Protein AF-A0A2T0BC37-F1 (afdb_monomer)

Sequence (1134 aa):
MKFNWKWFNEKYNKHKKRNTIIFVFCFLILLQIVIGIPKVFAVVDGEPEIAVTLNTATPNPAKASDEITVNYKITPTKEFTRDTKTDNTDDKEVVFLLDKSRSMTQSDKIKNGLVNEMVNALIKDNNISKVNFTTISYNENVKVNEVDPNAKDNNGAAINYKEAVGNSVKNILGEANSTKDTRNLGDAINEAVKFFNKNDEKDSIKNIIIISEGEPSDQIPIIDTNQYNVITLALNKTSSYVNDYSKLKEWHKALGGSEENYFVSSAAESHNDINSNTSTSGSDNGEICKKIATRLDDINYKSYSLKGVKLNFDLGGNFEPANGLTYSTDNKDICAIDLPSIRYMPTSSTGGKSKYEYEGEDFEVSFKIKPKQGKAGELKFATNGDSLKNYISYYINLDNPVLNNPIETPTINVLKPNINILEIEPANSFKITNNVVNANTKITTGIESTVELSNAKVTIEHITMAEFIGKTDKLNGKYDVIVIGRFVDNTSLNDGNYNFNDYNKKDNDITDRKAIEIEDFIKSGQVVYTDSGIINCNVDTKLYKHYNATNGTSNQNTSNLINENPVTALSVDNIVTAYMNREDKYKGLTINSINPEGDTPYTEQNQNDVGSREKRKMIFEVSSPDALNEEVTVNLYLDINGDGLFKEEEIVKAVENINLDNGSISLKYDMYGEYPLFLGYLDWKLEVVRDNNIRSYTNGSVIFRKLLDENPIPINVLQIDTSNTTALSSNGKNAYLDLKNNTKFQNLVTDTNKKGYKMTITRKSITEINAITANSPDNGPSILNGQYTMIIIGFKDSFPAENFTENSLKEIEKFGKTGQGIMFTHDTIWYTGGIINTSTSSKYSIIRMFQDYIGQSRYNNAQNKNKDLQENVITHDNDKPTITDKYKEGATTWSIGNVNTSESKIVYNTNKALITNYPYDLGDTIEVRRTHGQYLQLNLEDENVVPWFNLTNNNGSTNTSSNINQYDVRNNYYTYSRGNITFSGTGENSRDASEYPDSEMKLFMNTIIKAERGANHAPTIITPDLDKNYGSTTKVPITQDFNFDTIVKDIDGDNVKITNITVNGVNLLGYVPDNIYHNSGFLTNITIKKDTLTEDTDMIIRIQAQDRKGAVSTKLYTIKPDKAAIPLILPDLF

Foldseek 3Di:
DDDDPPPPPDDDDDDDPDPVVVVVVVVVVVVCVPDVDPPPPPPPAFFKDKDKAWDDWPPFQDAQFDWIKTKIWIDIDFKGKFFQPPKDPAAAEEEEEAEQFPPPPCLVQLLQLCLVFALCLLQPDLPLPGYFYWYWYWFPDIDIDGQDCQDADPVRHGDHSSVSRSVNSNVVSPDHGDPHRAGQVQVNVVVLVVVCVVVVVGLYAAEYEYEEQAEHPDDHDDDDLQRYEYAYEHEADAPVGGYDCPRVVVSCVVSPYDPLRYHYFDRHPSSQCSGADPPDDDPNHVVRSNSNSVVSNQSHIVKDKWPFKKWKFQQQLFKDFDFQWAQDPVDNRIIIHTDDIFIWTFDDDDDSMTMIGGPDDIDMDMGIIHTDFLAAAWGWTDDCDVHAHTFIWTASDPVDDIDTHHDDTDTGHHDAEEAEEEEEEQDQADFQAPDVPCPPDGHGAAWDDWDDDRRHTYIYGYAYLLLLLQEQDQPFQRHQEYEYAHDDPCPVVVPPPAPLVSSVDLLSAHFLQVLVSVLLLLQLQGAYEYAQCLCVPPDDGPSNQQDHCPHHPNPPPRPRYHHDHGCSPHYPVNVSSVSSNDDPSSGHFDKDKDWQDFDDFDDPVCLQDAFDQVSLFGKIKIATPDQDPAWKKKWKFKPLLFLQHGDPVRGPDMDTRDGRNPHIDIDTDRCCVQQVQDFFKMKMKIWIAGPSRRIHIDIDMHGGFHHPPDAFAEAEEEEEEAPDPPQADLWFLQGQHDLQRNPLLVVVQVSVVSRRHHYDYHYDYLVRLCVVQVPPDLPDAQPCPPRHQEYEYALAQADPQVSHDLSSLSSVLSQVLLQGFYEYEARLAADDWPLVPDDDPNLDRPNQACCCQFQLAQDDDPSHQCAYSPRHGFDHDPCQDPDDGLRNRQFAPCLVPPQVLFKAQKKAFSHDILLCPPPHNLPGMHGWDIFTKGTGWGRSNGSLKRATIFGDQHHPDDPRRPNGDNSNSGTGGAWIGRSSYIYGHHNNSPPTSHTTDSSVSSSVVSNSVSSNSRGWDAKDKDWPQQVVQAPHAAEAALPFKAKTKIWIATNSFFFKWWQFKDKQNHGQPPDDGDPDTHTGGDMDMDIRGSVNADAQDWIKIKIKMAGPSGHMDIGIGIYHHYNPDDHDDDPPDD

Nearest PDB structures (foldseek):
  5irb-assembly2_B  TM=2.248E-01  e=1.668E-03  Marinomonas primoryensis
  7q62-assembly1_B  TM=2.200E-01  e=5.600E-03  Homo sapiens
  7q62-assembly1_A  TM=2.144E-01  e=1.210E-02  Homo sapiens
  5g50-assembly1_B  TM=3.933E-01  e=2.119E-01  Vibrio cholerae MJ-1236
  7q5z-assembly1_A  TM=1.618E-01  e=2.196E-03  Homo sapiens

Secondary structure (DSSP, 8-state):
----TTSSSSS--S--TTHHHHHHHHHHHHHHHHS---------TT---EEEEEEEEESSSB-TTPPEEEEEEEEE-SEEEEETTS-----EEEEEEEE-STT---HHHHHHHIIIIIIHHH--SS-TTSEEEEEEEESSS-EEEEPPTT-B-TTSPBPPHHHHHHHHHHHHHHSPPPSS----HHHHHHHHHHHHHTTTTS--EEEEEEEESS---SPPP---GGGEEEEEEEPP-BTTBPPP-HHHHHHHHHTT--GGGEEE----TT-TTT---TT---TTTTHHHHHHHHHHHIIIII-EEEEEEEEEE--TTTEEE-TT-EE-SS-TT-EEEE-PPEEEEEEEEETTEEEEEE-SPPEEEEEEEEEPTT--EEEEPPP-SSS--SEEEEESSTTS-EEEEE----EEEEPPPEEEEEEEESSS---TT--GGGTT----SEEEEEEE-SS-EEEEEEEEHHHHTT--S-SBBTBSEEEE-----GGG-TTS----HHHHSGGGSPPHHHHHHHHHHHHTT-EEEEEHHHHS-SS--HHHHHH-TTT-SS-S--TTEEEETTGGG--HHHHHHHHHTS-GGGSPPP-EEEPP--PPPP-TTTTTPPP-TGGGEEEEEEE-SS--SS-EEEEEEEESS-SS---GGGEEEEEEEE--TT--EEEEEEHHHH-TT--EEEEEEEEEEETT--EEEEEEEEEEPPPTTPPPEEEEEEEEE-S-GGGEESS-TTSEE-TTT-HHHHHHHHHHHHTTEEEEEEEEEHHHHHHHHTT--TTSPPSSTTT-SEEEE--SS---GGGS-HHHHHHHHHHHHTT-EEEE-TTSS---TTTTSS-SS-TT-HHHHHHHHHT--SS--TTS--B-TTSPBPP--S----SSSGGGGTB-HHHHS-GGG--EEEEEE---SHHHHSSS---SEEEEEEE---SB---TTSTTEEEEEEE-S--SS-TT-TT--TT-TTTSEEEEEETTEEEE-----SS--SPPPHHHHHHHHHHHHHHHHHS--PPEEE-HHHHTTTTSEEEEESSS-EEEEEEEE-SS---EEEEEEEETTEEPTT----SSPBPTTEEEEEEE-GGG--TT--EEEEEEEEETT--EEEEEEEEEEETTPPPPPPP---

Radius of gyration: 47.68 Å; Cα contacts (8 Å, |Δi|>4): 2468; chains: 1; bounding box: 108×100×140 Å

InterPro domains:
  IPR002035 von Willebrand factor, type A [PF00092] (94-274)
  IPR002035 von Willebrand factor, type A [PS50234] (93-278)
  IPR036465 von Willebrand factor A-like domain superfamily [G3DSA:3.40.50.410] (92-278)
  IPR036465 von Willebrand factor A-like domain superfamily [SSF53300] (91-254)

pLDDT: mean 80.4, std 15.52, range [26.53, 98.06]

Organism: NCBI:txid52704

Solvent-accessible surface area (backbone atoms only — not comparable to full-atom values): 61990 Å² total; per-residue (Å²): 137,92,82,79,94,78,79,82,85,84,81,89,89,84,90,76,96,64,71,60,58,55,55,50,48,53,51,50,52,52,48,56,73,74,45,84,72,73,81,79,68,80,79,63,89,45,63,81,52,72,48,67,44,76,71,50,57,43,60,63,68,25,53,58,80,41,70,27,39,39,32,34,39,42,39,66,46,56,65,37,44,44,71,66,87,75,65,54,82,59,38,32,34,41,35,39,39,37,56,32,16,47,69,48,79,55,42,80,45,36,47,39,8,47,40,68,27,34,47,39,41,72,50,80,63,94,70,77,86,42,68,49,54,36,41,31,38,20,14,88,62,67,44,81,45,78,55,58,72,77,38,52,46,98,86,70,48,76,44,57,49,66,57,41,49,39,45,53,58,50,49,62,52,67,47,83,56,38,94,47,75,38,25,32,48,29,63,41,49,52,53,48,50,53,57,52,62,76,49,60,93,48,88,48,52,36,35,42,37,39,41,32,55,59,51,64,68,62,61,83,72,93,70,78,31,88,65,45,45,39,36,38,41,39,45,40,75,24,74,90,43,76,70,71,46,71,64,44,53,50,48,42,44,71,46,47,21,53,79,91,36,57,43,70,53,59,35,48,82,80,39,40,30,38,23,37,61,95,87,60,96,55,94,49,51,11,44,55,27,44,53,49,14,51,53,47,31,44,61,71,46,54,37,49,69,42,38,78,28,30,46,34,36,24,41,55,85,38,42,42,73,36,65,72,41,42,68,33,95,90,40,83,70,31,32,36,35,84,49,80,64,49,59,30,42,64,76,50,74,62,96,67,31,33,33,32,35,47,81,72,78,71,48,74,49,67,31,26,34,28,49,30,88,58,48,30,18,85,40,50,49,41,73,69,67,97,57,90,39,30,26,39,35,31,36,85,50,98,86,69,62,72,49,73,46,80,49,79,74,71,74,42,39,24,56,51,52,79,44,33,35,37,41,35,17,61,35,79,27,67,61,60,81,62,59,82,89,52,89,82,68,84,51,54,66,44,74,49,80,69,47,79,52,75,45,34,35,35,37,39,38,34,38,25,38,31,34,53,50,45,51,72,76,62,60,62,23,66,43,50,35,38,37,41,52,78,49,65,75,66,85,82,56,87,71,89,72,83,72,51,63,61,74,79,43,83,82,42,55,64,34,70,57,58,50,51,51,52,48,51,33,38,72,30,48,24,42,33,40,34,25,32,67,56,50,70,46,100,55,98,42,60,64,23,48,48,58,15,80,88,76,21,87,50,67,77,81,55,98,20,65,43,71,36,84,58,44,89,73,50,44,60,67,57,55,51,52,55,60,43,63,47,64,71,86,44,51,66,60,62,71,50,72,50,78,46,60,47,45,80,81,86,43,93,91,51,49,81,66,63,29,57,76,71,45,31,52,30,46,37,38,42,33,38,87,57,79,45,98,53,52,28,31,41,38,36,29,48,33,71,43,38,70,54,58,83,54,80,90,32,52,79,45,76,48,70,79,40,61,42,62,84,46,70,50,76,52,76,45,55,42,50,71,58,31,65,64,56,65,43,78,37,45,34,39,45,35,40,35,38,88,61,65,44,26,24,53,50,76,51,72,37,36,39,40,42,44,85,91,53,78,54,50,77,38,28,34,36,39,37,36,64,78,66,70,85,51,51,27,44,80,43,32,71,31,29,70,34,67,76,62,13,64,72,49,45,51,51,50,56,54,45,35,57,65,34,34,43,78,45,69,45,76,43,32,42,64,56,47,37,63,73,24,67,81,60,59,91,89,52,81,38,86,58,45,85,66,38,36,28,41,36,44,47,32,30,52,65,42,70,49,88,66,60,42,65,51,35,52,52,43,53,50,46,28,42,51,41,33,26,12,36,35,39,23,18,44,46,64,70,81,58,105,60,72,93,76,58,81,88,86,59,75,68,33,54,46,57,68,36,31,56,49,56,31,47,35,22,34,82,53,94,88,38,69,72,30,42,70,86,67,46,74,62,56,46,50,82,87,60,56,89,59,96,56,62,63,45,68,19,38,9,75,35,52,75,62,59,34,86,45,42,40,19,30,33,30,34,51,69,50,81,35,42,46,42,49,31,93,51,72,51,72,63,56,40,50,40,59,43,27,49,42,41,45,46,14,46,20,53,47,27,82,55,40,37,46,33,27,10,33,25,47,52,54,94,83,63,99,61,22,89,70,48,50,45,49,32,43,45,45,25,44,34,29,34,30,24,66,38,28,35,42,33,43,50,25,40,41,90,78,36,77,52,60,78,35,71,56,41,49,46,43,52,51,5,45,53,51,29,19,48,47,38,19,63,49,47,30,47,81,42,34,76,77,62,56,78,40,62,97,44,76,38,69,34,35,43,90,41,68,46,69,50,56,37,33,43,31,23,55,75,34,45,37,30,30,49,63,44,49,24,50,72,84,40,70,42,84,91,68,73,60,54,92,58,73,38,62,31,57,46,77,46,79,46,73,46,54,30,91,76,57,50,77,81,39,83,39,42,40,38,43,29,30,30,33,79,75,66,33,57,28,76,50,78,47,42,35,27,23,30,89,88,35,65,73,83,75,80,71,90,78,130

Structure (mmCIF, N/CA/C/O backbone):
data_AF-A0A2T0BC37-F1
#
_entry.id   AF-A0A2T0BC37-F1
#
loop_
_atom_site.group_PDB
_atom_site.id
_atom_site.type_symbol
_atom_site.label_atom_id
_atom_site.label_alt_id
_atom_site.label_comp_id
_atom_site.label_asym_id
_atom_site.label_entity_id
_atom_site.label_seq_id
_atom_site.pdbx_PDB_ins_code
_atom_site.Cartn_x
_atom_site.Cartn_y
_atom_site.Cartn_z
_atom_site.occupancy
_atom_site.B_iso_or_equiv
_atom_site.auth_seq_id
_atom_site.auth_comp_id
_atom_site.auth_asym_id
_atom_site.auth_atom_id
_atom_site.pdbx_PDB_model_num
ATOM 1 N N . MET A 1 1 ? -1.506 20.340 61.675 1.00 33.72 1 MET A N 1
ATOM 2 C CA . MET A 1 1 ? -1.359 21.812 61.777 1.00 33.72 1 MET A CA 1
ATOM 3 C C . MET A 1 1 ? -2.693 22.385 62.257 1.00 33.72 1 MET A C 1
ATOM 5 O O . MET A 1 1 ? -3.679 22.205 61.561 1.00 33.72 1 MET A O 1
ATOM 9 N N . LYS A 1 2 ? -2.775 22.967 63.464 1.00 33.91 2 LYS A N 1
ATOM 10 C CA . LYS A 1 2 ? -4.020 23.565 63.992 1.00 33.91 2 LYS A CA 1
ATOM 11 C C . LYS A 1 2 ? -4.142 25.007 63.489 1.00 33.91 2 LYS A C 1
ATOM 13 O O . LYS A 1 2 ? -3.277 25.813 63.815 1.00 33.91 2 LYS A O 1
ATOM 18 N N . PHE A 1 3 ? -5.201 25.335 62.747 1.00 27.09 3 PHE A N 1
ATOM 19 C CA . PHE A 1 3 ? -5.525 26.716 62.371 1.00 27.09 3 PHE A CA 1
ATOM 20 C C . PHE A 1 3 ? -6.794 27.181 63.096 1.00 27.09 3 PHE A C 1
ATOM 22 O O . PHE A 1 3 ? -7.807 26.489 63.113 1.00 27.09 3 PHE A O 1
ATOM 29 N N . ASN A 1 4 ? -6.688 28.332 63.764 1.00 28.27 4 ASN A N 1
ATOM 30 C CA . ASN A 1 4 ? -7.638 28.845 64.749 1.00 28.27 4 ASN A CA 1
ATOM 31 C C . ASN A 1 4 ? -8.585 29.877 64.104 1.00 28.27 4 ASN A C 1
ATOM 33 O O . ASN A 1 4 ? -8.147 30.905 63.589 1.00 28.27 4 ASN A O 1
ATOM 37 N N . TRP A 1 5 ? -9.888 29.599 64.147 1.00 29.16 5 TRP A N 1
ATOM 38 C CA . TRP A 1 5 ? -10.970 30.257 63.398 1.00 29.16 5 TRP A CA 1
ATOM 39 C C . TRP A 1 5 ? -11.510 31.529 64.083 1.00 29.16 5 TRP A C 1
ATOM 41 O O . TRP A 1 5 ? -12.715 31.757 64.143 1.00 29.16 5 TRP A O 1
ATOM 51 N N . LYS A 1 6 ? -10.627 32.349 64.672 1.00 30.77 6 LYS A N 1
ATOM 52 C CA . LYS A 1 6 ? -11.034 33.501 65.507 1.00 30.77 6 LYS A CA 1
ATOM 53 C C . LYS A 1 6 ? -10.549 34.872 65.031 1.00 30.77 6 LYS A C 1
ATOM 55 O O . LYS A 1 6 ? -10.875 35.869 65.660 1.00 30.77 6 LYS A O 1
ATOM 60 N N . TRP A 1 7 ? -9.823 34.946 63.914 1.00 32.81 7 TRP A N 1
ATOM 61 C CA . TRP A 1 7 ? -9.291 36.215 63.394 1.00 32.81 7 TRP A CA 1
ATOM 62 C C . TRP A 1 7 ? -10.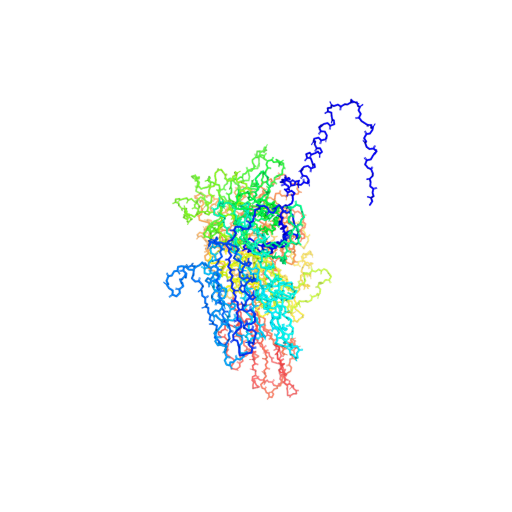089 36.804 62.216 1.00 32.81 7 TRP A C 1
ATOM 64 O O . TRP A 1 7 ? -9.893 37.959 61.857 1.00 32.81 7 TRP A O 1
ATOM 74 N N . PHE A 1 8 ? -11.021 36.049 61.622 1.00 29.14 8 PHE A N 1
ATOM 75 C CA . PHE A 1 8 ? -11.671 36.467 60.371 1.00 29.14 8 PHE A CA 1
ATOM 76 C C . PHE A 1 8 ? -12.970 37.277 60.548 1.00 29.14 8 PHE A C 1
ATOM 78 O O . PHE A 1 8 ? -13.484 37.813 59.572 1.00 29.14 8 PHE A O 1
ATOM 85 N N . ASN A 1 9 ? -13.507 37.410 61.769 1.00 29.69 9 ASN A N 1
ATOM 86 C CA . ASN A 1 9 ? -14.886 37.887 61.951 1.00 29.69 9 ASN A CA 1
ATOM 87 C C . ASN A 1 9 ? -15.060 39.355 62.392 1.00 29.69 9 ASN A C 1
ATOM 89 O O . ASN A 1 9 ? -16.187 39.762 62.649 1.00 29.69 9 ASN A O 1
ATOM 93 N N . GLU A 1 10 ? -14.003 40.175 62.474 1.00 32.59 10 GLU A N 1
ATOM 94 C CA . GLU A 1 10 ? -14.126 41.525 63.074 1.00 32.59 10 GLU A CA 1
ATOM 95 C C . GLU A 1 10 ? -13.879 42.735 62.164 1.00 32.59 10 GLU A C 1
ATOM 97 O O . GLU A 1 10 ? -13.980 43.872 62.622 1.00 32.59 10 GLU A O 1
ATOM 102 N N . LYS A 1 11 ? -13.654 42.572 60.857 1.00 36.28 11 LYS A N 1
ATOM 103 C CA . LYS A 1 11 ? -13.527 43.744 59.969 1.00 36.28 11 LYS A CA 1
ATOM 104 C C . LYS A 1 11 ? -14.034 43.493 58.554 1.00 36.28 11 LYS A C 1
ATOM 106 O O . LYS A 1 11 ? -13.235 43.394 57.636 1.00 36.28 11 LYS A O 1
ATOM 111 N N . TYR A 1 12 ? -15.351 43.490 58.341 1.00 30.69 12 TYR A N 1
ATOM 112 C CA . TYR A 1 12 ? -15.892 43.903 57.037 1.00 30.69 12 TYR A CA 1
ATOM 113 C C . TYR A 1 12 ? -17.362 44.334 57.119 1.00 30.69 12 TYR A C 1
ATOM 115 O O . TYR A 1 12 ? -18.282 43.566 56.861 1.00 30.69 12 TYR A O 1
ATOM 123 N N . ASN A 1 13 ? -17.594 45.599 57.473 1.00 36.72 13 ASN A N 1
ATOM 124 C CA . ASN A 1 13 ? -18.916 46.214 57.380 1.00 36.72 13 ASN A CA 1
ATOM 125 C C . ASN A 1 13 ? -18.789 47.681 56.937 1.00 36.72 13 ASN A C 1
ATOM 127 O O . ASN A 1 13 ? -18.652 48.561 57.781 1.00 36.72 13 ASN A O 1
ATOM 131 N N . LYS A 1 14 ? -18.781 47.928 55.614 1.00 36.66 14 LYS A N 1
ATOM 132 C CA . LYS A 1 14 ? -19.486 49.025 54.900 1.00 36.66 14 LYS A CA 1
ATOM 133 C C . LYS A 1 14 ? -18.930 49.276 53.484 1.00 36.66 14 LYS A C 1
ATOM 135 O O . LYS A 1 14 ? -17.764 49.586 53.304 1.00 36.66 14 LYS A O 1
ATOM 140 N N . HIS A 1 15 ? -19.855 49.265 52.517 1.00 36.84 15 HIS A N 1
ATOM 141 C CA . HIS A 1 15 ? -19.828 49.946 51.209 1.00 36.84 15 HIS A CA 1
ATOM 142 C C . HIS A 1 15 ? -18.860 49.485 50.094 1.00 36.84 15 HIS A C 1
ATOM 144 O O . HIS A 1 15 ? -17.868 50.146 49.817 1.00 36.84 15 HIS A O 1
ATOM 150 N N . LYS A 1 16 ? -19.283 48.478 49.305 1.00 33.31 16 LYS A N 1
ATOM 151 C CA . LYS A 1 16 ? -19.404 48.553 47.820 1.00 33.31 16 LYS A CA 1
ATOM 152 C C . LYS A 1 16 ? -20.054 47.273 47.250 1.00 33.31 16 LYS A C 1
ATOM 154 O O . LYS A 1 16 ? -19.394 46.360 46.769 1.00 33.31 16 LYS A O 1
ATOM 159 N N . LYS A 1 17 ? -21.389 47.202 47.297 1.00 41.75 17 LYS A N 1
ATOM 160 C CA . LYS A 1 17 ? -22.193 46.155 46.637 1.00 41.75 17 LYS A CA 1
ATOM 161 C C . LYS A 1 17 ? -22.390 46.512 45.156 1.00 41.75 17 LYS A C 1
ATOM 163 O O . LYS A 1 17 ? -23.319 47.253 44.859 1.00 41.75 17 LYS A O 1
ATOM 168 N N . ARG A 1 18 ? -21.530 46.024 44.249 1.00 37.44 18 ARG A N 1
ATOM 169 C CA . ARG A 1 18 ? -21.927 45.668 42.861 1.00 37.44 18 ARG A CA 1
ATOM 170 C C . ARG A 1 18 ? -20.830 44.989 42.028 1.00 37.44 18 ARG A C 1
ATOM 172 O O . ARG A 1 18 ? -21.160 44.064 41.304 1.00 37.44 18 ARG A O 1
ATOM 179 N N . ASN A 1 19 ? -19.547 45.325 42.201 1.00 36.25 19 ASN A N 1
ATOM 180 C CA . ASN A 1 19 ? -18.479 44.735 41.363 1.00 36.25 19 ASN A CA 1
ATOM 181 C C . ASN A 1 19 ? -17.814 43.479 41.956 1.00 36.25 19 ASN A C 1
ATOM 183 O O . ASN A 1 19 ? -17.269 42.672 41.213 1.00 36.25 19 ASN A O 1
ATOM 187 N N . THR A 1 20 ? -17.928 43.243 43.264 1.00 38.44 20 THR A N 1
ATOM 188 C CA . THR A 1 20 ? -17.463 41.992 43.895 1.00 38.44 20 THR A CA 1
ATOM 189 C C . THR A 1 20 ? -18.440 40.835 43.668 1.00 38.44 20 THR A C 1
ATOM 191 O O . THR A 1 20 ? -18.027 39.687 43.668 1.00 38.44 20 THR A O 1
ATOM 194 N N . ILE A 1 21 ? -19.723 41.120 43.405 1.00 38.75 21 ILE A N 1
ATOM 195 C CA . ILE A 1 21 ? -20.739 40.080 43.181 1.00 38.75 21 ILE A CA 1
ATOM 196 C C . ILE A 1 21 ? -20.500 39.367 41.849 1.00 38.75 21 ILE A C 1
ATOM 198 O O . ILE A 1 21 ? -20.619 38.157 41.826 1.00 38.75 21 ILE A O 1
ATOM 202 N N . ILE A 1 22 ? -20.077 40.067 40.789 1.00 39.91 22 ILE A N 1
ATOM 203 C CA . ILE A 1 22 ? -19.799 39.454 39.476 1.00 39.91 22 ILE A CA 1
ATOM 204 C C . ILE A 1 22 ? -18.483 38.665 39.495 1.00 39.91 22 ILE A C 1
ATOM 206 O O . ILE A 1 22 ? -18.425 37.575 38.945 1.00 39.91 22 ILE A O 1
ATOM 210 N N . PHE A 1 23 ? -17.447 39.152 40.186 1.00 35.66 23 PHE A N 1
ATOM 211 C CA . PHE A 1 23 ? -16.175 38.424 40.289 1.00 35.66 23 PHE A CA 1
ATOM 212 C C . PHE A 1 23 ? -16.286 37.184 41.189 1.00 35.66 23 PHE A C 1
ATOM 214 O O . PHE A 1 23 ? -15.709 36.151 40.878 1.00 35.66 23 PHE A O 1
ATOM 221 N N . VAL A 1 24 ? -17.085 37.252 42.261 1.00 42.53 24 VAL A N 1
ATOM 222 C CA . VAL A 1 24 ? -17.396 36.096 43.117 1.00 42.53 24 VAL A CA 1
ATOM 223 C C . VAL A 1 24 ? -18.366 35.135 42.421 1.00 42.53 24 VAL A C 1
ATOM 225 O O . VAL A 1 24 ? -18.195 33.934 42.576 1.00 42.53 24 VAL A O 1
ATOM 228 N N . PHE A 1 25 ? -19.302 35.612 41.586 1.00 39.00 25 PHE A N 1
ATOM 229 C CA . PHE A 1 25 ? -20.132 34.741 40.738 1.00 39.00 25 PHE A CA 1
ATOM 230 C C . PHE A 1 25 ? -19.302 34.027 39.668 1.00 39.00 25 PHE A C 1
ATOM 232 O O . PHE A 1 25 ? -19.437 32.823 39.520 1.00 39.00 25 PHE A O 1
ATOM 239 N N . CYS A 1 26 ? -18.401 34.722 38.965 1.00 39.16 26 CYS A N 1
ATOM 240 C CA . CYS A 1 26 ? -17.530 34.093 37.971 1.00 39.16 26 CYS A CA 1
ATOM 241 C C . CYS A 1 26 ? -16.519 33.138 38.616 1.00 39.16 26 CYS A C 1
ATOM 243 O O . CYS A 1 26 ? -16.256 32.088 38.048 1.00 39.16 26 CYS A O 1
ATOM 245 N N . PHE A 1 27 ? -15.998 33.447 39.811 1.00 37.75 27 PHE A N 1
ATOM 246 C CA . PHE A 1 27 ? -15.100 32.548 40.544 1.00 37.75 27 PHE A CA 1
ATOM 247 C C . PHE A 1 27 ? -15.841 31.341 41.146 1.00 37.75 27 PHE A C 1
ATOM 249 O O . PHE A 1 27 ? -15.278 30.257 41.166 1.00 37.75 27 PHE A O 1
ATOM 256 N N . LEU A 1 28 ? -17.108 31.482 41.567 1.00 36.00 28 LEU A N 1
ATOM 257 C CA . LEU A 1 28 ? -17.966 30.362 41.994 1.00 36.00 28 LEU A CA 1
ATOM 258 C C . LEU A 1 28 ? -18.436 29.499 40.817 1.00 36.00 28 LEU A C 1
ATOM 260 O O . LEU A 1 28 ? -18.507 28.286 40.970 1.00 36.00 28 LEU A O 1
ATOM 264 N N . ILE A 1 29 ? -18.685 30.091 39.645 1.00 41.62 29 ILE A N 1
ATOM 265 C CA . ILE A 1 29 ? -18.994 29.358 38.408 1.00 41.62 29 ILE A CA 1
ATOM 266 C C . ILE A 1 29 ? -17.742 28.625 37.896 1.00 41.62 29 ILE A C 1
ATOM 268 O O . ILE A 1 29 ? -17.834 27.467 37.507 1.00 41.62 29 ILE A O 1
ATOM 272 N N . LEU A 1 30 ? -16.551 29.233 37.982 1.00 34.78 30 LEU A N 1
ATOM 273 C CA . LEU A 1 30 ? -15.282 28.552 37.687 1.00 34.78 30 LEU A CA 1
ATOM 274 C C . LEU A 1 30 ? -14.935 27.466 38.722 1.00 34.78 30 LEU A C 1
ATOM 276 O O . LEU A 1 30 ? -14.389 26.438 38.336 1.00 34.78 30 LEU A O 1
ATOM 280 N N . LEU A 1 31 ? -15.297 27.624 40.003 1.00 31.05 31 LEU A N 1
ATOM 281 C CA . LEU A 1 31 ? -15.147 26.556 41.004 1.00 31.05 31 LEU A CA 1
ATOM 282 C C . LEU A 1 31 ? -16.163 25.415 40.806 1.00 31.05 31 LEU A C 1
ATOM 284 O O . LEU A 1 31 ? -15.829 24.264 41.067 1.00 31.05 31 LEU A O 1
ATOM 288 N N . GLN A 1 32 ? -17.372 25.716 40.314 1.00 35.16 32 GLN A N 1
ATOM 289 C CA . GLN A 1 32 ? -18.403 24.722 39.975 1.00 35.16 32 GLN A CA 1
ATOM 290 C C . GLN A 1 32 ? -18.075 23.905 38.717 1.00 35.16 32 GLN A C 1
ATOM 292 O O . GLN A 1 32 ? -18.567 22.790 38.586 1.00 35.16 32 GLN A O 1
ATOM 297 N N . ILE A 1 33 ? -17.250 24.433 37.806 1.00 36.25 33 ILE A N 1
ATOM 298 C CA . ILE A 1 33 ? -16.833 23.728 36.580 1.00 36.25 33 ILE A CA 1
ATOM 299 C C . ILE A 1 33 ? -15.581 22.857 36.815 1.00 36.25 33 ILE A C 1
ATOM 301 O O . ILE A 1 33 ? -15.372 21.887 36.094 1.00 36.25 33 ILE A O 1
ATOM 305 N N . VAL A 1 34 ? -14.761 23.155 37.833 1.00 31.09 34 VAL A N 1
ATOM 306 C CA . VAL A 1 34 ? -13.481 22.453 38.086 1.00 31.09 34 VAL A CA 1
ATOM 307 C C . VAL A 1 34 ? -13.583 21.364 39.160 1.00 31.09 34 VAL A C 1
ATOM 309 O O . VAL A 1 34 ? -12.754 20.460 39.202 1.00 31.09 34 VAL A O 1
ATOM 312 N N . ILE A 1 35 ? -14.604 21.401 40.014 1.00 30.30 35 ILE A N 1
ATOM 313 C CA . ILE A 1 35 ? -14.817 20.391 41.050 1.00 30.30 35 ILE A CA 1
ATOM 314 C C . ILE A 1 35 ? -16.272 19.965 40.929 1.00 30.30 35 ILE A C 1
ATOM 316 O O . ILE A 1 35 ? -17.166 20.709 41.327 1.00 30.30 35 ILE A O 1
ATOM 320 N N . GLY A 1 36 ? -16.520 18.797 40.334 1.00 26.53 36 GLY A N 1
ATOM 321 C CA . GLY A 1 36 ? -17.841 18.179 40.337 1.00 26.53 36 GLY A CA 1
ATOM 322 C C . GLY A 1 36 ? -18.270 17.950 41.782 1.00 26.53 36 GLY A C 1
ATOM 323 O O . GLY A 1 36 ? -17.872 16.970 42.402 1.00 26.53 36 GLY A O 1
ATOM 324 N N . ILE A 1 37 ? -19.022 18.892 42.351 1.00 26.69 37 ILE A N 1
ATOM 325 C CA . ILE A 1 37 ? -19.594 18.724 43.682 1.00 26.69 37 ILE A CA 1
ATOM 326 C C . ILE A 1 37 ? -20.687 17.661 43.529 1.00 26.69 37 ILE A C 1
ATOM 328 O O . ILE A 1 37 ? -21.609 17.875 42.734 1.00 26.69 37 ILE A O 1
ATOM 332 N N . PRO A 1 38 ? -20.629 16.531 44.256 1.00 29.05 38 PRO A N 1
ATOM 333 C CA . PRO A 1 38 ? -21.747 15.606 44.280 1.00 29.05 38 PRO A CA 1
ATOM 334 C C . PRO A 1 38 ? -22.966 16.373 44.793 1.00 29.05 38 PRO A C 1
ATOM 336 O O . PRO A 1 38 ? -22.884 17.069 45.809 1.00 29.05 38 PRO A O 1
ATOM 339 N N . LYS A 1 39 ? -24.109 16.270 44.098 1.00 29.36 39 LYS A N 1
ATOM 340 C CA . LYS A 1 39 ? -25.394 16.593 44.726 1.00 29.36 39 LYS A CA 1
ATOM 341 C C . LYS A 1 39 ? -25.405 15.823 46.041 1.00 29.36 39 LYS A C 1
ATOM 343 O O . LYS A 1 39 ? -25.362 14.596 46.029 1.00 29.36 39 LYS A O 1
ATOM 348 N N . VAL A 1 40 ? -25.376 16.555 47.152 1.00 27.66 40 VAL A N 1
ATOM 349 C CA . VAL A 1 40 ? -25.504 15.988 48.489 1.00 27.66 40 VAL A CA 1
ATOM 350 C C . VAL A 1 40 ? -26.916 15.423 48.551 1.00 27.66 40 VAL A C 1
ATOM 352 O O . VAL A 1 40 ? -27.873 16.136 48.849 1.00 27.66 40 VAL A O 1
ATOM 355 N N . PHE A 1 41 ? -27.056 14.153 48.178 1.00 33.34 41 PHE A N 1
ATOM 356 C CA . PHE A 1 41 ? -28.157 13.345 48.657 1.00 33.34 41 PHE A CA 1
ATOM 357 C C . PHE A 1 41 ? -28.049 13.375 50.176 1.00 33.34 41 PHE A C 1
ATOM 359 O O . PHE A 1 41 ? -26.952 13.267 50.726 1.00 33.34 41 PHE A O 1
ATOM 366 N N . ALA A 1 42 ? -29.162 13.672 50.840 1.00 29.53 42 ALA A N 1
ATOM 367 C CA . ALA A 1 42 ? -29.204 13.743 52.286 1.00 29.53 42 ALA A CA 1
ATOM 368 C C . ALA A 1 42 ? -28.705 12.404 52.840 1.00 29.53 42 ALA A C 1
ATOM 370 O O . ALA A 1 42 ? -29.407 11.402 52.736 1.00 29.53 42 ALA A O 1
ATOM 371 N N . VAL A 1 43 ? -27.488 12.392 53.388 1.00 37.28 43 VAL A N 1
ATOM 372 C CA . VAL A 1 43 ? -27.014 11.291 54.222 1.00 37.28 43 VAL A CA 1
ATOM 373 C C . VAL A 1 43 ? -27.988 11.239 55.389 1.00 37.28 43 VAL A C 1
ATOM 375 O O . VAL A 1 43 ? -28.087 12.186 56.175 1.00 37.28 43 VAL A O 1
ATOM 378 N N . VAL A 1 44 ? -28.798 10.188 55.433 1.00 47.66 44 VAL A N 1
ATOM 379 C CA . VAL A 1 44 ? -29.669 9.929 56.573 1.00 47.66 44 VAL A CA 1
ATOM 380 C C . VAL A 1 44 ? -28.753 9.377 57.658 1.00 47.66 44 VAL A C 1
ATOM 382 O O . VAL A 1 44 ? -28.323 8.230 57.577 1.00 47.66 44 VAL A O 1
ATOM 385 N N . ASP A 1 45 ? -28.389 10.221 58.626 1.00 51.22 45 ASP A N 1
ATOM 386 C CA . ASP A 1 45 ? -27.540 9.849 59.764 1.00 51.22 45 ASP A CA 1
ATOM 387 C C . ASP A 1 45 ? -28.030 8.528 60.391 1.00 51.22 45 ASP A C 1
ATOM 389 O O . ASP A 1 45 ? -29.110 8.478 60.987 1.00 51.22 45 ASP A O 1
ATOM 393 N N . GLY A 1 46 ? -27.220 7.469 60.275 1.00 63.81 46 GLY A N 1
ATOM 394 C CA . GLY A 1 46 ? -27.445 6.181 60.937 1.00 63.81 46 GLY A CA 1
ATOM 395 C C . GLY A 1 46 ? -27.841 4.991 60.054 1.00 63.81 46 GLY A C 1
ATOM 396 O O . GLY A 1 46 ? -27.993 3.915 60.614 1.00 63.81 46 GLY A O 1
ATOM 397 N N . GLU A 1 47 ? -27.974 5.117 58.731 1.00 71.56 47 GLU A N 1
ATOM 398 C CA . GLU A 1 47 ? -28.280 3.979 57.832 1.00 71.56 47 GLU A CA 1
ATOM 399 C C . GLU A 1 47 ? -27.008 3.400 57.157 1.00 71.56 47 GLU A C 1
ATOM 401 O O . GLU A 1 47 ? -25.999 4.102 57.055 1.00 71.56 47 GLU A O 1
ATOM 406 N N . PRO A 1 48 ? -27.000 2.122 56.723 1.00 76.94 48 PRO A N 1
ATOM 407 C CA . PRO A 1 48 ? -25.827 1.509 56.100 1.00 76.94 48 PRO A CA 1
ATOM 408 C C . PRO A 1 48 ? -25.626 1.977 54.656 1.00 76.94 48 PRO A C 1
ATOM 410 O O . PRO A 1 48 ? -26.569 1.990 53.866 1.00 76.94 48 PRO A O 1
ATOM 413 N N . GLU A 1 49 ? -24.378 2.287 54.297 1.00 81.44 49 GLU A N 1
ATOM 414 C CA . GLU A 1 49 ? -23.972 2.628 52.930 1.00 81.44 49 GLU A CA 1
ATOM 415 C C . GLU A 1 49 ? -23.173 1.495 52.268 1.00 81.44 49 GLU A C 1
ATOM 417 O O . GLU A 1 49 ? -22.584 0.642 52.937 1.00 81.44 49 GLU A O 1
ATOM 422 N N . ILE A 1 50 ? -23.104 1.505 50.938 1.00 87.19 50 ILE A N 1
ATOM 423 C CA . ILE A 1 50 ? -22.251 0.603 50.161 1.00 87.19 50 ILE A CA 1
ATOM 424 C C . ILE A 1 50 ? -21.291 1.463 49.344 1.00 87.19 50 ILE A C 1
ATOM 426 O O . ILE A 1 50 ? -21.725 2.228 48.480 1.00 87.19 50 ILE A O 1
ATOM 430 N N . ALA A 1 51 ? -19.993 1.336 49.614 1.00 88.19 51 ALA A N 1
ATOM 431 C CA . ALA A 1 51 ? -18.961 1.951 48.798 1.00 88.19 51 ALA A CA 1
ATOM 432 C C . ALA A 1 51 ? -18.669 1.060 47.585 1.00 88.19 51 ALA A C 1
ATOM 434 O O . ALA A 1 51 ? -18.464 -0.147 47.709 1.00 88.19 51 ALA A O 1
ATOM 435 N N . VAL A 1 52 ? -18.644 1.673 46.403 1.00 92.62 52 VAL A N 1
ATOM 436 C CA . VAL A 1 52 ? -18.372 1.003 45.129 1.00 92.62 52 VAL A CA 1
ATOM 437 C C . VAL A 1 52 ? -17.150 1.660 44.516 1.00 92.62 52 VAL A C 1
ATOM 439 O O . VAL A 1 52 ? -17.178 2.848 44.202 1.00 92.62 52 VAL A O 1
ATOM 442 N N . THR A 1 53 ? -16.070 0.898 44.369 1.00 93.25 53 THR A N 1
ATOM 443 C CA . THR A 1 53 ? -14.805 1.395 43.817 1.00 93.25 53 THR A CA 1
ATOM 444 C C . THR A 1 53 ? -14.520 0.699 42.497 1.00 93.25 53 THR A C 1
ATOM 446 O O . THR A 1 53 ? -14.532 -0.528 42.428 1.00 93.25 53 THR A O 1
ATOM 449 N N . LEU A 1 54 ? -14.272 1.471 41.440 1.00 93.88 54 LEU A N 1
ATOM 450 C CA . LEU A 1 54 ? -13.812 0.928 40.164 1.00 93.88 54 LEU A CA 1
ATOM 451 C C . LEU A 1 54 ? -12.383 0.394 40.337 1.00 93.88 54 LEU A C 1
ATOM 453 O O . LEU A 1 54 ? -11.479 1.162 40.660 1.00 93.88 54 LEU A O 1
ATOM 457 N N . ASN A 1 55 ? -12.179 -0.900 40.100 1.00 92.19 55 ASN A N 1
ATOM 458 C CA . ASN A 1 55 ? -10.857 -1.518 40.163 1.00 92.19 55 ASN A CA 1
ATOM 459 C C . ASN A 1 55 ? -10.129 -1.373 38.825 1.00 92.19 55 ASN A C 1
ATOM 461 O O . ASN A 1 55 ? -9.068 -0.756 38.743 1.00 92.19 55 ASN A O 1
ATOM 465 N N . THR A 1 56 ? -10.692 -1.961 37.767 1.00 93.69 56 THR A N 1
ATOM 466 C CA . THR A 1 56 ? -10.069 -2.019 36.440 1.00 93.69 56 THR A CA 1
ATOM 467 C C . THR A 1 56 ? -11.113 -2.015 35.327 1.00 93.69 56 THR A C 1
ATOM 469 O O . THR A 1 56 ? -12.267 -2.400 35.514 1.00 93.69 56 THR A O 1
ATOM 472 N N . ALA A 1 57 ? -10.685 -1.582 34.143 1.00 95.31 57 ALA A N 1
ATOM 473 C CA . ALA A 1 57 ? -11.385 -1.817 32.891 1.00 95.31 57 ALA A CA 1
ATOM 474 C C . ALA A 1 57 ? -10.346 -2.240 31.850 1.00 95.31 57 ALA A C 1
ATOM 476 O O . ALA A 1 57 ? -9.475 -1.438 31.503 1.00 95.31 57 ALA A O 1
ATOM 477 N N . THR A 1 58 ? -10.377 -3.501 31.420 1.00 92.81 58 THR A N 1
ATOM 478 C CA . THR A 1 58 ? -9.335 -4.084 30.564 1.00 92.81 58 THR A CA 1
ATOM 479 C C . THR A 1 58 ? -9.925 -4.850 29.373 1.00 92.81 58 THR A C 1
ATOM 481 O O . THR A 1 58 ? -10.888 -5.597 29.555 1.00 92.81 58 THR A O 1
ATOM 484 N N . PRO A 1 59 ? -9.354 -4.702 28.160 1.00 91.31 59 PRO A N 1
ATOM 485 C CA . PRO A 1 59 ? -8.213 -3.841 27.814 1.00 91.31 59 PRO A CA 1
ATOM 486 C C . PRO A 1 59 ? -8.569 -2.337 27.801 1.00 91.31 59 PRO A C 1
ATOM 488 O O . PRO A 1 59 ? -9.708 -1.958 27.553 1.00 91.31 59 PRO A O 1
ATOM 491 N N . ASN A 1 60 ? -7.596 -1.473 28.113 1.00 91.19 60 ASN A N 1
ATOM 492 C CA . ASN A 1 60 ? -7.693 -0.012 27.977 1.00 91.19 60 ASN A CA 1
ATOM 493 C C . ASN A 1 60 ? -6.268 0.562 27.773 1.00 91.19 60 ASN A C 1
ATOM 495 O O . ASN A 1 60 ? -5.496 0.588 28.735 1.00 91.19 60 ASN A O 1
ATOM 499 N N . PRO A 1 61 ? -5.874 0.975 26.551 1.00 90.50 61 PRO A N 1
ATOM 500 C CA . PRO A 1 61 ? -6.734 1.184 25.388 1.00 90.50 61 PRO A CA 1
ATOM 501 C C . PRO A 1 61 ? -7.304 -0.117 24.802 1.00 90.50 61 PRO A C 1
ATOM 503 O O . PRO A 1 61 ? -6.671 -1.166 24.885 1.00 90.50 61 PRO A O 1
ATOM 506 N N . ALA A 1 62 ? -8.506 -0.027 24.233 1.00 87.69 62 ALA A N 1
ATOM 507 C CA . ALA A 1 62 ? -9.245 -1.131 23.619 1.00 87.69 62 ALA A CA 1
ATOM 508 C C . ALA A 1 62 ? -9.334 -0.962 22.095 1.00 87.69 62 ALA A C 1
ATOM 510 O O . ALA A 1 62 ? -9.327 0.160 21.582 1.00 87.69 62 ALA A O 1
ATOM 511 N N . LYS A 1 63 ? -9.469 -2.064 21.361 1.00 82.38 63 LYS A N 1
ATOM 512 C CA . LYS A 1 63 ? -9.888 -2.065 19.952 1.00 82.38 63 LYS A CA 1
ATOM 513 C C . LYS A 1 63 ? -11.413 -1.956 19.861 1.00 82.38 63 LYS A C 1
ATOM 515 O O . LYS A 1 63 ? -12.124 -2.254 20.818 1.00 82.38 63 LYS A O 1
ATOM 520 N N . ALA A 1 64 ? -11.934 -1.557 18.701 1.00 77.56 64 ALA A N 1
ATOM 521 C CA . ALA A 1 64 ? -13.381 -1.418 18.493 1.00 77.56 64 ALA A CA 1
ATOM 522 C C . ALA A 1 64 ? -14.152 -2.743 18.679 1.00 77.56 64 ALA A C 1
ATOM 524 O O . ALA A 1 64 ? -15.310 -2.738 19.090 1.00 77.56 64 ALA A O 1
ATOM 525 N N . SER A 1 65 ? -13.504 -3.875 18.406 1.00 75.25 65 SER A N 1
ATOM 526 C CA . SER A 1 65 ? -14.065 -5.221 18.535 1.00 75.25 65 SER A CA 1
ATOM 527 C C . SER A 1 65 ? -13.951 -5.828 19.935 1.00 75.25 65 SER A C 1
ATOM 529 O O . SER A 1 65 ? -14.584 -6.855 20.181 1.00 75.25 65 SER A O 1
ATOM 531 N N . ASP A 1 66 ? -13.153 -5.241 20.831 1.00 83.75 66 ASP A N 1
ATOM 532 C CA . ASP A 1 66 ? -12.822 -5.858 22.116 1.00 83.75 66 ASP A CA 1
ATOM 533 C C . ASP A 1 66 ? -14.029 -5.884 23.061 1.00 83.75 66 ASP A C 1
ATOM 535 O O . ASP A 1 66 ? -14.731 -4.887 23.248 1.00 83.75 66 ASP A O 1
ATOM 539 N N . GLU A 1 67 ? -14.218 -7.017 23.736 1.00 92.44 67 GLU A N 1
ATOM 540 C CA . GLU A 1 67 ? -15.013 -7.055 24.959 1.00 92.44 67 GLU A CA 1
ATOM 541 C C . GLU A 1 67 ? -14.157 -6.568 26.134 1.00 92.44 67 GLU A C 1
ATOM 543 O O . GLU A 1 67 ? -13.172 -7.202 26.517 1.00 92.44 67 GLU A O 1
ATOM 548 N N . ILE A 1 68 ? -14.553 -5.453 26.737 1.00 95.06 68 ILE A N 1
ATOM 549 C CA . ILE A 1 68 ? -13.863 -4.844 27.872 1.00 95.06 68 ILE A CA 1
ATOM 550 C C . ILE A 1 68 ? -14.481 -5.377 29.156 1.00 95.06 68 ILE A C 1
ATOM 552 O O . ILE A 1 68 ? -15.677 -5.210 29.395 1.00 95.06 68 ILE A O 1
ATOM 556 N N . THR A 1 69 ? -13.659 -5.988 30.002 1.00 96.69 69 THR A N 1
ATOM 557 C CA . THR A 1 69 ? -14.069 -6.432 31.335 1.00 96.69 69 THR A CA 1
ATOM 558 C C . THR A 1 69 ? -13.936 -5.271 32.309 1.00 96.69 69 THR A C 1
ATOM 560 O O . THR A 1 69 ? -12.841 -4.744 32.495 1.00 96.69 69 THR A O 1
ATOM 563 N N . VAL A 1 70 ? -15.046 -4.874 32.926 1.00 96.12 70 VAL A N 1
ATOM 564 C CA . VAL A 1 70 ? -15.107 -3.846 33.967 1.00 96.12 70 VAL A CA 1
ATOM 565 C C . VAL A 1 70 ? -15.276 -4.541 35.312 1.00 96.12 70 VAL A C 1
ATOM 567 O O . VAL A 1 70 ? -16.224 -5.303 35.494 1.00 96.12 70 VAL A O 1
ATOM 570 N N . ASN A 1 71 ? -14.362 -4.276 36.244 1.00 95.44 71 ASN A N 1
ATOM 571 C CA . ASN A 1 71 ? -14.363 -4.852 37.586 1.00 95.44 71 ASN A CA 1
ATOM 572 C C . ASN A 1 71 ? -14.571 -3.752 38.636 1.00 95.44 71 ASN A C 1
ATOM 574 O O . ASN A 1 71 ? -13.899 -2.715 38.618 1.00 95.44 71 ASN A O 1
ATOM 578 N N . TYR A 1 72 ? -15.490 -4.007 39.561 1.00 95.25 72 TYR A N 1
ATOM 579 C CA . TYR A 1 72 ? -15.769 -3.172 40.720 1.00 95.25 72 TYR A CA 1
ATOM 580 C C . TYR A 1 72 ? -15.539 -3.945 42.013 1.00 95.25 72 TYR A C 1
ATOM 582 O O . TYR A 1 72 ? -15.951 -5.097 42.143 1.00 95.25 72 TYR A O 1
ATOM 590 N N . LYS A 1 73 ? -14.982 -3.256 43.006 1.00 94.06 73 LYS A N 1
ATOM 591 C CA . LYS A 1 73 ? -14.947 -3.696 44.395 1.00 94.06 73 LYS A CA 1
ATOM 592 C C . LYS A 1 73 ? -16.136 -3.124 45.162 1.00 94.06 73 LYS A C 1
ATOM 594 O O . LYS A 1 73 ? -16.372 -1.912 45.133 1.00 94.06 73 LYS A O 1
ATOM 599 N N . ILE A 1 74 ? -16.851 -3.994 45.868 1.00 92.06 74 ILE A N 1
ATOM 600 C CA . ILE A 1 74 ? -17.994 -3.661 46.715 1.00 92.06 74 ILE A CA 1
ATOM 601 C C . ILE A 1 74 ? -17.557 -3.749 48.178 1.00 92.06 74 ILE A C 1
ATOM 603 O O . ILE A 1 74 ? -17.151 -4.807 48.657 1.00 92.06 74 ILE A O 1
ATOM 607 N N . THR A 1 75 ? -17.643 -2.621 48.881 1.00 90.44 75 THR A N 1
ATOM 608 C CA . THR A 1 75 ? -17.270 -2.488 50.294 1.00 90.44 75 THR A CA 1
ATOM 609 C C . THR A 1 75 ? -18.485 -1.997 51.077 1.00 90.44 75 THR A C 1
ATOM 611 O O . THR A 1 75 ? -18.767 -0.793 51.098 1.00 90.44 75 THR A O 1
ATOM 614 N N . PRO A 1 76 ? -19.239 -2.902 51.717 1.00 88.06 76 PRO A N 1
ATOM 615 C CA . PRO A 1 76 ? -20.306 -2.506 52.624 1.00 88.06 76 PRO A CA 1
ATOM 616 C C . PRO A 1 76 ? -19.767 -1.695 53.807 1.00 88.06 76 PRO A C 1
ATOM 618 O O . PRO A 1 76 ? -18.636 -1.891 54.259 1.00 88.06 76 PRO A O 1
ATOM 621 N N . THR A 1 77 ? -20.576 -0.781 54.341 1.00 85.94 77 THR A N 1
ATOM 622 C CA . THR A 1 77 ? -20.211 -0.040 55.557 1.00 85.94 77 THR A CA 1
ATOM 623 C C . THR A 1 77 ? -19.981 -1.025 56.690 1.00 85.94 77 THR A C 1
ATOM 625 O O . THR A 1 77 ? -20.821 -1.892 56.910 1.00 85.94 77 THR A O 1
ATOM 628 N N . LYS A 1 78 ? -18.872 -0.884 57.423 1.00 83.00 78 LYS A N 1
ATOM 629 C CA . LYS A 1 78 ? -18.527 -1.820 58.501 1.00 83.00 78 LYS A CA 1
ATOM 630 C C . LYS A 1 78 ? -19.537 -1.809 59.639 1.00 83.00 78 LYS A C 1
ATOM 632 O O . LYS A 1 78 ? -19.907 -2.869 60.114 1.00 83.00 78 LYS A O 1
ATOM 637 N N . GLU A 1 79 ? -20.000 -0.635 60.057 1.00 82.81 79 GLU A N 1
ATOM 638 C CA . GLU A 1 79 ? -20.938 -0.505 61.172 1.00 82.81 79 GLU A CA 1
ATOM 639 C C . GLU A 1 79 ? -21.937 0.640 60.977 1.00 82.81 79 GLU A C 1
ATOM 641 O O . GLU A 1 79 ? -21.594 1.684 60.426 1.00 82.81 79 GLU A O 1
ATOM 646 N N . PHE A 1 80 ? -23.165 0.462 61.468 1.00 79.06 80 PHE A N 1
ATOM 647 C CA . PHE A 1 80 ? -24.190 1.513 61.513 1.00 79.06 80 PHE A CA 1
ATOM 648 C C . PHE A 1 80 ? -25.103 1.351 62.744 1.00 79.06 80 PHE A C 1
ATOM 650 O O . PHE A 1 80 ? -24.930 0.427 63.541 1.00 79.06 80 PHE A O 1
ATOM 657 N N . THR A 1 81 ? -26.037 2.281 62.983 1.00 76.56 81 THR A N 1
ATOM 658 C CA . THR A 1 81 ? -26.897 2.274 64.187 1.00 76.56 81 THR A CA 1
ATOM 659 C C . THR A 1 81 ? -28.344 2.634 63.859 1.00 76.56 81 THR A C 1
ATOM 661 O O . THR A 1 81 ? -28.601 3.733 63.380 1.00 76.56 81 THR A O 1
ATOM 664 N N . ARG A 1 82 ? -29.302 1.771 64.226 1.00 70.69 82 ARG A N 1
ATOM 665 C CA . ARG A 1 82 ? -30.725 1.906 63.855 1.00 70.69 82 ARG A CA 1
ATOM 666 C C . ARG A 1 82 ? -31.685 1.681 65.030 1.00 70.69 82 ARG A C 1
ATOM 668 O O . ARG A 1 82 ? -31.345 0.977 65.979 1.00 70.69 82 ARG A O 1
ATOM 675 N N . ASP A 1 83 ? -32.879 2.281 64.983 1.00 64.19 83 ASP A N 1
ATOM 676 C CA . ASP A 1 83 ? -33.938 2.094 65.994 1.00 64.19 83 ASP A CA 1
ATOM 677 C C . ASP A 1 83 ? -34.522 0.668 65.959 1.00 64.19 83 ASP A C 1
ATOM 679 O O . ASP A 1 83 ? -34.824 0.125 64.900 1.00 64.19 83 ASP A O 1
ATOM 683 N N . THR A 1 84 ? -34.734 0.066 67.133 1.00 58.06 84 THR A N 1
ATOM 684 C CA . THR A 1 84 ? -35.060 -1.366 67.295 1.00 58.06 84 THR A CA 1
ATOM 685 C C . THR A 1 84 ? -36.524 -1.750 67.047 1.00 58.06 84 THR A C 1
ATOM 687 O O . THR A 1 84 ? -36.913 -2.874 67.338 1.00 58.06 84 THR A O 1
ATOM 690 N N . LYS A 1 85 ? -37.377 -0.831 66.575 1.00 53.28 85 LYS A N 1
ATOM 691 C CA . LYS A 1 85 ? -38.850 -0.988 66.604 1.00 53.28 85 LYS A CA 1
ATOM 692 C C . LYS A 1 85 ? -39.506 -1.542 65.336 1.00 53.28 85 LYS A C 1
ATOM 694 O O . LYS A 1 85 ? -40.732 -1.592 65.272 1.00 53.28 85 LYS A O 1
ATOM 699 N N . THR A 1 86 ? -38.733 -1.998 64.362 1.00 50.69 86 THR A N 1
ATOM 700 C CA . THR A 1 86 ? -39.248 -2.722 63.190 1.00 50.69 86 THR A CA 1
ATOM 701 C C . THR A 1 86 ? -38.554 -4.074 63.117 1.00 50.69 86 THR A C 1
ATOM 703 O O . THR A 1 86 ? -37.592 -4.246 62.374 1.00 50.69 86 THR A O 1
ATOM 706 N N . ASP A 1 87 ? -39.000 -4.992 63.977 1.00 50.69 87 ASP A N 1
ATOM 707 C CA . ASP A 1 87 ? -38.483 -6.356 64.071 1.00 50.69 87 ASP A CA 1
ATOM 708 C C . ASP A 1 87 ? -38.652 -7.109 62.744 1.00 50.69 87 ASP A C 1
ATOM 710 O O . ASP A 1 87 ? -39.667 -6.995 62.051 1.00 50.69 87 ASP A O 1
ATOM 714 N N . ASN A 1 88 ? -37.626 -7.893 62.428 1.00 55.28 88 ASN A N 1
ATOM 715 C CA . ASN A 1 88 ? -37.428 -8.650 61.205 1.00 55.28 88 ASN A CA 1
ATOM 716 C C . ASN A 1 88 ? -38.689 -9.426 60.750 1.00 55.28 88 ASN A C 1
ATOM 718 O O . ASN A 1 88 ? -39.178 -10.332 61.438 1.00 55.28 88 ASN A O 1
ATOM 722 N N . THR A 1 89 ? -39.222 -9.069 59.575 1.00 53.75 89 THR A N 1
ATOM 723 C CA . THR A 1 89 ? -40.389 -9.716 58.959 1.00 53.75 89 THR A CA 1
ATOM 724 C C . THR A 1 89 ? -40.038 -10.857 58.010 1.00 53.75 89 THR A C 1
ATOM 726 O O . THR A 1 89 ? -40.982 -11.434 57.463 1.00 53.75 89 THR A O 1
ATOM 729 N N . ASP A 1 90 ? -38.755 -11.166 57.818 1.00 62.28 90 ASP A N 1
ATOM 730 C CA . ASP A 1 90 ? -38.291 -12.141 56.834 1.00 62.28 90 ASP A CA 1
ATOM 731 C C . ASP A 1 90 ? -38.724 -13.567 57.196 1.00 62.28 90 ASP A C 1
ATOM 733 O O . ASP A 1 90 ? -38.814 -13.946 58.373 1.00 62.28 90 ASP A O 1
ATOM 737 N N . ASP A 1 91 ? -39.010 -14.356 56.161 1.00 73.19 91 ASP A N 1
ATOM 738 C CA . ASP A 1 91 ? -39.211 -15.794 56.297 1.00 73.19 91 ASP A CA 1
ATOM 739 C C . ASP A 1 91 ? -37.893 -16.431 56.769 1.00 73.19 91 ASP A C 1
ATOM 741 O O . ASP A 1 91 ? -36.805 -15.969 56.435 1.00 73.19 91 ASP A O 1
ATOM 745 N N . LYS A 1 92 ? -37.964 -17.479 57.585 1.00 79.44 92 LYS A N 1
ATOM 746 C CA . LYS A 1 92 ? -36.791 -18.186 58.111 1.00 79.44 92 LYS A CA 1
ATOM 747 C C . LYS A 1 92 ? -36.826 -19.619 57.652 1.00 79.44 92 LYS A C 1
ATOM 749 O O . LYS A 1 92 ? -37.867 -20.264 57.720 1.00 79.44 92 LYS A O 1
ATOM 754 N N . GLU A 1 93 ? -35.678 -20.134 57.269 1.00 86.69 93 GLU A N 1
ATOM 755 C CA . GLU A 1 93 ? -35.492 -21.532 56.941 1.00 86.69 93 GLU A CA 1
ATOM 756 C C . GLU A 1 93 ? -34.433 -22.107 57.866 1.00 86.69 93 GLU A C 1
ATOM 758 O O . GLU A 1 93 ? -33.358 -21.536 58.044 1.00 86.69 93 GLU A O 1
ATOM 763 N N . VAL A 1 94 ? -34.747 -23.222 58.513 1.00 89.88 94 VAL A N 1
ATOM 764 C CA . VAL A 1 94 ? -33.890 -23.790 59.548 1.00 89.88 94 VAL A CA 1
ATOM 765 C C . VAL A 1 94 ? -33.729 -25.278 59.321 1.00 89.88 94 VAL A C 1
ATOM 767 O O . VAL A 1 94 ? -34.711 -26.015 59.227 1.00 89.88 94 VAL A O 1
ATOM 770 N N . VAL A 1 95 ? -32.476 -25.721 59.291 1.00 93.31 95 VAL A N 1
ATOM 771 C CA . VAL A 1 95 ? -32.124 -27.129 59.166 1.00 93.31 95 VAL A CA 1
ATOM 772 C C . VAL A 1 95 ? -31.279 -27.561 60.358 1.00 93.31 95 VAL A C 1
ATOM 774 O O . VAL A 1 95 ? -30.205 -27.014 60.603 1.00 93.31 95 VAL A O 1
ATOM 777 N N . PHE A 1 96 ? -31.754 -28.565 61.097 1.00 95.44 96 PHE A N 1
ATOM 778 C CA . PHE A 1 96 ? -30.963 -29.241 62.131 1.00 95.44 96 PHE A CA 1
ATOM 779 C C . PHE A 1 96 ? -30.296 -30.476 61.533 1.00 95.44 96 PHE A C 1
ATOM 781 O O . PHE A 1 96 ? -30.990 -31.415 61.146 1.00 95.44 96 PHE A O 1
ATOM 788 N N . LEU A 1 97 ? -28.967 -30.497 61.506 1.00 97.00 97 LEU A N 1
ATOM 789 C CA . LEU A 1 97 ? -28.169 -31.667 61.159 1.00 97.00 97 LEU A CA 1
ATOM 790 C C . LEU A 1 97 ? -27.831 -32.417 62.450 1.00 97.00 97 LEU A C 1
ATOM 792 O O . LEU A 1 97 ? -27.120 -31.890 63.305 1.00 97.00 97 LEU A O 1
ATOM 796 N N . LEU A 1 98 ? -28.359 -33.631 62.604 1.00 95.56 98 LEU A N 1
ATOM 797 C CA . LEU A 1 98 ? -28.262 -34.419 63.834 1.00 95.56 98 LEU A CA 1
ATOM 798 C C . LEU A 1 98 ? -27.435 -35.694 63.616 1.00 95.56 98 LEU A C 1
ATOM 800 O O . LEU A 1 98 ? -27.828 -36.569 62.841 1.00 95.56 98 LEU A O 1
ATOM 804 N N . ASP A 1 99 ? -26.323 -35.819 64.341 1.00 94.44 99 ASP A N 1
ATOM 805 C CA . ASP A 1 99 ? -25.485 -37.022 64.356 1.00 94.44 99 ASP A CA 1
ATOM 806 C C . ASP A 1 99 ? -26.267 -38.239 64.889 1.00 94.44 99 ASP A C 1
ATOM 808 O O . ASP A 1 99 ? -26.839 -38.214 65.982 1.00 94.44 99 ASP A O 1
ATOM 812 N N . LYS A 1 100 ? -26.299 -39.322 64.103 1.00 94.38 100 LYS A N 1
ATOM 813 C CA . LYS A 1 100 ? -26.858 -40.635 64.483 1.00 94.38 100 LYS A CA 1
ATOM 814 C C . LYS A 1 100 ? -25.849 -41.767 64.292 1.00 94.38 100 LYS A C 1
ATOM 816 O O . LYS A 1 100 ? -26.237 -42.917 64.068 1.00 94.38 100 LYS A O 1
ATOM 821 N N . SER A 1 101 ? -24.560 -41.453 64.357 1.00 93.38 101 SER A N 1
ATOM 822 C CA . SER A 1 101 ? -23.464 -42.421 64.358 1.00 93.38 101 SER A CA 1
ATOM 823 C C . SER A 1 101 ? -23.483 -43.299 65.613 1.00 93.38 101 SER A C 1
ATOM 825 O O . SER A 1 101 ? -24.084 -42.960 66.637 1.00 93.38 101 SER A O 1
ATOM 827 N N . ARG A 1 102 ? -22.795 -44.444 65.558 1.00 91.44 102 ARG A N 1
ATOM 828 C CA . ARG A 1 102 ? -22.677 -45.384 66.683 1.00 91.44 102 ARG A CA 1
ATOM 829 C C . ARG A 1 102 ? -22.201 -44.706 67.960 1.00 91.44 102 ARG A C 1
ATOM 831 O O . ARG A 1 102 ? -22.644 -45.089 69.040 1.00 91.44 102 ARG A O 1
ATOM 838 N N . SER A 1 103 ? -21.275 -43.757 67.854 1.00 87.50 103 SER A N 1
ATOM 839 C CA . SER A 1 103 ? -20.690 -43.109 69.023 1.00 87.50 103 SER A CA 1
ATOM 840 C C . SER A 1 103 ? -21.357 -41.803 69.441 1.00 87.50 103 SER A C 1
ATOM 842 O O . SER A 1 103 ? -20.806 -41.147 70.314 1.00 87.50 103 SER A O 1
ATOM 844 N N . MET A 1 104 ? -22.538 -41.472 68.908 1.00 90.75 104 MET A N 1
ATOM 845 C CA . MET A 1 104 ? -23.415 -40.439 69.470 1.00 90.75 104 MET A CA 1
ATOM 846 C C . MET A 1 104 ? -24.049 -40.936 70.785 1.00 90.75 104 MET A C 1
ATOM 848 O O . MET A 1 104 ? -25.120 -41.539 70.795 1.00 90.75 104 MET A O 1
ATOM 852 N N . THR A 1 105 ? -23.389 -40.730 71.920 1.00 86.50 105 THR A N 1
ATOM 853 C CA . THR A 1 105 ? -23.841 -41.179 73.246 1.00 86.50 105 THR A CA 1
ATOM 854 C C . THR A 1 105 ? -24.666 -40.144 74.016 1.00 86.50 105 THR A C 1
ATOM 856 O O . THR A 1 105 ? -25.325 -40.503 74.992 1.00 86.50 105 THR A O 1
ATOM 859 N N . GLN A 1 106 ? -24.688 -38.879 73.586 1.00 88.00 106 GLN A N 1
ATOM 860 C CA . GLN A 1 106 ? -25.360 -37.788 74.303 1.00 88.00 106 GLN A CA 1
ATOM 861 C C . GLN A 1 106 ? -26.783 -37.469 73.806 1.00 88.00 106 GLN A C 1
ATOM 863 O O . GLN A 1 106 ? -27.391 -36.518 74.302 1.00 88.00 106 GLN A O 1
ATOM 868 N N . SER A 1 107 ? -27.355 -38.263 72.888 1.00 87.06 107 SER A N 1
ATOM 869 C CA . SER A 1 107 ? -28.695 -38.044 72.302 1.00 87.06 107 SER A CA 1
ATOM 870 C C . SER A 1 107 ? -29.793 -37.785 73.338 1.00 87.06 107 SER A C 1
ATOM 872 O O . SER A 1 107 ? -30.573 -36.846 73.186 1.00 87.06 107 SER A O 1
ATOM 874 N N . ASP A 1 108 ? -29.834 -38.567 74.421 1.00 84.88 108 ASP A N 1
ATOM 875 C CA . ASP A 1 108 ? -30.857 -38.419 75.464 1.00 84.88 108 ASP A CA 1
ATOM 876 C C . ASP A 1 108 ? -30.677 -37.146 76.301 1.00 84.88 108 ASP A C 1
ATOM 878 O O . ASP A 1 108 ? -31.660 -36.562 76.761 1.00 84.88 108 ASP A O 1
ATOM 882 N N . LYS A 1 109 ? -29.431 -36.691 76.482 1.00 86.75 109 LYS A N 1
ATOM 883 C CA . LYS A 1 109 ? -29.116 -35.515 77.301 1.00 86.75 109 LYS A CA 1
ATOM 884 C C . LYS A 1 109 ? -29.368 -34.217 76.541 1.00 86.75 109 LYS A C 1
ATOM 886 O O . LYS A 1 109 ? -30.007 -33.322 77.079 1.00 86.75 109 LYS A O 1
ATOM 891 N N . ILE A 1 110 ? -28.942 -34.131 75.279 1.00 88.94 110 ILE A N 1
ATOM 892 C CA . ILE A 1 110 ? -29.099 -32.925 74.447 1.00 88.94 110 ILE A CA 1
ATOM 893 C C . ILE A 1 110 ? -30.557 -32.692 74.012 1.00 88.94 110 ILE A C 1
ATOM 895 O O . ILE A 1 110 ? -30.960 -31.556 73.771 1.00 88.94 110 ILE A O 1
ATOM 899 N N . LYS A 1 111 ? -31.381 -33.750 73.962 1.00 88.81 111 LYS A N 1
ATOM 900 C CA . LYS A 1 111 ? -32.777 -33.724 73.488 1.00 88.81 111 LYS A CA 1
ATOM 901 C C . LYS A 1 111 ? -33.618 -32.602 74.095 1.00 88.81 111 LYS A C 1
ATOM 903 O O . LYS A 1 111 ? -34.302 -31.886 73.367 1.00 88.81 111 LYS A O 1
ATOM 908 N N . ASN A 1 112 ? -33.568 -32.437 75.416 1.00 86.19 112 ASN A N 1
ATOM 909 C CA . ASN A 1 112 ? -34.327 -31.382 76.086 1.00 86.19 112 ASN A CA 1
ATOM 910 C C . ASN A 1 112 ? -33.709 -29.998 75.861 1.00 86.19 112 ASN A C 1
ATOM 912 O O . ASN A 1 112 ? -34.455 -29.038 75.733 1.00 86.19 112 ASN A O 1
ATOM 916 N N . GLY A 1 113 ? -32.382 -29.887 75.748 1.00 86.25 113 GLY A N 1
ATOM 917 C CA . GLY A 1 113 ? -31.705 -28.633 75.403 1.00 86.25 113 GLY A CA 1
ATOM 918 C C . GLY A 1 113 ? -32.074 -28.123 74.007 1.00 86.25 113 GLY A C 1
ATOM 919 O O . GLY A 1 113 ? -32.429 -26.955 73.855 1.00 86.25 113 GLY A O 1
ATOM 920 N N . LEU A 1 114 ? -32.099 -29.003 72.997 1.00 89.81 114 LEU A N 1
ATOM 921 C CA . LEU A 1 114 ? -32.518 -28.623 71.641 1.00 89.81 114 LEU A CA 1
ATOM 922 C C . LEU A 1 114 ? -33.968 -28.143 71.610 1.00 89.81 114 LEU A C 1
ATOM 924 O O . LEU A 1 114 ? -34.273 -27.146 70.967 1.00 89.81 114 LEU A O 1
ATOM 928 N N . VAL A 1 115 ? -34.874 -28.845 72.293 1.00 87.88 115 VAL A N 1
ATOM 929 C CA . VAL A 1 115 ? -36.307 -28.527 72.228 1.00 87.88 115 VAL A CA 1
ATOM 930 C C . VAL A 1 115 ? -36.661 -27.338 73.120 1.00 87.88 115 VAL A C 1
ATOM 932 O O . VAL A 1 115 ? -37.310 -26.398 72.668 1.00 87.88 115 VAL A O 1
ATOM 935 N N . ASN A 1 116 ? -36.241 -27.360 74.385 1.00 86.62 116 ASN A N 1
ATOM 936 C CA . ASN A 1 116 ? -36.662 -26.370 75.375 1.00 86.62 116 ASN A CA 1
ATOM 937 C C . ASN A 1 116 ? -35.915 -25.039 75.243 1.00 86.62 116 ASN A C 1
ATOM 939 O O . ASN A 1 116 ? -36.448 -24.020 75.673 1.00 86.62 116 ASN A O 1
ATOM 943 N N . GLU A 1 117 ? -34.723 -25.025 74.643 1.00 89.19 117 GLU A N 1
ATOM 944 C CA . GLU A 1 117 ? -33.960 -23.789 74.438 1.00 89.19 117 GLU A CA 1
ATOM 945 C C . GLU A 1 117 ? -33.959 -23.393 72.958 1.00 89.19 117 GLU A C 1
ATOM 947 O O . GLU A 1 117 ? -34.515 -22.360 72.593 1.00 89.19 117 GLU A O 1
ATOM 952 N N . MET A 1 118 ? -33.392 -24.227 72.079 1.00 89.38 118 MET A N 1
ATOM 953 C CA . MET A 1 118 ? -33.104 -23.827 70.693 1.00 89.38 118 MET A CA 1
ATOM 954 C C . MET A 1 118 ? -34.366 -23.729 69.822 1.00 89.38 118 MET A C 1
ATOM 956 O O . MET A 1 118 ? -34.587 -22.701 69.188 1.00 89.38 118 MET A O 1
ATOM 960 N N . VAL A 1 119 ? -35.241 -24.741 69.825 1.00 87.12 119 VAL A N 1
ATOM 961 C CA . VAL A 1 119 ? -36.534 -24.692 69.109 1.00 87.12 119 VAL A CA 1
ATOM 962 C C . VAL A 1 119 ? -37.429 -23.587 69.678 1.00 87.12 119 VAL A C 1
ATOM 964 O O . VAL A 1 119 ? -38.111 -22.889 68.928 1.00 87.12 119 VAL A O 1
ATOM 967 N N . ASN A 1 120 ? -37.399 -23.377 70.997 1.00 82.25 120 ASN A N 1
ATOM 968 C CA . ASN A 1 120 ? -38.154 -22.306 71.642 1.00 82.25 120 ASN A CA 1
ATOM 969 C C . ASN A 1 120 ? -37.672 -20.906 71.243 1.00 82.25 120 ASN A C 1
ATOM 971 O O . ASN A 1 120 ? -38.510 -20.022 71.067 1.00 82.25 120 ASN A O 1
ATOM 975 N N . ALA A 1 121 ? -36.363 -20.709 71.081 1.00 80.75 121 ALA A N 1
ATOM 976 C CA . ALA A 1 121 ? -35.804 -19.456 70.582 1.00 80.75 121 ALA A CA 1
ATOM 977 C C . ALA A 1 121 ? -36.108 -19.234 69.098 1.00 80.75 121 ALA A C 1
ATOM 979 O O . ALA A 1 121 ? -36.395 -18.111 68.696 1.00 80.75 121 ALA A O 1
ATOM 980 N N . LEU A 1 122 ? -36.108 -20.303 68.299 1.00 81.50 122 LEU A N 1
ATOM 981 C CA . LEU A 1 122 ? -36.447 -20.251 66.879 1.00 81.50 122 LEU A CA 1
ATOM 982 C C . LEU A 1 122 ? -37.927 -19.947 66.631 1.00 81.50 122 LEU A C 1
ATOM 984 O O . LEU A 1 122 ? -38.242 -19.267 65.657 1.00 81.50 122 LEU A O 1
ATOM 988 N N . ILE A 1 123 ? -38.834 -20.413 67.497 1.00 80.69 123 ILE A N 1
ATOM 989 C CA . ILE A 1 123 ? -40.291 -20.296 67.325 1.00 80.69 123 ILE A CA 1
ATOM 990 C C . ILE A 1 123 ? -40.919 -19.710 68.604 1.00 80.69 123 ILE A C 1
ATOM 992 O O . ILE A 1 123 ? -41.240 -20.439 69.552 1.00 80.69 123 ILE A O 1
ATOM 996 N N . LYS A 1 124 ? -41.087 -18.379 68.646 1.00 69.81 124 LYS A N 1
ATOM 997 C CA . LYS A 1 124 ? -41.446 -17.627 69.867 1.00 69.81 124 LYS A CA 1
ATOM 998 C C . LYS A 1 124 ? -42.947 -17.528 70.198 1.00 69.81 124 LYS A C 1
ATOM 1000 O O . LYS A 1 124 ? -43.255 -17.469 71.378 1.00 69.81 124 LYS A O 1
ATOM 1005 N N . ASP A 1 125 ? -43.859 -17.603 69.222 1.00 59.22 125 ASP A N 1
ATOM 1006 C CA . ASP A 1 125 ? -45.326 -17.588 69.421 1.00 59.22 125 ASP A CA 1
ATOM 1007 C C . ASP A 1 125 ? -46.063 -18.334 68.287 1.00 59.22 125 ASP A C 1
ATOM 1009 O O . ASP A 1 125 ? -45.461 -18.628 67.256 1.00 59.22 125 ASP A O 1
ATOM 1013 N N . ASN A 1 126 ? -47.375 -18.593 68.440 1.00 53.09 126 ASN A N 1
ATOM 1014 C CA . ASN A 1 126 ? -48.290 -19.246 67.470 1.00 53.09 126 ASN A CA 1
ATOM 1015 C C . ASN A 1 126 ? -48.409 -18.555 66.077 1.00 53.09 126 ASN A C 1
ATOM 1017 O O . ASN A 1 126 ? -49.340 -18.840 65.324 1.00 53.09 126 ASN A O 1
ATOM 1021 N N . ASN A 1 127 ? -47.496 -17.650 65.709 1.00 51.88 127 ASN A N 1
ATOM 1022 C CA . ASN A 1 127 ? -47.378 -17.078 64.366 1.00 51.88 127 ASN A CA 1
ATOM 1023 C C . ASN A 1 127 ? -46.721 -18.096 63.422 1.00 51.88 127 ASN A C 1
ATOM 1025 O O . ASN A 1 127 ? -45.522 -18.080 63.160 1.00 51.88 127 ASN A O 1
ATOM 1029 N N . ILE A 1 128 ? -47.560 -18.999 62.923 1.00 52.75 128 ILE A N 1
ATOM 1030 C CA . ILE A 1 128 ? -47.231 -20.166 62.093 1.00 52.75 128 ILE A CA 1
ATOM 1031 C C . ILE A 1 128 ? -46.678 -19.790 60.695 1.00 52.75 128 ILE A C 1
ATOM 1033 O O . ILE A 1 128 ? -46.199 -20.656 59.975 1.00 52.75 128 ILE A O 1
ATOM 1037 N N . SER A 1 129 ? -46.694 -18.518 60.277 1.00 52.59 129 SER A N 1
ATOM 1038 C CA . SER A 1 129 ? -46.509 -18.147 58.863 1.00 52.59 129 SER A CA 1
ATOM 1039 C C . SER A 1 129 ? -45.077 -17.872 58.376 1.00 52.59 129 SER A C 1
ATOM 1041 O O . SER A 1 129 ? -44.937 -17.586 57.192 1.00 52.59 129 SER A O 1
ATOM 1043 N N . LYS A 1 130 ? -44.031 -17.935 59.223 1.00 65.06 130 LYS A N 1
ATOM 1044 C CA . LYS A 1 130 ? -42.695 -17.390 58.866 1.00 65.06 130 LYS A CA 1
ATOM 1045 C C . LYS A 1 130 ? -41.465 -18.262 59.150 1.00 65.06 130 LYS A C 1
ATOM 1047 O O . LYS A 1 130 ? -40.355 -17.780 58.964 1.00 65.06 130 LYS A O 1
ATOM 1052 N N . VAL A 1 131 ? -41.601 -19.504 59.624 1.00 79.00 131 VAL A N 1
ATOM 1053 C CA . VAL A 1 131 ? -40.446 -20.402 59.848 1.00 79.00 131 VAL A CA 1
ATOM 1054 C C . VAL A 1 131 ? -40.702 -21.732 59.151 1.00 79.00 131 VAL A C 1
ATOM 1056 O O . VAL A 1 131 ? -41.650 -22.422 59.506 1.00 79.00 131 VAL A O 1
ATOM 1059 N N . ASN A 1 132 ? -39.865 -22.093 58.184 1.00 85.25 132 ASN A N 1
ATOM 1060 C CA . ASN A 1 132 ? -39.828 -23.408 57.563 1.00 85.25 132 ASN A CA 1
ATOM 1061 C C . ASN A 1 132 ? -38.694 -24.222 58.195 1.00 85.25 132 ASN A C 1
ATOM 1063 O O . ASN A 1 132 ? -37.547 -23.776 58.233 1.00 85.25 132 ASN A O 1
ATOM 1067 N N . PHE A 1 133 ? -39.004 -25.398 58.728 1.00 88.50 133 PHE A N 1
ATOM 1068 C CA . PHE A 1 133 ? -38.067 -26.177 59.529 1.00 88.50 133 PHE A CA 1
ATOM 1069 C C . PHE A 1 133 ? -37.973 -27.620 59.038 1.00 88.50 133 PHE A C 1
ATOM 1071 O O . PHE A 1 133 ? -38.990 -28.288 58.843 1.00 88.50 133 PHE A O 1
ATOM 1078 N N . THR A 1 134 ? -36.746 -28.125 58.941 1.00 90.94 134 THR A N 1
ATOM 1079 C CA . THR A 1 134 ? -36.450 -29.525 58.628 1.00 90.94 134 THR A CA 1
ATOM 1080 C C . THR A 1 134 ? -35.357 -30.062 59.546 1.00 90.94 134 THR A C 1
ATOM 1082 O O . THR A 1 134 ? -34.447 -29.351 59.970 1.00 90.94 134 THR A O 1
ATOM 1085 N N . THR A 1 135 ? -35.421 -31.354 59.846 1.00 93.38 135 THR A N 1
ATOM 1086 C CA . THR A 1 135 ? -34.346 -32.085 60.521 1.00 93.38 135 THR A CA 1
ATOM 1087 C C . THR A 1 135 ? -33.754 -33.121 59.585 1.00 93.38 135 THR A C 1
ATOM 1089 O O . THR A 1 135 ? -34.461 -33.899 58.947 1.00 93.38 135 THR A O 1
ATOM 1092 N N . ILE A 1 136 ? -32.432 -33.170 59.524 1.00 95.88 136 ILE A N 1
ATOM 1093 C CA . ILE A 1 136 ? -31.687 -34.137 58.730 1.00 95.88 136 ILE A CA 1
ATOM 1094 C C . ILE A 1 136 ? -30.806 -34.920 59.689 1.00 95.88 136 ILE A C 1
ATOM 1096 O O . ILE A 1 136 ? -29.933 -34.363 60.349 1.00 95.88 136 ILE A O 1
ATOM 1100 N N . SER A 1 137 ? -31.040 -36.222 59.791 1.00 94.62 137 SER A N 1
ATOM 1101 C CA . SER A 1 137 ? -30.134 -37.099 60.526 1.00 94.62 137 SER A CA 1
ATOM 1102 C C . SER A 1 137 ? -29.055 -37.621 59.596 1.00 94.62 137 SER A C 1
ATOM 1104 O O . SER A 1 137 ? -29.372 -38.042 58.480 1.00 94.62 137 SER A O 1
ATOM 1106 N N . TYR A 1 138 ? -27.814 -37.658 60.072 1.00 96.06 138 TYR A N 1
ATOM 1107 C CA . TYR A 1 138 ? -26.690 -38.161 59.294 1.00 96.06 138 TYR A CA 1
ATOM 1108 C C . TYR A 1 138 ? -25.933 -39.274 60.026 1.00 96.06 138 TYR A C 1
ATOM 1110 O O . TYR A 1 138 ? -25.611 -39.189 61.212 1.00 96.06 138 TYR A O 1
ATOM 1118 N N . ASN A 1 139 ? -25.676 -40.347 59.283 1.00 93.62 139 ASN A N 1
ATOM 1119 C CA . ASN A 1 139 ? -24.743 -41.426 59.596 1.00 93.62 139 ASN A CA 1
ATOM 1120 C C . ASN A 1 139 ? -24.189 -41.962 58.258 1.00 93.62 139 ASN A C 1
ATOM 1122 O O . ASN A 1 139 ? -23.847 -41.149 57.405 1.00 93.62 139 ASN A O 1
ATOM 1126 N N . GLU A 1 140 ? -24.117 -43.274 58.019 1.00 92.19 140 GLU A N 1
ATOM 1127 C CA . GLU A 1 140 ? -23.875 -43.819 56.672 1.00 92.19 140 GLU A CA 1
ATOM 1128 C C . GLU A 1 140 ? -25.044 -43.615 55.684 1.00 92.19 140 GLU A C 1
ATOM 1130 O O . GLU A 1 140 ? -24.858 -43.795 54.485 1.00 92.19 140 GLU A O 1
ATOM 1135 N N . ASN A 1 141 ? -26.238 -43.270 56.177 1.00 90.06 141 ASN A N 1
ATOM 1136 C CA . ASN A 1 141 ? -27.432 -42.957 55.398 1.00 90.06 141 ASN A CA 1
ATOM 1137 C C . ASN A 1 141 ? -28.011 -41.616 55.872 1.00 90.06 141 ASN A C 1
ATOM 1139 O O . ASN A 1 141 ? -28.496 -41.497 56.999 1.00 90.06 141 ASN A O 1
ATOM 1143 N N . VAL A 1 142 ? -27.999 -40.605 55.005 1.00 94.12 142 VAL A N 1
ATOM 1144 C CA . VAL A 1 142 ? -28.645 -39.316 55.285 1.00 94.12 142 VAL A CA 1
ATOM 1145 C C . VAL A 1 142 ? -30.158 -39.460 55.132 1.00 94.12 142 VAL A C 1
ATOM 1147 O O . VAL A 1 142 ? -30.645 -39.959 54.118 1.00 94.12 142 VAL A O 1
ATOM 1150 N N . LYS A 1 143 ? -30.913 -39.020 56.143 1.00 94.38 143 LYS A N 1
ATOM 1151 C CA . LYS A 1 143 ? -32.382 -39.062 56.149 1.00 94.38 143 LYS A CA 1
ATOM 1152 C C . LYS A 1 143 ? -32.937 -37.676 56.453 1.00 94.38 143 LYS A C 1
ATOM 1154 O O . LYS A 1 143 ? -32.717 -37.138 57.538 1.00 94.38 143 LYS A O 1
ATOM 1159 N N . VAL A 1 144 ? -33.676 -37.132 55.490 1.00 93.06 144 VAL A N 1
ATOM 1160 C CA . VAL A 1 144 ? -34.406 -35.864 55.604 1.00 93.06 144 VAL A CA 1
ATOM 1161 C C . VAL A 1 144 ? -35.772 -36.129 56.230 1.00 93.06 144 VAL A C 1
ATOM 1163 O O . VAL A 1 144 ? -36.494 -37.027 55.800 1.00 93.06 144 VAL A O 1
ATOM 1166 N N . ASN A 1 145 ? -36.128 -35.349 57.245 1.00 89.56 145 ASN A N 1
ATOM 1167 C CA . ASN A 1 145 ? -37.418 -35.407 57.921 1.00 89.56 145 ASN A CA 1
ATOM 1168 C C . ASN A 1 145 ? -38.057 -34.014 57.851 1.00 89.56 145 ASN A C 1
ATOM 1170 O O . ASN A 1 145 ? -37.838 -33.163 58.718 1.00 89.56 145 ASN A O 1
ATOM 1174 N N . GLU A 1 146 ? -38.821 -33.777 56.784 1.00 84.88 146 GLU A N 1
ATOM 1175 C CA . GLU A 1 146 ? -39.620 -32.558 56.641 1.00 84.88 146 GLU A CA 1
ATOM 1176 C C . GLU A 1 146 ? -40.701 -32.524 57.738 1.00 84.88 146 GLU A C 1
ATOM 1178 O O . GLU A 1 146 ? -41.343 -33.538 58.033 1.00 84.88 146 GLU A O 1
ATOM 1183 N N . VAL A 1 147 ? -40.899 -31.365 58.371 1.00 84.31 147 VAL A N 1
ATOM 1184 C CA . VAL A 1 147 ? -41.916 -31.199 59.418 1.00 84.31 147 VAL A CA 1
ATOM 1185 C C . VAL A 1 147 ? -43.207 -30.678 58.802 1.00 84.31 147 VAL A C 1
ATOM 1187 O O . VAL A 1 147 ? -43.232 -29.565 58.286 1.00 84.31 147 VAL A O 1
ATOM 1190 N N . ASP A 1 148 ? -44.292 -31.451 58.904 1.00 79.12 148 ASP A N 1
ATOM 1191 C CA . ASP A 1 148 ? -45.620 -31.035 58.436 1.00 79.12 148 ASP A CA 1
ATOM 1192 C C . ASP A 1 148 ? -46.201 -29.920 59.335 1.00 79.12 148 ASP A C 1
ATOM 1194 O O . ASP A 1 148 ? -46.449 -30.161 60.525 1.00 79.12 148 ASP A O 1
ATOM 1198 N N . PRO A 1 149 ? -46.477 -28.716 58.792 1.00 72.44 149 PRO A N 1
ATOM 1199 C CA . PRO A 1 149 ? -47.124 -27.627 59.522 1.00 72.44 149 PRO A CA 1
ATOM 1200 C C . PRO A 1 149 ? -48.518 -27.951 60.066 1.00 72.44 149 PRO A C 1
ATOM 1202 O O . PRO A 1 149 ? -48.979 -27.286 60.992 1.00 72.44 149 PRO A O 1
ATOM 1205 N N . ASN A 1 150 ? -49.179 -28.972 59.513 1.00 74.62 150 ASN A N 1
ATOM 1206 C CA . ASN A 1 150 ? -50.528 -29.406 59.875 1.00 74.62 150 ASN A CA 1
ATOM 1207 C C . ASN A 1 150 ? -50.546 -30.754 60.611 1.00 74.62 150 ASN A C 1
ATOM 1209 O O . ASN A 1 150 ? -51.579 -31.436 60.623 1.00 74.62 150 ASN A O 1
ATOM 1213 N N . ALA A 1 151 ? -49.415 -31.150 61.206 1.00 75.19 151 ALA A N 1
ATOM 1214 C CA . ALA A 1 151 ? -49.292 -32.407 61.928 1.00 75.19 151 ALA A CA 1
ATOM 1215 C C . ALA A 1 151 ? -50.407 -32.581 62.979 1.00 75.19 151 ALA A C 1
ATOM 1217 O O . ALA A 1 151 ? -50.881 -31.629 63.609 1.00 75.19 151 ALA A O 1
ATOM 1218 N N . LYS A 1 152 ? -50.825 -33.832 63.178 1.00 77.12 152 LYS A N 1
ATOM 1219 C CA . LYS A 1 152 ? -51.840 -34.223 64.161 1.00 77.12 152 LYS A CA 1
ATOM 1220 C C . LYS A 1 152 ? -51.228 -35.139 65.213 1.00 77.12 152 LYS A C 1
ATOM 1222 O O . LYS A 1 152 ? -50.297 -35.884 64.914 1.00 77.12 152 LYS A O 1
ATOM 1227 N N . ASP A 1 153 ? -51.749 -35.088 66.432 1.00 75.94 153 ASP A N 1
ATOM 1228 C CA . ASP A 1 153 ? -51.404 -36.040 67.481 1.00 75.94 153 ASP A CA 1
ATOM 1229 C C . ASP A 1 153 ? -51.939 -37.448 67.161 1.00 75.94 153 ASP A C 1
ATOM 1231 O O . ASP A 1 153 ? -52.677 -37.675 66.196 1.00 75.94 153 ASP A O 1
ATOM 1235 N N . ASN A 1 154 ? -51.600 -38.412 68.019 1.00 72.69 154 ASN A N 1
ATOM 1236 C CA . ASN A 1 154 ? -52.024 -39.809 67.884 1.00 72.69 154 ASN A CA 1
ATOM 1237 C C . ASN A 1 154 ? -53.552 -40.014 67.995 1.00 72.69 154 ASN A C 1
ATOM 1239 O O . ASN A 1 154 ? -54.032 -41.117 67.739 1.00 72.69 154 ASN A O 1
ATOM 1243 N N . ASN A 1 155 ? -54.309 -38.972 68.357 1.00 74.88 155 ASN A N 1
ATOM 1244 C CA . ASN A 1 155 ? -55.769 -38.963 68.442 1.00 74.88 155 ASN A CA 1
ATOM 1245 C C . ASN A 1 155 ? -56.421 -38.191 67.275 1.00 74.88 155 ASN A C 1
ATOM 1247 O O . ASN A 1 155 ? -57.646 -38.070 67.224 1.00 74.88 155 ASN A O 1
ATOM 1251 N N . GLY A 1 156 ? -55.626 -37.677 66.329 1.00 73.06 156 GLY A N 1
ATOM 1252 C CA . GLY A 1 156 ? -56.090 -36.922 65.167 1.00 73.06 156 GLY A CA 1
ATOM 1253 C C . GLY A 1 156 ? -56.370 -35.435 65.424 1.00 73.06 156 GLY A C 1
ATOM 1254 O O . GLY A 1 156 ? -56.901 -34.770 64.529 1.00 73.06 156 GLY A O 1
ATOM 1255 N N . ALA A 1 157 ? -56.023 -34.899 66.598 1.00 77.00 157 ALA A N 1
ATOM 1256 C CA . ALA A 1 157 ? -56.125 -33.474 66.907 1.00 77.00 157 ALA A CA 1
ATOM 1257 C C . ALA A 1 157 ? -54.911 -32.714 66.354 1.00 77.00 157 ALA A C 1
ATOM 1259 O O . ALA A 1 157 ? -53.791 -33.206 66.420 1.00 77.00 157 ALA A O 1
ATOM 1260 N N . ALA A 1 158 ? -55.114 -31.520 65.792 1.00 75.69 158 ALA A N 1
ATOM 1261 C CA . ALA A 1 158 ? -54.012 -30.708 65.274 1.00 75.69 158 ALA A CA 1
ATOM 1262 C C . ALA A 1 158 ? -53.060 -30.304 66.412 1.00 75.69 158 ALA A C 1
ATOM 1264 O O . ALA A 1 158 ? -53.506 -29.729 67.406 1.00 75.69 158 ALA A O 1
ATOM 1265 N N . ILE A 1 159 ? -51.766 -30.590 66.255 1.00 77.50 159 ILE A N 1
ATOM 1266 C CA . ILE A 1 159 ? -50.725 -30.087 67.160 1.00 77.50 159 ILE A CA 1
ATOM 1267 C C . ILE A 1 159 ? -50.185 -28.765 66.624 1.00 77.50 159 ILE A C 1
ATOM 1269 O O . ILE A 1 159 ? -50.195 -28.520 65.418 1.00 77.50 159 ILE A O 1
ATOM 1273 N N . ASN A 1 160 ? -49.730 -27.881 67.514 1.00 80.75 160 ASN A N 1
ATOM 1274 C CA . ASN A 1 160 ? -49.132 -26.624 67.066 1.00 80.75 160 ASN A CA 1
ATOM 1275 C C . ASN A 1 160 ? -47.774 -26.894 66.382 1.00 80.75 160 ASN A C 1
ATOM 1277 O O . ASN A 1 160 ? -47.082 -27.861 66.701 1.00 80.75 160 ASN A O 1
ATOM 1281 N N . TYR A 1 161 ? -47.375 -26.037 65.437 1.00 81.88 161 TYR A N 1
ATOM 1282 C CA . TYR A 1 161 ? -46.174 -26.278 64.626 1.00 81.88 161 TYR A CA 1
ATOM 1283 C C . TYR A 1 161 ? -44.887 -26.376 65.456 1.00 81.88 161 TYR A C 1
ATOM 1285 O O . TYR A 1 161 ? -44.016 -27.194 65.177 1.00 81.88 161 TYR A O 1
ATOM 1293 N N . LYS A 1 162 ? -44.789 -25.594 66.533 1.00 84.19 162 LYS A N 1
ATOM 1294 C CA . LYS A 1 162 ? -43.666 -25.642 67.475 1.00 84.19 162 LYS A CA 1
ATOM 1295 C C . LYS A 1 162 ? -43.534 -27.013 68.140 1.00 84.19 162 LYS A C 1
ATOM 1297 O O . LYS A 1 162 ? -42.434 -27.541 68.284 1.00 84.19 162 LYS A O 1
ATOM 1302 N N . GLU A 1 163 ? -44.660 -27.603 68.516 1.00 83.44 163 GLU A N 1
ATOM 1303 C CA . GLU A 1 163 ? -44.747 -28.951 69.058 1.00 83.44 163 GLU A CA 1
ATOM 1304 C C . GLU A 1 163 ? -44.440 -30.002 67.987 1.00 83.44 163 GLU A C 1
ATOM 1306 O O . GLU A 1 163 ? -43.718 -30.949 68.280 1.00 83.44 163 GLU A O 1
ATOM 1311 N N . ALA A 1 164 ? -44.875 -29.810 66.737 1.00 84.44 164 ALA A N 1
ATOM 1312 C CA . ALA A 1 164 ? -44.510 -30.678 65.613 1.00 84.44 164 ALA A CA 1
ATOM 1313 C C . ALA A 1 164 ? -42.992 -30.679 65.342 1.00 84.44 164 ALA A C 1
ATOM 1315 O O . ALA A 1 164 ? -42.385 -31.744 65.216 1.00 84.44 164 ALA A O 1
ATOM 1316 N N . VAL A 1 165 ? -42.358 -29.502 65.348 1.00 86.88 165 VAL A N 1
ATOM 1317 C CA . VAL A 1 165 ? -40.899 -29.332 65.238 1.00 86.88 165 VAL A CA 1
ATOM 1318 C C . VAL A 1 165 ? -40.184 -29.995 66.416 1.00 86.88 165 VAL A C 1
ATOM 1320 O O . VAL A 1 165 ? -39.267 -30.797 66.225 1.00 86.88 165 VAL A O 1
ATOM 1323 N N . GLY A 1 166 ? -40.642 -29.726 67.642 1.00 87.31 166 GLY A N 1
ATOM 1324 C CA . GLY A 1 166 ? -40.109 -30.359 68.846 1.00 87.31 166 GLY A CA 1
ATOM 1325 C C . GLY A 1 166 ? -40.230 -31.885 68.804 1.00 87.31 166 GLY A C 1
ATOM 1326 O O . GLY A 1 166 ? -39.286 -32.586 69.163 1.00 87.31 166 GLY A O 1
ATOM 1327 N N . ASN A 1 167 ? -41.356 -32.413 68.321 1.00 86.75 167 ASN A N 1
ATOM 1328 C CA . ASN A 1 167 ? -41.578 -33.847 68.153 1.00 86.75 167 ASN A CA 1
ATOM 1329 C C . ASN A 1 167 ? -40.664 -34.438 67.077 1.00 86.75 167 ASN A C 1
ATOM 1331 O O . ASN A 1 167 ? -40.093 -35.498 67.312 1.00 86.75 167 ASN A O 1
ATOM 1335 N N . SER A 1 168 ? -40.441 -33.746 65.956 1.00 87.56 168 SER A N 1
ATOM 1336 C CA . SER A 1 168 ? -39.503 -34.186 64.915 1.00 87.56 168 SER A CA 1
ATOM 1337 C C . SER A 1 168 ? -38.081 -34.371 65.464 1.00 87.56 168 SER A C 1
ATOM 1339 O O . SER A 1 168 ? -37.488 -35.443 65.321 1.00 87.56 168 SER A O 1
ATOM 1341 N N . VAL A 1 169 ? -37.569 -33.383 66.209 1.00 90.06 169 VAL A N 1
ATOM 1342 C CA . VAL A 1 169 ? -36.257 -33.476 66.878 1.00 90.06 169 VAL A CA 1
ATOM 1343 C C . VAL A 1 169 ? -36.234 -34.625 67.896 1.00 90.06 169 VAL A C 1
ATOM 1345 O O . VAL A 1 169 ? -35.300 -35.430 67.917 1.00 90.06 169 VAL A O 1
ATOM 1348 N N . LYS A 1 170 ? -37.275 -34.744 68.734 1.00 88.88 170 LYS A N 1
ATOM 1349 C CA . LYS A 1 170 ? -37.377 -35.800 69.759 1.00 88.88 170 LYS A CA 1
ATOM 1350 C C . LYS A 1 170 ? -37.439 -37.205 69.169 1.00 88.88 170 LYS A C 1
ATOM 1352 O O . LYS A 1 170 ? -36.905 -38.120 69.802 1.00 88.88 170 LYS A O 1
ATOM 1357 N N . ASN A 1 171 ? -38.109 -37.363 68.030 1.00 88.19 171 ASN A N 1
ATOM 1358 C CA . ASN A 1 171 ? -38.278 -38.632 67.335 1.00 88.19 171 ASN A CA 1
ATOM 1359 C C . ASN A 1 171 ? -36.937 -39.099 66.780 1.00 88.19 171 ASN A C 1
ATOM 1361 O O . ASN A 1 171 ? -36.499 -40.186 67.134 1.00 88.19 171 ASN A O 1
ATOM 1365 N N . ILE A 1 172 ? -36.231 -38.245 66.033 1.00 89.56 172 ILE A N 1
ATOM 1366 C CA . ILE A 1 172 ? -34.916 -38.579 65.468 1.00 89.56 172 ILE A CA 1
ATOM 1367 C C . ILE A 1 172 ? -33.909 -38.915 66.566 1.00 89.56 172 ILE A C 1
ATOM 1369 O O . ILE A 1 172 ? -33.212 -39.925 66.488 1.00 89.56 172 ILE A O 1
ATOM 1373 N N . LEU A 1 173 ? -33.840 -38.111 67.631 1.00 88.25 173 LEU A N 1
ATOM 1374 C CA . LEU A 1 173 ? -32.928 -38.408 68.737 1.00 88.25 173 LEU A CA 1
ATOM 1375 C C . LEU A 1 173 ? -33.313 -39.687 69.496 1.00 88.25 173 LEU A C 1
ATOM 1377 O O . LEU A 1 173 ? -32.419 -40.348 70.013 1.00 88.25 173 LEU A O 1
ATOM 1381 N N . GLY A 1 174 ? -34.597 -40.060 69.509 1.00 84.12 174 GLY A N 1
ATOM 1382 C CA . GLY A 1 174 ? -35.098 -41.303 70.104 1.00 84.12 174 GLY A CA 1
ATOM 1383 C C . GLY A 1 174 ? -34.975 -42.553 69.221 1.00 84.12 174 GLY A C 1
ATOM 1384 O O . GLY A 1 174 ? -35.152 -43.657 69.731 1.00 84.12 174 GLY A O 1
ATOM 1385 N N . GLU A 1 175 ? -34.679 -42.414 67.923 1.00 87.94 175 GLU A N 1
ATOM 1386 C CA . GLU A 1 175 ? -34.371 -43.555 67.048 1.00 87.94 175 GLU A CA 1
ATOM 1387 C C . GLU A 1 175 ? -33.073 -44.248 67.504 1.00 87.94 175 GLU A C 1
ATOM 1389 O O . GLU A 1 175 ? -32.191 -43.624 68.098 1.00 87.94 175 GLU A O 1
ATOM 1394 N N . ALA A 1 176 ? -32.911 -45.540 67.213 1.00 87.06 176 ALA A N 1
ATOM 1395 C CA . ALA A 1 176 ? -31.646 -46.220 67.487 1.00 87.06 176 ALA A CA 1
ATOM 1396 C C . ALA A 1 176 ? -30.512 -45.596 66.652 1.00 87.06 176 ALA A C 1
ATOM 1398 O O . ALA A 1 176 ? -30.689 -45.310 65.467 1.00 87.06 176 ALA A O 1
ATOM 1399 N N . ASN A 1 177 ? -29.346 -45.383 67.263 1.00 89.69 177 ASN A N 1
ATOM 1400 C CA . ASN A 1 177 ? -28.158 -44.948 66.529 1.00 89.69 177 ASN A CA 1
ATOM 1401 C C . ASN A 1 177 ? -27.670 -46.043 65.568 1.00 89.69 177 ASN A C 1
ATOM 1403 O O . ASN A 1 177 ? -27.957 -47.229 65.751 1.00 89.69 177 ASN A O 1
ATOM 1407 N N . SER A 1 178 ? -26.881 -45.642 64.572 1.00 91.31 178 SER A N 1
ATOM 1408 C CA . SER A 1 178 ? -26.230 -46.565 63.647 1.00 91.31 178 SER A CA 1
ATOM 1409 C C . SER A 1 178 ? -25.307 -47.556 64.368 1.00 91.31 178 SER A C 1
ATOM 1411 O O . SER A 1 178 ? -24.767 -47.300 65.443 1.00 91.31 178 SER A O 1
ATOM 1413 N N . THR A 1 179 ? -25.072 -48.704 63.735 1.00 90.44 179 THR A N 1
ATOM 1414 C CA . THR A 1 179 ? -24.033 -49.656 64.157 1.00 90.44 179 THR A CA 1
ATOM 1415 C C . THR A 1 179 ? -22.629 -49.256 63.684 1.00 90.44 179 THR A C 1
ATOM 1417 O O . THR A 1 179 ? -21.646 -49.880 64.091 1.00 90.44 179 THR A O 1
ATOM 1420 N N . LYS A 1 180 ? -22.510 -48.214 62.851 1.00 92.31 180 LYS A N 1
ATOM 1421 C CA . LYS A 1 180 ? -21.257 -47.674 62.309 1.00 92.31 180 LYS A CA 1
ATOM 1422 C C . LYS A 1 180 ? -21.016 -46.253 62.801 1.00 92.31 180 LYS A C 1
ATOM 1424 O O . LYS A 1 180 ? -21.950 -45.522 63.105 1.00 92.31 180 LYS A O 1
ATOM 1429 N N . ASP A 1 181 ? -19.747 -45.858 62.862 1.00 90.25 181 ASP A N 1
ATOM 1430 C CA . ASP A 1 181 ? -19.357 -44.505 63.284 1.00 90.25 181 ASP A CA 1
ATOM 1431 C C . ASP A 1 181 ? -19.198 -43.512 62.122 1.00 90.25 181 ASP A C 1
ATOM 1433 O O . ASP A 1 181 ? -18.542 -42.484 62.252 1.00 90.25 181 ASP A O 1
ATOM 1437 N N . THR A 1 182 ? -19.774 -43.845 60.967 1.00 93.62 182 THR A N 1
ATOM 1438 C CA . THR A 1 182 ? -19.759 -43.006 59.770 1.00 93.62 182 THR A CA 1
ATOM 1439 C C . THR A 1 182 ? -20.633 -41.774 59.985 1.00 93.62 182 THR A C 1
ATOM 1441 O O . THR A 1 182 ? -21.760 -41.897 60.461 1.00 93.62 182 THR A O 1
ATOM 1444 N N . ARG A 1 183 ? -20.119 -40.598 59.616 1.00 94.69 183 ARG A N 1
ATOM 1445 C CA . ARG A 1 183 ? -20.804 -39.301 59.691 1.00 94.69 183 ARG A CA 1
ATOM 1446 C C . ARG A 1 183 ? -20.746 -38.604 58.331 1.00 94.69 183 ARG A C 1
ATOM 1448 O O . ARG A 1 183 ? -19.823 -37.825 58.102 1.00 94.69 183 ARG A O 1
ATOM 1455 N N . ASN A 1 184 ? -21.693 -38.895 57.438 1.00 96.44 184 ASN A N 1
ATOM 1456 C CA . ASN A 1 184 ? -21.781 -38.228 56.134 1.00 96.44 184 ASN A CA 1
ATOM 1457 C C . ASN A 1 184 ? -22.420 -36.837 56.280 1.00 96.44 184 ASN A C 1
ATOM 1459 O O . ASN A 1 184 ? -23.608 -36.643 56.013 1.00 96.44 184 ASN A O 1
ATOM 1463 N N . LEU A 1 185 ? -21.650 -35.885 56.804 1.00 96.44 185 LEU A N 1
ATOM 1464 C CA . LEU A 1 185 ? -22.117 -34.526 57.067 1.00 96.44 185 LEU A CA 1
ATOM 1465 C C . LEU A 1 185 ? -22.198 -33.705 55.774 1.00 96.44 185 LEU A C 1
ATOM 1467 O O . LEU A 1 185 ? -23.108 -32.893 55.633 1.00 96.44 185 LEU A O 1
ATOM 1471 N N . GLY A 1 186 ? -21.288 -33.923 54.825 1.00 95.50 186 GLY A N 1
ATOM 1472 C CA . GLY A 1 186 ? -21.289 -33.255 53.524 1.00 95.50 186 GLY A CA 1
ATOM 1473 C C . GLY A 1 186 ? -22.536 -33.585 52.706 1.00 95.50 186 GLY A C 1
ATOM 1474 O O . GLY A 1 186 ? -23.195 -32.683 52.187 1.00 95.50 186 GLY A O 1
ATOM 1475 N N . ASP A 1 187 ? -22.932 -34.859 52.680 1.00 95.94 187 ASP A N 1
ATOM 1476 C CA . ASP A 1 187 ? -24.202 -35.286 52.076 1.00 95.94 187 ASP A CA 1
ATOM 1477 C C . ASP A 1 187 ? -25.411 -34.621 52.764 1.00 95.94 187 ASP A C 1
ATOM 1479 O O . ASP A 1 187 ? -26.347 -34.172 52.101 1.00 95.94 187 ASP A O 1
ATOM 1483 N N . ALA A 1 188 ? -25.384 -34.499 54.096 1.00 96.50 188 ALA A N 1
ATOM 1484 C CA . ALA A 1 188 ? -26.449 -33.852 54.862 1.00 96.50 188 ALA A CA 1
ATOM 1485 C C . ALA A 1 188 ? -26.541 -32.340 54.597 1.00 96.50 188 ALA A C 1
ATOM 1487 O O . ALA A 1 188 ? -27.643 -31.794 54.531 1.00 96.50 188 ALA A O 1
ATOM 1488 N N . ILE A 1 189 ? -25.403 -31.673 54.388 1.00 95.94 189 ILE A N 1
ATOM 1489 C CA . ILE A 1 189 ? -25.344 -30.267 53.972 1.00 95.94 189 ILE A CA 1
ATOM 1490 C C . ILE A 1 189 ? -25.918 -30.101 52.558 1.00 95.94 189 ILE A C 1
ATOM 1492 O O . ILE A 1 189 ? -26.703 -29.184 52.336 1.00 95.94 189 ILE A O 1
ATOM 1496 N N . ASN A 1 190 ? -25.611 -30.998 51.615 1.00 94.56 190 ASN A N 1
ATOM 1497 C CA . ASN A 1 190 ? -26.206 -30.957 50.272 1.00 94.56 190 ASN A CA 1
ATOM 1498 C C . ASN A 1 190 ? -27.739 -31.078 50.310 1.00 94.56 190 ASN A C 1
ATOM 1500 O O . ASN A 1 190 ? -28.432 -30.364 49.585 1.00 94.56 190 ASN A O 1
ATOM 1504 N N . GLU A 1 191 ? -28.287 -31.945 51.164 1.00 95.38 191 GLU A N 1
ATOM 1505 C CA . GLU A 1 191 ? -29.739 -32.038 51.368 1.00 95.38 191 GLU A CA 1
ATOM 1506 C C . GLU A 1 191 ? -30.322 -30.779 52.034 1.00 95.38 191 GLU A C 1
ATOM 1508 O O . GLU A 1 191 ? -31.411 -30.337 51.663 1.00 95.38 191 GLU A O 1
ATOM 1513 N N . ALA A 1 192 ? -29.586 -30.140 52.951 1.00 93.75 192 ALA A N 1
ATOM 1514 C CA . ALA A 1 192 ? -29.977 -28.845 53.511 1.00 93.75 192 ALA A CA 1
ATOM 1515 C C . ALA A 1 192 ? -30.055 -27.758 52.423 1.00 93.75 192 ALA A C 1
ATOM 1517 O O . ALA A 1 192 ? -31.032 -27.017 52.355 1.00 93.75 192 ALA A O 1
ATOM 1518 N N . VAL A 1 193 ? -29.070 -27.705 51.520 1.00 90.94 193 VAL A N 1
ATOM 1519 C CA . VAL A 1 193 ? -29.057 -26.774 50.378 1.00 90.94 193 VAL A CA 1
ATOM 1520 C C . VAL A 1 193 ? -30.221 -27.038 49.424 1.00 90.94 193 VAL A C 1
ATOM 1522 O O . VAL A 1 193 ? -30.886 -26.097 48.999 1.00 90.94 193 VAL A O 1
ATOM 1525 N N . LYS A 1 194 ? -30.540 -28.306 49.129 1.00 91.38 194 LYS A N 1
ATOM 1526 C CA . LYS A 1 194 ? -31.728 -28.652 48.326 1.00 91.38 194 LYS A CA 1
ATOM 1527 C C . LYS A 1 194 ? -33.023 -28.158 48.969 1.00 91.38 194 LYS A C 1
ATOM 1529 O O . LYS A 1 194 ? -33.901 -27.680 48.254 1.00 91.38 194 LYS A O 1
ATOM 1534 N N . PHE A 1 195 ? -33.141 -28.267 50.293 1.00 89.88 195 PHE A N 1
ATOM 1535 C CA . PHE A 1 195 ? -34.288 -27.742 51.029 1.00 89.88 195 PHE A CA 1
ATOM 1536 C C . PHE A 1 195 ? -34.409 -26.220 50.871 1.00 89.88 195 PHE A C 1
ATOM 1538 O O . PHE A 1 195 ? -35.492 -25.750 50.531 1.00 89.88 195 PHE A O 1
ATOM 1545 N N . PHE A 1 196 ? -33.309 -25.476 51.017 1.00 87.44 196 PHE A N 1
ATOM 1546 C CA . PHE A 1 196 ? -33.312 -24.023 50.829 1.00 87.44 196 PHE A CA 1
ATOM 1547 C C . PHE A 1 196 ? -33.642 -23.614 49.384 1.00 87.44 196 PHE A C 1
ATOM 1549 O O . PHE A 1 196 ? -34.486 -22.753 49.159 1.00 87.44 196 PHE A O 1
ATOM 1556 N N . ASN A 1 197 ? -33.053 -24.278 48.385 1.00 83.81 197 ASN A N 1
ATOM 1557 C CA . ASN A 1 197 ? -33.277 -23.949 46.972 1.00 83.81 197 ASN A CA 1
ATOM 1558 C C . ASN A 1 197 ? -34.711 -24.252 46.499 1.00 83.81 197 ASN A C 1
ATOM 1560 O O . ASN A 1 197 ? -35.196 -23.650 45.546 1.00 83.81 197 ASN A O 1
ATOM 1564 N N . LYS A 1 198 ? -35.425 -25.176 47.155 1.00 81.94 198 LYS A N 1
ATOM 1565 C CA . LYS A 1 198 ? -36.850 -25.442 46.880 1.00 81.94 198 LYS A CA 1
ATOM 1566 C C . LYS A 1 198 ? -37.740 -24.239 47.227 1.00 81.94 198 LYS A C 1
ATOM 1568 O O . LYS A 1 198 ? -38.847 -24.146 46.704 1.00 81.94 198 LYS A O 1
ATOM 1573 N N . ASN A 1 199 ? -37.257 -23.335 48.081 1.00 66.88 199 ASN A N 1
ATOM 1574 C CA . ASN A 1 199 ? -37.986 -22.169 48.580 1.00 66.88 199 ASN A CA 1
ATOM 1575 C C . ASN A 1 199 ? -37.350 -20.827 48.154 1.00 66.88 199 ASN A C 1
ATOM 1577 O O . ASN A 1 199 ? -37.768 -19.784 48.650 1.00 66.88 199 ASN A O 1
ATOM 1581 N N . ASP A 1 200 ? -36.389 -20.844 47.222 1.00 63.72 200 ASP A N 1
ATOM 1582 C CA . ASP A 1 200 ? -35.495 -19.718 46.874 1.00 63.72 200 ASP A CA 1
ATOM 1583 C C . ASP A 1 200 ? -36.202 -18.475 46.294 1.00 63.72 200 ASP A C 1
ATOM 1585 O O . ASP A 1 200 ? -35.617 -17.400 46.211 1.00 63.72 200 ASP A O 1
ATOM 1589 N N . GLU A 1 201 ? -37.485 -18.582 45.926 1.00 53.56 201 GLU A N 1
ATOM 1590 C CA . GLU A 1 201 ? -38.317 -17.430 45.535 1.00 53.56 201 GLU A CA 1
ATOM 1591 C C . GLU A 1 201 ? -38.635 -16.487 46.717 1.00 53.56 201 GLU A C 1
ATOM 1593 O O . GLU A 1 201 ? -39.162 -15.390 46.521 1.00 53.56 201 GLU A O 1
ATOM 1598 N N . LYS A 1 202 ? -38.325 -16.902 47.953 1.00 54.97 202 LYS A N 1
ATOM 1599 C CA . LYS A 1 202 ? -38.503 -16.125 49.181 1.00 54.97 202 LYS A CA 1
ATOM 1600 C C . LYS A 1 202 ? -37.141 -15.747 49.753 1.00 54.97 202 LYS A C 1
ATOM 1602 O O . LYS A 1 202 ? -36.349 -16.610 50.106 1.00 54.97 202 LYS A O 1
ATOM 1607 N N . ASP A 1 203 ? -36.896 -14.449 49.903 1.00 60.84 203 ASP A N 1
ATOM 1608 C CA . ASP A 1 203 ? -35.671 -13.910 50.503 1.00 60.84 203 ASP A CA 1
ATOM 1609 C C . ASP A 1 203 ? -35.656 -14.170 52.027 1.00 60.84 203 ASP A C 1
ATOM 1611 O O . ASP A 1 203 ? -36.108 -13.332 52.823 1.00 60.84 203 ASP A O 1
ATOM 1615 N N . SER A 1 204 ? -35.233 -15.386 52.401 1.00 72.62 204 SER A N 1
ATOM 1616 C CA . SER A 1 204 ? -35.350 -15.987 53.733 1.00 72.62 204 SER A CA 1
ATOM 1617 C C . SER A 1 204 ? -34.011 -16.077 54.485 1.00 72.62 204 SER A C 1
ATOM 1619 O O . SER A 1 204 ? -32.928 -16.151 53.903 1.00 72.62 204 SER A O 1
ATOM 1621 N N . ILE A 1 205 ? -34.068 -16.103 55.818 1.00 75.56 205 ILE A N 1
ATOM 1622 C CA . ILE A 1 205 ? -32.897 -16.338 56.673 1.00 75.56 205 ILE A CA 1
ATOM 1623 C C . ILE A 1 205 ? -32.633 -17.842 56.743 1.00 75.56 205 ILE A C 1
ATOM 1625 O O . ILE A 1 205 ? -33.360 -18.564 57.427 1.00 75.56 205 ILE A O 1
ATOM 1629 N N . LYS A 1 206 ? -31.577 -18.310 56.074 1.00 85.06 206 LYS A N 1
ATOM 1630 C CA . LYS A 1 206 ? -31.209 -19.732 55.996 1.00 85.06 206 LYS A CA 1
ATOM 1631 C C . LYS A 1 206 ? -30.233 -20.107 57.116 1.00 85.06 206 LYS A C 1
ATOM 1633 O O . LYS A 1 206 ? -29.121 -19.587 57.182 1.00 85.06 206 LYS A O 1
ATOM 1638 N N . ASN A 1 207 ? -30.629 -21.018 58.002 1.00 87.88 207 ASN A N 1
ATOM 1639 C CA . ASN A 1 207 ? -29.847 -21.439 59.166 1.00 87.88 207 ASN A CA 1
ATOM 1640 C C . ASN A 1 207 ? -29.511 -22.930 59.098 1.00 87.88 207 ASN A C 1
ATOM 1642 O O . ASN A 1 207 ? -30.411 -23.769 59.031 1.00 87.88 207 ASN A O 1
ATOM 1646 N N . ILE A 1 208 ? -28.225 -23.259 59.195 1.00 93.31 208 ILE A N 1
ATOM 1647 C CA . ILE A 1 208 ? -27.713 -24.625 59.305 1.00 93.31 208 ILE A CA 1
ATOM 1648 C C . ILE A 1 208 ? -27.184 -24.814 60.724 1.00 93.31 208 ILE A C 1
ATOM 1650 O O . ILE A 1 208 ? -26.244 -24.142 61.147 1.00 93.31 208 ILE A O 1
ATOM 1654 N N . ILE A 1 209 ? -27.789 -25.736 61.467 1.00 95.31 209 ILE A N 1
ATOM 1655 C CA . ILE A 1 209 ? -27.429 -26.017 62.857 1.00 95.31 209 ILE A CA 1
ATOM 1656 C C . ILE A 1 209 ? -26.892 -27.438 62.936 1.00 95.31 209 ILE A C 1
ATOM 1658 O O . ILE A 1 209 ? -27.637 -28.400 62.767 1.00 95.31 209 ILE A O 1
ATOM 1662 N N . ILE A 1 210 ? -25.592 -27.564 63.177 1.00 97.25 210 ILE A N 1
ATOM 1663 C CA . ILE A 1 210 ? -24.858 -28.828 63.157 1.00 97.25 210 ILE A CA 1
ATOM 1664 C C . ILE A 1 210 ? -24.663 -29.320 64.587 1.00 97.25 210 ILE A C 1
ATOM 1666 O O . ILE A 1 210 ? -24.025 -28.640 65.386 1.00 97.25 210 ILE A O 1
ATOM 1670 N N . ILE A 1 211 ? -25.174 -30.507 64.910 1.00 95.62 211 ILE A N 1
ATOM 1671 C CA . ILE A 1 211 ? -25.005 -31.148 66.218 1.00 95.62 211 ILE A CA 1
ATOM 1672 C C . ILE A 1 211 ? -24.235 -32.457 66.029 1.00 95.62 211 ILE A C 1
ATOM 1674 O O . ILE A 1 211 ? -24.777 -33.404 65.458 1.00 95.62 211 ILE A O 1
ATOM 1678 N N . SER A 1 212 ? -22.993 -32.520 66.523 1.00 94.19 212 SER A N 1
ATOM 1679 C CA . SER A 1 212 ? -22.093 -33.660 66.284 1.00 94.19 212 SER A CA 1
ATOM 1680 C C . SER A 1 212 ? -21.318 -34.088 67.527 1.00 94.19 212 SER A C 1
ATOM 1682 O O . SER A 1 212 ? -20.796 -33.240 68.242 1.00 94.19 212 SER A O 1
ATOM 1684 N N . GLU A 1 213 ? -21.155 -35.397 67.750 1.00 91.88 213 GLU A N 1
ATOM 1685 C CA . GLU A 1 213 ? -20.293 -35.965 68.809 1.00 91.88 213 GLU A CA 1
ATOM 1686 C C . GLU A 1 213 ? -18.953 -36.487 68.242 1.00 91.88 213 GLU A C 1
ATOM 1688 O O . GLU A 1 213 ? -18.264 -37.303 68.858 1.00 91.88 213 GLU A O 1
ATOM 1693 N N . GLY A 1 214 ? -18.578 -36.046 67.033 1.00 90.06 214 GLY A N 1
ATOM 1694 C CA . GLY A 1 214 ? -17.314 -36.394 66.379 1.00 90.06 214 GLY A CA 1
ATOM 1695 C C . GLY A 1 214 ? -17.114 -35.753 65.001 1.00 90.06 214 GLY A C 1
ATOM 1696 O O . GLY A 1 214 ? -17.905 -34.912 64.568 1.00 90.06 214 GLY A O 1
ATOM 1697 N N . GLU A 1 215 ? -16.043 -36.165 64.321 1.00 93.88 215 GLU A N 1
ATOM 1698 C CA . GLU A 1 215 ? -15.586 -35.584 63.049 1.00 93.88 215 GLU A CA 1
ATOM 1699 C C . GLU A 1 215 ? -16.366 -36.085 61.823 1.00 93.88 215 GLU A C 1
ATOM 1701 O O . GLU A 1 215 ? -16.706 -37.275 61.759 1.00 93.88 215 GLU A O 1
ATOM 1706 N N . PRO A 1 216 ? -16.592 -35.230 60.806 1.00 94.50 216 PRO A N 1
ATOM 1707 C CA . PRO A 1 216 ? -17.181 -35.659 59.541 1.00 94.50 216 PRO A CA 1
ATOM 1708 C C . PRO A 1 216 ? -16.313 -36.721 58.847 1.00 94.50 216 PRO A C 1
ATOM 1710 O O . PRO A 1 216 ? -15.083 -36.723 58.947 1.00 94.50 216 PRO A O 1
ATOM 1713 N N . SER A 1 217 ? -16.969 -37.661 58.162 1.00 93.75 217 SER A N 1
ATOM 1714 C CA . SER A 1 217 ? -16.329 -38.809 57.496 1.00 93.75 217 SER A CA 1
ATOM 1715 C C . SER A 1 217 ? -16.190 -38.653 55.976 1.00 93.75 217 SER A C 1
ATOM 1717 O O . SER A 1 217 ? -15.496 -39.456 55.353 1.00 93.75 217 SER A O 1
ATOM 1719 N N . ASP A 1 218 ? -16.841 -37.653 55.384 1.00 94.50 218 ASP A N 1
ATOM 1720 C CA . ASP A 1 218 ? -16.922 -37.385 53.945 1.00 94.50 218 ASP A CA 1
ATOM 1721 C C . ASP A 1 218 ? -16.211 -36.072 53.551 1.00 94.50 218 ASP A C 1
ATOM 1723 O O . ASP A 1 218 ? -15.310 -35.624 54.259 1.00 94.50 218 ASP A O 1
ATOM 1727 N N . GLN A 1 219 ? -16.523 -35.505 52.379 1.00 92.88 219 GLN A N 1
ATOM 1728 C CA . GLN A 1 219 ? -15.929 -34.261 51.866 1.00 92.88 219 GLN A CA 1
ATOM 1729 C C . GLN A 1 219 ? -16.885 -33.078 52.043 1.00 92.88 219 GLN A C 1
ATOM 1731 O O . GLN A 1 219 ? -18.100 -33.240 51.944 1.00 92.88 219 GLN A O 1
ATOM 1736 N N . ILE A 1 220 ? -16.329 -31.884 52.262 1.00 91.06 220 ILE A N 1
ATOM 1737 C CA . ILE A 1 220 ? -17.117 -30.654 52.352 1.00 91.06 220 ILE A CA 1
ATOM 1738 C C . ILE A 1 220 ? -17.680 -30.295 50.964 1.00 91.06 220 ILE A C 1
ATOM 1740 O O . ILE A 1 220 ? -16.944 -30.370 49.975 1.00 91.06 220 ILE A O 1
ATOM 1744 N N . PRO A 1 221 ? -18.965 -29.926 50.844 1.00 87.00 221 PRO A N 1
ATOM 1745 C CA . PRO A 1 221 ? -19.540 -29.536 49.559 1.00 87.00 221 PRO A CA 1
ATOM 1746 C C . PRO A 1 221 ? -19.079 -28.135 49.115 1.00 87.00 221 PRO A C 1
ATOM 1748 O O . PRO A 1 221 ? -18.813 -27.267 49.944 1.00 87.00 221 PRO A O 1
ATOM 1751 N N . ILE A 1 222 ? -19.018 -27.903 47.796 1.00 82.38 222 ILE A N 1
ATOM 1752 C CA . ILE A 1 222 ? -18.734 -26.585 47.195 1.00 82.38 222 ILE A CA 1
ATOM 1753 C C . ILE A 1 222 ? -20.056 -25.817 47.078 1.00 82.38 222 ILE A C 1
ATOM 1755 O O . ILE A 1 222 ? -20.891 -26.167 46.244 1.00 82.38 222 ILE A O 1
ATOM 1759 N N . ILE A 1 223 ? -20.253 -24.796 47.915 1.00 79.44 223 ILE A N 1
ATOM 1760 C CA . ILE A 1 223 ? -21.495 -24.005 47.998 1.00 79.44 223 ILE A CA 1
ATOM 1761 C C . ILE A 1 223 ? -21.183 -22.512 48.194 1.00 79.44 223 ILE A C 1
ATOM 1763 O O . ILE A 1 223 ? -20.098 -22.172 48.659 1.00 79.44 223 ILE A O 1
ATOM 1767 N N . ASP A 1 224 ? -22.126 -21.620 47.863 1.00 71.00 224 ASP A N 1
ATOM 1768 C CA . ASP A 1 224 ? -22.011 -20.183 48.165 1.00 71.00 224 ASP A CA 1
ATOM 1769 C C . ASP A 1 224 ? -22.200 -19.936 49.669 1.00 71.00 224 ASP A C 1
ATOM 1771 O O . ASP A 1 224 ? -23.309 -19.996 50.202 1.00 71.00 224 ASP A O 1
ATOM 1775 N N . THR A 1 225 ? -21.097 -19.679 50.365 1.00 68.56 225 THR A N 1
ATOM 1776 C CA . THR A 1 225 ? -21.047 -19.577 51.827 1.00 68.56 225 THR A CA 1
ATOM 1777 C C . THR A 1 225 ? -21.715 -18.314 52.364 1.00 68.56 225 THR A C 1
ATOM 1779 O O . THR A 1 225 ? -22.124 -18.288 53.523 1.00 68.56 225 THR A O 1
ATOM 1782 N N . ASN A 1 226 ? -21.887 -17.277 51.536 1.00 64.75 226 ASN A N 1
ATOM 1783 C CA . ASN A 1 226 ? -22.407 -15.977 51.970 1.00 64.75 226 ASN A CA 1
ATOM 1784 C C . ASN A 1 226 ? -23.926 -15.969 52.174 1.00 64.75 226 ASN A C 1
ATOM 1786 O O . ASN A 1 226 ? -24.486 -14.935 52.547 1.00 64.75 226 ASN A O 1
ATOM 1790 N N . GLN A 1 227 ? -24.604 -17.103 51.974 1.00 71.75 227 GLN A N 1
ATOM 1791 C CA . GLN A 1 227 ? -26.064 -17.224 52.055 1.00 71.75 227 GLN A CA 1
ATOM 1792 C C . GLN A 1 227 ? -26.582 -17.925 53.319 1.00 71.75 227 GLN A C 1
ATOM 1794 O O . GLN A 1 227 ? -27.775 -17.844 53.607 1.00 71.75 227 GLN A O 1
ATOM 1799 N N . TYR A 1 228 ? -25.714 -18.569 54.107 1.00 82.06 228 TYR A N 1
ATOM 1800 C CA . TYR A 1 228 ? -26.130 -19.377 55.260 1.00 82.06 228 TYR A CA 1
ATOM 1801 C C . TYR A 1 228 ? -25.650 -18.785 56.587 1.00 82.06 228 TYR A C 1
ATOM 1803 O O . TYR A 1 228 ? -24.634 -18.100 56.640 1.00 82.06 228 TYR A O 1
ATOM 1811 N N . ASN A 1 229 ? -26.387 -19.047 57.666 1.00 82.38 229 ASN A N 1
ATOM 1812 C CA . ASN A 1 229 ? -25.912 -18.892 59.039 1.00 82.38 229 ASN A CA 1
ATOM 1813 C C . ASN A 1 229 ? -25.582 -20.277 59.583 1.00 82.38 229 ASN A C 1
ATOM 1815 O O . ASN A 1 229 ? -26.477 -21.118 59.695 1.00 82.38 229 ASN A O 1
ATOM 1819 N N . VAL A 1 230 ? -24.320 -20.520 59.925 1.00 90.31 230 VAL A N 1
ATOM 1820 C CA . VAL A 1 230 ? -23.874 -21.833 60.399 1.00 90.31 230 VAL A CA 1
ATOM 1821 C C . VAL A 1 230 ? -23.592 -21.765 61.889 1.00 90.31 230 VAL A C 1
ATOM 1823 O O . VAL A 1 230 ? -22.731 -21.005 62.321 1.00 90.31 230 VAL A O 1
ATOM 1826 N N . ILE A 1 231 ? -24.302 -22.576 62.672 1.00 93.56 231 ILE A N 1
ATOM 1827 C CA . ILE A 1 231 ? -24.034 -22.781 64.097 1.00 93.56 231 ILE A CA 1
ATOM 1828 C C . ILE A 1 231 ? -23.668 -24.238 64.311 1.00 93.56 231 ILE A C 1
ATOM 1830 O O . ILE A 1 231 ? -24.413 -25.129 63.911 1.00 93.56 231 ILE A O 1
ATOM 1834 N N . THR A 1 232 ? -22.553 -24.488 64.989 1.00 96.38 232 THR A N 1
ATOM 1835 C CA . THR A 1 232 ? -22.109 -25.850 65.289 1.00 96.38 232 THR A CA 1
ATOM 1836 C C . THR A 1 232 ? -22.041 -26.056 66.792 1.00 96.38 232 THR A C 1
ATOM 1838 O O . THR A 1 232 ? -21.417 -25.270 67.496 1.00 96.38 232 THR A O 1
ATOM 1841 N N . LEU A 1 233 ? -22.650 -27.134 67.283 1.00 95.62 233 LEU A N 1
ATOM 1842 C CA . LEU A 1 233 ? -22.471 -27.649 68.635 1.00 95.62 233 LEU A CA 1
ATOM 1843 C C . LEU A 1 233 ? -21.758 -29.002 68.573 1.00 95.62 233 LEU A C 1
ATOM 1845 O O . LEU A 1 233 ? -22.336 -30.018 68.179 1.00 95.62 233 LEU A O 1
ATOM 1849 N N . ALA A 1 234 ? -20.503 -29.001 69.004 1.00 94.19 234 ALA A N 1
ATOM 1850 C CA . ALA A 1 234 ? -19.696 -30.192 69.198 1.00 94.19 234 ALA A CA 1
ATOM 1851 C C . ALA A 1 234 ? -19.920 -30.760 70.614 1.00 94.19 234 ALA A C 1
ATOM 1853 O O . ALA A 1 234 ? -19.730 -30.061 71.612 1.00 94.19 234 ALA A O 1
ATOM 1854 N N . LEU A 1 235 ? -20.340 -32.019 70.713 1.00 92.25 235 LEU A N 1
ATOM 1855 C CA . LEU A 1 235 ? -20.728 -32.677 71.962 1.00 92.25 235 LEU A CA 1
ATOM 1856 C C . LEU A 1 235 ? -19.603 -33.567 72.490 1.00 92.25 235 LEU A C 1
ATOM 1858 O O . LEU A 1 235 ? -19.219 -34.538 71.846 1.00 92.25 235 LEU A O 1
ATOM 1862 N N . ASN A 1 236 ? -19.082 -33.273 73.678 1.00 89.12 236 ASN A N 1
ATOM 1863 C CA . ASN A 1 236 ? -18.076 -34.107 74.333 1.00 89.12 236 ASN A CA 1
ATOM 1864 C C . ASN A 1 236 ? -18.672 -35.398 74.915 1.00 89.12 236 ASN A C 1
ATOM 1866 O O . ASN A 1 236 ? -19.840 -35.452 75.289 1.00 89.12 236 ASN A O 1
ATOM 1870 N N . LYS A 1 237 ? -17.846 -36.446 75.037 1.00 81.69 237 LYS A N 1
ATOM 1871 C CA . LYS A 1 237 ? -18.262 -37.754 75.574 1.00 81.69 237 LYS A CA 1
ATOM 1872 C C . LYS A 1 237 ? -18.254 -37.796 77.097 1.00 81.69 237 LYS A C 1
ATOM 1874 O O . LYS A 1 237 ? -19.303 -37.971 77.713 1.00 81.69 237 LYS A O 1
ATOM 1879 N N . THR A 1 238 ? -17.089 -37.647 77.724 1.00 76.62 238 THR A N 1
ATOM 1880 C CA . THR A 1 238 ? -16.921 -37.681 79.190 1.00 76.62 238 THR A CA 1
ATOM 1881 C C . THR A 1 238 ? -15.652 -36.941 79.612 1.00 76.62 238 THR A C 1
ATOM 1883 O O . THR A 1 238 ? -14.833 -36.549 78.784 1.00 76.62 238 THR A O 1
ATOM 1886 N N . SER A 1 239 ? -15.439 -36.796 80.922 1.00 72.25 239 SER A N 1
ATOM 1887 C CA . SER A 1 239 ? -14.337 -35.997 81.486 1.00 72.25 239 SER A CA 1
ATOM 1888 C C . SER A 1 239 ? -12.977 -36.651 81.263 1.00 72.25 239 SER A C 1
ATOM 1890 O O . SER A 1 239 ? -11.941 -35.999 81.342 1.00 72.25 239 SER A O 1
ATOM 1892 N N . SER A 1 240 ? -12.998 -37.947 80.960 1.00 73.12 240 SER A N 1
ATOM 1893 C CA . SER A 1 240 ? -11.859 -38.805 80.651 1.00 73.12 240 SER A CA 1
ATOM 1894 C C . SER A 1 240 ? -11.620 -38.970 79.141 1.00 73.12 240 SER A C 1
ATOM 1896 O O . SER A 1 240 ? -10.615 -39.570 78.762 1.00 73.12 240 SER A O 1
ATOM 1898 N N . TYR A 1 241 ? -12.499 -38.436 78.280 1.00 68.94 241 TYR A N 1
ATOM 1899 C CA . TYR A 1 241 ? -12.376 -38.500 76.821 1.00 68.94 241 TYR A CA 1
ATOM 1900 C C . TYR A 1 241 ? -12.995 -37.259 76.148 1.00 68.94 241 TYR A C 1
ATOM 1902 O O . TYR A 1 241 ? -14.212 -37.172 75.957 1.00 68.94 241 TYR A O 1
ATOM 1910 N N . VAL A 1 242 ? -12.137 -36.303 75.779 1.00 71.81 242 VAL A N 1
ATOM 1911 C CA . VAL A 1 242 ? -12.490 -35.123 74.969 1.00 71.81 242 VAL A CA 1
ATOM 1912 C C . VAL A 1 242 ? -12.265 -35.476 73.501 1.00 71.81 242 VAL A C 1
ATOM 1914 O O . VAL A 1 242 ? -11.201 -35.993 73.157 1.00 71.81 242 VAL A O 1
ATOM 1917 N N . ASN A 1 243 ? -13.256 -35.234 72.646 1.00 78.94 243 ASN A N 1
ATOM 1918 C CA . ASN A 1 243 ? -13.126 -35.555 71.226 1.00 78.94 243 ASN A CA 1
ATOM 1919 C C . ASN A 1 243 ? -12.241 -34.513 70.511 1.00 78.94 243 ASN A C 1
ATOM 1921 O O . ASN A 1 243 ? -12.191 -33.349 70.912 1.00 78.94 243 ASN A O 1
ATOM 1925 N N . ASP A 1 244 ? -11.583 -34.928 69.428 1.00 82.62 244 ASP A N 1
ATOM 1926 C CA . ASP A 1 244 ? -10.992 -34.009 68.452 1.00 82.62 244 ASP A CA 1
ATOM 1927 C C . ASP A 1 244 ? -12.093 -33.510 67.504 1.00 82.62 244 ASP A C 1
ATOM 1929 O O . ASP A 1 244 ? -12.920 -34.304 67.050 1.00 82.62 244 ASP A O 1
ATOM 1933 N N . TYR A 1 245 ? -12.114 -32.204 67.246 1.00 91.62 245 TYR A N 1
ATOM 1934 C CA . TYR A 1 245 ? -13.056 -31.551 66.330 1.00 91.62 245 TYR A CA 1
ATOM 1935 C C . TYR A 1 245 ? -12.351 -30.628 65.333 1.00 91.62 245 TYR A C 1
ATOM 1937 O O . TYR A 1 245 ? -12.947 -29.670 64.836 1.00 91.62 245 TYR A O 1
ATOM 1945 N N . SER A 1 246 ? -11.058 -30.839 65.099 1.00 92.62 246 SER A N 1
ATOM 1946 C CA . SER A 1 246 ? -10.262 -30.030 64.181 1.00 92.62 246 SER A CA 1
ATOM 1947 C C . SER A 1 246 ? -10.901 -29.930 62.787 1.00 92.62 246 SER A C 1
ATOM 1949 O O . SER A 1 246 ? -11.003 -28.822 62.259 1.00 92.62 246 SER A O 1
ATOM 1951 N N . LYS A 1 247 ? -11.402 -31.038 62.216 1.00 93.69 247 LYS A N 1
ATOM 1952 C CA . LYS A 1 247 ? -12.050 -31.036 60.888 1.00 93.69 247 LYS A CA 1
ATOM 1953 C C . LYS A 1 247 ? -13.439 -30.407 60.923 1.00 93.69 247 LYS A C 1
ATOM 1955 O O . LYS A 1 247 ? -13.788 -29.646 60.030 1.00 93.69 247 LYS A O 1
ATOM 1960 N N . LEU A 1 248 ? -14.229 -30.677 61.955 1.00 94.38 248 LEU A N 1
ATOM 1961 C CA . LEU A 1 248 ? -15.554 -30.091 62.134 1.00 94.38 248 LEU A CA 1
ATOM 1962 C C . LEU A 1 248 ? -15.470 -28.567 62.308 1.00 94.38 248 LEU A C 1
ATOM 1964 O O . LEU A 1 248 ? -16.310 -27.840 61.776 1.00 94.38 248 LEU A O 1
ATOM 1968 N N . LYS A 1 249 ? -14.437 -28.070 63.001 1.00 94.25 249 LYS A N 1
ATOM 1969 C CA . LYS A 1 249 ? -14.155 -26.636 63.143 1.00 94.25 249 LYS A CA 1
ATOM 1970 C C . LYS A 1 249 ? -13.681 -26.006 61.831 1.00 94.25 249 LYS A C 1
ATOM 1972 O O . LYS A 1 249 ? -14.102 -24.897 61.508 1.00 94.25 249 LYS A O 1
ATOM 1977 N N . GLU A 1 250 ? -12.850 -26.708 61.059 1.00 93.50 250 GLU A N 1
ATOM 1978 C CA . GLU A 1 250 ? -12.468 -26.293 59.702 1.00 93.50 250 GLU A CA 1
ATOM 1979 C C . GLU A 1 250 ? -13.699 -26.174 58.794 1.00 93.50 250 GLU A C 1
ATOM 1981 O O . GLU A 1 250 ? -13.882 -25.153 58.133 1.00 93.50 250 GLU A O 1
ATOM 1986 N N . TRP A 1 251 ? -14.589 -27.168 58.825 1.00 94.31 251 TRP A N 1
ATOM 1987 C CA . TRP A 1 251 ? -15.809 -27.177 58.019 1.00 94.31 251 TRP A CA 1
ATOM 1988 C C . TRP A 1 251 ? -16.791 -26.094 58.437 1.00 94.31 251 TRP A C 1
ATOM 1990 O O . TRP A 1 251 ? -17.365 -25.438 57.578 1.00 94.31 251 TRP A O 1
ATOM 2000 N N . HIS A 1 252 ? -16.950 -25.849 59.738 1.00 93.12 252 HIS A N 1
ATOM 2001 C CA . HIS A 1 252 ? -17.754 -24.732 60.225 1.00 93.12 252 HIS A CA 1
ATOM 2002 C C . HIS A 1 252 ? -17.309 -23.403 59.599 1.00 93.12 252 HIS A C 1
ATOM 2004 O O . HIS A 1 252 ? -18.136 -22.675 59.054 1.00 93.12 252 HIS A O 1
ATOM 2010 N N . LYS A 1 253 ? -15.998 -23.125 59.609 1.00 88.12 253 LYS A N 1
ATOM 2011 C CA . LYS A 1 253 ? -15.437 -21.911 59.005 1.00 88.12 253 LYS A CA 1
ATOM 2012 C C . LYS A 1 253 ? -15.623 -21.889 57.486 1.00 88.12 253 LYS A C 1
ATOM 2014 O O . LYS A 1 253 ? -16.026 -20.873 56.932 1.00 88.12 253 LYS A O 1
ATOM 2019 N N . ALA A 1 254 ? -15.356 -23.009 56.819 1.00 85.00 254 ALA A N 1
ATOM 2020 C CA . ALA A 1 254 ? -15.473 -23.126 55.369 1.00 85.00 254 ALA A CA 1
ATOM 2021 C C . ALA A 1 254 ? -16.923 -23.046 54.857 1.00 85.00 254 ALA A C 1
ATOM 2023 O O . ALA A 1 254 ? -17.123 -22.740 53.691 1.00 85.00 254 ALA A O 1
ATOM 2024 N N . LEU A 1 255 ? -17.928 -23.272 55.709 1.00 84.81 255 LEU A N 1
ATOM 2025 C CA . LEU A 1 255 ? -19.346 -23.068 55.389 1.00 84.81 255 LEU A CA 1
ATOM 2026 C C . LEU A 1 255 ? -19.835 -21.635 55.689 1.00 84.81 255 LEU A C 1
ATOM 2028 O O . LEU A 1 255 ? -21.024 -21.365 55.545 1.00 84.81 255 LEU A O 1
ATOM 2032 N N . GLY A 1 256 ? -18.948 -20.725 56.113 1.00 77.94 256 GLY A N 1
ATOM 2033 C CA . GLY A 1 256 ? -19.288 -19.338 56.461 1.00 77.94 256 GLY A CA 1
ATOM 2034 C C . GLY A 1 256 ? -19.634 -19.105 57.939 1.00 77.94 256 GLY A C 1
ATOM 2035 O O . GLY A 1 256 ? -20.162 -18.053 58.285 1.00 77.94 256 GLY A O 1
ATOM 2036 N N . GLY A 1 257 ? -19.365 -20.065 58.830 1.00 83.62 257 GLY A N 1
ATOM 2037 C CA . GLY A 1 257 ? -19.574 -19.914 60.273 1.00 83.62 257 GLY A CA 1
ATOM 2038 C C . GLY A 1 257 ? -18.485 -19.078 60.960 1.00 83.62 257 GLY A C 1
ATOM 2039 O O . GLY A 1 257 ? -17.289 -19.295 60.746 1.00 83.62 257 GLY A O 1
ATOM 2040 N N . SER A 1 258 ? -18.894 -18.132 61.810 1.00 81.31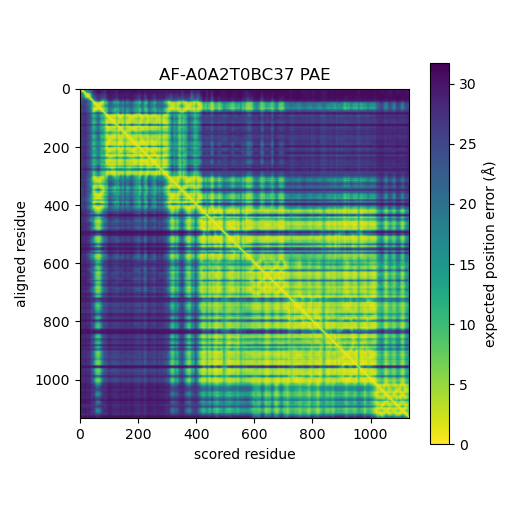 258 SER A N 1
ATOM 2041 C CA . SER A 1 258 ? -17.995 -17.312 62.633 1.00 81.31 258 SER A CA 1
ATOM 2042 C C . SER A 1 258 ? -17.553 -18.038 63.912 1.00 81.31 258 SER A C 1
ATOM 2044 O O . SER A 1 258 ? -18.258 -18.899 64.429 1.00 81.31 258 SER A O 1
ATOM 2046 N N . GLU A 1 259 ? -16.392 -17.688 64.481 1.00 82.56 259 GLU A N 1
ATOM 2047 C CA . GLU A 1 259 ? -15.841 -18.405 65.652 1.00 82.56 259 GLU A CA 1
ATOM 2048 C C . GLU A 1 259 ? -16.774 -18.419 66.876 1.00 82.56 259 GLU A C 1
ATOM 2050 O O . GLU A 1 259 ? -16.790 -19.379 67.643 1.00 82.56 259 GLU A O 1
ATOM 2055 N N . GLU A 1 260 ? -17.579 -17.376 67.039 1.00 82.12 260 GLU A N 1
ATOM 2056 C CA . GLU A 1 260 ? -18.602 -17.232 68.081 1.00 82.12 260 GLU A CA 1
ATOM 2057 C C . GLU A 1 260 ? -19.833 -18.135 67.887 1.00 82.12 260 GLU A C 1
ATOM 2059 O O . GLU A 1 260 ? -20.586 -18.351 68.836 1.00 82.12 260 GLU A O 1
ATOM 2064 N N . ASN A 1 261 ? -20.020 -18.692 66.685 1.00 89.19 261 ASN A N 1
ATOM 2065 C CA . ASN A 1 261 ? -21.069 -19.658 66.358 1.00 89.19 261 ASN A CA 1
ATOM 2066 C C . ASN A 1 261 ? -20.609 -21.118 66.510 1.00 89.19 261 ASN A C 1
ATOM 2068 O O . ASN A 1 261 ? -21.377 -22.045 66.225 1.00 89.19 261 ASN A O 1
ATOM 2072 N N . TYR A 1 262 ? -19.373 -21.336 66.969 1.00 93.81 262 TYR A N 1
ATOM 2073 C CA . TYR A 1 262 ? -18.825 -22.656 67.241 1.00 93.81 262 TYR A CA 1
ATOM 2074 C C . TYR A 1 262 ? -18.815 -22.949 68.745 1.00 93.81 262 TYR A C 1
ATOM 2076 O O . TYR A 1 262 ? -18.021 -22.406 69.514 1.00 93.81 262 TYR A O 1
ATOM 2084 N N . PHE A 1 263 ? -19.679 -23.864 69.169 1.00 94.12 263 PHE A N 1
ATOM 2085 C CA . PHE A 1 263 ? -19.884 -24.232 70.563 1.00 94.12 263 PHE A CA 1
ATOM 2086 C C . PHE A 1 263 ? -19.357 -25.639 70.836 1.00 94.12 263 PHE A C 1
ATOM 2088 O O . PHE A 1 263 ? -19.504 -26.546 70.018 1.00 94.12 263 PHE A O 1
ATOM 2095 N N . VAL A 1 264 ? -18.775 -25.841 72.018 1.00 91.88 264 VAL A N 1
ATOM 2096 C CA . VAL A 1 264 ? -18.299 -27.151 72.480 1.00 91.88 264 VAL A CA 1
ATOM 2097 C C . VAL A 1 264 ? -18.877 -27.419 73.863 1.00 91.88 264 VAL A C 1
ATOM 2099 O O . VAL A 1 264 ? -18.668 -26.612 74.769 1.00 91.88 264 VAL A O 1
ATOM 2102 N N . SER A 1 265 ? -19.600 -28.528 74.030 1.00 90.12 265 SER A N 1
ATOM 2103 C CA . SER A 1 265 ? -20.196 -28.886 75.321 1.00 90.12 265 SER A CA 1
ATOM 2104 C C . SER A 1 265 ? -19.137 -29.215 76.373 1.00 90.12 265 SER A C 1
ATOM 2106 O O . SER A 1 265 ? -17.991 -29.550 76.063 1.00 90.12 265 SER A O 1
ATOM 2108 N N . SER A 1 266 ? -19.516 -29.170 77.645 1.00 83.88 266 SER A N 1
ATOM 2109 C CA . SER A 1 266 ? -18.657 -29.581 78.745 1.00 83.88 266 SER A CA 1
ATOM 2110 C C . SER A 1 266 ? -18.287 -31.057 78.614 1.00 83.88 266 SER A C 1
ATOM 2112 O O . SER A 1 266 ? -19.048 -31.879 78.107 1.00 83.88 266 SER A O 1
ATOM 2114 N N . ALA A 1 267 ? -17.097 -31.413 79.091 1.00 80.38 267 ALA A N 1
ATOM 2115 C CA . ALA A 1 267 ? -16.705 -32.809 79.220 1.00 80.38 267 ALA A CA 1
ATOM 2116 C C . ALA A 1 267 ? -17.229 -33.432 80.531 1.00 80.38 267 ALA A C 1
ATOM 2118 O O . ALA A 1 267 ? -16.844 -34.537 80.867 1.00 80.38 267 ALA A O 1
ATOM 2119 N N . ALA A 1 268 ? -18.066 -32.767 81.333 1.00 78.25 268 ALA A N 1
ATOM 2120 C CA . ALA A 1 268 ? -18.496 -33.323 82.620 1.00 78.25 268 ALA A CA 1
ATOM 2121 C C . ALA A 1 268 ? -19.412 -34.547 82.430 1.00 78.25 268 ALA A C 1
ATOM 2123 O O . ALA A 1 268 ? -20.284 -34.534 81.573 1.00 78.25 268 ALA A O 1
ATOM 2124 N N . GLU A 1 269 ? -19.295 -35.590 83.263 1.00 71.06 269 GLU A N 1
ATOM 2125 C CA . GLU A 1 269 ? -20.147 -36.795 83.144 1.00 71.06 269 GLU A CA 1
ATOM 2126 C C . GLU A 1 269 ? -21.654 -36.483 83.241 1.00 71.06 269 GLU A C 1
ATOM 2128 O O . GLU A 1 269 ? -22.485 -37.140 82.598 1.00 71.06 269 GLU A O 1
ATOM 2133 N N . SER A 1 270 ? -22.002 -35.446 84.009 1.00 73.19 270 SER A N 1
ATOM 2134 C CA . SER A 1 270 ? -23.373 -34.967 84.170 1.00 73.19 270 SER A CA 1
ATOM 2135 C C . SER A 1 270 ? -23.927 -34.286 82.918 1.00 73.19 270 SER A C 1
ATOM 2137 O O . SER A 1 270 ? -25.136 -34.357 82.708 1.00 73.19 270 SER A O 1
ATOM 2139 N N . HIS A 1 271 ? -23.071 -33.685 82.072 1.00 78.88 271 HIS A N 1
ATOM 2140 C CA . HIS A 1 271 ? -23.469 -32.955 80.856 1.00 78.88 271 HIS A CA 1
ATOM 2141 C C . HIS A 1 271 ? -24.615 -31.962 81.105 1.00 78.88 271 HIS A C 1
ATOM 2143 O O . HIS A 1 271 ? -25.551 -31.819 80.314 1.00 78.88 271 HIS A O 1
ATOM 2149 N N . ASN A 1 272 ? -24.572 -31.307 82.268 1.00 81.25 272 ASN A N 1
ATOM 2150 C CA . ASN A 1 272 ? -25.633 -30.403 82.703 1.00 81.25 272 ASN A CA 1
ATOM 2151 C C . ASN A 1 272 ? -25.768 -29.194 81.773 1.00 81.25 272 ASN A C 1
ATOM 2153 O O . ASN A 1 272 ? -26.858 -28.660 81.666 1.00 81.25 272 ASN A O 1
ATOM 2157 N N . ASP A 1 273 ? -24.709 -28.795 81.071 1.00 83.56 273 ASP A N 1
ATOM 2158 C CA . ASP A 1 273 ? -24.695 -27.650 80.161 1.00 83.56 273 ASP A CA 1
ATOM 2159 C C . ASP A 1 273 ? -25.527 -27.862 78.887 1.00 83.56 273 ASP A C 1
ATOM 2161 O O . ASP A 1 273 ? -26.036 -26.885 78.339 1.00 83.56 273 ASP A O 1
ATOM 2165 N N . ILE A 1 274 ? -25.712 -29.112 78.443 1.00 87.44 274 ILE A N 1
ATOM 2166 C CA . ILE A 1 274 ? -26.530 -29.472 77.268 1.00 87.44 274 ILE A CA 1
ATOM 2167 C C . ILE A 1 274 ? -27.922 -30.005 77.618 1.00 87.44 274 ILE A C 1
ATOM 2169 O O . ILE A 1 274 ? -28.846 -29.947 76.806 1.00 87.44 274 ILE A O 1
ATOM 2173 N N . ASN A 1 275 ? -28.092 -30.546 78.820 1.00 83.81 275 ASN A N 1
ATOM 2174 C CA . ASN A 1 275 ? -29.375 -31.046 79.290 1.00 83.81 275 ASN A CA 1
ATOM 2175 C C . ASN A 1 275 ? -30.172 -29.887 79.882 1.00 83.81 275 ASN A C 1
ATOM 2177 O O . ASN A 1 275 ? -29.686 -29.284 80.820 1.00 83.81 275 ASN A O 1
ATOM 2181 N N . SER A 1 276 ? -31.365 -29.574 79.358 1.00 75.88 276 SER A N 1
ATOM 2182 C CA . SER A 1 276 ? -32.270 -28.551 79.921 1.00 75.88 276 SER A CA 1
ATOM 2183 C C . SER A 1 276 ? -33.554 -29.190 80.456 1.00 75.88 276 SER A C 1
ATOM 2185 O O . SER A 1 276 ? -34.628 -29.111 79.849 1.00 75.88 276 SER A O 1
ATOM 2187 N N . ASN A 1 277 ? -33.446 -29.896 81.585 1.00 71.06 277 ASN A N 1
ATOM 2188 C CA . ASN A 1 277 ? -34.612 -30.471 82.257 1.00 71.06 277 ASN A CA 1
ATOM 2189 C C . ASN A 1 277 ? -35.195 -29.474 83.273 1.00 71.06 277 ASN A C 1
ATOM 2191 O O . ASN A 1 277 ? -34.478 -28.951 84.128 1.00 71.06 277 ASN A O 1
ATOM 2195 N N . THR A 1 278 ? -36.506 -29.235 83.214 1.00 56.91 278 THR A N 1
ATOM 2196 C CA . THR A 1 278 ? -37.211 -28.221 84.017 1.00 56.91 278 THR A CA 1
ATOM 2197 C C . THR A 1 278 ? -37.309 -28.569 85.509 1.00 56.91 278 THR A C 1
ATOM 2199 O O . THR A 1 278 ? -37.767 -27.746 86.296 1.00 56.91 278 THR A O 1
ATOM 2202 N N . SER A 1 279 ? -36.898 -29.775 85.919 1.00 55.16 279 SER A N 1
ATOM 2203 C CA . SER A 1 279 ? -37.019 -30.285 87.293 1.00 55.16 279 SER A CA 1
ATOM 2204 C C . SER A 1 279 ? -35.752 -30.169 88.155 1.00 55.16 279 SER A C 1
ATOM 2206 O O . SER A 1 279 ? -35.786 -30.554 89.322 1.00 55.16 279 SER A O 1
ATOM 2208 N N . THR A 1 280 ? -34.635 -29.662 87.623 1.00 53.41 280 THR A N 1
ATOM 2209 C CA . THR A 1 280 ? -33.357 -29.536 88.353 1.00 53.41 280 THR A CA 1
ATOM 2210 C C . THR A 1 280 ? -32.879 -28.084 88.397 1.00 53.41 280 THR A C 1
ATOM 2212 O O . THR A 1 280 ? -32.469 -27.513 87.392 1.00 53.41 280 THR A O 1
ATOM 2215 N N . SER A 1 281 ? -32.918 -27.463 89.574 1.00 51.06 281 SER A N 1
ATOM 2216 C CA . SER A 1 281 ? -32.423 -26.102 89.806 1.00 51.06 281 SER A CA 1
ATOM 2217 C C . SER A 1 281 ? -30.914 -26.110 90.089 1.00 51.06 281 SER A C 1
ATOM 2219 O O . SER A 1 281 ? -30.499 -26.334 91.225 1.00 51.06 281 SER A O 1
ATOM 2221 N N . GLY A 1 282 ? -30.102 -25.874 89.056 1.00 59.72 282 GLY A N 1
ATOM 2222 C CA . GLY A 1 282 ? -28.655 -25.631 89.135 1.00 59.72 282 GLY A CA 1
ATOM 2223 C C . GLY A 1 282 ? -28.239 -24.579 88.100 1.00 59.72 282 GLY A C 1
ATOM 2224 O O . GLY A 1 282 ? -28.878 -24.491 87.051 1.00 59.72 282 GLY A O 1
ATOM 2225 N N . SER A 1 283 ? -27.216 -23.767 88.397 1.00 58.56 283 SER A N 1
ATOM 2226 C CA . SER A 1 283 ? -26.771 -22.635 87.557 1.00 58.56 283 SER A CA 1
ATOM 2227 C C . SER A 1 283 ? -26.360 -23.038 86.140 1.00 58.56 283 SER A C 1
ATOM 2229 O O . SER A 1 283 ? -26.552 -22.256 85.214 1.00 58.56 283 SER A O 1
ATOM 2231 N N . ASP A 1 284 ? -25.876 -24.270 85.978 1.00 64.06 284 ASP A N 1
ATOM 2232 C CA . ASP A 1 284 ? -25.240 -24.741 84.743 1.00 64.06 284 ASP A CA 1
ATOM 2233 C C . ASP A 1 284 ? -26.216 -25.546 83.854 1.00 64.06 284 ASP A C 1
ATOM 2235 O O . ASP A 1 284 ? -25.836 -26.025 82.792 1.00 64.06 284 ASP A O 1
ATOM 2239 N N . ASN A 1 285 ? -27.480 -25.723 84.274 1.00 78.81 285 ASN A N 1
ATOM 2240 C CA . ASN A 1 285 ? -28.495 -26.525 83.569 1.00 78.81 285 ASN A CA 1
ATOM 2241 C C . ASN A 1 285 ? -28.865 -25.883 82.212 1.00 78.81 285 ASN A C 1
ATOM 2243 O O . ASN A 1 285 ? -29.432 -24.783 82.176 1.00 78.81 285 ASN A O 1
ATOM 2247 N N . GLY A 1 286 ? -28.552 -26.559 81.108 1.00 80.12 286 GLY A N 1
ATOM 2248 C CA . GLY A 1 286 ? -28.787 -26.123 79.733 1.00 80.12 286 GLY A CA 1
ATOM 2249 C C . GLY A 1 286 ? -27.994 -24.883 79.308 1.00 80.12 286 GLY A C 1
ATOM 2250 O O . GLY A 1 286 ? -28.400 -24.219 78.357 1.00 80.12 286 GLY A O 1
ATOM 2251 N N . GLU A 1 287 ? -26.922 -24.509 80.017 1.00 85.81 287 GLU A N 1
ATOM 2252 C CA . GLU A 1 287 ? -26.214 -23.239 79.804 1.00 85.81 287 GLU A CA 1
ATOM 2253 C C . GLU A 1 287 ? -25.723 -23.038 78.357 1.00 85.81 287 GLU A C 1
ATOM 2255 O O . GLU A 1 287 ? -25.911 -21.956 77.793 1.00 85.81 287 GLU A O 1
ATOM 2260 N N . ILE A 1 288 ? -25.141 -24.063 77.719 1.00 88.75 288 ILE A N 1
ATOM 2261 C CA . ILE A 1 288 ? -24.640 -23.929 76.342 1.00 88.75 288 ILE A CA 1
ATOM 2262 C C . ILE A 1 288 ? -25.789 -23.863 75.336 1.00 88.75 288 ILE A C 1
ATOM 2264 O O . ILE A 1 288 ? -25.754 -23.056 74.410 1.00 88.75 288 ILE A O 1
ATOM 2268 N N . CYS A 1 289 ? -26.857 -24.632 75.564 1.00 88.62 289 CYS A N 1
ATOM 2269 C CA . CYS A 1 289 ? -28.064 -24.569 74.744 1.00 88.62 289 CYS A CA 1
ATOM 2270 C C . CYS A 1 289 ? -28.757 -23.206 74.864 1.00 88.62 289 CYS A C 1
ATOM 2272 O O . CYS A 1 289 ? -29.246 -22.704 73.859 1.00 88.62 289 CYS A O 1
ATOM 2274 N N . LYS A 1 290 ? -28.737 -22.566 76.041 1.00 87.00 290 LYS A N 1
ATOM 2275 C CA . LYS A 1 290 ? -29.232 -21.193 76.258 1.00 87.00 290 LYS A CA 1
ATOM 2276 C C . LYS A 1 290 ? -28.384 -20.144 75.542 1.00 87.00 290 LYS A C 1
ATOM 2278 O O . LYS A 1 290 ? -28.935 -19.203 74.971 1.00 87.00 290 LYS A O 1
ATOM 2283 N N . LYS A 1 291 ? -27.057 -20.307 75.533 1.00 87.25 291 LYS A N 1
ATOM 2284 C CA . LYS A 1 291 ? -26.140 -19.454 74.754 1.00 87.25 291 LYS A CA 1
ATOM 2285 C C . LYS A 1 291 ? -26.425 -19.567 73.257 1.00 87.25 291 LYS A C 1
ATOM 2287 O O . LYS A 1 291 ? -26.615 -18.549 72.599 1.00 87.25 291 LYS A O 1
ATOM 2292 N N . ILE A 1 292 ? -26.561 -20.792 72.748 1.00 89.88 292 ILE A N 1
ATOM 2293 C CA . ILE A 1 292 ? -26.922 -21.041 71.346 1.00 89.88 292 ILE A CA 1
ATOM 2294 C C . ILE A 1 292 ? -28.315 -20.492 71.031 1.00 89.88 292 ILE A C 1
ATOM 2296 O O . ILE A 1 292 ? -28.495 -19.840 70.012 1.00 89.88 292 ILE A O 1
ATOM 2300 N N . ALA A 1 293 ? -29.295 -20.706 71.907 1.00 85.62 293 ALA A N 1
ATOM 2301 C CA . ALA A 1 293 ? -30.645 -20.172 71.766 1.00 85.62 293 ALA A CA 1
ATOM 2302 C C . ALA A 1 293 ? -30.656 -18.636 71.706 1.00 85.62 293 ALA A C 1
ATOM 2304 O O . ALA A 1 293 ? -31.372 -18.061 70.895 1.00 85.62 293 ALA A O 1
ATOM 2305 N N . THR A 1 294 ? -29.815 -17.968 72.501 1.00 82.75 294 THR A N 1
ATOM 2306 C CA . THR A 1 294 ? -29.637 -16.508 72.442 1.00 82.75 294 THR A CA 1
ATOM 2307 C C . THR A 1 294 ? -29.042 -16.081 71.100 1.00 82.75 294 THR A C 1
ATOM 2309 O O . THR A 1 294 ? -29.561 -15.169 70.465 1.00 82.75 294 THR A O 1
ATOM 2312 N N . ARG A 1 295 ? -28.016 -16.791 70.613 1.00 83.25 295 ARG A N 1
ATOM 2313 C CA . ARG A 1 295 ? -27.408 -16.510 69.305 1.00 83.25 295 ARG A CA 1
ATOM 2314 C C . ARG A 1 295 ? -28.383 -16.749 68.149 1.00 83.25 295 ARG A C 1
ATOM 2316 O O . ARG A 1 295 ? -28.459 -15.937 67.236 1.00 83.25 295 ARG A O 1
ATOM 2323 N N . LEU A 1 296 ? -29.177 -17.818 68.215 1.00 80.69 296 LEU A N 1
ATOM 2324 C CA . LEU A 1 296 ? -30.254 -18.100 67.266 1.00 80.69 296 LEU A CA 1
ATOM 2325 C C . LEU A 1 296 ? -31.331 -17.018 67.291 1.00 80.69 296 LEU A C 1
ATOM 2327 O O . LEU A 1 296 ? -31.856 -16.673 66.236 1.00 80.69 296 LEU A O 1
ATOM 2331 N N . ASP A 1 297 ? -31.657 -16.479 68.462 1.00 76.38 297 ASP A N 1
ATOM 2332 C CA . ASP A 1 297 ? -32.581 -15.357 68.575 1.00 76.38 297 ASP A CA 1
ATOM 2333 C C . ASP A 1 297 ? -32.029 -14.093 67.899 1.00 76.38 297 ASP A C 1
ATOM 2335 O O . ASP A 1 297 ? -32.717 -13.451 67.105 1.00 76.38 297 ASP A O 1
ATOM 2339 N N . ASP A 1 298 ? -30.761 -13.771 68.155 1.00 72.56 298 ASP A N 1
ATOM 2340 C CA . ASP A 1 298 ? -30.090 -12.623 67.544 1.00 72.56 298 ASP A CA 1
ATOM 2341 C C . ASP A 1 298 ? -30.042 -12.745 66.012 1.00 72.56 298 ASP A C 1
ATOM 2343 O O . ASP A 1 298 ? -30.410 -11.810 65.301 1.00 72.56 298 ASP A O 1
ATOM 2347 N N . ILE A 1 299 ? -29.680 -13.923 65.501 1.00 72.00 299 ILE A N 1
ATOM 2348 C CA . ILE A 1 299 ? -29.585 -14.196 64.062 1.00 72.00 299 ILE A CA 1
ATOM 2349 C C . ILE A 1 299 ? -30.959 -14.183 63.379 1.00 72.00 299 ILE A C 1
ATOM 2351 O O . ILE A 1 299 ? -31.081 -13.685 62.267 1.00 72.00 299 ILE A O 1
ATOM 2355 N N . ASN A 1 300 ? -32.006 -14.723 64.009 1.00 69.94 300 ASN A N 1
ATOM 2356 C CA . ASN A 1 300 ? -33.308 -14.882 63.347 1.00 69.94 300 ASN A CA 1
ATOM 2357 C C . ASN A 1 300 ? -34.254 -13.698 63.524 1.00 69.94 300 ASN A C 1
ATOM 2359 O O . ASN A 1 300 ? -35.186 -13.539 62.736 1.00 69.94 300 ASN A O 1
ATOM 2363 N N . TYR A 1 301 ? -34.081 -12.905 64.577 1.00 65.06 301 TYR A N 1
ATOM 2364 C CA . TYR A 1 301 ? -35.023 -11.836 64.905 1.00 65.06 301 TYR A CA 1
ATOM 2365 C C . TYR A 1 301 ? -34.378 -10.458 64.931 1.00 65.06 301 TYR A C 1
ATOM 2367 O O . TYR A 1 301 ? -35.095 -9.472 64.773 1.00 65.06 301 TYR A O 1
ATOM 2375 N N . LYS A 1 302 ? -33.052 -10.373 65.082 1.00 65.56 302 LYS A N 1
ATOM 2376 C CA . LYS A 1 302 ? -32.358 -9.093 65.244 1.00 65.56 302 LYS A CA 1
ATOM 2377 C C . LYS A 1 302 ? -31.377 -8.762 64.123 1.00 65.56 302 LYS A C 1
ATOM 2379 O O . LYS A 1 302 ? -30.891 -7.639 64.145 1.00 65.56 302 LYS A O 1
ATOM 2384 N N . SER A 1 303 ? -31.107 -9.656 63.166 1.00 70.25 303 SER A N 1
ATOM 2385 C CA . SER A 1 303 ? -30.279 -9.376 61.980 1.00 70.25 303 SER A CA 1
ATOM 2386 C C . SER A 1 303 ? -30.958 -8.403 61.011 1.00 70.25 303 SER A C 1
ATOM 2388 O O . SER A 1 303 ? -32.187 -8.326 60.951 1.00 70.25 303 SER A O 1
ATOM 2390 N N . TYR A 1 304 ? -30.159 -7.706 60.205 1.00 72.88 304 TYR A N 1
ATOM 2391 C CA . TYR A 1 304 ? -30.638 -6.796 59.167 1.00 72.88 304 TYR A CA 1
ATOM 2392 C C . TYR A 1 304 ? -30.004 -7.126 57.811 1.00 72.88 304 TYR A C 1
ATOM 2394 O O . TYR A 1 304 ? -28.791 -7.302 57.728 1.00 72.88 304 TYR A O 1
ATOM 2402 N N . SER A 1 305 ? -30.811 -7.186 56.750 1.00 72.88 305 SER A N 1
ATOM 2403 C CA . SER A 1 305 ? -30.349 -7.485 55.390 1.00 72.88 305 SER A CA 1
ATOM 2404 C C . SER A 1 305 ? -30.659 -6.324 54.451 1.00 72.88 305 SER A C 1
ATOM 2406 O O . SER A 1 305 ? -31.814 -5.922 54.315 1.00 72.88 305 SER A O 1
ATOM 2408 N N . LEU A 1 306 ? -29.634 -5.822 53.764 1.00 76.81 306 LEU A N 1
ATOM 2409 C CA . LEU A 1 306 ? -29.783 -4.964 52.594 1.00 76.81 306 LEU A CA 1
ATOM 2410 C C . LEU A 1 306 ? -30.101 -5.840 51.385 1.00 76.81 306 LEU A C 1
ATOM 2412 O O . LEU A 1 306 ? -29.274 -6.646 50.954 1.00 76.81 306 LEU A O 1
ATOM 2416 N N . LYS A 1 307 ? -31.312 -5.673 50.858 1.00 75.50 307 LYS A N 1
ATOM 2417 C CA . LYS A 1 307 ? -31.876 -6.488 49.779 1.00 75.50 307 LYS A CA 1
ATOM 2418 C C . LYS A 1 307 ? -31.945 -5.698 48.476 1.00 75.50 307 LYS A C 1
ATOM 2420 O O . LYS A 1 307 ? -31.928 -4.463 48.483 1.00 75.50 307 LYS A O 1
ATOM 2425 N N . GLY A 1 308 ? -32.052 -6.421 47.360 1.00 77.31 308 GLY A N 1
ATOM 2426 C CA . GLY A 1 308 ? -32.200 -5.842 46.021 1.00 77.31 308 GLY A CA 1
ATOM 2427 C C . GLY A 1 308 ? -31.049 -4.913 45.640 1.00 77.31 308 GLY A C 1
ATOM 2428 O O . GLY A 1 308 ? -31.286 -3.854 45.061 1.00 77.31 308 GLY A O 1
ATOM 2429 N N . VAL A 1 309 ? -29.825 -5.281 46.024 1.00 86.19 309 VAL A N 1
ATOM 2430 C CA . VAL A 1 309 ? -28.628 -4.501 45.720 1.00 86.19 309 VAL A CA 1
ATOM 2431 C C . VAL A 1 309 ? -28.325 -4.645 44.230 1.00 86.19 309 VAL A C 1
ATOM 2433 O O . VAL A 1 309 ? -28.132 -5.755 43.746 1.00 86.19 309 VAL A O 1
ATOM 2436 N N . LYS A 1 310 ? -28.282 -3.534 43.493 1.00 89.12 310 LYS A N 1
ATOM 2437 C CA . LYS A 1 310 ? -27.977 -3.531 42.055 1.00 89.12 310 LYS A CA 1
ATOM 2438 C C . LYS A 1 310 ? -26.986 -2.440 41.708 1.00 89.12 310 LYS A C 1
ATOM 2440 O O . LYS A 1 310 ? -27.104 -1.328 42.224 1.00 89.12 310 LYS A O 1
ATOM 2445 N N . LEU A 1 311 ? -26.065 -2.716 40.789 1.00 91.56 311 LEU A N 1
ATOM 2446 C CA . LEU A 1 311 ? -25.354 -1.647 40.083 1.00 91.56 311 LEU A CA 1
ATOM 2447 C C . LEU A 1 311 ? -26.097 -1.335 38.792 1.00 91.56 311 LEU A C 1
ATOM 2449 O O . LEU A 1 311 ? -26.417 -2.240 38.026 1.00 91.56 311 LEU A O 1
ATOM 2453 N N . ASN A 1 312 ? -26.351 -0.054 38.563 1.00 91.56 312 ASN A N 1
ATOM 2454 C CA . ASN A 1 312 ? -27.084 0.464 37.421 1.00 91.56 312 ASN A CA 1
ATOM 2455 C C . ASN A 1 312 ? -26.155 1.351 36.596 1.00 91.56 312 ASN A C 1
ATOM 2457 O O . ASN A 1 312 ? -25.456 2.202 37.153 1.00 91.56 312 ASN A O 1
ATOM 2461 N N . PHE A 1 313 ? -26.176 1.171 35.279 1.00 92.75 313 PHE A N 1
ATOM 2462 C CA . PHE A 1 313 ? -25.304 1.865 34.340 1.00 92.75 313 PHE A CA 1
ATOM 2463 C C . PHE A 1 313 ? -26.080 2.356 33.118 1.00 92.75 313 PHE A C 1
ATOM 2465 O O . PHE A 1 313 ? -26.753 1.576 32.447 1.00 92.75 313 PHE A O 1
ATOM 2472 N N . ASP A 1 314 ? -25.908 3.627 32.768 1.00 93.00 314 ASP A N 1
ATOM 2473 C CA . ASP A 1 314 ? -26.248 4.165 31.452 1.00 93.00 314 ASP A CA 1
ATOM 2474 C C . ASP A 1 314 ? -24.954 4.237 30.631 1.00 93.00 314 ASP A C 1
ATOM 2476 O O . ASP A 1 314 ? -24.070 5.071 30.858 1.00 93.00 314 ASP A O 1
ATOM 2480 N N . LEU A 1 315 ? -24.847 3.351 29.642 1.00 92.44 315 LEU A N 1
ATOM 2481 C CA . LEU A 1 315 ? -23.670 3.213 28.782 1.00 92.44 315 LEU A CA 1
ATOM 2482 C C . LEU A 1 315 ? -23.464 4.406 27.819 1.00 92.44 315 LEU A C 1
ATOM 2484 O O . LEU A 1 315 ? -22.574 4.374 26.966 1.00 92.44 315 LEU A O 1
ATOM 2488 N N . GLY A 1 316 ? -24.295 5.453 27.904 1.00 87.75 316 GLY A N 1
ATOM 2489 C CA . GLY A 1 316 ? -24.135 6.720 27.186 1.00 87.75 316 GLY A CA 1
ATOM 2490 C C . GLY A 1 316 ? -24.294 6.623 25.674 1.00 87.75 316 GLY A C 1
ATOM 2491 O O . GLY A 1 316 ? -23.850 7.514 24.954 1.00 87.75 316 GLY A O 1
ATOM 2492 N N . GLY A 1 317 ? -24.869 5.525 25.172 1.00 87.75 317 GLY A N 1
ATOM 2493 C CA . GLY A 1 317 ? -24.920 5.228 23.740 1.00 87.75 317 GLY A CA 1
ATOM 2494 C C . GLY A 1 317 ? -23.544 4.985 23.104 1.00 87.75 317 GLY A C 1
ATOM 2495 O O . GLY A 1 317 ? -23.457 4.919 21.878 1.00 87.75 317 GLY A O 1
ATOM 2496 N N . ASN A 1 318 ? -22.487 4.852 23.912 1.00 91.62 318 ASN A N 1
ATOM 2497 C CA . ASN A 1 318 ? -21.122 4.587 23.458 1.00 91.62 318 ASN A CA 1
ATOM 2498 C C . ASN A 1 318 ? -20.767 3.100 23.524 1.00 91.62 318 ASN A C 1
ATOM 2500 O O . ASN A 1 318 ? -19.951 2.643 22.729 1.00 91.62 318 ASN A O 1
ATOM 2504 N N . PHE A 1 319 ? -21.405 2.354 24.430 1.00 93.12 319 PHE A N 1
ATOM 2505 C CA . PHE A 1 319 ? -21.190 0.920 24.609 1.00 93.12 319 PHE A CA 1
ATOM 2506 C C . PHE A 1 319 ? -22.503 0.139 24.551 1.00 93.12 319 PHE A C 1
ATOM 2508 O O . PHE A 1 319 ? -23.587 0.688 24.774 1.00 93.12 319 PHE A O 1
ATOM 2515 N N . GLU A 1 320 ? -22.391 -1.144 24.239 1.00 91.81 320 GLU A N 1
ATOM 2516 C CA . GLU A 1 320 ? -23.446 -2.146 24.351 1.00 91.81 320 GLU A CA 1
ATOM 2517 C C . GLU A 1 320 ? -23.094 -3.169 25.444 1.00 91.81 320 GLU A C 1
ATOM 2519 O O . GLU A 1 320 ? -21.906 -3.435 25.676 1.00 91.81 320 GLU A O 1
ATOM 2524 N N . PRO A 1 321 ? -24.097 -3.699 26.168 1.00 91.62 321 PRO A N 1
ATOM 2525 C CA . PRO A 1 321 ? -23.856 -4.712 27.183 1.00 91.62 321 PRO A CA 1
ATOM 2526 C C . PRO A 1 321 ? -23.404 -6.024 26.533 1.00 91.62 321 PRO A C 1
ATOM 2528 O O . PRO A 1 321 ? -23.945 -6.436 25.508 1.00 91.62 321 PRO A O 1
ATOM 2531 N N . ALA A 1 322 ? -22.427 -6.683 27.152 1.00 88.25 322 ALA A N 1
ATOM 2532 C CA . ALA A 1 322 ? -21.989 -8.027 26.794 1.00 88.25 322 ALA A CA 1
ATOM 2533 C C . ALA A 1 322 ? -22.223 -8.974 27.989 1.00 88.25 322 ALA A C 1
ATOM 2535 O O . ALA A 1 322 ? -23.168 -8.799 28.759 1.00 88.25 322 ALA A O 1
ATOM 2536 N N . ASN A 1 323 ? -21.399 -10.012 28.146 1.00 87.69 323 ASN A N 1
ATOM 2537 C CA . ASN A 1 323 ? -21.600 -11.020 29.189 1.00 87.69 323 ASN A CA 1
ATOM 2538 C C . ASN A 1 323 ? -21.634 -10.410 30.611 1.00 87.69 323 ASN A C 1
ATOM 2540 O O . ASN A 1 323 ? -20.776 -9.604 30.975 1.00 87.69 323 ASN A O 1
ATOM 2544 N N . GLY A 1 324 ? -22.607 -10.830 31.424 1.00 82.12 324 GLY A N 1
ATOM 2545 C CA . GLY A 1 324 ? -22.773 -10.388 32.813 1.00 82.12 324 GLY A CA 1
ATOM 2546 C C . GLY A 1 324 ? -23.489 -9.046 33.000 1.00 82.12 324 GLY A C 1
ATOM 2547 O O . GLY A 1 324 ? -23.593 -8.589 34.131 1.00 82.12 324 GLY A O 1
ATOM 2548 N N . LEU A 1 325 ? -23.991 -8.411 31.935 1.00 87.31 325 LEU A N 1
ATOM 2549 C CA . LEU A 1 325 ? -24.740 -7.157 32.025 1.00 87.31 325 LEU A CA 1
ATOM 2550 C C . LEU A 1 325 ? -26.015 -7.233 31.175 1.00 87.31 325 LEU A C 1
ATOM 2552 O O . LEU A 1 325 ? -25.964 -7.587 30.001 1.00 87.31 325 LEU A O 1
ATOM 2556 N N . THR A 1 326 ? -27.167 -6.884 31.747 1.00 83.62 326 THR A N 1
ATOM 2557 C CA . THR A 1 326 ? -28.460 -6.940 31.041 1.00 83.62 326 THR A CA 1
ATOM 2558 C C . THR A 1 326 ? -29.232 -5.639 31.180 1.00 83.62 326 THR A C 1
ATOM 2560 O O . THR A 1 326 ? -29.123 -4.956 32.196 1.00 83.62 326 THR A O 1
ATOM 2563 N N . TYR A 1 327 ? -30.043 -5.299 30.178 1.00 82.25 327 TYR A N 1
ATOM 2564 C CA . TYR A 1 327 ? -30.960 -4.164 30.273 1.00 82.25 327 TYR A CA 1
ATOM 2565 C C . TYR A 1 327 ? -31.966 -4.365 31.409 1.00 82.25 327 TYR A C 1
ATOM 2567 O O . TYR A 1 327 ? -32.539 -5.444 31.561 1.00 82.25 327 TYR A O 1
ATOM 2575 N N . SER A 1 328 ? -32.182 -3.310 32.189 1.00 74.75 328 SER A N 1
ATOM 2576 C CA . SER A 1 328 ? -33.173 -3.287 33.256 1.00 74.75 328 SER A CA 1
ATOM 2577 C C . SER A 1 328 ? -34.580 -3.437 32.677 1.00 74.75 328 SER A C 1
ATOM 2579 O O . SER A 1 328 ? -34.913 -2.868 31.633 1.00 74.75 328 SER A O 1
ATOM 2581 N N . THR A 1 329 ? -35.435 -4.179 33.380 1.00 66.81 329 THR A N 1
ATOM 2582 C CA . THR A 1 329 ? -36.859 -4.324 33.043 1.00 66.81 329 THR A CA 1
ATOM 2583 C C . THR A 1 329 ? -37.623 -3.008 33.157 1.00 66.81 329 THR A C 1
ATOM 2585 O O . THR A 1 329 ? -38.619 -2.812 32.461 1.00 66.81 329 THR A O 1
ATOM 2588 N N . ASP A 1 330 ? -37.133 -2.098 34.001 1.00 65.62 330 ASP A N 1
ATOM 2589 C CA . ASP A 1 330 ? -37.843 -0.884 34.405 1.00 65.62 330 ASP A CA 1
ATOM 2590 C C . ASP A 1 330 ? -37.433 0.332 33.563 1.00 65.62 330 ASP A C 1
ATOM 2592 O O . ASP A 1 330 ? -38.208 1.273 33.390 1.00 65.62 330 ASP A O 1
ATOM 2596 N N . ASN A 1 331 ? -36.219 0.307 33.002 1.00 72.56 331 ASN A N 1
ATOM 2597 C CA . ASN A 1 331 ? -35.715 1.333 32.098 1.00 72.56 331 ASN A CA 1
ATOM 2598 C C . ASN A 1 331 ? -34.803 0.713 31.032 1.00 72.56 331 ASN A C 1
ATOM 2600 O O . ASN A 1 331 ? -33.703 0.258 31.333 1.00 72.56 331 ASN A O 1
ATOM 2604 N N . LYS A 1 332 ? -35.240 0.772 29.770 1.00 72.19 332 LYS A N 1
ATOM 2605 C CA . LYS A 1 332 ? -34.518 0.196 28.626 1.00 72.19 332 LYS A CA 1
ATOM 2606 C C . LYS A 1 332 ? -33.177 0.870 28.328 1.00 72.19 332 LYS A C 1
ATOM 2608 O O . LYS A 1 332 ? -32.377 0.287 27.607 1.00 72.19 332 LYS A O 1
ATOM 2613 N N . ASP A 1 333 ? -32.926 2.058 28.873 1.00 79.19 333 ASP A N 1
ATOM 2614 C CA . ASP A 1 333 ? -31.666 2.784 28.685 1.00 79.19 333 ASP A CA 1
ATOM 2615 C C . ASP A 1 333 ? -30.633 2.482 29.786 1.00 79.19 333 ASP A C 1
ATOM 2617 O O . ASP A 1 333 ? -29.466 2.849 29.655 1.00 79.19 333 ASP A O 1
ATOM 2621 N N . ILE A 1 334 ? -31.041 1.796 30.861 1.00 87.06 334 ILE A N 1
ATOM 2622 C CA . ILE A 1 334 ? -30.174 1.429 31.984 1.00 87.06 334 ILE A CA 1
ATOM 2623 C C . ILE A 1 334 ? -29.917 -0.072 31.944 1.00 87.06 334 ILE A C 1
ATOM 2625 O O . ILE A 1 334 ? -30.840 -0.877 31.860 1.00 87.06 334 ILE A O 1
ATOM 2629 N N . CYS A 1 335 ? -28.653 -0.455 32.046 1.00 90.19 335 CYS A N 1
ATOM 2630 C CA . CYS A 1 335 ? -28.255 -1.828 32.305 1.00 90.19 335 CYS A CA 1
ATOM 2631 C C . CYS A 1 335 ? -28.064 -2.040 33.806 1.00 90.19 335 CYS A C 1
ATOM 2633 O O . CYS A 1 335 ? -27.582 -1.142 34.494 1.00 90.19 335 CYS A O 1
ATOM 2635 N N . ALA A 1 336 ? -28.415 -3.220 34.305 1.00 89.44 336 ALA A N 1
ATOM 2636 C CA . ALA A 1 336 ? -28.283 -3.563 35.710 1.00 89.44 336 ALA A CA 1
ATOM 2637 C C . ALA A 1 336 ? -27.579 -4.909 35.900 1.00 89.44 336 ALA A C 1
ATOM 2639 O O . ALA A 1 336 ? -27.686 -5.810 35.065 1.00 89.44 336 ALA A O 1
ATOM 2640 N N . ILE A 1 337 ? -26.880 -5.022 37.025 1.00 89.25 337 ILE A N 1
ATOM 2641 C CA . ILE A 1 337 ? -26.343 -6.271 37.561 1.00 89.25 337 ILE A CA 1
ATOM 2642 C C . ILE A 1 337 ? -26.836 -6.426 38.998 1.00 89.25 337 ILE A C 1
ATOM 2644 O O . ILE A 1 337 ? -26.665 -5.519 39.819 1.00 89.25 337 ILE A O 1
ATOM 2648 N N . ASP A 1 338 ? -27.481 -7.556 39.276 1.00 86.06 338 ASP A N 1
ATOM 2649 C CA . ASP A 1 338 ? -27.932 -7.914 40.618 1.00 86.06 338 ASP A CA 1
ATOM 2650 C C . ASP A 1 338 ? -26.732 -8.394 41.446 1.00 86.06 338 ASP A C 1
ATOM 2652 O O . ASP A 1 338 ? -25.939 -9.225 40.998 1.00 86.06 338 ASP A O 1
ATOM 2656 N N . LEU A 1 339 ? -26.587 -7.844 42.650 1.00 85.38 339 LEU A N 1
ATOM 2657 C CA . LEU A 1 339 ? -25.571 -8.232 43.622 1.00 85.38 339 LEU A CA 1
ATOM 2658 C C . LEU A 1 339 ? -26.200 -9.080 44.741 1.00 85.38 339 LEU A C 1
ATOM 2660 O O . LEU A 1 339 ? -27.397 -8.944 45.013 1.00 85.38 339 LEU A O 1
ATOM 2664 N N . PRO A 1 340 ? -25.407 -9.919 45.434 1.00 79.75 340 PRO A N 1
ATOM 2665 C CA . PRO A 1 340 ? -25.878 -10.632 46.617 1.00 79.75 340 PRO A CA 1
ATOM 2666 C C . PRO A 1 340 ? -26.397 -9.680 47.707 1.00 79.75 340 PRO A C 1
ATOM 2668 O O . PRO A 1 340 ? -25.882 -8.571 47.879 1.00 79.75 340 PRO A O 1
ATOM 2671 N N . SER A 1 341 ? -27.386 -10.131 48.484 1.00 76.69 341 SER A N 1
ATOM 2672 C CA . SER A 1 341 ? -27.868 -9.405 49.666 1.00 76.69 341 SER A CA 1
ATOM 2673 C C . SER A 1 341 ? -26.755 -9.252 50.713 1.00 76.69 341 SER A C 1
ATOM 2675 O O . SER A 1 341 ? -26.026 -10.202 51.003 1.00 76.69 341 SER A O 1
ATOM 2677 N N . ILE A 1 342 ? -26.645 -8.070 51.326 1.00 79.44 342 ILE A N 1
ATOM 2678 C CA . ILE A 1 342 ? -25.604 -7.754 52.320 1.00 79.44 342 ILE A CA 1
ATOM 2679 C C . ILE A 1 342 ? -26.202 -7.840 53.724 1.00 79.44 342 ILE A C 1
ATOM 2681 O O . ILE A 1 342 ? -27.189 -7.167 54.025 1.00 79.44 342 ILE A O 1
ATOM 2685 N N . ARG A 1 343 ? -25.600 -8.650 54.600 1.00 76.19 343 ARG A N 1
ATOM 2686 C CA . ARG A 1 343 ? -26.159 -8.983 55.919 1.00 76.19 343 ARG A CA 1
ATOM 2687 C C . ARG A 1 343 ? -25.365 -8.375 57.072 1.00 76.19 343 ARG A C 1
ATOM 2689 O O . ARG A 1 343 ? -24.142 -8.426 57.087 1.00 76.19 343 ARG A O 1
ATOM 2696 N N . TYR A 1 344 ? -26.086 -7.851 58.055 1.00 78.06 344 TYR A N 1
ATOM 2697 C CA . TYR A 1 344 ? -25.560 -7.166 59.229 1.00 78.06 344 TYR A CA 1
ATOM 2698 C C . TYR A 1 344 ? -26.066 -7.800 60.522 1.00 78.06 344 TYR A C 1
ATOM 2700 O O . TYR A 1 344 ? -27.267 -8.059 60.673 1.00 78.06 344 TYR A O 1
ATOM 2708 N N . MET A 1 345 ? -25.158 -7.976 61.480 1.00 73.44 345 MET A N 1
ATOM 2709 C CA . MET A 1 345 ? -25.445 -8.577 62.779 1.00 73.44 345 MET A CA 1
ATOM 2710 C C . MET A 1 345 ? -25.441 -7.528 63.894 1.00 73.44 345 MET A C 1
ATOM 2712 O O . MET A 1 345 ? -24.630 -6.601 63.876 1.00 73.44 345 MET A O 1
ATOM 2716 N N . PRO A 1 346 ? -26.352 -7.629 64.873 1.00 73.19 346 PRO A N 1
ATOM 2717 C CA . PRO A 1 346 ? -26.387 -6.707 65.998 1.00 73.19 346 PRO A CA 1
ATOM 2718 C C . PRO A 1 346 ? -25.231 -6.991 66.966 1.00 73.19 346 PRO A C 1
ATOM 2720 O O . PRO A 1 346 ? -25.039 -8.125 67.396 1.00 73.19 346 PRO A O 1
ATOM 2723 N N . THR A 1 347 ? -24.500 -5.953 67.373 1.00 72.25 347 THR A N 1
ATOM 2724 C CA . THR A 1 347 ? -23.343 -6.085 68.280 1.00 72.25 347 THR A CA 1
ATOM 2725 C C . THR A 1 347 ? -23.589 -5.501 69.668 1.00 72.25 347 THR A C 1
ATOM 2727 O O . THR A 1 347 ? -22.997 -5.942 70.650 1.00 72.25 347 THR A O 1
ATOM 2730 N N . SER A 1 348 ? -24.475 -4.508 69.796 1.00 70.81 348 SER A N 1
ATOM 2731 C CA . SER A 1 348 ? -24.885 -3.940 71.090 1.00 70.81 348 SER A CA 1
ATOM 2732 C C . SER A 1 348 ? -26.167 -3.107 70.965 1.00 70.81 348 SER A C 1
ATOM 2734 O O . SER A 1 348 ? -26.523 -2.667 69.876 1.00 70.81 348 SER A O 1
ATOM 2736 N N . SER A 1 349 ? -26.872 -2.867 72.076 1.00 63.50 349 SER A N 1
ATOM 2737 C CA . SER A 1 349 ? -28.078 -2.023 72.125 1.00 63.50 349 SER A CA 1
ATOM 2738 C C . SER A 1 349 ? -28.011 -1.064 73.311 1.00 63.50 349 SER A C 1
ATOM 2740 O O . SER A 1 349 ? -27.695 -1.475 74.427 1.00 63.50 349 SER A O 1
ATOM 2742 N N . THR A 1 350 ? -28.296 0.222 73.082 1.00 58.66 350 THR A N 1
ATOM 2743 C CA . THR A 1 350 ? -28.410 1.233 74.147 1.00 58.66 350 THR A CA 1
ATOM 2744 C C . THR A 1 350 ? -29.527 2.221 73.812 1.00 58.66 350 THR A C 1
ATOM 2746 O O . THR A 1 350 ? -29.517 2.854 72.761 1.00 58.66 350 THR A O 1
ATOM 2749 N N . GLY A 1 351 ? -30.499 2.385 74.716 1.00 60.03 351 GLY A N 1
ATOM 2750 C CA . GLY A 1 351 ? -31.515 3.442 74.607 1.00 60.03 351 GLY A CA 1
ATOM 2751 C C . GLY A 1 351 ? -32.519 3.297 73.454 1.00 60.03 351 GLY A C 1
ATOM 2752 O O . GLY A 1 351 ? -33.017 4.309 72.977 1.00 60.03 351 GLY A O 1
ATOM 2753 N N . GLY A 1 352 ? -32.825 2.071 73.008 1.00 62.16 352 GLY A N 1
ATOM 2754 C CA . GLY A 1 352 ? -33.781 1.820 71.914 1.00 62.16 352 GLY A CA 1
ATOM 2755 C C . GLY A 1 352 ? -33.171 1.823 70.506 1.00 62.16 352 GLY A C 1
ATOM 2756 O O . GLY A 1 352 ? -33.905 1.646 69.539 1.00 62.16 352 GLY A O 1
ATOM 2757 N N . LYS A 1 353 ? -31.842 1.970 70.402 1.00 67.06 353 LYS A N 1
ATOM 2758 C CA . LYS A 1 353 ? -31.056 1.819 69.171 1.00 67.06 353 LYS A CA 1
ATOM 2759 C C . LYS A 1 353 ? -30.109 0.624 69.271 1.00 67.06 353 LYS A C 1
ATOM 2761 O O . LYS A 1 353 ? -29.434 0.469 70.292 1.00 67.06 353 LYS A O 1
ATOM 2766 N N . SER A 1 354 ? -30.041 -0.174 68.209 1.00 72.06 354 SER A N 1
ATOM 2767 C CA . SER A 1 354 ? -29.078 -1.267 68.040 1.00 72.06 354 SER A CA 1
ATOM 2768 C C . SER A 1 354 ? -27.943 -0.838 67.114 1.00 72.06 354 SER A C 1
ATOM 2770 O O . SER A 1 354 ? -28.182 -0.241 66.062 1.00 72.06 354 SER A O 1
ATOM 2772 N N . LYS A 1 355 ? -26.707 -1.156 67.509 1.00 78.25 355 LYS A N 1
ATOM 2773 C CA . LYS A 1 355 ? -25.519 -1.086 66.657 1.00 78.25 355 LYS A CA 1
ATOM 2774 C C . LYS A 1 355 ? -25.407 -2.384 65.864 1.00 78.25 355 LYS A C 1
ATOM 2776 O O . LYS A 1 355 ? -25.540 -3.463 66.439 1.00 78.25 355 LYS A O 1
ATOM 2781 N N . TYR A 1 356 ? -25.147 -2.252 64.573 1.00 78.50 356 TYR A N 1
ATOM 2782 C CA . TYR A 1 356 ? -25.027 -3.339 63.611 1.00 78.50 356 TYR A CA 1
ATOM 2783 C C . TYR A 1 356 ? -23.635 -3.341 62.985 1.00 78.50 356 TYR A C 1
ATOM 2785 O O . TYR A 1 356 ? -23.106 -2.266 62.704 1.00 78.50 356 TYR A O 1
ATOM 2793 N N . GLU A 1 357 ? -23.064 -4.521 62.750 1.00 81.25 357 GLU A N 1
ATOM 2794 C CA . GLU A 1 357 ? -21.760 -4.717 62.107 1.00 81.25 357 GLU A CA 1
ATOM 2795 C C . GLU A 1 357 ? -21.876 -5.701 60.930 1.00 81.25 357 GLU A C 1
ATOM 2797 O O . GLU A 1 357 ? -22.630 -6.675 60.990 1.00 81.25 357 GLU A O 1
ATOM 2802 N N . TYR A 1 358 ? -21.186 -5.399 59.830 1.00 79.88 358 TYR A N 1
ATOM 2803 C CA . TYR A 1 358 ? -21.058 -6.281 58.671 1.00 79.88 358 TYR A CA 1
ATOM 2804 C C . TYR A 1 358 ? -19.971 -7.318 58.951 1.00 79.88 358 TYR A C 1
ATOM 2806 O O . TYR A 1 358 ? -18.826 -6.954 59.210 1.00 79.88 358 TYR A O 1
ATOM 2814 N N . GLU A 1 359 ? -20.323 -8.601 58.882 1.00 72.44 359 GLU A N 1
ATOM 2815 C CA . GLU A 1 359 ? -19.396 -9.710 59.163 1.00 72.44 359 GLU A CA 1
ATOM 2816 C C . GLU A 1 359 ? -18.767 -10.316 57.890 1.00 72.44 359 GLU A C 1
ATOM 2818 O O . GLU A 1 359 ? -17.890 -11.172 57.993 1.00 72.44 359 GLU A O 1
ATOM 2823 N N . GLY A 1 360 ? -19.196 -9.899 56.692 1.00 68.44 360 GLY A N 1
ATOM 2824 C CA . GLY A 1 360 ? -18.675 -10.431 55.429 1.00 68.44 360 GLY A CA 1
ATOM 2825 C C . GLY A 1 360 ? -17.376 -9.764 54.961 1.00 68.44 360 GLY A C 1
ATOM 2826 O O . GLY A 1 360 ? -16.978 -8.702 55.441 1.00 68.44 360 GLY A O 1
ATOM 2827 N N . GLU A 1 361 ? -16.710 -10.379 53.985 1.00 76.50 361 GLU A N 1
ATOM 2828 C CA . GLU A 1 361 ? -15.562 -9.765 53.310 1.00 76.50 361 GLU A CA 1
ATOM 2829 C C . GLU A 1 361 ? -16.021 -8.806 52.199 1.00 76.50 361 GLU A C 1
ATOM 2831 O O . GLU A 1 361 ? -17.159 -8.869 51.716 1.00 76.50 361 GLU A O 1
ATOM 2836 N N . ASP A 1 362 ? -15.129 -7.896 51.800 1.00 85.69 362 ASP A N 1
ATOM 2837 C CA . ASP A 1 362 ? -15.304 -7.146 50.558 1.00 85.69 362 ASP A CA 1
ATOM 2838 C C . ASP A 1 362 ? -15.321 -8.138 49.389 1.00 85.69 362 ASP A C 1
ATOM 2840 O O . ASP A 1 362 ? -14.532 -9.083 49.362 1.00 85.69 362 ASP A O 1
ATOM 2844 N N . PHE A 1 363 ? -16.165 -7.898 48.393 1.00 86.44 363 PHE A N 1
ATOM 2845 C CA . PHE A 1 363 ? -16.260 -8.774 47.227 1.00 86.44 363 PHE A CA 1
ATOM 2846 C C . PHE A 1 363 ? -16.158 -7.984 45.927 1.00 86.44 363 PHE A C 1
ATOM 2848 O O . PHE A 1 363 ? -16.361 -6.769 45.892 1.00 86.44 363 PHE A O 1
ATOM 2855 N N . GLU A 1 364 ? -15.814 -8.679 44.847 1.00 90.81 364 GLU A N 1
ATOM 2856 C CA . GLU A 1 364 ? -15.691 -8.090 43.518 1.00 90.81 364 GLU A CA 1
ATOM 2857 C C . GLU A 1 364 ? -16.823 -8.541 42.608 1.00 90.81 364 GLU A C 1
ATOM 2859 O O . GLU A 1 364 ? -17.319 -9.665 42.691 1.00 90.81 364 GLU A O 1
ATOM 2864 N N . VAL A 1 365 ? -17.198 -7.654 41.697 1.00 92.06 365 VAL A N 1
ATOM 2865 C CA . VAL A 1 365 ? -18.141 -7.938 40.626 1.00 92.06 365 VAL A CA 1
ATOM 2866 C C . VAL A 1 365 ? -17.524 -7.519 39.303 1.00 92.06 365 VAL A C 1
ATOM 2868 O O . VAL A 1 365 ? -16.893 -6.468 39.199 1.00 92.06 365 VAL A O 1
ATOM 2871 N N . SER A 1 366 ? -17.679 -8.359 38.283 1.00 93.62 366 SER A N 1
ATOM 2872 C CA . SER A 1 366 ? -17.175 -8.090 36.939 1.00 93.62 366 SER A CA 1
ATOM 2873 C C . SER A 1 366 ? -18.258 -8.319 35.900 1.00 93.62 366 SER A C 1
ATOM 2875 O O . SER A 1 366 ? -19.031 -9.269 35.994 1.00 93.62 366 SER A O 1
ATOM 2877 N N . PHE A 1 367 ? -18.273 -7.466 34.886 1.00 94.56 367 PHE A N 1
ATOM 2878 C CA . PHE A 1 367 ? -19.129 -7.603 33.714 1.00 94.56 367 PHE A CA 1
ATOM 2879 C C . PHE A 1 367 ? -18.383 -7.128 32.473 1.00 94.56 367 PHE A C 1
ATOM 2881 O O . PHE A 1 367 ? -17.331 -6.491 32.570 1.00 94.56 367 PHE A O 1
ATOM 2888 N N . LYS A 1 368 ? -18.921 -7.437 31.296 1.00 95.19 368 LYS 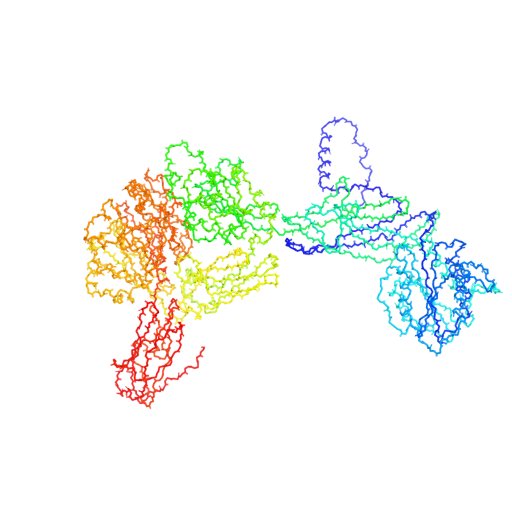A N 1
ATOM 2889 C CA . LYS A 1 368 ? -18.329 -7.036 30.025 1.00 95.19 368 LYS A CA 1
ATOM 2890 C C . LYS A 1 368 ? -19.191 -6.027 29.282 1.00 95.19 368 LYS A C 1
ATOM 2892 O O . LYS A 1 368 ? -20.420 -6.104 29.283 1.00 95.19 368 LYS A O 1
ATOM 2897 N N . ILE A 1 369 ? -18.519 -5.108 28.603 1.00 95.12 369 ILE A N 1
ATOM 2898 C CA . ILE A 1 369 ? -19.109 -4.152 27.664 1.00 95.12 369 ILE A CA 1
ATOM 2899 C C . ILE A 1 369 ? -18.349 -4.208 26.344 1.00 95.12 369 ILE A C 1
ATOM 2901 O O . ILE A 1 369 ? -17.181 -4.593 26.317 1.00 95.12 369 ILE A O 1
ATOM 2905 N N . LYS A 1 370 ? -18.983 -3.766 25.263 1.00 92.38 370 LYS A N 1
ATOM 2906 C CA . LYS A 1 370 ? -18.334 -3.621 23.958 1.00 92.38 370 LYS A CA 1
ATOM 2907 C C . LYS A 1 370 ? -18.565 -2.211 23.405 1.00 92.38 370 LYS A C 1
ATOM 2909 O O . LYS A 1 370 ? -19.668 -1.684 23.577 1.00 92.38 370 LYS A O 1
ATOM 2914 N N . PRO A 1 371 ? -17.568 -1.553 22.785 1.00 91.06 371 PRO A N 1
ATOM 2915 C CA . PRO A 1 371 ? -17.799 -0.299 22.075 1.00 91.06 371 PRO A CA 1
ATOM 2916 C C . PRO A 1 371 ? -18.864 -0.484 20.990 1.00 91.06 371 PRO A C 1
ATOM 2918 O O . PRO A 1 371 ? -18.845 -1.467 20.252 1.00 91.06 371 PRO A O 1
ATOM 2921 N N . LYS A 1 372 ? -19.802 0.459 20.875 1.00 88.38 372 LYS A N 1
ATOM 2922 C CA . LYS A 1 372 ? -20.784 0.427 19.786 1.00 88.38 372 LYS A CA 1
ATOM 2923 C C . LYS A 1 372 ? -20.119 0.725 18.448 1.00 88.38 372 LYS A C 1
ATOM 2925 O O . LYS A 1 372 ? -19.184 1.522 18.367 1.00 88.38 372 LYS A O 1
ATOM 2930 N N . GLN A 1 373 ? -20.675 0.146 17.387 1.00 83.00 373 GLN A N 1
ATOM 2931 C CA . GLN A 1 373 ? -20.244 0.405 16.016 1.00 83.00 373 GLN A CA 1
ATOM 2932 C C . GLN A 1 373 ? -20.152 1.916 15.732 1.00 83.00 373 GLN A C 1
ATOM 2934 O O . GLN A 1 373 ? -21.034 2.696 16.097 1.00 83.00 373 GLN A O 1
ATOM 2939 N N . GLY A 1 374 ? -19.046 2.328 15.110 1.00 79.94 374 GLY A N 1
ATOM 2940 C CA . GLY A 1 374 ? -18.764 3.721 14.758 1.00 79.94 374 GLY A CA 1
ATOM 2941 C C . GLY A 1 374 ? -18.235 4.607 15.898 1.00 79.94 374 GLY A C 1
ATOM 2942 O O . GLY A 1 374 ? -17.912 5.776 15.661 1.00 79.94 374 GLY A O 1
ATOM 2943 N N . LYS A 1 375 ? -18.117 4.083 17.127 1.00 86.62 375 LYS A N 1
ATOM 2944 C CA . LYS A 1 375 ? -17.571 4.804 18.287 1.00 86.62 375 LYS A CA 1
ATOM 2945 C C . LYS A 1 375 ? -16.103 4.447 18.512 1.00 86.62 375 LYS A C 1
ATOM 2947 O O . LYS A 1 375 ? -15.753 3.280 18.631 1.00 86.62 375 LYS A O 1
ATOM 2952 N N . ALA A 1 376 ? -15.259 5.467 18.622 1.00 89.31 376 ALA A N 1
ATOM 2953 C CA . ALA A 1 376 ? -13.849 5.335 18.971 1.00 89.31 376 ALA A CA 1
ATOM 2954 C C . ALA A 1 376 ? -13.347 6.611 19.671 1.00 89.31 376 ALA A C 1
ATOM 2956 O O . ALA A 1 376 ? -14.085 7.595 19.768 1.00 89.31 376 ALA A O 1
ATOM 2957 N N . GLY A 1 377 ? -12.102 6.601 20.149 1.00 89.62 377 GLY A N 1
ATOM 2958 C CA . GLY A 1 377 ? -11.524 7.681 20.946 1.00 89.62 377 GLY A CA 1
ATOM 2959 C C . GLY A 1 377 ? -11.841 7.542 22.436 1.00 89.62 377 GLY A C 1
ATOM 2960 O O . GLY A 1 377 ? -12.019 6.440 22.949 1.00 89.62 377 GLY A O 1
ATOM 2961 N N . GLU A 1 378 ? -11.883 8.667 23.147 1.00 93.25 378 GLU A N 1
ATOM 2962 C CA . GLU A 1 378 ? -12.195 8.696 24.579 1.00 93.25 378 GLU A CA 1
ATOM 2963 C C . GLU A 1 378 ? -13.708 8.516 24.792 1.00 93.25 378 GLU A C 1
ATOM 2965 O O . GLU A 1 378 ? -14.492 9.457 24.652 1.00 93.25 378 GLU A O 1
ATOM 2970 N N . LEU A 1 379 ? -14.127 7.293 25.116 1.00 93.81 379 LEU A N 1
ATOM 2971 C CA . LEU A 1 379 ? -15.524 6.936 25.340 1.00 93.81 379 LEU A CA 1
ATOM 2972 C C . LEU A 1 379 ? -15.842 6.884 26.836 1.00 93.81 379 LEU A C 1
ATOM 2974 O O . LEU A 1 379 ? -15.085 6.346 27.648 1.00 93.81 379 LEU A O 1
ATOM 2978 N N . LYS A 1 380 ? -17.004 7.429 27.200 1.00 93.69 380 LYS A N 1
ATOM 2979 C CA . LYS A 1 380 ? -17.490 7.502 28.583 1.00 93.69 380 LYS A CA 1
ATOM 2980 C C . LYS A 1 380 ? -18.909 6.973 28.687 1.00 93.69 380 LYS A C 1
ATOM 2982 O O . LYS A 1 380 ? -19.684 7.043 27.732 1.00 93.69 380 LYS A O 1
ATOM 2987 N N . PHE A 1 381 ? -19.243 6.486 29.872 1.00 93.62 381 PHE A N 1
ATOM 2988 C CA . PHE A 1 381 ? -20.623 6.246 30.272 1.00 93.62 381 PHE A CA 1
ATOM 2989 C C . PHE A 1 381 ? -21.339 7.600 30.382 1.00 93.62 381 PHE A C 1
ATOM 2991 O O . PHE A 1 381 ? -20.697 8.658 30.422 1.00 93.62 381 PHE A O 1
ATOM 2998 N N . ALA A 1 382 ? -22.670 7.602 30.412 1.00 90.62 382 ALA A N 1
ATOM 2999 C CA . ALA A 1 382 ? -23.405 8.851 30.549 1.00 90.62 382 ALA A CA 1
ATOM 3000 C C . ALA A 1 382 ? -23.090 9.519 31.895 1.00 90.62 382 ALA A C 1
ATOM 3002 O O . ALA A 1 382 ? -23.039 8.856 32.922 1.00 90.62 382 ALA A O 1
ATOM 3003 N N . THR A 1 383 ? -22.895 10.833 31.930 1.00 85.69 383 THR A N 1
ATOM 3004 C CA . THR A 1 383 ? -22.561 11.530 33.177 1.00 85.69 383 THR A CA 1
ATOM 3005 C C . THR A 1 383 ? -23.786 11.732 34.068 1.00 85.69 383 THR A C 1
ATOM 3007 O O . THR A 1 383 ? -24.878 12.061 33.599 1.00 85.69 383 THR A O 1
ATOM 3010 N N . ASN A 1 384 ? -23.598 11.576 35.381 1.00 80.62 384 ASN A N 1
ATOM 3011 C CA . ASN A 1 384 ? -24.613 11.916 36.377 1.00 80.62 384 ASN A CA 1
ATOM 3012 C C . ASN A 1 384 ? -24.809 13.444 36.398 1.00 80.62 384 ASN A C 1
ATOM 3014 O O . ASN A 1 384 ? -23.941 14.178 36.867 1.00 80.62 384 ASN A O 1
ATOM 3018 N N . GLY A 1 385 ? -25.932 13.913 35.845 1.00 74.69 385 GLY A N 1
ATOM 3019 C CA . GLY A 1 385 ? -26.322 15.324 35.783 1.00 74.69 385 GLY A CA 1
ATOM 3020 C C . GLY A 1 385 ? -27.503 15.619 36.708 1.00 74.69 385 GLY A C 1
ATOM 3021 O O . GLY A 1 385 ? -27.444 15.378 37.915 1.00 74.69 385 GLY A O 1
ATOM 3022 N N . ASP A 1 386 ? -28.606 16.130 36.149 1.00 65.12 386 ASP A N 1
ATOM 3023 C CA . ASP A 1 386 ? -29.828 16.347 36.931 1.00 65.12 386 ASP A CA 1
ATOM 3024 C C . ASP A 1 386 ? -30.582 15.061 37.281 1.00 65.12 386 ASP A C 1
ATOM 3026 O O . ASP A 1 386 ? -31.179 14.985 38.356 1.00 65.12 386 ASP A O 1
ATOM 3030 N N . SER A 1 387 ? -30.482 14.048 36.418 1.00 76.56 387 SER A N 1
ATOM 3031 C CA . SER A 1 387 ? -30.953 12.680 36.636 1.00 76.56 387 SER A CA 1
ATOM 3032 C C . SER A 1 387 ? -29.789 11.754 36.993 1.00 76.56 387 SER A C 1
ATOM 3034 O O . SER A 1 387 ? -28.713 11.855 36.395 1.00 76.56 387 SER A O 1
ATOM 3036 N N . LEU A 1 388 ? -30.020 10.819 37.914 1.00 81.62 388 LEU A N 1
ATOM 3037 C CA . LEU A 1 388 ? -29.055 9.780 38.267 1.00 81.62 388 LEU A CA 1
ATOM 3038 C C . LEU A 1 388 ? -29.031 8.700 37.174 1.00 81.62 388 LEU A C 1
ATOM 3040 O O . LEU A 1 388 ? -30.083 8.195 36.788 1.00 81.62 388 LEU A O 1
ATOM 3044 N N . LYS A 1 389 ? -27.844 8.392 36.653 1.00 86.81 389 LYS A N 1
ATOM 3045 C CA . LYS A 1 389 ? -27.630 7.531 35.481 1.00 86.81 389 LYS A CA 1
ATOM 3046 C C . LYS A 1 389 ? -26.774 6.305 35.785 1.00 86.81 389 LYS A C 1
ATOM 3048 O O . LYS A 1 389 ? -27.143 5.206 35.394 1.00 86.81 389 LYS A O 1
ATOM 3053 N N . ASN A 1 390 ? -25.679 6.492 36.524 1.00 91.69 390 ASN A N 1
ATOM 3054 C CA . ASN A 1 390 ? -24.855 5.398 37.039 1.00 91.69 390 ASN A CA 1
ATOM 3055 C C . ASN A 1 390 ? -24.868 5.429 38.559 1.00 91.69 390 ASN A C 1
ATOM 3057 O O . ASN A 1 390 ? -24.441 6.426 39.159 1.00 91.69 390 ASN A O 1
ATOM 3061 N N . TYR A 1 391 ? -25.375 4.369 39.176 1.00 90.94 391 TYR A N 1
ATOM 3062 C CA . TYR A 1 391 ? -25.596 4.335 40.614 1.00 90.94 391 TYR A CA 1
ATOM 3063 C C . TYR A 1 391 ? -25.756 2.921 41.154 1.00 90.94 391 TYR A C 1
ATOM 3065 O O . TYR A 1 391 ? -26.201 2.011 40.457 1.00 90.94 391 TYR A O 1
ATOM 3073 N N . ILE A 1 392 ? -25.456 2.762 42.436 1.00 90.50 392 ILE A N 1
ATOM 3074 C CA . ILE A 1 392 ? -25.879 1.596 43.204 1.00 90.50 392 ILE A CA 1
ATOM 3075 C C . ILE A 1 392 ? -27.258 1.863 43.807 1.00 90.50 392 ILE A C 1
ATOM 3077 O O . ILE A 1 392 ? -27.503 2.961 44.308 1.00 90.50 392 ILE A O 1
ATOM 3081 N N . SER A 1 393 ? -28.145 0.872 43.743 1.00 87.12 393 SER A N 1
ATOM 3082 C CA . SER A 1 393 ? -29.491 0.914 44.322 1.00 87.12 393 SER A CA 1
ATOM 3083 C C . SER A 1 393 ? -29.710 -0.231 45.299 1.00 87.12 393 SER A C 1
ATOM 3085 O O . SER A 1 393 ? -29.282 -1.344 45.008 1.00 87.12 393 SER A O 1
ATOM 3087 N N . TYR A 1 394 ? -30.391 0.015 46.417 1.00 85.31 394 TYR A N 1
ATOM 3088 C CA . TYR A 1 394 ? -30.774 -1.016 47.392 1.00 85.31 394 TYR A CA 1
ATOM 3089 C C . TYR A 1 394 ? -31.935 -0.557 48.277 1.00 85.31 394 TYR A C 1
ATOM 3091 O O . TYR A 1 394 ? -32.197 0.643 48.404 1.00 85.31 394 TYR A O 1
ATOM 3099 N N . TYR A 1 395 ? -32.621 -1.512 48.909 1.00 75.75 395 TYR A N 1
ATOM 3100 C CA . TYR A 1 395 ? -33.749 -1.249 49.804 1.00 75.75 395 TYR A CA 1
ATOM 3101 C C . TYR A 1 395 ? -33.306 -1.200 51.271 1.00 75.75 395 TYR A C 1
ATOM 3103 O O . TYR A 1 395 ? -32.665 -2.127 51.763 1.00 75.75 395 TYR A O 1
ATOM 3111 N N . ILE A 1 396 ? -33.700 -0.137 51.983 1.00 70.50 396 ILE A N 1
ATOM 3112 C CA . ILE A 1 396 ? -33.451 0.037 53.428 1.00 70.50 396 ILE A CA 1
ATOM 3113 C C . ILE A 1 396 ? -34.569 -0.619 54.287 1.00 70.50 396 ILE A C 1
ATOM 3115 O O . ILE A 1 396 ? -34.415 -0.900 55.482 1.00 70.50 396 ILE A O 1
ATOM 3119 N N . ASN A 1 397 ? -35.740 -0.862 53.691 1.00 63.53 397 ASN A N 1
ATOM 3120 C CA . ASN A 1 397 ? -36.913 -1.501 54.297 1.00 63.53 397 ASN A CA 1
ATOM 3121 C C . ASN A 1 397 ? -37.985 -1.816 53.231 1.00 63.53 397 ASN A C 1
ATOM 3123 O O . ASN A 1 397 ? -38.005 -1.215 52.157 1.00 63.53 397 ASN A O 1
ATOM 3127 N N . LEU A 1 398 ? -38.895 -2.748 53.553 1.00 53.66 398 LEU A N 1
ATOM 3128 C CA . LEU A 1 398 ? -39.992 -3.205 52.679 1.00 53.66 398 LEU A CA 1
ATOM 3129 C C . LEU A 1 398 ? -41.016 -2.100 52.333 1.00 53.66 398 LEU A C 1
ATOM 3131 O O . LEU A 1 398 ? -41.727 -2.227 51.340 1.00 53.66 398 LEU A O 1
ATOM 3135 N N . ASP A 1 399 ? -41.052 -1.005 53.104 1.00 52.12 399 ASP A N 1
ATOM 3136 C CA . ASP A 1 399 ? -42.045 0.075 52.993 1.00 52.12 399 ASP A CA 1
ATOM 3137 C C . ASP A 1 399 ? -41.543 1.353 52.247 1.00 52.12 399 ASP A C 1
ATOM 3139 O O . ASP A 1 399 ? -42.253 2.359 52.261 1.00 52.12 399 ASP A O 1
ATOM 3143 N N . ASN A 1 400 ? -40.387 1.300 51.539 1.00 56.16 400 ASN A N 1
ATOM 3144 C CA . ASN A 1 400 ? -39.666 2.360 50.754 1.00 56.16 400 ASN A CA 1
ATOM 3145 C C . ASN A 1 400 ? -38.829 3.410 51.551 1.00 56.16 400 ASN A C 1
ATOM 3147 O O . ASN A 1 400 ? -39.250 3.787 52.645 1.00 56.16 400 ASN A O 1
ATOM 3151 N N . PRO A 1 401 ? -37.709 3.984 51.006 1.00 52.97 401 PRO A N 1
ATOM 3152 C CA . PRO A 1 401 ? -37.293 4.063 49.594 1.00 52.97 401 PRO A CA 1
ATOM 3153 C C . PRO A 1 401 ? -35.950 3.389 49.235 1.00 52.97 401 PRO A C 1
ATOM 3155 O O . PRO A 1 401 ? -35.084 3.150 50.075 1.00 52.97 401 PRO A O 1
ATOM 3158 N N . VAL A 1 402 ? -35.778 3.156 47.931 1.00 67.44 402 VAL A N 1
ATOM 3159 C CA . VAL A 1 402 ? -34.508 2.810 47.278 1.00 67.44 402 VAL A CA 1
ATOM 3160 C C . VAL A 1 402 ? -33.496 3.939 47.489 1.00 67.44 402 VAL A C 1
ATOM 3162 O O . VAL A 1 402 ? -33.749 5.072 47.064 1.00 67.44 402 VAL A O 1
ATOM 3165 N N . LEU A 1 403 ? -32.348 3.647 48.105 1.00 71.56 403 LEU A N 1
ATOM 3166 C CA . LEU A 1 403 ? -31.237 4.597 48.122 1.00 71.56 403 LEU A CA 1
ATOM 3167 C C . LEU A 1 403 ? -30.447 4.450 46.830 1.00 71.56 403 LEU A C 1
ATOM 3169 O O . LEU A 1 403 ? -30.028 3.348 46.494 1.00 71.56 403 LEU A O 1
ATOM 3173 N N . ASN A 1 404 ? -30.242 5.560 46.126 1.00 80.75 404 ASN A N 1
ATOM 3174 C CA . ASN A 1 404 ? -29.470 5.578 44.896 1.00 80.75 404 ASN A CA 1
ATOM 3175 C C . ASN A 1 404 ? -28.221 6.437 45.084 1.00 80.75 404 ASN A C 1
ATOM 3177 O O . ASN A 1 404 ? -28.312 7.667 45.092 1.00 80.75 404 ASN A O 1
ATOM 3181 N N . ASN A 1 405 ? -27.064 5.791 45.211 1.00 84.62 405 ASN A N 1
ATOM 3182 C CA . ASN A 1 405 ? -25.792 6.489 45.373 1.00 84.62 405 ASN A CA 1
ATOM 3183 C C . ASN A 1 405 ? -25.026 6.496 44.046 1.00 84.62 405 ASN A C 1
ATOM 3185 O O . ASN A 1 405 ? -24.870 5.434 43.439 1.00 84.62 405 ASN A O 1
ATOM 3189 N N . PRO A 1 406 ? -24.549 7.662 43.571 1.00 88.69 406 PRO A N 1
ATOM 3190 C CA . PRO A 1 406 ? -23.785 7.734 42.334 1.00 88.69 406 PRO A CA 1
ATOM 3191 C C . PRO A 1 406 ? -22.487 6.933 42.451 1.00 88.69 406 PRO A C 1
ATOM 3193 O O . PRO A 1 406 ? -21.844 6.935 43.499 1.00 88.69 406 PRO A O 1
ATOM 3196 N N . ILE A 1 407 ? -22.089 6.294 41.354 1.00 90.69 407 ILE A N 1
ATOM 3197 C CA . ILE A 1 407 ? -20.831 5.542 41.262 1.00 90.69 407 ILE A CA 1
ATOM 3198 C C . ILE A 1 407 ? -19.951 6.097 40.145 1.00 90.69 407 ILE A C 1
ATOM 3200 O O . ILE A 1 407 ? -20.447 6.670 39.168 1.00 90.69 407 ILE A O 1
ATOM 3204 N N . GLU A 1 408 ? -18.640 5.927 40.294 1.00 90.19 408 GLU A N 1
ATOM 3205 C CA . GLU A 1 408 ? -17.675 6.266 39.251 1.00 90.19 408 GLU A CA 1
ATOM 3206 C C . GLU A 1 408 ? -17.700 5.230 38.123 1.00 90.19 408 GLU A C 1
ATOM 3208 O O . GLU A 1 408 ? -17.914 4.035 38.339 1.00 90.19 408 GLU A O 1
ATOM 3213 N N . THR A 1 409 ? -17.461 5.693 36.900 1.00 93.81 409 THR A N 1
ATOM 3214 C CA . THR A 1 409 ? -17.432 4.861 35.691 1.00 93.81 409 THR A CA 1
ATOM 3215 C C . THR A 1 409 ? -16.109 5.028 34.960 1.00 93.81 409 THR A C 1
ATOM 3217 O O . THR A 1 409 ? -15.569 6.140 34.944 1.00 93.81 409 THR A O 1
ATOM 3220 N N . PRO A 1 410 ? -15.596 3.975 34.303 1.00 94.06 410 PRO A N 1
ATOM 3221 C CA . PRO A 1 410 ? -14.348 4.072 33.568 1.00 94.06 410 PRO A CA 1
ATOM 3222 C C . PRO A 1 410 ? -14.472 5.024 32.371 1.00 94.06 410 PRO A C 1
ATOM 3224 O O . PRO A 1 410 ? -15.533 5.170 31.760 1.00 94.06 410 PRO A O 1
ATOM 3227 N N . THR A 1 411 ? -13.348 5.638 32.006 1.00 94.56 411 THR A N 1
ATOM 3228 C CA . THR A 1 411 ? -13.146 6.221 30.675 1.00 94.56 411 THR A CA 1
ATOM 3229 C C . THR A 1 411 ? -12.342 5.223 29.853 1.00 94.56 411 THR A C 1
ATOM 3231 O O . THR A 1 411 ? -11.249 4.828 30.265 1.00 94.56 411 THR A O 1
ATOM 3234 N N . ILE A 1 412 ? -12.885 4.793 28.718 1.00 95.12 412 ILE A N 1
ATOM 3235 C CA . ILE A 1 412 ? -12.242 3.811 27.845 1.00 95.12 412 ILE A CA 1
ATOM 3236 C C . ILE A 1 412 ? -11.671 4.530 26.635 1.00 95.12 412 ILE A C 1
ATOM 3238 O O . ILE A 1 412 ? -12.405 5.180 25.893 1.00 95.12 412 ILE A O 1
ATOM 3242 N N . ASN A 1 413 ? -10.370 4.374 26.412 1.00 93.25 413 ASN A N 1
ATOM 3243 C CA . ASN A 1 413 ? -9.730 4.851 25.198 1.00 93.25 413 ASN A CA 1
ATOM 3244 C C . ASN A 1 413 ? -9.825 3.764 24.131 1.00 93.25 413 ASN A C 1
ATOM 3246 O O . ASN A 1 413 ? -9.091 2.781 24.173 1.00 93.25 413 ASN A O 1
ATOM 3250 N N . VAL A 1 414 ? -10.727 3.935 23.175 1.00 89.62 414 VAL A N 1
ATOM 3251 C CA . VAL A 1 414 ? -10.820 3.057 22.010 1.00 89.62 414 VAL A CA 1
ATOM 3252 C C . VAL A 1 414 ? -9.902 3.594 20.919 1.00 89.62 414 VAL A C 1
ATOM 3254 O O . VAL A 1 414 ? -9.947 4.784 20.594 1.00 89.62 414 VAL A O 1
ATOM 3257 N N . LEU A 1 415 ? -9.050 2.734 20.363 1.00 86.50 415 LEU A N 1
ATOM 3258 C CA . LEU A 1 415 ? -8.123 3.112 19.300 1.00 86.50 415 LEU A CA 1
ATOM 3259 C C . LEU A 1 415 ? -8.891 3.713 18.117 1.00 86.50 415 LEU A C 1
ATOM 3261 O O . LEU A 1 415 ? -9.862 3.137 17.628 1.00 86.50 415 LEU A O 1
ATOM 3265 N N . LYS A 1 416 ? -8.460 4.898 17.677 1.00 86.19 416 LYS A N 1
ATOM 3266 C CA . LYS A 1 416 ? -9.026 5.555 16.499 1.00 86.19 416 LYS A CA 1
ATOM 3267 C C . LYS A 1 416 ? -8.507 4.854 15.238 1.00 86.19 416 LYS A C 1
ATOM 3269 O O . LYS A 1 416 ? -7.285 4.725 15.123 1.00 86.19 416 LYS A O 1
ATOM 3274 N N . PRO A 1 417 ? -9.375 4.459 14.296 1.00 84.25 417 PRO A N 1
ATOM 3275 C CA . PRO A 1 417 ? -8.924 3.967 13.004 1.00 84.25 417 PRO A CA 1
ATOM 3276 C C . PRO A 1 417 ? -8.293 5.097 12.185 1.00 84.25 417 PRO A C 1
ATOM 3278 O O . PRO A 1 417 ? -8.663 6.269 12.331 1.00 84.25 417 PRO A O 1
ATOM 3281 N N . ASN A 1 418 ? -7.355 4.723 11.317 1.00 87.12 418 ASN A N 1
ATOM 3282 C CA . ASN A 1 418 ? -6.867 5.586 10.249 1.00 87.12 418 ASN A CA 1
ATOM 3283 C C . ASN A 1 418 ? -7.782 5.402 9.034 1.00 87.12 418 ASN A C 1
ATOM 3285 O O . ASN A 1 418 ? -8.081 4.269 8.678 1.00 87.12 418 ASN A O 1
ATOM 3289 N N . ILE A 1 419 ? -8.226 6.498 8.427 1.00 90.88 419 ILE A N 1
ATOM 3290 C CA . ILE A 1 419 ? -9.084 6.501 7.241 1.00 90.88 419 ILE A CA 1
ATOM 3291 C C . ILE A 1 419 ? -8.368 7.289 6.150 1.00 90.88 419 ILE A C 1
ATOM 3293 O O . ILE A 1 419 ? -8.054 8.466 6.340 1.00 90.88 419 ILE A O 1
ATOM 3297 N N . ASN A 1 420 ? -8.138 6.653 5.007 1.00 93.75 420 ASN A N 1
ATOM 3298 C CA . ASN A 1 420 ? -7.507 7.272 3.848 1.00 93.75 420 ASN A CA 1
ATOM 3299 C C . ASN A 1 420 ? -8.571 7.673 2.820 1.00 93.75 420 ASN A C 1
ATOM 3301 O O . ASN A 1 420 ? -9.293 6.824 2.294 1.00 93.75 420 ASN A O 1
ATOM 3305 N N . ILE A 1 421 ? -8.661 8.963 2.508 1.00 94.56 421 ILE A N 1
ATOM 3306 C CA . ILE A 1 421 ? -9.610 9.508 1.531 1.00 94.56 421 ILE A CA 1
ATOM 3307 C C . ILE A 1 421 ? -8.843 9.994 0.302 1.00 94.56 421 ILE A C 1
ATOM 3309 O O . ILE A 1 421 ? -7.863 10.722 0.435 1.00 94.56 421 ILE A O 1
ATOM 3313 N N . LEU A 1 422 ? -9.318 9.631 -0.888 1.00 96.56 422 LEU A N 1
ATOM 3314 C CA . LEU A 1 422 ? -8.866 10.213 -2.151 1.00 96.56 422 LEU A CA 1
ATOM 3315 C C . LEU A 1 422 ? -9.878 11.257 -2.631 1.00 96.56 422 LEU A C 1
ATOM 3317 O O . LEU A 1 422 ? -11.016 10.895 -2.922 1.00 96.56 422 LEU A O 1
ATOM 3321 N N . GLU A 1 423 ? -9.478 12.523 -2.756 1.00 93.81 423 GLU A N 1
ATOM 3322 C CA . GLU A 1 423 ? -10.267 13.565 -3.428 1.00 93.81 423 GLU A CA 1
ATOM 3323 C C . GLU A 1 423 ? -9.733 13.782 -4.847 1.00 93.81 423 GLU A C 1
ATOM 3325 O O . GLU A 1 423 ? -8.580 14.173 -5.044 1.00 93.81 423 GLU A O 1
ATOM 3330 N N . ILE A 1 424 ? -10.586 13.535 -5.840 1.00 93.19 424 ILE A N 1
ATOM 3331 C CA . ILE A 1 424 ? -10.296 13.749 -7.255 1.00 93.19 424 ILE A CA 1
ATOM 3332 C C . ILE A 1 424 ? -11.116 14.934 -7.750 1.00 93.19 424 ILE A C 1
ATOM 3334 O O . ILE A 1 424 ? -12.348 14.877 -7.792 1.00 93.19 424 ILE A O 1
ATOM 3338 N N . GLU A 1 425 ? -10.423 15.982 -8.188 1.00 88.06 425 GLU A N 1
ATOM 3339 C CA . GLU A 1 425 ? -11.042 17.187 -8.741 1.00 88.06 425 GLU A CA 1
ATOM 3340 C C . GLU A 1 425 ? -10.512 17.498 -10.152 1.00 88.06 425 GLU A C 1
ATOM 3342 O O . GLU A 1 425 ? -9.404 17.091 -10.513 1.00 88.06 425 GLU A O 1
ATOM 3347 N N . PRO A 1 426 ? -11.266 18.223 -11.002 1.00 83.19 426 PRO A N 1
ATOM 3348 C CA . PRO A 1 426 ? -10.813 18.547 -12.353 1.00 83.19 426 PRO A CA 1
ATOM 3349 C C . PRO A 1 426 ? -9.542 19.398 -12.393 1.00 83.19 426 PRO A C 1
ATOM 3351 O O . PRO A 1 426 ? -8.769 19.271 -13.336 1.00 83.19 426 PRO A O 1
ATOM 3354 N N . ALA A 1 427 ? -9.325 20.265 -11.399 1.00 79.75 427 ALA A N 1
ATOM 3355 C CA . ALA A 1 427 ? -8.223 21.223 -11.360 1.00 79.75 427 ALA A CA 1
ATOM 3356 C C . ALA A 1 427 ? -7.453 21.151 -10.035 1.00 79.75 427 ALA A C 1
ATOM 3358 O O . ALA A 1 427 ? -7.919 20.567 -9.065 1.00 79.75 427 ALA A O 1
ATOM 3359 N N . ASN A 1 428 ? -6.276 21.789 -9.983 1.00 83.44 428 ASN A N 1
ATOM 3360 C CA . ASN A 1 428 ? -5.458 21.911 -8.769 1.00 83.44 428 ASN A CA 1
ATOM 3361 C C . ASN A 1 428 ? -6.095 22.886 -7.752 1.00 83.44 428 ASN A C 1
ATOM 3363 O O . ASN A 1 428 ? -5.584 23.989 -7.521 1.00 83.44 428 ASN A O 1
ATOM 3367 N N . SER A 1 429 ? -7.265 22.515 -7.238 1.00 80.38 429 SER A N 1
ATOM 3368 C CA . SER A 1 429 ? -8.081 23.217 -6.250 1.00 80.38 429 SER A CA 1
ATOM 3369 C C . SER A 1 429 ? -9.081 22.231 -5.647 1.00 80.38 429 SER A C 1
ATOM 3371 O O . SER A 1 429 ? -9.829 21.614 -6.397 1.00 80.38 429 SER A O 1
ATOM 3373 N N . PHE A 1 430 ?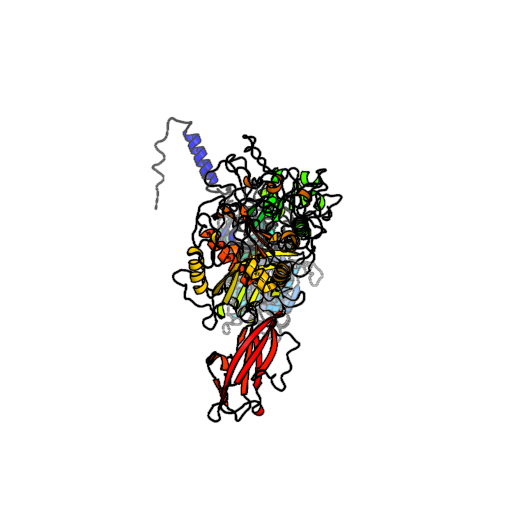 -9.128 22.146 -4.319 1.00 84.81 430 PHE A N 1
ATOM 3374 C CA . PHE A 1 430 ? -9.867 21.110 -3.584 1.00 84.81 430 PHE A CA 1
ATOM 3375 C C . PHE A 1 430 ? -10.801 21.725 -2.539 1.00 84.81 430 PHE A C 1
ATOM 3377 O O . PHE A 1 430 ? -10.609 22.887 -2.134 1.00 84.81 430 PHE A O 1
ATOM 3384 N N . LYS A 1 431 ? -11.849 20.990 -2.141 1.00 78.38 431 LYS A N 1
ATOM 3385 C CA . LYS A 1 431 ? -12.961 21.571 -1.377 1.00 78.38 431 LYS A CA 1
ATOM 3386 C C . LYS A 1 431 ? -13.295 20.868 -0.069 1.00 78.38 431 LYS A C 1
ATOM 3388 O O . LYS A 1 431 ? -13.731 21.589 0.831 1.00 78.38 431 LYS A O 1
ATOM 3393 N N . ILE A 1 432 ? -13.095 19.556 0.087 1.00 82.38 432 ILE A N 1
ATOM 3394 C CA . ILE A 1 432 ? -13.677 18.832 1.241 1.00 82.38 432 ILE A CA 1
ATOM 3395 C C . ILE A 1 432 ? -13.144 19.303 2.606 1.00 82.38 432 ILE A C 1
ATOM 3397 O O . ILE A 1 432 ? -13.858 19.229 3.606 1.00 82.38 432 ILE A O 1
ATOM 3401 N N . THR A 1 433 ? -11.921 19.841 2.652 1.00 78.88 433 THR A N 1
ATOM 3402 C CA . THR A 1 433 ? -11.287 20.440 3.845 1.00 78.88 433 THR A CA 1
ATOM 3403 C C . THR A 1 433 ? -11.255 21.966 3.831 1.00 78.88 433 THR A C 1
ATOM 3405 O O . THR A 1 433 ? -10.831 22.594 4.805 1.00 78.88 433 THR A O 1
ATOM 3408 N N . ASN A 1 434 ? -11.736 22.601 2.757 1.00 70.25 434 ASN A N 1
ATOM 3409 C CA . ASN A 1 434 ? -11.695 24.048 2.574 1.00 70.25 434 ASN A CA 1
ATOM 3410 C C . ASN A 1 434 ? -12.781 24.746 3.414 1.00 70.25 434 ASN A C 1
ATOM 3412 O O . ASN A 1 434 ? -13.798 25.236 2.909 1.00 70.25 434 ASN A O 1
ATOM 3416 N N . ASN A 1 435 ? -12.558 24.775 4.727 1.00 55.81 435 ASN A N 1
ATOM 3417 C CA . ASN A 1 435 ? -13.340 25.547 5.674 1.00 55.81 435 ASN A CA 1
ATOM 3418 C C . ASN A 1 435 ? -13.078 27.037 5.428 1.00 55.81 435 ASN A C 1
ATOM 3420 O O . ASN A 1 435 ? -11.940 27.499 5.463 1.00 55.81 435 ASN A O 1
ATOM 3424 N N . VAL A 1 436 ? -14.152 27.808 5.259 1.00 46.44 436 VAL A N 1
ATOM 3425 C CA . VAL A 1 436 ? -14.206 29.260 4.970 1.00 46.44 436 VAL A CA 1
ATOM 3426 C C . VAL A 1 436 ? -13.370 30.146 5.932 1.00 46.44 436 VAL A C 1
ATOM 3428 O O . VAL A 1 436 ? -13.242 31.350 5.725 1.00 46.44 436 VAL A O 1
ATOM 3431 N N . VAL A 1 437 ? -12.759 29.574 6.973 1.00 42.78 437 VAL A N 1
ATOM 3432 C CA . VAL A 1 437 ? -11.987 30.256 8.022 1.00 42.78 437 VAL A CA 1
ATOM 3433 C C . VAL A 1 437 ? -10.652 30.828 7.513 1.00 42.78 437 VAL A C 1
ATOM 3435 O O . VAL A 1 437 ? -10.216 31.849 8.034 1.00 42.78 437 VAL A O 1
ATOM 3438 N N . ASN A 1 438 ? -10.049 30.263 6.458 1.00 44.88 438 ASN A N 1
ATOM 3439 C CA . ASN A 1 438 ? -8.833 30.800 5.828 1.00 44.88 438 ASN A CA 1
ATOM 3440 C C . ASN A 1 438 ? -9.011 30.933 4.308 1.00 44.88 438 ASN A C 1
ATOM 3442 O O . ASN A 1 438 ? -8.395 30.207 3.533 1.00 44.88 438 ASN A O 1
ATOM 3446 N N . ALA A 1 439 ? -9.810 31.906 3.865 1.00 49.19 439 ALA A N 1
ATOM 3447 C CA . ALA A 1 439 ? -10.058 32.206 2.446 1.00 49.19 439 ALA A CA 1
ATOM 3448 C C . ALA A 1 439 ? -8.800 32.539 1.594 1.00 49.19 439 ALA A C 1
ATOM 3450 O O . ALA A 1 439 ? -8.933 32.851 0.416 1.00 49.19 439 ALA A O 1
ATOM 3451 N N . ASN A 1 440 ? -7.592 32.470 2.170 1.00 50.81 440 ASN A N 1
ATOM 3452 C CA . ASN A 1 440 ? -6.320 32.820 1.534 1.00 50.81 440 ASN A CA 1
ATOM 3453 C C . ASN A 1 440 ? -5.351 31.631 1.345 1.00 50.81 440 ASN A C 1
ATOM 3455 O O . ASN A 1 440 ? -4.297 31.824 0.741 1.00 50.81 440 ASN A O 1
ATOM 3459 N N . THR A 1 441 ? -5.647 30.426 1.851 1.00 58.38 441 THR A N 1
ATOM 3460 C CA . THR A 1 441 ? -4.790 29.235 1.662 1.00 58.38 441 THR A CA 1
ATOM 3461 C C . THR A 1 441 ? -5.424 28.271 0.669 1.00 58.38 441 THR A C 1
ATOM 3463 O O . THR A 1 441 ? -6.391 27.585 0.987 1.00 58.38 441 THR A O 1
ATOM 3466 N N . LYS A 1 442 ? -4.873 28.233 -0.547 1.00 69.75 442 LYS A N 1
ATOM 3467 C CA . LYS A 1 442 ? -5.278 27.311 -1.609 1.00 69.75 442 LYS A CA 1
ATOM 3468 C C . LYS A 1 442 ? -4.757 25.904 -1.304 1.00 69.75 442 LYS A C 1
ATOM 3470 O O . LYS A 1 442 ? -3.549 25.726 -1.180 1.00 69.75 442 LYS A O 1
ATOM 3475 N N . ILE A 1 443 ? -5.656 24.927 -1.215 1.00 78.69 443 ILE A N 1
ATOM 3476 C CA . ILE A 1 443 ? -5.295 23.505 -1.154 1.00 78.69 443 ILE A CA 1
ATOM 3477 C C . ILE A 1 443 ? -4.918 23.055 -2.568 1.00 78.69 443 ILE A C 1
ATOM 3479 O O . ILE A 1 443 ? -5.602 23.403 -3.537 1.00 78.69 443 ILE A O 1
ATOM 3483 N N . THR A 1 444 ? -3.815 22.323 -2.683 1.00 83.44 444 THR A N 1
ATOM 3484 C CA . THR A 1 444 ? -3.262 21.828 -3.948 1.00 83.44 444 THR A CA 1
ATOM 3485 C C . THR A 1 444 ? -3.061 20.320 -3.895 1.00 83.44 444 THR A C 1
ATOM 3487 O O . THR A 1 444 ? -3.129 19.740 -2.816 1.00 83.44 444 THR A O 1
ATOM 3490 N N . THR A 1 445 ? -2.766 19.706 -5.043 1.00 87.88 445 THR A N 1
ATOM 3491 C CA . THR A 1 445 ? -2.420 18.290 -5.158 1.00 87.88 445 THR A CA 1
ATOM 3492 C C . THR A 1 445 ? -1.368 17.911 -4.121 1.00 87.88 445 THR A C 1
ATOM 3494 O O . THR A 1 445 ? -0.382 18.633 -3.936 1.00 87.88 445 THR A O 1
ATOM 3497 N N . GLY A 1 446 ? -1.570 16.768 -3.476 1.00 90.00 446 GLY A N 1
ATOM 3498 C CA . GLY A 1 446 ? -0.675 16.202 -2.483 1.00 90.00 446 GLY A CA 1
ATOM 3499 C C . GLY A 1 446 ? -1.441 15.635 -1.297 1.00 90.00 446 GLY A C 1
ATOM 3500 O O . GLY A 1 446 ? -2.668 15.681 -1.234 1.00 90.00 446 GLY A O 1
ATOM 3501 N N . ILE A 1 447 ? -0.694 15.100 -0.338 1.00 89.12 447 ILE A N 1
ATOM 3502 C CA . ILE A 1 447 ? -1.256 14.587 0.909 1.00 89.12 447 ILE A CA 1
ATOM 3503 C C . ILE A 1 447 ? -1.429 15.759 1.881 1.00 89.12 447 ILE A C 1
ATOM 3505 O O . ILE A 1 447 ? -0.458 16.432 2.235 1.00 89.12 447 ILE A O 1
ATOM 3509 N N . GLU A 1 448 ? -2.664 16.006 2.311 1.00 85.50 448 GLU A N 1
ATOM 3510 C CA . GLU A 1 448 ? -2.967 16.959 3.375 1.00 85.50 448 GLU A CA 1
ATOM 3511 C C . GLU A 1 448 ? -2.575 16.379 4.744 1.00 85.50 448 GLU A C 1
ATOM 3513 O O . GLU A 1 448 ? -2.643 15.171 4.980 1.00 85.50 448 GLU A O 1
ATOM 3518 N N . SER A 1 449 ? -2.155 17.249 5.668 1.00 74.06 449 SER A N 1
ATOM 3519 C CA . SER A 1 449 ? -1.847 16.858 7.047 1.00 74.06 449 SER A CA 1
ATOM 3520 C C . SER A 1 449 ? -3.022 16.127 7.699 1.00 74.06 449 SER A C 1
ATOM 3522 O O . SER A 1 449 ? -4.161 16.571 7.571 1.00 74.06 449 SER A O 1
ATOM 3524 N N . THR A 1 450 ? -2.730 15.057 8.445 1.00 78.75 450 THR A N 1
ATOM 3525 C CA . THR A 1 450 ? -3.746 14.221 9.093 1.00 78.75 450 THR A CA 1
ATOM 3526 C C . THR A 1 450 ? -4.724 15.054 9.927 1.00 78.75 450 THR A C 1
ATOM 3528 O O . THR A 1 450 ? -4.327 15.743 10.870 1.00 78.75 450 THR A O 1
ATOM 3531 N N . VAL A 1 451 ? -6.013 14.959 9.596 1.00 80.81 451 VAL A N 1
ATOM 3532 C CA . VAL A 1 451 ? -7.106 15.579 10.346 1.00 80.81 451 VAL A CA 1
ATOM 3533 C C . VAL A 1 451 ? -7.475 14.652 11.503 1.00 80.81 451 VAL A C 1
ATOM 3535 O O . VAL A 1 451 ? -7.970 13.541 11.311 1.00 80.81 451 VAL A O 1
ATOM 3538 N N . GLU A 1 452 ? -7.214 15.101 12.727 1.00 83.00 452 GLU A N 1
ATOM 3539 C CA . GLU A 1 452 ? -7.587 14.382 13.947 1.00 83.00 452 GLU A CA 1
ATOM 3540 C C . GLU A 1 452 ? -9.039 14.699 14.316 1.00 83.00 452 GLU A C 1
ATOM 3542 O O . GLU A 1 452 ? -9.343 15.772 14.842 1.00 83.00 452 GLU A O 1
ATOM 3547 N N . LEU A 1 453 ? -9.937 13.744 14.074 1.00 84.44 453 LEU A N 1
ATOM 3548 C CA . LEU A 1 453 ? -11.324 13.806 14.528 1.00 84.44 453 LEU A CA 1
ATOM 3549 C C . LEU A 1 453 ? -11.472 13.140 15.899 1.00 84.44 453 LEU A C 1
ATOM 3551 O O . LEU A 1 453 ? -10.569 12.460 16.398 1.00 84.44 453 LEU A O 1
ATOM 3555 N N . SER A 1 454 ? -12.624 13.324 16.545 1.00 82.00 454 SER A N 1
ATOM 3556 C CA . SER A 1 454 ? -12.891 12.718 17.858 1.00 82.00 454 SER A CA 1
ATOM 3557 C C . SER A 1 454 ? -12.854 11.185 17.814 1.00 82.00 454 SER A C 1
ATOM 3559 O O . SER A 1 454 ? -12.370 10.566 18.761 1.00 82.00 454 SER A O 1
ATOM 3561 N N . ASN A 1 455 ? -13.283 10.587 16.699 1.00 82.88 455 ASN A N 1
ATOM 3562 C CA . ASN A 1 455 ? -13.452 9.145 16.509 1.00 82.88 455 ASN A CA 1
ATOM 3563 C C . ASN A 1 455 ? -12.576 8.526 15.402 1.00 82.88 455 ASN A C 1
ATOM 3565 O O . ASN A 1 455 ? -12.663 7.322 15.198 1.00 82.88 455 ASN A O 1
ATOM 3569 N N . ALA A 1 456 ? -11.749 9.294 14.689 1.00 88.88 456 ALA A N 1
ATOM 3570 C CA . ALA A 1 456 ? -10.889 8.774 13.620 1.00 88.88 456 ALA A CA 1
ATOM 3571 C C . ALA A 1 456 ? -9.677 9.681 13.367 1.00 88.88 456 ALA A C 1
ATOM 3573 O O . ALA A 1 456 ? -9.670 10.850 13.759 1.00 88.88 456 ALA A O 1
ATOM 3574 N N . LYS A 1 457 ? -8.671 9.141 12.680 1.00 90.00 457 LYS A N 1
ATOM 3575 C CA . LYS A 1 457 ? -7.572 9.901 12.079 1.00 90.00 457 LYS A CA 1
ATOM 3576 C C . LYS A 1 457 ? -7.724 9.846 10.570 1.00 90.00 457 LYS A C 1
ATOM 3578 O O . LYS A 1 457 ? -7.844 8.756 10.027 1.00 90.00 457 LYS A O 1
ATOM 3583 N N . VAL A 1 458 ? -7.735 10.990 9.899 1.00 91.69 458 VAL A N 1
ATOM 3584 C CA . VAL A 1 458 ? -8.041 11.043 8.466 1.00 91.69 458 VAL A CA 1
ATOM 3585 C C . VAL A 1 458 ? -6.851 11.578 7.696 1.00 91.69 458 VAL A C 1
ATOM 3587 O O . VAL A 1 458 ? -6.388 12.682 7.974 1.00 91.69 458 VAL A O 1
ATOM 3590 N N . THR A 1 459 ? -6.383 10.822 6.712 1.00 93.81 459 THR A N 1
ATOM 3591 C CA . THR A 1 459 ? -5.402 11.284 5.727 1.00 93.81 459 THR A CA 1
ATOM 3592 C C . THR A 1 459 ? -6.125 11.503 4.408 1.00 93.81 459 THR A C 1
ATOM 3594 O O . THR A 1 459 ? -6.898 10.648 3.981 1.00 93.81 459 THR A O 1
ATOM 3597 N N . ILE A 1 460 ? -5.898 12.651 3.773 1.00 92.81 460 ILE A N 1
ATOM 3598 C CA . ILE A 1 460 ? -6.578 13.022 2.530 1.00 92.81 460 ILE A CA 1
ATOM 3599 C C . ILE A 1 460 ? -5.519 13.243 1.459 1.00 92.81 460 ILE A C 1
ATOM 3601 O O . ILE A 1 460 ? -4.635 14.082 1.625 1.00 92.81 460 ILE A O 1
ATOM 3605 N N . GLU A 1 461 ? -5.598 12.477 0.376 1.00 95.62 461 GLU A N 1
ATOM 3606 C CA . GLU A 1 461 ? -4.795 12.691 -0.823 1.00 95.62 461 GLU A CA 1
ATOM 3607 C C . GLU A 1 461 ? -5.635 13.444 -1.852 1.00 95.62 461 GLU A C 1
ATOM 3609 O O . GLU A 1 461 ? -6.681 12.971 -2.296 1.00 95.62 461 GLU A O 1
ATOM 3614 N N . HIS A 1 462 ? -5.164 14.632 -2.211 1.00 93.38 462 HIS A N 1
ATOM 3615 C CA . HIS A 1 462 ? -5.755 15.491 -3.225 1.00 93.38 462 HIS A CA 1
ATOM 3616 C C . HIS A 1 462 ? -5.062 15.243 -4.553 1.00 93.38 462 HIS A C 1
ATOM 3618 O O . HIS A 1 462 ? -3.841 15.399 -4.648 1.00 93.38 462 HIS A O 1
ATOM 3624 N N . ILE A 1 463 ? -5.817 14.897 -5.592 1.00 94.50 463 ILE A N 1
ATOM 3625 C CA . ILE A 1 463 ? -5.264 14.682 -6.927 1.00 94.50 463 ILE A CA 1
ATOM 3626 C C . ILE A 1 463 ? -6.132 15.309 -8.014 1.00 94.50 463 ILE A C 1
ATOM 3628 O O . ILE A 1 463 ? -7.360 15.244 -7.988 1.00 94.50 463 ILE A O 1
ATOM 3632 N N . THR A 1 464 ? -5.496 15.921 -9.012 1.00 92.12 464 THR A N 1
ATOM 3633 C CA . THR A 1 464 ? -6.244 16.361 -10.197 1.00 92.12 464 THR A CA 1
ATOM 3634 C C . THR A 1 464 ? -6.571 15.167 -11.088 1.00 92.12 464 THR A C 1
ATOM 3636 O O . THR A 1 464 ? -5.759 14.249 -11.209 1.00 92.12 464 THR A O 1
ATOM 3639 N N . MET A 1 465 ? -7.705 15.196 -11.791 1.00 91.38 465 MET A N 1
ATOM 3640 C CA . MET A 1 465 ? -8.055 14.147 -12.760 1.00 91.38 465 MET A CA 1
ATOM 3641 C C . MET A 1 465 ? -6.933 13.908 -13.789 1.00 91.38 465 MET A C 1
ATOM 3643 O O . MET A 1 465 ? -6.618 12.765 -14.113 1.00 91.38 465 MET A O 1
ATOM 3647 N N . ALA A 1 466 ? -6.285 14.983 -14.250 1.00 90.69 466 ALA A N 1
ATOM 3648 C CA . ALA A 1 466 ? -5.210 14.917 -15.237 1.00 90.69 466 ALA A CA 1
ATOM 3649 C C . ALA A 1 466 ? -3.968 14.158 -14.734 1.00 90.69 466 ALA A C 1
ATOM 3651 O O . ALA A 1 466 ? -3.300 13.495 -15.523 1.00 90.69 466 ALA A O 1
ATOM 3652 N N . GLU A 1 467 ? -3.682 14.208 -13.433 1.00 94.56 467 GLU A N 1
ATOM 3653 C CA . GLU A 1 467 ? -2.580 13.448 -12.837 1.00 94.56 467 GLU A CA 1
ATOM 3654 C C . GLU A 1 467 ? -3.007 12.022 -12.493 1.00 94.56 467 GLU A C 1
ATOM 3656 O O . GLU A 1 467 ? -2.264 11.069 -12.722 1.00 94.56 467 GLU A O 1
ATOM 3661 N N . PHE A 1 468 ? -4.232 11.871 -11.984 1.00 96.38 468 PHE A N 1
ATOM 3662 C CA . PHE A 1 468 ? -4.806 10.599 -11.558 1.00 96.38 468 PHE A CA 1
ATOM 3663 C C . PHE A 1 468 ? -4.773 9.532 -12.659 1.00 96.38 468 PHE A C 1
ATOM 3665 O O . PHE A 1 468 ? -4.399 8.385 -12.398 1.00 96.38 468 PHE A O 1
ATOM 3672 N N . ILE A 1 469 ? -5.071 9.908 -13.906 1.00 94.94 469 ILE A N 1
ATOM 3673 C CA . ILE A 1 469 ? -5.033 8.987 -15.055 1.00 94.94 469 ILE A CA 1
ATOM 3674 C C . ILE A 1 469 ? -3.637 8.406 -15.346 1.00 94.94 469 ILE A C 1
ATOM 3676 O O . ILE A 1 469 ? -3.539 7.357 -15.986 1.00 94.94 469 ILE A O 1
ATOM 3680 N N . GLY A 1 470 ? -2.572 9.052 -14.858 1.00 95.56 470 GLY A N 1
ATOM 3681 C CA . GLY A 1 470 ? -1.185 8.597 -14.978 1.00 95.56 470 GLY A CA 1
ATOM 3682 C C . GLY A 1 470 ? -0.607 7.938 -13.724 1.00 95.56 470 GLY A C 1
ATOM 3683 O O . GLY A 1 470 ? 0.552 7.531 -13.766 1.00 95.56 470 GLY A O 1
ATOM 3684 N N . LYS A 1 471 ? -1.359 7.826 -12.620 1.00 96.31 471 LYS A N 1
ATOM 3685 C CA . LYS A 1 471 ? -0.874 7.170 -11.393 1.00 96.31 471 LYS A CA 1
ATOM 3686 C C . LYS A 1 471 ? -0.833 5.648 -11.533 1.00 96.31 471 LYS A C 1
ATOM 3688 O O . LYS A 1 471 ? -1.774 5.034 -12.057 1.00 96.31 471 LYS A O 1
ATOM 3693 N N . THR A 1 472 ? 0.233 5.046 -11.010 1.00 94.38 472 THR A N 1
ATOM 3694 C CA . THR A 1 472 ? 0.437 3.587 -10.989 1.00 94.38 472 THR A CA 1
ATOM 3695 C C . THR A 1 472 ? -0.242 2.896 -9.810 1.00 94.38 472 THR A C 1
ATOM 3697 O O . THR A 1 472 ? -0.664 1.749 -9.951 1.00 94.38 472 THR A O 1
ATOM 3700 N N . ASP A 1 473 ? -0.408 3.600 -8.686 1.00 92.19 473 ASP A N 1
ATOM 3701 C CA . ASP A 1 473 ? -1.048 3.071 -7.478 1.00 92.19 473 ASP A CA 1
ATOM 3702 C C . ASP A 1 473 ? -2.439 2.490 -7.757 1.00 92.19 473 ASP A C 1
ATOM 3704 O O . ASP A 1 473 ? -3.230 3.068 -8.520 1.00 92.19 473 ASP A O 1
ATOM 3708 N N . LYS A 1 474 ? -2.733 1.370 -7.081 1.00 93.31 474 LYS A N 1
ATOM 3709 C CA . LYS A 1 474 ? -4.062 0.766 -7.070 1.00 93.31 474 LYS A CA 1
ATOM 3710 C C . LYS A 1 474 ? -4.939 1.435 -6.003 1.00 93.31 474 LYS A C 1
ATOM 3712 O O . LYS A 1 474 ? -4.493 1.703 -4.894 1.00 93.31 474 LYS A O 1
ATOM 3717 N N . LEU A 1 475 ? -6.197 1.707 -6.325 1.00 95.50 475 LEU A N 1
ATOM 3718 C CA . LEU A 1 475 ? -7.149 2.393 -5.453 1.00 95.50 475 LEU A CA 1
ATOM 3719 C C . LEU A 1 475 ? -7.570 1.514 -4.275 1.00 95.50 475 LEU A C 1
ATOM 3721 O O . LEU A 1 475 ? -7.505 1.929 -3.116 1.00 95.50 475 LEU A O 1
ATOM 3725 N N . ASN A 1 476 ? -8.000 0.291 -4.590 1.00 93.00 476 ASN A N 1
ATOM 3726 C CA . ASN A 1 476 ? -8.405 -0.700 -3.605 1.00 93.00 476 ASN A CA 1
ATOM 3727 C C . ASN A 1 476 ? -7.171 -1.147 -2.807 1.00 93.00 476 ASN A C 1
ATOM 3729 O O . ASN A 1 476 ? -6.179 -1.606 -3.371 1.00 93.00 476 ASN A O 1
ATOM 3733 N N . GLY A 1 477 ? -7.235 -0.961 -1.492 1.00 91.50 477 GLY A N 1
ATOM 3734 C CA . GLY A 1 477 ? -6.150 -1.215 -0.553 1.00 91.50 477 GLY A CA 1
ATOM 3735 C C . GLY A 1 477 ? -5.239 -0.041 -0.224 1.00 91.50 477 GLY A C 1
ATOM 3736 O O . GLY A 1 477 ? -4.525 -0.144 0.772 1.00 91.50 477 GLY A O 1
ATOM 3737 N N . LYS A 1 478 ? -5.319 1.076 -0.962 1.00 93.38 478 LYS A N 1
ATOM 3738 C CA . LYS A 1 478 ? -4.699 2.354 -0.567 1.00 93.38 478 LYS A CA 1
ATOM 3739 C C . LYS A 1 478 ? -5.693 3.283 0.128 1.00 93.38 478 LYS A C 1
ATOM 3741 O O . LYS A 1 478 ? -5.347 3.915 1.127 1.00 93.38 478 LYS A O 1
ATOM 3746 N N . TYR A 1 479 ? -6.918 3.354 -0.395 1.00 95.19 479 TYR A N 1
ATOM 3747 C CA . TYR A 1 479 ? -7.959 4.260 0.091 1.00 95.19 479 TYR A CA 1
ATOM 3748 C C . TYR A 1 479 ? -9.169 3.511 0.649 1.00 95.19 479 TYR A C 1
ATOM 3750 O O . TYR A 1 479 ? -9.524 2.421 0.200 1.00 95.19 479 TYR A O 1
ATOM 3758 N N . ASP A 1 480 ? -9.833 4.151 1.603 1.00 93.31 480 ASP A N 1
ATOM 3759 C CA . ASP A 1 480 ? -11.075 3.707 2.230 1.00 93.31 480 ASP A CA 1
ATOM 3760 C C . ASP A 1 480 ? -12.305 4.324 1.564 1.00 93.31 480 ASP A C 1
ATOM 3762 O O . ASP A 1 480 ? -13.350 3.680 1.439 1.00 93.31 480 ASP A O 1
ATOM 3766 N N . VAL A 1 481 ? -12.167 5.580 1.129 1.00 93.94 481 VAL A N 1
ATOM 3767 C CA . VAL A 1 481 ? -13.223 6.368 0.493 1.00 93.94 481 VAL A CA 1
ATOM 3768 C C . VAL A 1 481 ? -12.647 7.156 -0.677 1.00 93.94 481 VAL A C 1
ATOM 3770 O O . VAL A 1 481 ? -11.568 7.739 -0.574 1.00 93.94 481 VAL A O 1
ATOM 3773 N N . ILE A 1 482 ? -13.399 7.221 -1.773 1.00 94.62 482 ILE A N 1
ATOM 3774 C CA . ILE A 1 482 ? -13.083 8.076 -2.922 1.00 94.62 482 ILE A CA 1
ATOM 3775 C C . ILE A 1 482 ? -14.141 9.172 -3.027 1.00 94.62 482 ILE A C 1
ATOM 3777 O O . ILE A 1 482 ? -15.333 8.909 -2.883 1.00 94.62 482 ILE A O 1
ATOM 3781 N N . VAL A 1 483 ? -13.712 10.398 -3.299 1.00 92.38 483 VAL A N 1
ATOM 3782 C CA . VAL A 1 483 ? -14.568 11.551 -3.576 1.00 92.38 483 VAL A CA 1
ATOM 3783 C C . VAL A 1 483 ? -14.218 12.076 -4.961 1.00 92.38 483 VAL A C 1
ATOM 3785 O O . VAL A 1 483 ? -13.072 12.421 -5.221 1.00 92.38 483 VAL A O 1
ATOM 3788 N N . ILE A 1 484 ? -15.202 12.140 -5.856 1.00 90.38 484 ILE A N 1
ATOM 3789 C CA . ILE A 1 484 ? -15.044 12.654 -7.220 1.00 90.38 484 ILE A CA 1
ATOM 3790 C C . ILE A 1 484 ? -15.918 13.892 -7.373 1.00 90.38 484 ILE A C 1
ATOM 3792 O O . ILE A 1 484 ? -17.152 13.805 -7.422 1.00 90.38 484 ILE A O 1
ATOM 3796 N N . GLY A 1 485 ? -15.274 15.050 -7.444 1.00 85.88 485 GLY A N 1
ATOM 3797 C CA . GLY A 1 485 ? -15.948 16.334 -7.516 1.00 85.88 485 GLY A CA 1
ATOM 3798 C C . GLY A 1 485 ? -15.914 16.985 -8.896 1.00 85.88 485 GLY A C 1
ATOM 3799 O O . GLY A 1 485 ? -15.553 16.393 -9.916 1.00 85.88 485 GLY A O 1
ATOM 3800 N N . ARG A 1 486 ? -16.363 18.242 -8.919 1.00 80.81 486 ARG A N 1
ATOM 3801 C CA . ARG A 1 486 ? -16.277 19.149 -10.075 1.00 80.81 486 ARG A CA 1
ATOM 3802 C C . ARG A 1 486 ? -15.780 20.543 -9.690 1.00 80.81 486 ARG A C 1
ATOM 3804 O O . ARG A 1 486 ? -16.059 21.519 -10.392 1.00 80.81 486 ARG A O 1
ATOM 3811 N N . PHE A 1 487 ? -15.174 20.667 -8.517 1.00 80.00 487 PHE A N 1
ATOM 3812 C CA . PHE A 1 487 ? -14.774 21.938 -7.958 1.00 80.00 487 PHE A CA 1
ATOM 3813 C C . PHE A 1 487 ? -13.591 22.522 -8.732 1.00 80.00 487 PHE A C 1
ATOM 3815 O O . PHE A 1 487 ? -12.577 21.876 -8.984 1.00 80.00 487 PHE A O 1
ATOM 3822 N N . VAL A 1 488 ? -13.736 23.793 -9.095 1.00 76.75 488 VAL A N 1
ATOM 3823 C CA . VAL A 1 488 ? -12.676 24.612 -9.674 1.00 76.75 488 VAL A CA 1
ATOM 3824 C C . VAL A 1 488 ? -12.741 25.966 -8.980 1.00 76.75 488 VAL A C 1
ATOM 3826 O O . VAL A 1 488 ? -13.774 26.642 -9.015 1.00 76.75 488 VAL A O 1
ATOM 3829 N N . ASP A 1 489 ? -11.660 26.357 -8.304 1.00 72.25 489 ASP A N 1
ATOM 3830 C CA . ASP A 1 489 ? -11.602 27.669 -7.659 1.00 72.25 489 ASP A CA 1
ATOM 3831 C C . ASP A 1 489 ? -11.427 28.785 -8.696 1.00 72.25 489 ASP A C 1
ATOM 3833 O O . ASP A 1 489 ? -10.340 29.043 -9.222 1.00 72.25 489 ASP A O 1
ATOM 3837 N N . ASN A 1 490 ? -12.534 29.485 -8.934 1.00 63.28 490 ASN A N 1
ATOM 3838 C CA . ASN A 1 490 ? -12.640 30.559 -9.902 1.00 63.28 490 ASN A CA 1
ATOM 3839 C C . ASN A 1 490 ? -12.170 31.934 -9.371 1.00 63.28 490 ASN A C 1
ATOM 3841 O O . ASN A 1 490 ? -12.130 32.906 -10.122 1.00 63.28 490 ASN A O 1
ATOM 3845 N N . THR A 1 491 ? -11.814 32.070 -8.090 1.00 56.84 491 THR A N 1
ATOM 3846 C CA . THR A 1 491 ? -11.428 33.371 -7.495 1.00 56.84 491 THR A CA 1
ATOM 3847 C C . THR A 1 491 ? -10.034 33.845 -7.915 1.00 56.84 491 THR A C 1
ATOM 3849 O O . THR A 1 491 ? -9.737 35.039 -7.887 1.00 56.84 491 THR A O 1
ATOM 3852 N N . SER A 1 492 ? -9.210 32.921 -8.409 1.00 46.84 492 SER A N 1
ATOM 3853 C CA . SER A 1 492 ? -7.923 33.202 -9.054 1.00 46.84 492 SER A CA 1
ATOM 3854 C C . SER A 1 492 ? -8.067 33.648 -10.524 1.00 46.84 492 SER A C 1
ATOM 3856 O O . SER A 1 492 ? -7.063 33.893 -11.186 1.00 46.84 492 SER A O 1
ATOM 3858 N N . LEU A 1 493 ? -9.294 33.746 -11.062 1.00 51.09 493 LEU A N 1
ATOM 3859 C CA . LEU A 1 493 ? -9.567 33.988 -12.491 1.00 51.09 493 LEU A CA 1
ATOM 3860 C C . LEU A 1 493 ? -9.640 35.467 -12.904 1.00 51.09 493 LEU A C 1
ATOM 3862 O O . LEU A 1 493 ? -10.027 35.771 -14.033 1.00 51.09 493 LEU A O 1
ATOM 3866 N N . ASN A 1 494 ? -9.261 36.401 -12.029 1.00 38.06 494 ASN A N 1
ATOM 3867 C CA . ASN A 1 494 ? -9.396 37.845 -12.273 1.00 38.06 494 ASN A CA 1
ATOM 3868 C C . ASN A 1 494 ? -8.410 38.445 -13.296 1.00 38.06 494 ASN A C 1
ATOM 3870 O O . ASN A 1 494 ? -8.332 39.666 -13.389 1.00 38.06 494 ASN A O 1
ATOM 3874 N N . ASP A 1 495 ? -7.698 37.638 -14.088 1.00 36.34 495 ASP A N 1
ATOM 3875 C CA . ASP A 1 495 ? -6.752 38.159 -15.088 1.00 36.34 495 ASP A CA 1
ATOM 3876 C C . ASP A 1 495 ? -6.852 37.494 -16.471 1.00 36.34 495 ASP A C 1
ATOM 3878 O O . ASP A 1 495 ? -5.880 37.436 -17.217 1.00 36.34 495 ASP A O 1
ATOM 3882 N N . GLY A 1 496 ? -8.029 36.961 -16.832 1.00 39.94 496 GLY A N 1
ATOM 3883 C CA . GLY A 1 496 ? -8.427 36.694 -18.226 1.00 39.94 496 GLY A CA 1
ATOM 3884 C C . GLY A 1 496 ? -7.549 35.763 -19.085 1.00 39.94 496 GLY A C 1
ATOM 3885 O O . GLY A 1 496 ? -7.850 35.617 -20.266 1.00 39.94 496 GLY A O 1
ATOM 3886 N N . ASN A 1 497 ? -6.494 35.137 -18.547 1.00 40.56 497 ASN A N 1
ATOM 3887 C CA . ASN A 1 497 ? -5.457 34.486 -19.362 1.00 40.56 497 ASN A CA 1
ATOM 3888 C C . ASN A 1 497 ? -4.952 33.118 -18.878 1.00 40.56 497 ASN A C 1
ATOM 3890 O O . ASN A 1 497 ? -4.022 32.590 -19.480 1.00 40.56 497 ASN A O 1
ATOM 3894 N N . TYR A 1 498 ? -5.582 32.481 -17.888 1.00 45.09 498 TYR A N 1
ATOM 3895 C CA . TYR A 1 498 ? -5.327 31.061 -17.604 1.00 45.09 498 TYR A CA 1
ATOM 3896 C C . TYR A 1 498 ? -6.490 30.188 -18.075 1.00 45.09 498 TYR A C 1
ATOM 3898 O O . TYR A 1 498 ? -7.250 29.620 -17.298 1.00 45.09 498 TYR A O 1
ATOM 3906 N N . ASN A 1 499 ? -6.593 30.075 -19.400 1.00 45.47 499 ASN A N 1
ATOM 3907 C CA . ASN A 1 499 ? -7.222 28.939 -20.060 1.00 45.47 499 ASN A CA 1
ATOM 3908 C C . ASN A 1 499 ? -6.210 27.786 -20.040 1.00 45.47 499 ASN A C 1
ATOM 3910 O O . ASN A 1 499 ? -5.490 27.597 -21.022 1.00 45.47 499 ASN A O 1
ATOM 3914 N N . PHE A 1 500 ? -6.122 27.003 -18.960 1.00 51.53 500 PHE A N 1
ATOM 3915 C CA . PHE A 1 500 ? -5.592 25.649 -19.139 1.00 51.53 500 PHE A CA 1
ATOM 3916 C C . PHE A 1 500 ? -6.587 24.950 -20.069 1.00 51.53 500 PHE A C 1
ATOM 3918 O O . PHE A 1 500 ? -7.671 24.545 -19.650 1.00 51.53 500 PHE A O 1
ATOM 3925 N N . ASN A 1 501 ? -6.263 24.911 -21.365 1.00 46.44 501 ASN A N 1
ATOM 3926 C CA . ASN A 1 501 ? -7.092 24.285 -22.401 1.00 46.44 501 ASN A CA 1
ATOM 3927 C C . ASN A 1 501 ? -7.487 22.850 -22.005 1.00 46.44 501 ASN A C 1
ATOM 3929 O O . ASN A 1 501 ? -8.565 22.382 -22.365 1.00 46.44 501 ASN A O 1
ATOM 3933 N N . ASP A 1 502 ? -6.616 22.232 -21.216 1.00 52.19 502 ASP A N 1
ATOM 3934 C CA . ASP A 1 502 ? -6.643 20.908 -20.612 1.00 52.19 502 ASP A CA 1
ATOM 3935 C C . ASP A 1 502 ? -7.823 20.676 -19.645 1.00 52.19 502 ASP A C 1
ATOM 3937 O O . ASP A 1 502 ? -8.280 19.543 -19.528 1.00 52.19 502 ASP A O 1
ATOM 3941 N N . TYR A 1 503 ? -8.350 21.724 -18.990 1.00 57.75 503 TYR A N 1
ATOM 3942 C CA . TYR A 1 503 ? -9.492 21.627 -18.057 1.00 57.75 503 TYR A CA 1
ATOM 3943 C C . TYR A 1 503 ? -10.854 21.909 -18.713 1.00 57.75 503 TYR A C 1
ATOM 3945 O O . TYR A 1 503 ? -11.894 21.654 -18.113 1.00 57.75 503 TYR A O 1
ATOM 3953 N N . ASN A 1 504 ? -10.864 22.426 -19.948 1.00 46.81 504 ASN A N 1
ATOM 3954 C CA . ASN A 1 504 ? -12.084 22.776 -20.692 1.00 46.81 504 ASN A CA 1
ATOM 3955 C C . ASN A 1 504 ? -12.380 21.822 -21.870 1.00 46.81 504 ASN A C 1
ATOM 3957 O O . ASN A 1 504 ? -13.408 21.969 -22.535 1.00 46.81 504 ASN A O 1
ATOM 3961 N N . LYS A 1 505 ? -11.497 20.859 -22.163 1.00 58.00 505 LYS A N 1
ATOM 3962 C CA . LYS A 1 505 ? -11.631 19.884 -23.263 1.00 58.00 505 LYS A CA 1
ATOM 3963 C C . LYS A 1 505 ? -11.585 18.454 -22.719 1.00 58.00 505 LYS A C 1
ATOM 3965 O O . LYS A 1 505 ? -10.964 18.209 -21.695 1.00 58.00 505 LYS A O 1
ATOM 3970 N N . LYS A 1 506 ? -12.180 17.489 -23.437 1.00 61.28 506 LYS A N 1
ATOM 3971 C CA . LYS A 1 506 ? -12.194 16.046 -23.086 1.00 61.28 506 LYS A CA 1
ATOM 3972 C C . LYS A 1 506 ? -10.807 15.361 -23.128 1.00 61.28 506 LYS A C 1
ATOM 3974 O O . LYS A 1 506 ? -10.715 14.138 -23.172 1.00 61.28 506 LYS A O 1
ATOM 3979 N N . ASP A 1 507 ? -9.719 16.126 -23.191 1.00 69.62 507 ASP A N 1
ATOM 3980 C CA . ASP A 1 507 ? -8.373 15.584 -23.383 1.00 69.62 507 ASP A CA 1
ATOM 3981 C C . ASP A 1 507 ? -7.839 14.900 -22.114 1.00 69.62 507 ASP A C 1
ATOM 3983 O O . ASP A 1 507 ? -7.167 13.877 -22.227 1.00 69.62 507 ASP A O 1
ATOM 3987 N N . ASN A 1 508 ? -8.225 15.398 -20.934 1.00 76.88 508 ASN A N 1
ATOM 3988 C CA . ASN A 1 508 ? -7.882 14.839 -19.620 1.00 76.88 508 ASN A CA 1
ATOM 3989 C C . ASN A 1 508 ? -9.112 14.340 -18.851 1.00 76.88 508 ASN A C 1
ATOM 3991 O O . ASN A 1 508 ? -9.177 14.451 -17.628 1.00 76.88 508 ASN A O 1
ATOM 3995 N N . ASP A 1 509 ? -10.103 13.816 -19.577 1.00 81.88 509 ASP A N 1
ATOM 3996 C CA . ASP A 1 509 ? -11.139 12.991 -18.953 1.00 81.88 509 ASP A CA 1
ATOM 3997 C C . ASP A 1 509 ? -10.507 11.698 -18.399 1.00 81.88 509 ASP A C 1
ATOM 3999 O O . ASP A 1 509 ? -9.391 11.317 -18.784 1.00 81.88 509 ASP A O 1
ATOM 4003 N N . ILE A 1 510 ? -11.224 11.029 -17.497 1.00 90.00 510 ILE A N 1
ATOM 4004 C CA . ILE A 1 510 ? -10.806 9.744 -16.930 1.00 90.00 510 ILE A CA 1
ATOM 4005 C C . ILE A 1 510 ? -10.527 8.725 -18.049 1.00 90.00 510 ILE A C 1
ATOM 4007 O O . ILE A 1 510 ? -11.185 8.742 -19.088 1.00 90.00 510 ILE A O 1
ATOM 4011 N N . THR A 1 511 ? -9.566 7.824 -17.852 1.00 92.56 511 THR A N 1
ATOM 4012 C CA . THR A 1 511 ? -9.379 6.665 -18.741 1.00 92.56 511 THR A CA 1
ATOM 4013 C C . THR A 1 511 ? -10.391 5.569 -18.419 1.00 92.56 511 THR A C 1
ATOM 4015 O O . THR A 1 511 ? -10.836 5.461 -17.274 1.00 92.56 511 THR A O 1
ATOM 4018 N N . ASP A 1 512 ? -10.721 4.716 -19.390 1.00 92.81 512 ASP A N 1
ATOM 4019 C CA . ASP A 1 512 ? -11.595 3.559 -19.138 1.00 92.81 512 ASP A CA 1
ATOM 4020 C C . ASP A 1 512 ? -10.936 2.638 -18.097 1.00 92.81 512 ASP A C 1
ATOM 4022 O O . ASP A 1 512 ? -11.585 2.172 -17.161 1.00 92.81 512 ASP A O 1
ATOM 4026 N N . ARG A 1 513 ? -9.605 2.486 -18.175 1.00 93.94 513 ARG A N 1
ATOM 4027 C CA . ARG A 1 513 ? -8.790 1.775 -17.176 1.00 93.94 513 ARG A CA 1
ATOM 4028 C C . ARG A 1 513 ? -9.015 2.275 -15.742 1.00 93.94 513 ARG A C 1
ATOM 4030 O O . ARG A 1 513 ? -9.272 1.471 -14.849 1.00 93.94 513 ARG A O 1
ATOM 4037 N N . LYS A 1 514 ? -8.906 3.588 -15.500 1.00 95.06 514 LYS A N 1
ATOM 4038 C CA . LYS A 1 514 ? -9.083 4.160 -14.152 1.00 95.06 514 LYS A CA 1
ATOM 4039 C C . LYS A 1 514 ? -10.547 4.197 -13.715 1.00 95.06 514 LYS A C 1
ATOM 4041 O O . LYS A 1 514 ? -10.816 4.107 -12.521 1.00 95.06 514 LYS A O 1
ATOM 4046 N N . ALA A 1 515 ? -11.490 4.297 -14.651 1.00 92.50 515 ALA A N 1
ATOM 4047 C CA . ALA A 1 515 ? -12.908 4.187 -14.334 1.00 92.50 515 ALA A CA 1
ATOM 4048 C C . ALA A 1 515 ? -13.275 2.769 -13.862 1.00 92.50 515 ALA A C 1
ATOM 4050 O O . ALA A 1 515 ? -13.918 2.622 -12.827 1.00 92.50 515 ALA A O 1
ATOM 4051 N N . ILE A 1 516 ? -12.790 1.727 -14.546 1.00 91.69 516 ILE A N 1
ATOM 4052 C CA . ILE A 1 516 ? -12.974 0.324 -14.133 1.00 91.69 516 ILE A CA 1
ATOM 4053 C C . ILE A 1 516 ? -12.395 0.081 -12.735 1.00 91.69 516 ILE A C 1
ATOM 4055 O O . ILE A 1 516 ? -13.015 -0.588 -11.917 1.00 91.69 516 ILE A O 1
ATOM 4059 N N . GLU A 1 517 ? -11.251 0.682 -12.417 1.00 94.31 517 GLU A N 1
ATOM 4060 C CA . GLU A 1 517 ? -10.634 0.555 -11.095 1.00 94.31 517 GLU A CA 1
ATOM 4061 C C . GLU A 1 517 ? -11.521 1.103 -9.958 1.00 94.31 517 GLU A C 1
ATOM 4063 O O . GLU A 1 517 ? -11.628 0.502 -8.888 1.00 94.31 517 GLU A O 1
ATOM 4068 N N . ILE A 1 518 ? -12.204 2.224 -10.200 1.00 93.38 518 ILE A N 1
ATOM 4069 C CA . ILE A 1 518 ? -13.196 2.786 -9.273 1.00 93.38 518 ILE A CA 1
ATOM 4070 C C . ILE A 1 518 ? -14.465 1.918 -9.254 1.00 93.38 518 ILE A C 1
ATOM 4072 O O . ILE A 1 518 ? -15.063 1.732 -8.196 1.00 93.38 518 ILE A O 1
ATOM 4076 N N . GLU A 1 519 ? -14.893 1.349 -10.385 1.00 89.75 519 GLU A N 1
ATOM 4077 C CA . GLU A 1 519 ? -16.007 0.393 -10.389 1.00 89.75 519 GLU A CA 1
ATOM 4078 C C . GLU A 1 519 ? -15.710 -0.837 -9.530 1.00 89.75 519 GLU A C 1
ATOM 4080 O O . GLU A 1 519 ? -16.590 -1.299 -8.805 1.00 89.75 519 GLU A O 1
ATOM 4085 N N . ASP A 1 520 ? -14.491 -1.365 -9.589 1.00 90.06 520 ASP A N 1
ATOM 4086 C CA . ASP A 1 520 ? -14.078 -2.517 -8.791 1.00 90.06 520 ASP A CA 1
ATOM 4087 C C . ASP A 1 520 ? -14.028 -2.171 -7.296 1.00 90.06 520 ASP A C 1
ATOM 4089 O O . ASP A 1 520 ? -14.445 -2.977 -6.464 1.00 90.06 520 ASP A O 1
ATOM 4093 N N . PHE A 1 521 ? -13.648 -0.934 -6.960 1.00 91.94 521 PHE A N 1
ATOM 4094 C CA . PHE A 1 521 ? -13.768 -0.371 -5.611 1.00 91.94 521 PHE A CA 1
ATOM 4095 C C . PHE A 1 521 ? -15.232 -0.301 -5.131 1.00 91.94 521 PHE A C 1
ATOM 4097 O O . PHE A 1 521 ? -15.549 -0.646 -3.996 1.00 91.94 521 PHE A O 1
ATOM 4104 N N . ILE A 1 522 ? -16.170 0.087 -6.001 1.00 88.38 522 ILE A N 1
ATOM 4105 C CA . ILE A 1 522 ? -17.608 0.109 -5.672 1.00 88.38 522 ILE A CA 1
ATOM 4106 C C . ILE A 1 522 ? -18.152 -1.320 -5.497 1.00 88.38 522 ILE A C 1
ATOM 4108 O O . ILE A 1 522 ? -18.940 -1.582 -4.578 1.00 88.38 522 ILE A O 1
ATOM 4112 N N . LYS A 1 523 ? -17.746 -2.248 -6.378 1.00 87.12 523 LYS A N 1
ATOM 4113 C CA . LYS A 1 523 ? -18.170 -3.660 -6.377 1.00 87.12 523 LYS A CA 1
ATOM 4114 C C . LYS A 1 523 ? -17.661 -4.420 -5.149 1.00 87.12 523 LYS A C 1
ATOM 4116 O O . LYS A 1 523 ? -18.388 -5.284 -4.667 1.00 87.12 523 LYS A O 1
ATOM 4121 N N . SER A 1 524 ? -16.482 -4.080 -4.617 1.00 88.00 524 SER A N 1
ATOM 4122 C CA . SER A 1 524 ? -15.946 -4.677 -3.378 1.00 88.00 524 SER A CA 1
ATOM 4123 C C . SER A 1 524 ? -16.754 -4.292 -2.129 1.00 88.00 524 SER A C 1
ATOM 4125 O O . SER A 1 524 ? -16.687 -4.956 -1.095 1.00 88.00 524 SER A O 1
ATOM 4127 N N . GLY A 1 525 ? -17.576 -3.242 -2.222 1.00 85.94 525 GLY A N 1
ATOM 4128 C CA . GLY A 1 525 ? -18.404 -2.755 -1.124 1.00 85.94 525 GLY A CA 1
ATOM 4129 C C . GLY A 1 525 ? -17.951 -1.419 -0.538 1.00 85.94 525 GLY A C 1
ATOM 4130 O O . GLY A 1 525 ? -18.609 -0.919 0.378 1.00 85.94 525 GLY A O 1
ATOM 4131 N N . GLN A 1 526 ? -16.862 -0.839 -1.043 1.00 89.69 526 GLN A N 1
ATOM 4132 C CA . GLN A 1 526 ? -16.308 0.422 -0.552 1.00 89.69 526 GLN A CA 1
ATOM 4133 C C . GLN A 1 526 ? -17.031 1.637 -1.148 1.00 89.69 526 GLN A C 1
ATOM 4135 O O . GLN A 1 526 ? -17.722 1.540 -2.163 1.00 89.69 526 GLN A O 1
ATOM 4140 N N . VAL A 1 527 ? -16.924 2.788 -0.476 1.00 89.38 527 VAL A N 1
ATOM 4141 C CA . VAL A 1 527 ? -17.751 3.963 -0.785 1.00 89.38 527 VAL A CA 1
ATOM 4142 C C . VAL A 1 527 ? -17.058 4.922 -1.736 1.00 89.38 527 VAL A C 1
ATOM 4144 O O . VAL A 1 527 ? -15.924 5.340 -1.508 1.00 89.38 527 VAL A O 1
ATOM 4147 N N . VAL A 1 528 ? -17.808 5.350 -2.747 1.00 90.38 528 VAL A N 1
ATOM 4148 C CA . VAL A 1 528 ? -17.436 6.433 -3.650 1.00 90.38 528 VAL A CA 1
ATOM 4149 C C . VAL A 1 528 ? -18.502 7.518 -3.579 1.00 90.38 528 VAL A C 1
ATOM 4151 O O . VAL A 1 528 ? -19.674 7.274 -3.866 1.00 90.38 528 VAL A O 1
ATOM 4154 N N . TYR A 1 529 ? -18.094 8.725 -3.207 1.00 88.19 529 TYR A N 1
ATOM 4155 C CA . TYR A 1 529 ? -18.900 9.929 -3.342 1.00 88.19 529 TYR A CA 1
ATOM 4156 C C . TYR A 1 529 ? -18.649 10.544 -4.704 1.00 88.19 529 TYR A C 1
ATOM 4158 O O . TYR A 1 529 ? -17.506 10.706 -5.127 1.00 88.19 529 TYR A O 1
ATOM 4166 N N . THR A 1 530 ? -19.716 10.934 -5.384 1.00 85.75 530 THR A N 1
ATOM 4167 C CA . THR A 1 530 ? -19.595 11.633 -6.658 1.00 85.75 530 THR A CA 1
ATOM 4168 C C . THR A 1 530 ? -20.606 12.752 -6.760 1.00 85.75 530 THR A C 1
ATOM 4170 O O . THR A 1 530 ? -21.738 12.654 -6.273 1.00 85.75 530 THR A O 1
ATOM 4173 N N . ASP A 1 531 ? -20.186 13.859 -7.366 1.00 81.56 531 ASP A N 1
ATOM 4174 C CA . ASP A 1 531 ? -21.083 14.981 -7.538 1.00 81.56 531 ASP A CA 1
ATOM 4175 C C . ASP A 1 531 ? -22.186 14.620 -8.541 1.00 81.56 531 ASP A C 1
ATOM 4177 O O . ASP A 1 531 ? -21.923 14.364 -9.715 1.00 81.56 531 ASP A O 1
ATOM 4181 N N . SER A 1 532 ? -23.441 14.691 -8.097 1.00 77.00 532 SER A N 1
ATOM 4182 C CA . SER A 1 532 ? -24.642 14.330 -8.864 1.00 77.00 532 SER A CA 1
ATOM 4183 C C . SER A 1 532 ? -24.704 14.871 -10.301 1.00 77.00 532 SER A C 1
ATOM 4185 O O . SER A 1 532 ? -25.166 14.176 -11.198 1.00 77.00 532 SER A O 1
ATOM 4187 N N . GLY A 1 533 ? -24.236 16.089 -10.570 1.00 75.81 533 GLY A N 1
ATOM 4188 C CA . GLY A 1 533 ? -24.163 16.632 -11.936 1.00 75.81 533 GLY A CA 1
ATOM 4189 C C . GLY A 1 533 ? -23.172 15.929 -12.886 1.00 75.81 533 GLY A C 1
ATOM 4190 O O . GLY A 1 533 ? -23.272 16.163 -14.080 1.00 75.81 533 GLY A O 1
ATOM 4191 N N . ILE A 1 534 ? -22.256 15.066 -12.420 1.00 77.12 534 ILE A N 1
ATOM 4192 C CA . ILE A 1 534 ? -21.414 14.199 -13.267 1.00 77.12 534 ILE A CA 1
ATOM 4193 C C . ILE A 1 534 ? -22.293 13.083 -13.832 1.00 77.12 534 ILE A C 1
ATOM 4195 O O . ILE A 1 534 ? -22.214 12.762 -15.010 1.00 77.12 534 ILE A O 1
ATOM 4199 N N . ILE A 1 535 ? -23.197 12.556 -13.009 1.00 71.81 535 ILE A N 1
ATOM 4200 C CA . ILE A 1 535 ? -24.123 11.477 -13.371 1.00 71.81 535 ILE A CA 1
ATOM 4201 C C . ILE A 1 535 ? -25.359 12.009 -14.104 1.00 71.81 535 ILE A C 1
ATOM 4203 O O . ILE A 1 535 ? -25.906 11.334 -14.967 1.00 71.81 535 ILE A O 1
ATOM 4207 N N . ASN A 1 536 ? -25.789 13.233 -13.795 1.00 71.12 536 ASN A N 1
ATOM 4208 C CA . ASN A 1 536 ? -27.014 13.828 -14.333 1.00 71.12 536 ASN A CA 1
ATOM 4209 C C . ASN A 1 536 ? -26.780 14.757 -15.537 1.00 71.12 536 ASN A C 1
ATOM 4211 O O . ASN A 1 536 ? -27.715 15.427 -15.982 1.00 71.12 536 ASN A O 1
ATOM 4215 N N . CYS A 1 537 ? -25.553 14.862 -16.054 1.00 64.25 537 CYS A N 1
ATOM 4216 C CA . CYS A 1 537 ? -25.275 15.724 -17.199 1.00 64.25 537 CYS A CA 1
ATOM 4217 C C . CYS A 1 537 ? -25.579 15.022 -18.534 1.00 64.25 537 CYS A C 1
ATOM 4219 O O . CYS A 1 537 ? -25.224 13.873 -18.748 1.00 64.25 537 CYS A O 1
ATOM 4221 N N . ASN A 1 538 ? -26.204 15.737 -19.477 1.00 59.12 538 ASN A N 1
ATOM 4222 C CA . ASN A 1 538 ? -26.456 15.256 -20.847 1.00 59.12 538 ASN A CA 1
ATOM 4223 C C . ASN A 1 538 ? -25.195 15.342 -21.738 1.00 59.12 538 ASN A C 1
ATOM 4225 O O . ASN A 1 538 ? -25.292 15.701 -22.914 1.00 59.12 538 ASN A O 1
ATOM 4229 N N . VAL A 1 539 ? -24.001 15.095 -21.187 1.00 65.06 539 VAL A N 1
ATOM 4230 C CA . VAL A 1 539 ? -22.740 15.118 -21.942 1.00 65.06 539 VAL A CA 1
ATOM 4231 C C . VAL A 1 539 ? -22.107 13.734 -21.985 1.00 65.06 539 VAL A C 1
ATOM 4233 O O . VAL A 1 539 ? -22.064 13.014 -20.998 1.00 65.06 539 VAL A O 1
ATOM 4236 N N . ASP A 1 540 ? -21.592 13.380 -23.158 1.00 69.75 540 ASP A N 1
ATOM 4237 C CA . ASP A 1 540 ? -20.959 12.091 -23.434 1.00 69.75 540 ASP A CA 1
ATOM 4238 C C . ASP A 1 540 ? -19.517 12.034 -22.880 1.00 69.75 540 ASP A C 1
ATOM 4240 O O . ASP A 1 540 ? -18.558 12.066 -23.652 1.00 69.75 540 ASP A O 1
ATOM 4244 N N . THR A 1 541 ? -19.336 12.081 -21.556 1.00 77.44 541 THR A N 1
ATOM 4245 C CA . THR A 1 541 ? -18.025 11.911 -20.883 1.00 77.44 541 THR A CA 1
ATOM 4246 C C . THR A 1 541 ? -17.827 10.467 -20.431 1.00 77.44 541 THR A C 1
ATOM 4248 O O . THR A 1 541 ? -18.806 9.745 -20.227 1.00 77.44 541 THR A O 1
ATOM 4251 N N . LYS A 1 542 ? -16.578 10.027 -20.242 1.00 82.69 542 LYS A N 1
ATOM 4252 C CA . LYS A 1 542 ? -16.289 8.665 -19.761 1.00 82.69 542 LYS A CA 1
ATOM 4253 C C . LYS A 1 542 ? -16.809 8.443 -18.346 1.00 82.69 542 LYS A C 1
ATOM 4255 O O . LYS A 1 542 ? -17.463 7.436 -18.090 1.00 82.69 542 LYS A O 1
ATOM 4260 N N . LEU A 1 543 ? -16.647 9.432 -17.463 1.00 80.62 543 LEU A N 1
ATOM 4261 C CA . LEU A 1 543 ? -17.265 9.413 -16.131 1.00 80.62 543 LEU A CA 1
ATOM 4262 C C . LEU A 1 543 ? -18.786 9.189 -16.208 1.00 80.62 543 LEU A C 1
ATOM 4264 O O . LEU A 1 543 ? -19.323 8.339 -15.503 1.00 80.62 543 LEU A O 1
ATOM 4268 N N . TYR A 1 544 ? -19.489 9.905 -17.091 1.00 79.38 544 TYR A N 1
ATOM 4269 C CA . TYR A 1 544 ? -20.928 9.708 -17.276 1.00 79.38 544 TYR A CA 1
ATOM 4270 C C . TYR A 1 544 ? -21.248 8.307 -17.816 1.00 79.38 544 TYR A C 1
ATOM 4272 O O . TYR A 1 544 ? -22.143 7.644 -17.295 1.00 79.38 544 TYR A O 1
ATOM 4280 N N . LYS A 1 545 ? -20.508 7.825 -18.825 1.00 81.12 545 LYS A N 1
ATOM 4281 C CA . LYS A 1 545 ? -20.704 6.487 -19.410 1.00 81.12 545 LYS A CA 1
ATOM 4282 C C . LYS A 1 545 ? -20.564 5.376 -18.367 1.00 81.12 545 LYS A C 1
ATOM 4284 O O . LYS A 1 545 ? -21.400 4.484 -18.353 1.00 81.12 545 LYS A O 1
ATOM 4289 N N . HIS A 1 546 ? -19.567 5.448 -17.487 1.00 81.06 546 HIS A N 1
ATOM 4290 C CA . HIS A 1 546 ? -19.320 4.423 -16.468 1.00 81.06 546 HIS A CA 1
ATOM 4291 C C . HIS A 1 546 ? -20.302 4.477 -15.286 1.00 81.06 546 HIS A C 1
ATOM 4293 O O . HIS A 1 546 ? -20.692 3.427 -14.765 1.00 81.06 546 HIS A O 1
ATOM 4299 N N . TYR A 1 547 ? -20.745 5.675 -14.881 1.00 76.50 547 TYR A N 1
ATOM 4300 C CA . TYR A 1 547 ? -21.492 5.866 -13.628 1.00 76.50 547 TYR A CA 1
ATOM 4301 C C . TYR A 1 547 ? -22.964 6.278 -13.784 1.00 76.50 547 TYR A C 1
ATOM 4303 O O . TYR A 1 547 ? -23.655 6.422 -12.776 1.00 76.50 547 TYR A O 1
ATOM 4311 N N . ASN A 1 548 ? -23.493 6.466 -14.999 1.00 72.25 548 ASN A N 1
ATOM 4312 C CA . ASN A 1 548 ? -24.906 6.811 -15.207 1.00 72.25 548 ASN A CA 1
ATOM 4313 C C . ASN A 1 548 ? -25.876 5.624 -15.008 1.00 72.25 548 ASN A C 1
ATOM 4315 O O . ASN A 1 548 ? -25.658 4.520 -15.502 1.00 72.25 548 ASN A O 1
ATOM 4319 N N . ALA A 1 549 ? -27.027 5.914 -14.392 1.00 56.06 549 ALA A N 1
ATOM 4320 C CA . ALA A 1 549 ? -28.115 5.014 -14.000 1.00 56.06 549 ALA A CA 1
ATOM 4321 C C . ALA A 1 549 ? -28.728 4.159 -15.106 1.00 56.06 549 ALA A C 1
ATOM 4323 O O . ALA A 1 549 ? -29.308 3.116 -14.821 1.00 56.06 549 ALA A O 1
ATOM 4324 N N . THR A 1 550 ? -28.664 4.620 -16.355 1.00 53.09 550 THR A N 1
ATOM 4325 C CA . THR A 1 550 ? -29.393 3.985 -17.467 1.00 53.09 550 THR A CA 1
ATOM 4326 C C . THR A 1 550 ? -28.477 3.209 -18.418 1.00 53.09 550 THR A C 1
ATOM 4328 O O . THR A 1 550 ? -28.961 2.324 -19.114 1.00 53.09 550 THR A O 1
ATOM 4331 N N . ASN A 1 551 ? -27.172 3.524 -18.445 1.00 49.12 551 ASN A N 1
ATOM 4332 C CA . ASN A 1 551 ? -26.229 3.046 -19.469 1.00 49.12 551 ASN A CA 1
ATOM 4333 C C . ASN A 1 551 ? -24.862 2.570 -18.924 1.00 49.12 551 ASN A C 1
ATOM 4335 O O . ASN A 1 551 ? -24.069 2.066 -19.716 1.00 49.12 551 ASN A O 1
ATOM 4339 N N . GLY A 1 552 ? -24.564 2.738 -17.628 1.00 52.53 552 GLY A N 1
ATOM 4340 C CA . GLY A 1 552 ? -23.286 2.326 -17.037 1.00 52.53 552 GLY A CA 1
ATOM 4341 C C . GLY A 1 552 ? -23.208 0.841 -16.681 1.00 52.53 552 GLY A C 1
ATOM 4342 O O . GLY A 1 552 ? -24.212 0.199 -16.375 1.00 52.53 552 GLY A O 1
ATOM 4343 N N . THR A 1 553 ? -21.991 0.292 -16.699 1.00 49.59 553 THR A N 1
ATOM 4344 C CA . THR A 1 553 ? -21.656 -1.070 -16.235 1.00 49.59 553 THR A CA 1
ATOM 4345 C C . THR A 1 553 ? -21.782 -1.224 -14.718 1.00 49.59 553 THR A C 1
ATOM 4347 O O . THR A 1 553 ? -21.972 -2.335 -14.215 1.00 49.59 553 THR A O 1
ATOM 4350 N N . SER A 1 554 ? -21.754 -0.111 -13.980 1.00 48.25 554 SER A N 1
ATOM 4351 C CA . SER A 1 554 ? -22.098 -0.050 -12.561 1.00 48.25 554 SER A CA 1
ATOM 4352 C C . SER A 1 554 ? -23.627 -0.021 -12.383 1.00 48.25 554 SER A C 1
ATOM 4354 O O . SER A 1 554 ? -24.273 1.022 -12.360 1.00 48.25 554 SER A O 1
ATOM 4356 N N . ASN A 1 555 ? -24.243 -1.203 -12.292 1.00 43.53 555 ASN A N 1
ATOM 4357 C CA . ASN A 1 555 ? -25.676 -1.348 -12.014 1.00 43.53 555 ASN A CA 1
ATOM 4358 C C . ASN A 1 555 ? -26.064 -0.536 -10.757 1.00 43.53 555 ASN A C 1
ATOM 4360 O O . ASN A 1 555 ? -25.622 -0.843 -9.648 1.00 43.53 555 ASN A O 1
ATOM 4364 N N . GLN A 1 556 ? -26.895 0.493 -10.934 1.00 45.47 556 GLN A N 1
ATOM 4365 C CA . GLN A 1 556 ? -27.244 1.511 -9.935 1.00 45.47 556 GLN A CA 1
ATOM 4366 C C . GLN A 1 556 ? -28.191 1.045 -8.813 1.00 45.47 556 GLN A C 1
ATOM 4368 O O . GLN A 1 556 ? -29.220 1.653 -8.541 1.00 45.47 556 GLN A O 1
ATOM 4373 N N . ASN A 1 557 ? -27.826 -0.022 -8.108 1.00 42.97 557 ASN A N 1
ATOM 4374 C CA . ASN A 1 557 ? -28.491 -0.438 -6.870 1.00 42.97 557 ASN A CA 1
ATOM 4375 C C . ASN A 1 557 ? -27.492 -0.869 -5.785 1.00 42.97 557 ASN A C 1
ATOM 4377 O O . ASN A 1 557 ? -27.845 -1.634 -4.889 1.00 42.97 557 ASN A O 1
ATOM 4381 N N . THR A 1 558 ? -26.239 -0.411 -5.844 1.00 52.69 558 THR A N 1
ATOM 4382 C CA . THR A 1 558 ? -25.306 -0.594 -4.728 1.00 52.69 558 THR A CA 1
ATOM 4383 C C . THR A 1 558 ? -25.365 0.644 -3.837 1.00 52.69 558 THR A C 1
ATOM 4385 O O . THR A 1 558 ? -25.217 1.772 -4.296 1.00 52.69 558 THR A O 1
ATOM 4388 N N . SER A 1 559 ? -25.565 0.458 -2.534 1.00 61.06 559 SER A N 1
ATOM 4389 C CA . SER A 1 559 ? -25.558 1.500 -1.487 1.00 61.06 559 SER A CA 1
ATOM 4390 C C . SER A 1 559 ? -24.208 2.228 -1.310 1.00 61.06 559 SER A C 1
ATOM 4392 O O . SER A 1 559 ? -23.938 2.798 -0.254 1.00 61.06 559 SER A O 1
ATOM 4394 N N . ASN A 1 560 ? -23.311 2.115 -2.289 1.00 77.69 560 ASN A N 1
ATOM 4395 C CA . ASN A 1 560 ? -21.879 2.368 -2.157 1.00 77.69 560 ASN A CA 1
ATOM 4396 C C . ASN A 1 560 ? -21.403 3.476 -3.103 1.00 77.69 560 ASN A C 1
ATOM 4398 O O . ASN A 1 560 ? -20.408 4.125 -2.804 1.00 77.69 560 ASN A O 1
ATOM 4402 N N . LEU A 1 561 ? -22.132 3.733 -4.195 1.00 82.06 561 LEU A N 1
ATOM 4403 C CA . LEU A 1 561 ? -21.984 4.947 -4.994 1.00 82.06 561 LEU A CA 1
ATOM 4404 C C . LEU A 1 561 ? -22.989 5.986 -4.485 1.00 82.06 561 LEU A C 1
ATOM 4406 O O . LEU A 1 561 ? -24.194 5.861 -4.714 1.00 82.06 561 LEU A O 1
ATOM 4410 N N . ILE A 1 562 ? -22.503 6.981 -3.745 1.00 78.44 562 ILE A N 1
ATOM 4411 C CA . ILE A 1 562 ? -23.340 8.008 -3.123 1.00 78.44 562 ILE A CA 1
ATOM 4412 C C . ILE A 1 562 ? -23.328 9.260 -3.998 1.00 78.44 562 ILE A C 1
ATOM 4414 O O . ILE A 1 562 ? -22.316 9.950 -4.139 1.00 78.44 562 ILE A O 1
ATOM 4418 N N . ASN A 1 563 ? -24.498 9.560 -4.559 1.00 71.12 563 ASN A N 1
ATOM 4419 C CA . ASN A 1 563 ? -24.708 10.696 -5.446 1.00 71.12 563 ASN A CA 1
ATOM 4420 C C . ASN A 1 563 ? -25.214 11.888 -4.632 1.00 71.12 563 ASN A C 1
ATOM 4422 O O . ASN A 1 563 ? -26.422 12.034 -4.429 1.00 71.12 563 ASN A O 1
ATOM 4426 N N . GLU A 1 564 ? -24.309 12.748 -4.170 1.00 64.38 564 GLU A N 1
ATOM 4427 C CA . GLU A 1 564 ? -24.691 13.946 -3.417 1.00 64.38 564 GLU A CA 1
ATOM 4428 C C . GLU A 1 564 ? -24.768 15.186 -4.313 1.00 64.38 564 GLU A C 1
ATOM 4430 O O . GLU A 1 564 ? -23.977 15.377 -5.244 1.00 64.38 564 GLU A O 1
ATOM 4435 N N . ASN A 1 565 ? -25.758 16.042 -4.044 1.00 55.31 565 ASN A N 1
ATOM 4436 C CA . ASN A 1 565 ? -25.947 17.302 -4.750 1.00 55.31 565 ASN A CA 1
ATOM 4437 C C . ASN A 1 565 ? -25.839 18.497 -3.794 1.00 55.31 565 ASN A C 1
ATOM 4439 O O . ASN A 1 565 ? -26.738 18.683 -2.971 1.00 55.31 565 ASN A O 1
ATOM 4443 N N . PRO A 1 566 ? -24.835 19.369 -3.970 1.00 59.41 566 PRO A N 1
ATOM 4444 C CA . PRO A 1 566 ? -23.528 19.114 -4.587 1.00 59.41 566 PRO A CA 1
ATOM 4445 C C . PRO A 1 566 ? -22.592 18.395 -3.597 1.00 59.41 566 PRO A C 1
ATOM 4447 O O . PRO A 1 566 ? -22.654 18.662 -2.399 1.00 59.41 566 PRO A O 1
ATOM 4450 N N . VAL A 1 567 ? -21.659 17.563 -4.082 1.00 57.06 567 VAL A N 1
ATOM 4451 C CA . VAL A 1 567 ? -20.553 17.010 -3.254 1.00 57.06 567 VAL A CA 1
ATOM 4452 C C . VAL A 1 567 ? -19.777 18.123 -2.544 1.00 57.06 567 VAL A C 1
ATOM 4454 O O . VAL A 1 567 ? -19.227 17.915 -1.473 1.00 57.06 567 VAL A O 1
ATOM 4457 N N . THR A 1 568 ? -19.836 19.356 -3.052 1.00 55.59 568 THR A N 1
ATOM 4458 C CA . THR A 1 568 ? -19.286 20.549 -2.395 1.00 55.59 568 THR A CA 1
ATOM 4459 C C . THR A 1 568 ? -19.925 20.900 -1.038 1.00 55.59 568 THR A C 1
ATOM 4461 O O . THR A 1 568 ? -19.465 21.843 -0.399 1.00 55.59 568 THR A O 1
ATOM 4464 N N . ALA A 1 569 ? -21.006 20.228 -0.622 1.00 62.88 569 ALA A N 1
ATOM 4465 C CA . ALA A 1 569 ? -21.621 20.355 0.704 1.00 62.88 569 ALA A CA 1
ATOM 4466 C C . ALA A 1 569 ? -21.180 19.252 1.693 1.00 62.88 569 ALA A C 1
ATOM 4468 O O . ALA A 1 569 ? -21.559 19.307 2.866 1.00 62.88 569 ALA A O 1
ATOM 4469 N N . LEU A 1 570 ? -20.385 18.273 1.242 1.00 75.56 570 LEU A N 1
ATOM 4470 C CA . LEU A 1 570 ? -19.813 17.231 2.091 1.00 75.56 570 LEU A CA 1
ATOM 4471 C C . LEU A 1 570 ? -18.701 17.801 2.973 1.00 75.56 570 LEU A C 1
ATOM 4473 O O . LEU A 1 570 ? -17.802 18.492 2.498 1.00 75.56 570 LEU A O 1
ATOM 4477 N N . SER A 1 571 ? -18.750 17.472 4.261 1.00 81.19 571 SER A N 1
ATOM 4478 C CA . SER A 1 571 ? -17.648 17.683 5.198 1.00 81.19 571 SER A CA 1
ATOM 4479 C C . SER A 1 571 ? -16.914 16.368 5.449 1.00 81.19 571 SER A C 1
ATOM 4481 O O . SER A 1 571 ? -17.511 15.289 5.374 1.00 81.19 571 SER A O 1
ATOM 4483 N N . VAL A 1 572 ? -15.635 16.455 5.827 1.00 86.25 572 VAL A N 1
ATOM 4484 C CA . VAL A 1 572 ? -14.851 15.288 6.271 1.00 86.25 572 VAL A CA 1
ATOM 4485 C C . VAL A 1 572 ? -15.566 14.536 7.402 1.00 86.25 572 VAL A C 1
ATOM 4487 O O . VAL A 1 572 ? -15.641 13.311 7.365 1.00 86.25 572 VAL A O 1
ATOM 4490 N N . ASP A 1 573 ? -16.179 15.254 8.351 1.00 84.81 573 ASP A N 1
ATOM 4491 C CA . ASP A 1 573 ? -16.946 14.656 9.455 1.00 84.81 573 ASP A CA 1
ATOM 4492 C C . ASP A 1 573 ? -18.101 13.768 8.967 1.00 84.81 573 ASP A C 1
ATOM 4494 O O . ASP A 1 573 ? -18.324 12.682 9.509 1.00 84.81 573 ASP A O 1
ATOM 4498 N N . ASN A 1 574 ? -18.832 14.206 7.935 1.00 84.31 574 ASN A N 1
ATOM 4499 C CA . ASN A 1 574 ? -19.955 13.448 7.380 1.00 84.31 574 ASN A CA 1
ATOM 4500 C C . ASN A 1 574 ? -19.470 12.189 6.655 1.00 84.31 574 ASN A C 1
ATOM 4502 O O . ASN A 1 574 ? -20.041 11.116 6.858 1.00 84.31 574 ASN A O 1
ATOM 4506 N N . ILE A 1 575 ? -18.398 12.307 5.866 1.00 87.31 575 ILE A N 1
ATOM 4507 C CA . ILE A 1 575 ? -17.786 11.178 5.151 1.00 87.31 575 ILE A CA 1
ATOM 4508 C C . ILE A 1 575 ? -17.300 10.123 6.150 1.00 87.31 575 ILE A C 1
ATOM 4510 O O . ILE A 1 575 ? -17.634 8.943 6.032 1.00 87.31 575 ILE A O 1
ATOM 4514 N N . VAL A 1 576 ? -16.570 10.551 7.182 1.00 88.56 576 VAL A N 1
ATOM 4515 C CA . VAL A 1 576 ? -16.050 9.661 8.227 1.00 88.56 576 VAL A CA 1
ATOM 4516 C C . VAL A 1 576 ? -17.181 9.016 9.013 1.00 88.56 576 VAL A C 1
ATOM 4518 O O . VAL A 1 576 ? -17.151 7.811 9.242 1.00 88.56 576 VAL A O 1
ATOM 4521 N N . THR A 1 577 ? -18.206 9.778 9.397 1.00 84.69 577 THR A N 1
ATOM 4522 C CA . THR A 1 577 ? -19.365 9.228 10.115 1.00 84.69 577 THR A CA 1
ATOM 4523 C C . THR A 1 577 ? -20.071 8.157 9.285 1.00 84.69 577 THR A C 1
ATOM 4525 O O . THR A 1 577 ? -20.399 7.091 9.809 1.00 84.69 577 THR A O 1
ATOM 4528 N N . ALA A 1 578 ? -20.274 8.403 7.988 1.00 84.25 578 ALA A N 1
ATOM 4529 C CA . ALA A 1 578 ? -20.882 7.434 7.085 1.00 84.25 578 ALA A CA 1
ATOM 4530 C C . ALA A 1 578 ? -20.023 6.171 6.941 1.00 84.25 578 ALA A C 1
ATOM 4532 O O . ALA A 1 578 ? -20.553 5.072 7.089 1.00 84.25 578 ALA A O 1
ATOM 4533 N N . TYR A 1 579 ? -18.711 6.316 6.726 1.00 87.62 579 TYR A N 1
ATOM 4534 C CA . TYR A 1 579 ? -17.771 5.195 6.641 1.00 87.62 579 TYR A CA 1
ATOM 4535 C C . TYR A 1 579 ? -17.752 4.361 7.931 1.00 87.62 579 TYR A C 1
ATOM 4537 O O . TYR A 1 579 ? -17.905 3.141 7.894 1.00 87.62 579 TYR A O 1
ATOM 4545 N N . MET A 1 580 ? -17.652 5.015 9.090 1.00 84.56 580 MET A N 1
ATOM 4546 C CA . MET A 1 580 ? -17.577 4.364 10.400 1.00 84.56 580 MET A CA 1
ATOM 4547 C C . MET A 1 580 ? -18.830 3.548 10.744 1.00 84.56 580 MET A C 1
ATOM 4549 O O . MET A 1 580 ? -18.719 2.504 11.393 1.00 84.56 580 MET A O 1
ATOM 4553 N N . ASN A 1 581 ? -20.001 3.978 10.267 1.00 83.06 581 ASN A N 1
ATOM 4554 C CA . ASN A 1 581 ? -21.276 3.287 10.466 1.00 83.06 581 ASN A CA 1
ATOM 4555 C C . ASN A 1 581 ? -21.492 2.086 9.527 1.00 83.06 581 ASN A C 1
ATOM 4557 O O . ASN A 1 581 ? -22.487 1.376 9.675 1.00 83.06 581 ASN A O 1
ATOM 4561 N N . ARG A 1 582 ? -20.598 1.836 8.561 1.00 82.44 582 ARG A N 1
ATOM 4562 C CA . ARG A 1 582 ? -20.685 0.648 7.697 1.00 82.44 582 ARG A CA 1
ATOM 4563 C C . ARG A 1 582 ? -20.295 -0.613 8.456 1.00 82.44 582 ARG A C 1
ATOM 4565 O O . ARG A 1 582 ? -19.525 -0.558 9.417 1.00 82.44 582 ARG A O 1
ATOM 4572 N N . GLU A 1 583 ? -20.815 -1.750 7.999 1.00 80.88 583 GLU A N 1
ATOM 4573 C CA . GLU A 1 583 ? -20.357 -3.067 8.450 1.00 80.88 583 GLU A CA 1
ATOM 4574 C C . GLU A 1 583 ? -18.850 -3.214 8.215 1.00 80.88 583 GLU A C 1
ATOM 4576 O O . GLU A 1 583 ? -18.340 -2.814 7.167 1.00 80.88 583 GLU A O 1
ATOM 4581 N N . ASP A 1 584 ? -18.148 -3.825 9.168 1.00 79.69 584 ASP A N 1
ATOM 4582 C CA . ASP A 1 584 ? -16.684 -3.930 9.133 1.00 79.69 584 ASP A CA 1
ATOM 4583 C C . ASP A 1 584 ? -16.175 -4.754 7.948 1.00 79.69 584 ASP A C 1
ATOM 4585 O O . ASP A 1 584 ? -15.061 -4.537 7.477 1.00 79.69 584 ASP A O 1
ATOM 4589 N N . LYS A 1 585 ? -17.017 -5.629 7.380 1.00 80.94 585 LYS A N 1
ATOM 4590 C CA . LYS A 1 585 ? -16.700 -6.348 6.142 1.00 80.94 585 LYS A CA 1
ATOM 4591 C C . LYS A 1 585 ? -16.489 -5.442 4.930 1.00 80.94 585 LYS A C 1
ATOM 4593 O O . LYS A 1 585 ? -15.860 -5.870 3.979 1.00 80.94 585 LYS A O 1
ATOM 4598 N N . TYR A 1 586 ? -16.988 -4.205 4.954 1.00 84.56 586 TYR A N 1
ATOM 4599 C CA . TYR A 1 586 ? -16.849 -3.237 3.859 1.00 84.56 586 TYR A CA 1
ATOM 4600 C C . TYR A 1 586 ? -15.757 -2.185 4.089 1.00 84.56 586 TYR A C 1
ATOM 4602 O O . TYR A 1 586 ? -15.678 -1.212 3.338 1.00 84.56 586 TYR A O 1
ATOM 4610 N N . LYS A 1 587 ? -14.958 -2.344 5.145 1.00 84.81 587 LYS A N 1
ATOM 4611 C CA . LYS A 1 587 ? -13.858 -1.447 5.505 1.00 84.81 587 LYS A CA 1
ATOM 4612 C C . LYS A 1 587 ? -12.520 -2.077 5.123 1.00 84.81 587 LYS A C 1
ATOM 4614 O O . LYS A 1 587 ? -12.399 -3.306 5.101 1.00 84.81 587 LYS A O 1
ATOM 4619 N N . GLY A 1 588 ? -11.537 -1.234 4.811 1.00 82.31 588 GLY A N 1
ATOM 4620 C CA . GLY A 1 588 ? -10.153 -1.672 4.654 1.00 82.31 588 GLY A CA 1
ATOM 4621 C C . GLY A 1 588 ? -9.611 -2.235 5.968 1.00 82.31 588 GLY A C 1
ATOM 4622 O O . GLY A 1 588 ? -10.127 -1.931 7.044 1.00 82.31 588 GLY A O 1
ATOM 4623 N N . LEU A 1 589 ? -8.585 -3.074 5.876 1.00 80.94 589 LEU A N 1
ATOM 4624 C CA . LEU A 1 589 ? -7.873 -3.593 7.035 1.00 80.94 589 LEU A CA 1
ATOM 4625 C C . LEU A 1 589 ? -6.648 -2.742 7.287 1.00 80.94 589 LEU A C 1
ATOM 4627 O O . LEU A 1 589 ? -5.849 -2.478 6.386 1.00 80.94 589 LEU A O 1
ATOM 4631 N N . THR A 1 590 ? -6.443 -2.379 8.544 1.00 77.88 590 THR A N 1
ATOM 4632 C CA . THR A 1 590 ? -5.140 -1.873 8.940 1.00 77.88 590 THR A CA 1
ATOM 4633 C C . THR A 1 590 ? -4.164 -3.043 8.894 1.00 77.88 590 THR A C 1
ATOM 4635 O O . THR A 1 590 ? -4.384 -4.070 9.538 1.00 77.88 590 THR A O 1
ATOM 4638 N N . ILE A 1 591 ? -3.079 -2.901 8.137 1.00 80.00 591 ILE A N 1
ATOM 4639 C CA . ILE A 1 591 ? -2.005 -3.892 8.094 1.00 80.00 591 ILE A CA 1
ATOM 4640 C C . ILE A 1 591 ? -0.724 -3.282 8.648 1.00 80.00 591 ILE A C 1
ATOM 4642 O O . ILE A 1 591 ? -0.302 -2.196 8.256 1.00 80.00 591 ILE A O 1
ATOM 4646 N N . ASN A 1 592 ? -0.095 -3.993 9.575 1.00 77.88 592 ASN A N 1
ATOM 4647 C CA . ASN A 1 592 ? 1.249 -3.683 10.028 1.00 77.88 592 ASN A CA 1
ATOM 4648 C C . ASN A 1 592 ? 2.210 -4.619 9.306 1.00 77.88 592 ASN A C 1
ATOM 4650 O O . ASN A 1 592 ? 2.055 -5.840 9.405 1.00 77.88 592 ASN A O 1
ATOM 4654 N N . SER A 1 593 ? 3.202 -4.043 8.627 1.00 76.62 593 SER A N 1
ATOM 4655 C CA . SER A 1 593 ? 4.292 -4.787 8.005 1.00 76.62 593 SER A CA 1
ATOM 4656 C C . SER A 1 593 ? 5.645 -4.406 8.583 1.00 76.62 593 SER A C 1
ATOM 4658 O O . SER A 1 593 ? 5.956 -3.219 8.697 1.00 76.62 593 SER A O 1
ATOM 4660 N N . ILE A 1 594 ? 6.482 -5.399 8.876 1.00 75.06 594 ILE A N 1
ATOM 4661 C CA . ILE A 1 594 ? 7.914 -5.167 9.092 1.00 75.06 594 ILE A CA 1
ATOM 4662 C C . ILE A 1 594 ? 8.632 -5.352 7.759 1.00 75.06 594 ILE A C 1
ATOM 4664 O O . ILE A 1 594 ? 8.498 -6.393 7.113 1.00 75.06 594 ILE A O 1
ATOM 4668 N N . ASN A 1 595 ? 9.380 -4.325 7.354 1.00 75.75 595 ASN A N 1
ATOM 4669 C CA . ASN A 1 595 ? 10.158 -4.355 6.123 1.00 75.75 595 ASN A CA 1
ATOM 4670 C C . ASN A 1 595 ? 11.310 -5.362 6.255 1.00 75.75 595 ASN A C 1
ATOM 4672 O O . ASN A 1 595 ? 11.972 -5.386 7.297 1.00 75.75 595 ASN A O 1
ATOM 4676 N N . PRO A 1 596 ? 11.607 -6.138 5.202 1.00 81.69 596 PRO A N 1
ATOM 4677 C CA . PRO A 1 596 ? 12.762 -7.019 5.203 1.00 81.69 596 PRO A CA 1
ATOM 4678 C C . PRO A 1 596 ? 14.057 -6.213 5.359 1.00 81.69 596 PRO A C 1
ATOM 4680 O O . PRO A 1 596 ? 14.196 -5.103 4.836 1.00 81.69 596 PRO A O 1
ATOM 4683 N N . GLU A 1 597 ? 15.026 -6.776 6.078 1.00 83.44 597 GLU A N 1
ATOM 4684 C CA . GLU A 1 597 ? 16.317 -6.126 6.295 1.00 83.44 597 GLU A CA 1
ATOM 4685 C C . GLU A 1 597 ? 17.169 -6.153 5.017 1.00 83.44 597 GLU A C 1
ATOM 4687 O O . GLU A 1 597 ? 17.805 -7.152 4.694 1.00 83.44 597 GLU A O 1
ATOM 4692 N N . GLY A 1 598 ? 17.215 -5.029 4.300 1.00 83.44 598 GLY A N 1
ATOM 4693 C CA . GLY A 1 598 ? 18.131 -4.828 3.177 1.00 83.44 598 GLY A CA 1
ATOM 4694 C C . GLY A 1 598 ? 19.576 -4.526 3.599 1.00 83.44 598 GLY A C 1
ATOM 4695 O O . GLY A 1 598 ? 19.918 -4.333 4.777 1.00 83.44 598 GLY A O 1
ATOM 4696 N N . ASP A 1 599 ? 20.464 -4.439 2.610 1.00 87.25 599 ASP A N 1
ATOM 4697 C CA . ASP A 1 599 ? 21.778 -3.836 2.810 1.00 87.25 599 ASP A CA 1
ATOM 4698 C C . ASP A 1 599 ? 21.637 -2.332 3.101 1.00 87.25 599 ASP A C 1
ATOM 4700 O O . ASP A 1 599 ? 20.608 -1.707 2.852 1.00 87.25 599 ASP A O 1
ATOM 4704 N N . THR A 1 600 ? 22.668 -1.718 3.677 1.00 84.19 600 THR A N 1
ATOM 4705 C CA . THR A 1 600 ? 22.628 -0.276 3.944 1.00 84.19 600 THR A CA 1
ATOM 4706 C C . THR A 1 600 ? 22.685 0.507 2.626 1.00 84.19 600 THR A C 1
ATOM 4708 O O . THR A 1 600 ? 23.423 0.111 1.718 1.00 84.19 600 THR A O 1
ATOM 4711 N N . PRO A 1 601 ? 21.984 1.646 2.485 1.00 81.69 601 PRO A N 1
ATOM 4712 C CA . PRO A 1 601 ? 22.142 2.517 1.321 1.00 81.69 601 PRO A CA 1
ATOM 4713 C C . PRO A 1 601 ? 23.591 2.994 1.135 1.00 81.69 601 PRO A C 1
ATOM 4715 O O . PRO A 1 601 ? 24.346 3.127 2.106 1.00 81.69 601 PRO A O 1
ATOM 4718 N N . TYR A 1 602 ? 23.991 3.238 -0.116 1.00 78.88 602 TYR A N 1
ATOM 4719 C CA . TYR A 1 602 ? 25.329 3.737 -0.446 1.00 78.88 602 TYR A CA 1
ATOM 4720 C C . TYR A 1 602 ? 25.537 5.165 0.079 1.00 78.88 602 TYR A C 1
ATOM 4722 O O . TYR A 1 602 ? 24.722 6.053 -0.152 1.00 78.88 602 TYR A O 1
ATOM 4730 N N . THR A 1 603 ? 26.666 5.386 0.744 1.00 79.94 603 THR A N 1
ATOM 4731 C CA . THR A 1 603 ? 27.169 6.678 1.223 1.00 79.94 603 THR A CA 1
ATOM 4732 C C . THR A 1 603 ? 28.665 6.770 0.928 1.00 79.94 603 THR A C 1
ATOM 4734 O O . THR A 1 603 ? 29.318 5.757 0.668 1.00 79.94 603 THR A O 1
ATOM 4737 N N . GLU A 1 604 ? 29.251 7.964 1.023 1.00 74.00 604 GLU A N 1
ATOM 4738 C CA . GLU A 1 604 ? 30.700 8.137 0.833 1.00 74.00 604 GLU A CA 1
ATOM 4739 C C . GLU A 1 604 ? 31.539 7.289 1.807 1.00 74.00 604 GLU A C 1
ATOM 4741 O O . GLU A 1 604 ? 32.624 6.823 1.456 1.00 74.00 604 GLU A O 1
ATOM 4746 N N . GLN A 1 605 ? 31.021 7.046 3.016 1.00 77.94 605 GLN A N 1
ATOM 4747 C CA . GLN A 1 605 ? 31.711 6.304 4.075 1.00 77.94 605 GLN A CA 1
ATOM 4748 C C . GLN A 1 605 ? 31.670 4.786 3.873 1.00 77.94 605 GLN A C 1
ATOM 4750 O O . GLN A 1 605 ? 32.588 4.097 4.305 1.00 77.94 605 GLN A O 1
ATOM 4755 N N . ASN A 1 606 ? 30.632 4.270 3.208 1.00 79.19 606 ASN A N 1
ATOM 4756 C CA . ASN A 1 606 ? 30.367 2.834 3.085 1.00 79.19 606 ASN A CA 1
ATOM 4757 C C . ASN A 1 606 ? 30.407 2.331 1.628 1.00 79.19 606 ASN A C 1
ATOM 4759 O O . ASN A 1 606 ? 29.913 1.247 1.323 1.00 79.19 606 ASN A O 1
ATOM 4763 N N . GLN A 1 607 ? 30.982 3.115 0.709 1.00 71.06 607 GLN A N 1
ATOM 4764 C CA . GLN A 1 607 ? 31.010 2.836 -0.736 1.00 71.06 607 GLN A CA 1
ATOM 4765 C C . GLN A 1 607 ? 31.673 1.499 -1.119 1.00 71.06 607 GLN A C 1
ATOM 4767 O O . GLN A 1 607 ? 31.452 1.012 -2.222 1.00 71.06 607 GLN A O 1
ATOM 4772 N N . ASN A 1 608 ? 32.482 0.922 -0.224 1.00 75.19 608 ASN A N 1
ATOM 4773 C CA . ASN A 1 608 ? 33.206 -0.330 -0.449 1.00 75.19 608 ASN A CA 1
ATOM 4774 C C . ASN A 1 608 ? 32.569 -1.539 0.259 1.00 75.19 608 ASN A C 1
ATOM 4776 O O . ASN A 1 608 ? 33.088 -2.646 0.108 1.00 75.19 608 ASN A O 1
ATOM 4780 N N . ASP A 1 609 ? 31.499 -1.361 1.046 1.00 83.19 609 ASP A N 1
ATOM 4781 C CA . ASP A 1 609 ? 30.895 -2.496 1.748 1.00 83.19 609 ASP A CA 1
ATOM 4782 C C . ASP A 1 609 ? 30.208 -3.426 0.743 1.00 83.19 609 ASP A C 1
ATOM 4784 O O . ASP A 1 609 ? 29.517 -2.976 -0.180 1.00 83.19 609 ASP A O 1
ATOM 4788 N N . VAL A 1 610 ? 30.379 -4.728 0.962 1.00 85.00 610 VAL A N 1
ATOM 4789 C CA . VAL A 1 610 ? 29.767 -5.806 0.176 1.00 85.00 610 VAL A CA 1
ATOM 4790 C C . VAL A 1 610 ? 28.403 -6.199 0.744 1.00 85.00 610 VAL A C 1
ATOM 4792 O O . VAL A 1 610 ? 28.116 -5.953 1.915 1.00 85.00 610 VAL A O 1
ATOM 4795 N N . GLY A 1 611 ? 27.560 -6.806 -0.090 1.00 87.38 611 GLY A N 1
ATOM 4796 C CA . GLY A 1 611 ? 26.239 -7.285 0.319 1.00 87.38 611 GLY A CA 1
ATOM 4797 C C . GLY A 1 611 ? 26.279 -8.538 1.188 1.00 87.38 611 GLY A C 1
ATOM 4798 O O . GLY A 1 611 ? 27.293 -9.238 1.264 1.00 87.38 611 GLY A O 1
ATOM 4799 N N . SER A 1 612 ? 25.146 -8.840 1.820 1.00 88.50 612 SER A N 1
ATOM 4800 C CA . SER A 1 612 ? 24.967 -10.028 2.660 1.00 88.50 612 SER A CA 1
ATOM 4801 C C . SER A 1 612 ? 24.004 -11.036 2.036 1.00 88.50 612 SER A C 1
ATOM 4803 O O . SER A 1 612 ? 22.885 -10.693 1.660 1.00 88.50 612 SER A O 1
ATOM 4805 N N . ARG A 1 613 ? 24.404 -12.315 1.997 1.00 86.50 613 ARG A N 1
ATOM 4806 C CA . ARG A 1 613 ? 23.512 -13.418 1.597 1.00 86.50 613 ARG A CA 1
ATOM 4807 C C . ARG A 1 613 ? 22.358 -13.616 2.580 1.00 86.50 613 ARG A C 1
ATOM 4809 O O . ARG A 1 613 ? 21.248 -13.899 2.155 1.00 86.50 613 ARG A O 1
ATOM 4816 N N . GLU A 1 614 ? 22.589 -13.419 3.877 1.00 86.75 614 GLU A N 1
ATOM 4817 C CA . GLU A 1 614 ? 21.530 -13.577 4.884 1.00 86.75 614 GLU A CA 1
ATOM 4818 C C . GLU A 1 614 ? 20.442 -12.508 4.741 1.00 86.75 614 GLU A C 1
ATOM 4820 O O . GLU A 1 614 ? 19.266 -12.817 4.878 1.00 86.75 614 GLU A O 1
ATOM 4825 N N . LYS A 1 615 ? 20.811 -11.279 4.361 1.00 89.12 615 LYS A N 1
ATOM 4826 C CA . LYS A 1 615 ? 19.854 -10.183 4.125 1.00 89.12 615 LYS A CA 1
ATOM 4827 C C . LYS A 1 615 ? 18.959 -10.397 2.900 1.00 89.12 615 LYS A C 1
ATOM 4829 O O . LYS A 1 615 ? 17.910 -9.779 2.778 1.00 89.12 615 LYS A O 1
ATOM 4834 N N . ARG A 1 616 ? 19.347 -11.305 2.000 1.00 88.69 616 ARG A N 1
ATOM 4835 C CA . ARG A 1 616 ? 18.541 -11.727 0.843 1.00 88.69 616 ARG A CA 1
ATOM 4836 C C . ARG A 1 616 ? 17.464 -12.756 1.216 1.00 88.69 616 ARG A C 1
ATOM 4838 O O . ARG A 1 616 ? 16.579 -13.016 0.407 1.00 88.69 616 ARG A O 1
ATOM 4845 N N . LYS A 1 617 ? 17.481 -13.300 2.440 1.00 88.94 617 LYS A N 1
ATOM 4846 C CA . LYS A 1 617 ? 16.364 -14.068 3.008 1.00 88.94 617 LYS A CA 1
ATOM 4847 C C . LYS A 1 617 ? 15.352 -13.085 3.589 1.00 88.94 617 LYS A C 1
ATOM 4849 O O . LYS A 1 617 ? 15.379 -12.761 4.773 1.00 88.94 617 LYS A O 1
ATOM 4854 N N . MET A 1 618 ? 14.486 -12.574 2.727 1.00 90.44 618 MET A N 1
ATOM 4855 C CA . MET A 1 618 ? 13.502 -11.561 3.080 1.00 90.44 618 MET A CA 1
ATOM 4856 C C . MET A 1 618 ? 12.428 -12.171 3.980 1.00 90.44 618 MET A C 1
ATOM 4858 O O . MET A 1 618 ? 11.850 -13.212 3.660 1.00 90.44 618 MET A O 1
ATOM 4862 N N . ILE A 1 619 ? 12.167 -11.519 5.110 1.00 89.38 619 ILE A N 1
ATOM 4863 C CA . ILE A 1 619 ? 11.109 -11.895 6.044 1.00 89.38 619 ILE A CA 1
ATOM 4864 C C . ILE A 1 619 ? 10.133 -10.730 6.116 1.00 89.38 619 ILE A C 1
ATOM 4866 O O . ILE A 1 619 ? 10.515 -9.625 6.489 1.00 89.38 619 ILE A O 1
ATOM 4870 N N . PHE A 1 620 ? 8.886 -11.005 5.761 1.00 89.50 620 PHE A N 1
ATOM 4871 C CA . PHE A 1 620 ? 7.773 -10.081 5.886 1.00 89.50 620 PHE A CA 1
ATOM 4872 C C . PHE A 1 620 ? 6.884 -10.565 7.016 1.00 89.50 620 PHE A C 1
ATOM 4874 O O . PHE A 1 620 ? 6.445 -11.714 7.008 1.00 89.50 620 PHE A O 1
ATOM 4881 N N . GLU A 1 621 ? 6.609 -9.700 7.979 1.00 86.50 621 GLU A N 1
ATOM 4882 C CA . GLU A 1 621 ? 5.620 -9.981 9.014 1.00 86.50 621 GLU A CA 1
ATOM 4883 C C . GLU A 1 621 ? 4.363 -9.179 8.726 1.00 86.50 621 GLU A C 1
ATOM 4885 O O . GLU A 1 621 ? 4.469 -7.976 8.524 1.00 86.50 621 GLU A O 1
ATOM 4890 N N . VAL A 1 622 ? 3.199 -9.828 8.707 1.00 86.56 622 VAL A N 1
ATOM 4891 C CA . VAL A 1 622 ? 1.898 -9.179 8.502 1.00 86.56 622 VAL A CA 1
ATOM 4892 C C . VAL A 1 622 ? 1.029 -9.432 9.710 1.00 86.56 622 VAL A C 1
ATOM 4894 O O . VAL A 1 622 ? 0.869 -10.571 10.137 1.00 86.56 622 VAL A O 1
ATOM 4897 N N . SER A 1 623 ? 0.448 -8.374 10.255 1.00 83.88 623 SER A N 1
ATOM 4898 C CA . SER A 1 623 ? -0.587 -8.472 11.283 1.00 83.88 623 SER A CA 1
ATOM 4899 C C . SER A 1 623 ? -1.651 -7.417 11.045 1.00 83.88 623 SER A C 1
ATOM 4901 O O . SER A 1 623 ? -1.373 -6.388 10.427 1.00 83.88 623 SER A O 1
ATOM 4903 N N . SER A 1 624 ? -2.849 -7.653 11.569 1.00 78.31 624 SER A N 1
ATOM 4904 C CA . SER A 1 624 ? -3.889 -6.635 11.634 1.00 78.31 624 SER A CA 1
ATOM 4905 C C . SER A 1 624 ? -4.224 -6.329 13.095 1.00 78.31 624 SER A C 1
ATOM 4907 O O . SER A 1 624 ? -4.320 -7.246 13.913 1.00 78.31 624 SER A O 1
ATOM 4909 N N . PRO A 1 625 ? -4.369 -5.049 13.483 1.00 67.12 625 PRO A N 1
ATOM 4910 C CA . PRO A 1 625 ? -4.965 -4.711 14.761 1.00 67.12 625 PRO A CA 1
ATOM 4911 C C . PRO A 1 625 ? -6.482 -4.946 14.754 1.00 67.12 625 PRO A C 1
ATOM 4913 O O . PRO A 1 625 ? -7.056 -4.995 15.838 1.00 67.12 625 PRO A O 1
ATOM 4916 N N . ASP A 1 626 ? -7.119 -5.119 13.598 1.00 69.50 626 ASP A N 1
ATOM 4917 C CA . ASP A 1 626 ? -8.558 -5.329 13.484 1.00 69.50 626 ASP A CA 1
ATOM 4918 C C . ASP A 1 626 ? -8.895 -6.803 13.767 1.00 69.50 626 ASP A C 1
ATOM 4920 O O . ASP A 1 626 ? -8.182 -7.697 13.316 1.00 69.50 626 ASP A O 1
ATOM 4924 N N . ALA A 1 627 ? -9.953 -7.072 14.543 1.00 62.69 627 ALA A N 1
ATOM 4925 C CA . ALA A 1 627 ? -10.455 -8.438 14.691 1.00 62.69 627 ALA A CA 1
ATOM 4926 C C . ALA A 1 627 ? -11.200 -8.838 13.410 1.00 62.69 627 ALA A C 1
ATOM 4928 O O . ALA A 1 627 ? -12.204 -8.235 13.026 1.00 62.69 627 ALA A O 1
ATOM 4929 N N . LEU A 1 628 ? -10.668 -9.853 12.759 1.00 66.19 628 LEU A N 1
ATOM 4930 C CA . LEU A 1 628 ? -11.042 -10.450 11.500 1.00 66.19 628 LEU A CA 1
ATOM 4931 C C . LEU A 1 628 ? -11.722 -11.798 11.735 1.00 66.19 628 LEU A C 1
ATOM 4933 O O . LEU A 1 628 ? -11.098 -12.847 11.650 1.00 66.19 628 LEU A O 1
ATOM 4937 N N . ASN A 1 629 ? -13.047 -11.786 11.895 1.00 72.19 629 ASN A N 1
ATOM 4938 C CA . ASN A 1 629 ? -13.858 -13.013 11.918 1.00 72.19 629 ASN A CA 1
ATOM 4939 C C . ASN A 1 629 ? -13.993 -13.668 10.519 1.00 72.19 629 ASN A C 1
ATOM 4941 O O . ASN A 1 629 ? -15.077 -14.119 10.144 1.00 72.19 629 ASN A O 1
ATOM 4945 N N . GLU A 1 630 ? -12.928 -13.672 9.723 1.00 82.19 630 GLU A N 1
ATOM 4946 C CA . GLU A 1 630 ? -12.870 -14.205 8.364 1.00 82.19 630 GLU A CA 1
ATOM 4947 C C . GLU A 1 630 ? -11.440 -14.621 7.995 1.00 82.19 630 GLU A C 1
ATOM 4949 O O . GLU A 1 630 ? -10.465 -14.234 8.643 1.00 82.19 630 GLU A O 1
ATOM 4954 N N . GLU A 1 631 ? -11.326 -15.423 6.942 1.00 88.19 631 GLU A N 1
ATOM 4955 C CA . GLU A 1 631 ? -10.045 -15.801 6.360 1.00 88.19 631 GLU A CA 1
ATOM 4956 C C . GLU A 1 631 ? -9.661 -14.826 5.237 1.00 88.19 631 GLU A C 1
ATOM 4958 O O . GLU A 1 631 ? -10.514 -14.268 4.549 1.00 88.19 631 GLU A O 1
ATOM 4963 N N . VAL A 1 632 ? -8.360 -14.598 5.063 1.00 91.31 632 VAL A N 1
ATOM 4964 C CA . VAL A 1 632 ? -7.805 -13.700 4.045 1.00 91.31 632 VAL A CA 1
ATOM 4965 C C . VAL A 1 632 ? -6.701 -14.389 3.245 1.00 91.31 632 VAL A C 1
ATOM 4967 O O . VAL A 1 632 ? -6.113 -15.385 3.675 1.00 91.31 632 VAL A O 1
ATOM 4970 N N . THR A 1 633 ? -6.384 -13.824 2.082 1.00 93.88 633 THR A N 1
ATOM 4971 C CA . THR A 1 633 ? -5.224 -14.199 1.263 1.00 93.88 633 THR A CA 1
ATOM 4972 C C . THR A 1 633 ? -4.139 -13.134 1.369 1.00 93.88 633 THR A C 1
ATOM 4974 O O . THR A 1 633 ? -4.438 -11.947 1.293 1.00 93.88 633 THR A O 1
ATOM 4977 N N . VAL A 1 634 ? -2.877 -13.536 1.528 1.00 93.56 634 VAL A N 1
ATOM 4978 C CA . VAL A 1 634 ? -1.719 -12.630 1.570 1.00 93.56 634 VAL A CA 1
ATOM 4979 C C . VAL A 1 634 ? -0.818 -12.875 0.362 1.00 93.56 634 VAL A C 1
ATOM 4981 O O . VAL A 1 634 ? -0.272 -13.968 0.214 1.00 93.56 634 VAL A O 1
ATOM 4984 N N . ASN A 1 635 ? -0.624 -11.845 -0.461 1.00 94.69 635 ASN A N 1
ATOM 4985 C CA . ASN A 1 635 ? 0.187 -11.860 -1.677 1.00 94.69 635 ASN A CA 1
ATOM 4986 C C . ASN A 1 635 ? 1.435 -10.980 -1.516 1.00 94.69 635 ASN A C 1
ATOM 4988 O O . ASN A 1 635 ? 1.345 -9.833 -1.075 1.00 94.69 635 ASN A O 1
ATOM 4992 N N . LEU A 1 636 ? 2.593 -11.499 -1.923 1.00 94.88 636 LEU A N 1
ATOM 4993 C CA . LEU A 1 636 ? 3.849 -10.764 -2.041 1.00 94.88 636 LEU A CA 1
ATOM 4994 C C . LEU A 1 636 ? 4.197 -10.578 -3.518 1.00 94.88 636 LEU A C 1
ATOM 4996 O O . LEU A 1 636 ? 4.387 -11.559 -4.237 1.00 94.88 636 LEU A O 1
ATOM 5000 N N . TYR A 1 637 ? 4.345 -9.321 -3.919 1.00 95.12 637 TYR A N 1
ATOM 5001 C CA . TYR A 1 637 ? 4.781 -8.903 -5.243 1.00 95.12 637 TYR A CA 1
ATOM 5002 C C . TYR A 1 637 ? 6.192 -8.333 -5.166 1.00 95.12 637 TYR A C 1
ATOM 5004 O O . TYR A 1 637 ? 6.501 -7.585 -4.232 1.00 95.12 637 TYR A O 1
ATOM 5012 N N . LEU A 1 638 ? 7.016 -8.635 -6.164 1.00 93.75 638 LEU A N 1
ATOM 5013 C CA . LEU A 1 638 ? 8.350 -8.061 -6.326 1.00 93.75 638 LEU A CA 1
ATOM 5014 C C . LEU A 1 638 ? 8.456 -7.418 -7.710 1.00 93.75 638 LEU A C 1
ATOM 5016 O O . LEU A 1 638 ? 8.310 -8.119 -8.707 1.00 93.75 638 LEU A O 1
ATOM 5020 N N . ASP A 1 639 ? 8.761 -6.120 -7.770 1.00 93.62 639 ASP A N 1
ATOM 5021 C CA . ASP A 1 639 ? 9.036 -5.423 -9.033 1.00 93.62 639 ASP A CA 1
ATOM 5022 C C . ASP A 1 639 ? 10.482 -5.722 -9.458 1.00 93.62 639 ASP A C 1
ATOM 5024 O O . ASP A 1 639 ? 11.418 -4.938 -9.270 1.00 93.62 639 ASP A O 1
ATOM 5028 N N . ILE A 1 640 ? 10.681 -6.941 -9.964 1.00 89.12 640 ILE A N 1
ATOM 5029 C CA . ILE A 1 640 ? 11.987 -7.407 -10.437 1.00 89.12 640 ILE A CA 1
ATOM 5030 C C . ILE A 1 640 ? 12.403 -6.649 -11.693 1.00 89.12 640 ILE A C 1
ATOM 5032 O O . ILE A 1 640 ? 13.596 -6.492 -11.913 1.00 89.12 640 ILE A O 1
ATOM 5036 N N . ASN A 1 641 ? 11.457 -6.179 -12.506 1.00 88.00 641 ASN A N 1
ATOM 5037 C CA . ASN A 1 641 ? 11.736 -5.569 -13.803 1.00 88.00 641 ASN A CA 1
ATOM 5038 C C . ASN A 1 641 ? 11.977 -4.035 -13.702 1.00 88.00 641 ASN A C 1
ATOM 5040 O O . ASN A 1 641 ? 12.558 -3.424 -14.606 1.00 88.00 641 ASN A O 1
ATOM 5044 N N . GLY A 1 642 ? 11.604 -3.421 -12.575 1.00 91.12 642 GLY A N 1
ATOM 5045 C CA . GLY A 1 642 ? 11.809 -2.011 -12.257 1.00 91.12 642 GLY A CA 1
ATOM 5046 C C . GLY A 1 642 ? 10.918 -1.050 -13.051 1.00 91.12 642 GLY A C 1
ATOM 5047 O O . GLY A 1 642 ? 11.331 0.092 -13.294 1.00 91.12 642 GLY A O 1
ATOM 5048 N N . ASP A 1 643 ? 9.757 -1.490 -13.543 1.00 92.12 643 ASP A N 1
ATOM 5049 C CA . ASP A 1 643 ? 8.796 -0.660 -14.279 1.00 92.12 643 ASP A CA 1
ATOM 5050 C C . ASP A 1 643 ? 7.845 0.133 -13.372 1.00 92.12 643 ASP A C 1
ATOM 5052 O O . ASP A 1 643 ? 7.136 1.006 -13.879 1.00 92.12 643 ASP A O 1
ATOM 5056 N N . GLY A 1 644 ? 7.904 -0.080 -12.053 1.00 92.88 644 GLY A N 1
ATOM 5057 C CA . GLY A 1 644 ? 7.091 0.613 -11.057 1.00 92.88 644 GLY A CA 1
ATOM 5058 C C . GLY A 1 644 ? 5.629 0.173 -11.038 1.00 92.88 644 GLY A C 1
ATOM 5059 O O . GLY A 1 644 ? 4.774 0.917 -10.542 1.00 92.88 644 GLY A O 1
ATOM 5060 N N . LEU A 1 645 ? 5.329 -0.998 -11.601 1.00 94.31 645 LEU A N 1
ATOM 5061 C CA . LEU A 1 645 ? 4.034 -1.661 -11.530 1.00 94.31 645 LEU A CA 1
ATOM 5062 C C . LEU A 1 645 ? 4.133 -2.904 -10.631 1.00 94.31 645 LEU A C 1
ATOM 5064 O O . LEU A 1 645 ? 5.210 -3.375 -10.293 1.00 94.31 645 LEU A O 1
ATOM 5068 N N . PHE A 1 646 ? 2.975 -3.399 -10.190 1.00 94.56 646 PHE A N 1
ATOM 5069 C CA . PHE A 1 646 ? 2.862 -4.661 -9.455 1.00 94.56 646 PHE A CA 1
ATOM 5070 C C . PHE A 1 646 ? 1.729 -5.478 -10.061 1.00 94.56 646 PHE A C 1
ATOM 5072 O O . PHE A 1 646 ? 0.575 -5.376 -9.614 1.00 94.56 646 PHE A O 1
ATOM 5079 N N . LYS A 1 647 ? 2.056 -6.226 -11.111 1.00 90.88 647 LYS A N 1
ATOM 5080 C CA . LYS A 1 647 ? 1.106 -7.029 -11.886 1.00 90.88 647 LYS A CA 1
ATOM 5081 C C . LYS A 1 647 ? 0.883 -8.399 -11.254 1.00 90.88 647 LYS A C 1
ATOM 5083 O O . LYS A 1 647 ? 1.644 -8.832 -10.394 1.00 90.88 647 LYS A O 1
ATOM 5088 N N . GLU A 1 648 ? -0.181 -9.088 -11.657 1.00 89.75 648 GLU A N 1
ATOM 5089 C CA . GLU A 1 648 ? -0.520 -10.404 -11.096 1.00 89.75 648 GLU A CA 1
ATOM 5090 C C . GLU A 1 648 ? 0.576 -11.447 -11.364 1.00 89.75 648 GLU A C 1
ATOM 5092 O O . GLU A 1 648 ? 0.865 -12.272 -10.500 1.00 89.75 648 GLU A O 1
ATOM 5097 N N . GLU A 1 649 ? 1.254 -11.373 -12.511 1.00 84.12 649 GLU A N 1
ATOM 5098 C CA . GLU A 1 649 ? 2.400 -12.226 -12.837 1.00 84.12 649 GLU A CA 1
ATOM 5099 C C . GLU A 1 649 ? 3.643 -11.981 -11.960 1.00 84.12 649 GLU A C 1
ATOM 5101 O O . GLU A 1 649 ? 4.562 -12.797 -11.969 1.00 84.12 649 GLU A O 1
ATOM 5106 N N . GLU A 1 650 ? 3.668 -10.897 -11.179 1.00 90.19 650 GLU A N 1
ATOM 5107 C CA . GLU A 1 650 ? 4.763 -10.550 -10.263 1.00 90.19 650 GLU A CA 1
ATOM 5108 C C . GLU A 1 650 ? 4.509 -11.031 -8.827 1.00 90.19 650 GLU A C 1
ATOM 5110 O O . GLU A 1 650 ? 5.310 -10.758 -7.928 1.00 90.19 650 GLU A O 1
ATOM 5115 N N . ILE A 1 651 ? 3.416 -11.772 -8.593 1.00 92.06 651 ILE A N 1
ATOM 5116 C CA . ILE A 1 651 ? 3.175 -12.469 -7.327 1.00 92.06 651 ILE A CA 1
ATOM 5117 C C . ILE A 1 651 ? 4.189 -13.607 -7.197 1.00 92.06 651 ILE A C 1
ATOM 5119 O O . ILE A 1 651 ? 4.054 -14.670 -7.801 1.00 92.06 651 ILE A O 1
ATOM 5123 N N . VAL A 1 652 ? 5.190 -13.409 -6.345 1.00 90.44 652 VAL A N 1
ATOM 5124 C CA . VAL A 1 652 ? 6.222 -14.421 -6.078 1.00 90.44 652 VAL A CA 1
ATOM 5125 C C . VAL A 1 652 ? 5.834 -15.374 -4.948 1.00 90.44 652 VAL A C 1
ATOM 5127 O O . VAL A 1 652 ? 6.435 -16.437 -4.784 1.00 90.44 652 VAL A O 1
ATOM 5130 N N . LYS A 1 653 ? 4.844 -14.995 -4.128 1.00 91.81 653 LYS A N 1
ATOM 5131 C CA . LYS A 1 653 ? 4.319 -15.830 -3.045 1.00 91.81 653 LYS A CA 1
ATOM 5132 C C . LYS A 1 653 ? 2.892 -15.436 -2.676 1.00 91.81 653 LYS A C 1
ATOM 5134 O O . LYS A 1 653 ? 2.631 -14.265 -2.429 1.00 91.81 653 LYS A O 1
ATOM 5139 N N . ALA A 1 654 ? 2.015 -16.429 -2.555 1.00 93.12 654 ALA A N 1
ATOM 5140 C CA . ALA A 1 654 ? 0.649 -16.278 -2.062 1.00 93.12 654 ALA A CA 1
ATOM 5141 C C . ALA A 1 654 ? 0.385 -17.282 -0.932 1.00 93.12 654 ALA A C 1
ATOM 5143 O O . ALA A 1 654 ? 0.857 -18.423 -0.983 1.00 93.12 654 ALA A O 1
ATOM 5144 N N . VAL A 1 655 ? -0.337 -16.853 0.101 1.00 92.62 655 VAL A N 1
ATOM 5145 C CA . VAL A 1 655 ? -0.793 -17.715 1.197 1.00 92.62 655 VAL A CA 1
ATOM 5146 C C . VAL A 1 655 ? -2.276 -17.457 1.437 1.00 92.62 655 VAL A C 1
ATOM 5148 O O . VAL A 1 655 ? -2.659 -16.342 1.772 1.00 92.62 655 VAL A O 1
ATOM 5151 N N . GLU A 1 656 ? -3.097 -18.486 1.261 1.00 93.25 656 GLU A N 1
ATOM 5152 C CA . GLU A 1 656 ? -4.560 -18.421 1.354 1.00 93.25 656 GLU A CA 1
ATOM 5153 C C . GLU A 1 656 ? -5.067 -18.937 2.710 1.00 93.25 656 GLU A C 1
ATOM 5155 O O . GLU A 1 656 ? -4.348 -19.643 3.423 1.00 93.25 656 GLU A O 1
ATOM 5160 N N . ASN A 1 657 ? -6.333 -18.644 3.024 1.00 90.00 657 ASN A N 1
ATOM 5161 C CA . ASN A 1 657 ? -7.059 -19.145 4.197 1.00 90.00 657 ASN A CA 1
ATOM 5162 C C . ASN A 1 657 ? -6.392 -18.778 5.541 1.00 90.00 657 ASN A C 1
ATOM 5164 O O . ASN A 1 657 ? -6.270 -19.601 6.452 1.00 90.00 657 ASN A O 1
ATOM 5168 N N . ILE A 1 658 ? -5.893 -17.542 5.653 1.00 87.25 658 ILE A N 1
ATOM 5169 C CA . ILE A 1 658 ? -5.217 -17.039 6.855 1.00 87.25 658 ILE A CA 1
ATOM 5170 C C . ILE A 1 658 ? -6.205 -16.290 7.741 1.00 87.25 658 ILE A C 1
ATOM 5172 O O . ILE A 1 658 ? -6.831 -15.339 7.295 1.00 87.25 658 ILE A O 1
ATOM 5176 N N . ASN A 1 659 ? -6.282 -16.651 9.020 1.00 84.56 659 ASN A N 1
ATOM 5177 C CA . ASN A 1 659 ? -6.961 -15.840 10.027 1.00 84.56 659 ASN A CA 1
ATOM 5178 C C . ASN A 1 659 ? -5.918 -14.996 10.796 1.00 84.56 659 ASN A C 1
ATOM 5180 O O . ASN A 1 659 ? -5.018 -15.543 11.441 1.00 84.56 659 ASN A O 1
ATOM 5184 N N . LEU A 1 660 ? -6.040 -13.664 10.717 1.00 78.38 660 LEU A N 1
ATOM 5185 C CA . LEU A 1 660 ? -5.135 -12.696 11.359 1.00 78.38 660 LEU A CA 1
ATOM 5186 C C . LEU A 1 660 ? -5.552 -12.297 12.796 1.00 78.38 660 LEU A C 1
ATOM 5188 O O . LEU A 1 660 ? -4.833 -11.526 13.430 1.00 78.38 660 LEU A O 1
ATOM 5192 N N . ASP A 1 661 ? -6.647 -12.841 13.347 1.00 67.25 661 ASP A N 1
ATOM 5193 C CA . ASP A 1 661 ? -7.106 -12.614 14.734 1.00 67.25 661 ASP A CA 1
ATOM 5194 C C . ASP A 1 661 ? -6.075 -13.037 15.781 1.00 67.25 661 ASP A C 1
ATOM 5196 O O . ASP A 1 661 ? -5.949 -12.428 16.845 1.00 67.25 661 ASP A O 1
ATOM 5200 N N . ASN A 1 662 ? -5.356 -14.123 15.490 1.00 53.06 662 ASN A N 1
ATOM 5201 C CA . ASN A 1 662 ? -4.568 -14.867 16.471 1.00 53.06 662 ASN A CA 1
ATOM 5202 C C . ASN A 1 662 ? -3.053 -14.602 16.393 1.00 53.06 662 ASN A C 1
ATOM 5204 O O . ASN A 1 662 ? -2.286 -15.298 17.062 1.00 53.06 662 ASN A O 1
ATOM 5208 N N . GLY A 1 663 ? -2.594 -13.614 15.614 1.00 64.19 663 GLY A N 1
ATOM 5209 C CA . GLY A 1 663 ? -1.177 -13.238 15.571 1.00 64.19 663 GLY A CA 1
ATOM 5210 C C . GLY A 1 663 ? -0.695 -12.659 14.241 1.00 64.19 663 GLY A C 1
ATOM 5211 O O . GLY A 1 663 ? -1.480 -12.334 13.356 1.00 64.19 663 GLY A O 1
ATOM 5212 N N . SER A 1 664 ? 0.627 -12.517 14.115 1.00 76.69 664 SER A N 1
ATOM 5213 C CA . SER A 1 664 ? 1.291 -12.156 12.862 1.00 76.69 664 SER A CA 1
ATOM 5214 C C . SER A 1 664 ? 1.599 -13.396 12.015 1.00 76.69 664 SER A C 1
ATOM 5216 O O . SER A 1 664 ? 1.964 -14.450 12.539 1.00 76.69 664 SER A O 1
ATOM 5218 N N . ILE A 1 665 ? 1.498 -13.271 10.692 1.00 85.25 665 ILE A N 1
ATOM 5219 C CA . ILE A 1 665 ? 2.032 -14.251 9.740 1.00 85.25 665 ILE A CA 1
ATOM 5220 C C . ILE A 1 665 ? 3.413 -13.805 9.261 1.00 85.25 665 ILE A C 1
ATOM 5222 O O . ILE A 1 665 ? 3.633 -12.630 8.983 1.00 85.25 665 ILE A O 1
ATOM 5226 N N . SER A 1 666 ? 4.344 -14.753 9.144 1.00 86.56 666 SER A N 1
ATOM 5227 C CA . SER A 1 666 ? 5.690 -14.517 8.616 1.00 86.56 666 SER A CA 1
ATOM 5228 C C . SER A 1 666 ? 5.836 -15.147 7.228 1.00 86.56 666 SER A C 1
ATOM 5230 O O . SER A 1 666 ? 5.859 -16.373 7.090 1.00 86.56 666 SER A O 1
ATOM 5232 N N . LEU A 1 667 ? 5.949 -14.319 6.188 1.00 88.50 667 LEU A N 1
ATOM 5233 C CA . LEU A 1 667 ? 6.259 -14.745 4.827 1.00 88.50 667 LEU A CA 1
ATOM 5234 C C . LEU A 1 667 ? 7.768 -14.644 4.606 1.00 88.50 667 LEU A C 1
ATOM 5236 O O . LEU A 1 667 ? 8.349 -13.564 4.635 1.00 88.50 667 LEU A O 1
ATOM 5240 N N . LYS A 1 668 ? 8.404 -15.788 4.357 1.00 89.31 668 LYS A N 1
ATOM 5241 C CA . LYS A 1 668 ? 9.828 -15.864 4.005 1.00 89.31 668 LYS A CA 1
ATOM 5242 C C . LYS A 1 668 ? 9.996 -16.013 2.498 1.00 89.31 668 LYS A C 1
ATOM 5244 O O . LYS A 1 668 ? 9.329 -16.875 1.918 1.00 89.31 668 LYS A O 1
ATOM 5249 N N . TYR A 1 669 ? 10.882 -15.228 1.901 1.00 90.44 669 TYR A N 1
ATOM 5250 C CA . TYR A 1 669 ? 11.245 -15.301 0.489 1.00 90.44 669 TYR A CA 1
ATOM 5251 C C . TYR A 1 669 ? 12.771 -15.290 0.337 1.00 90.44 669 TYR A C 1
ATOM 5253 O O . TYR A 1 669 ? 13.444 -14.437 0.913 1.00 90.44 669 TYR A O 1
ATOM 5261 N N . ASP A 1 670 ? 13.328 -16.254 -0.397 1.00 86.94 670 ASP A N 1
ATOM 5262 C CA . ASP A 1 670 ? 14.773 -16.360 -0.620 1.00 86.94 670 ASP A CA 1
ATOM 5263 C C . ASP A 1 670 ? 15.153 -15.720 -1.960 1.00 86.94 670 ASP A C 1
ATOM 5265 O O . ASP A 1 670 ? 15.127 -16.367 -3.007 1.00 86.94 670 ASP A O 1
ATOM 5269 N N . MET A 1 671 ? 15.532 -14.437 -1.923 1.00 87.12 671 MET A N 1
ATOM 5270 C CA . MET A 1 671 ? 15.981 -13.724 -3.122 1.00 87.12 671 MET A CA 1
ATOM 5271 C C . MET A 1 671 ? 17.251 -14.319 -3.714 1.00 87.12 671 MET A C 1
ATOM 5273 O O . MET A 1 671 ? 17.451 -14.207 -4.915 1.00 87.12 671 MET A O 1
ATOM 5277 N N . TYR A 1 672 ? 18.140 -14.899 -2.901 1.00 82.56 672 TYR A N 1
ATOM 5278 C CA . TYR A 1 672 ? 19.398 -15.436 -3.415 1.00 82.56 672 TYR A CA 1
ATOM 5279 C C . TYR A 1 672 ? 19.186 -16.764 -4.148 1.00 82.56 672 TYR A C 1
ATOM 5281 O O . TYR A 1 672 ? 19.888 -17.037 -5.120 1.00 82.56 672 TYR A O 1
ATOM 5289 N N . GLY A 1 673 ? 18.225 -17.573 -3.696 1.00 75.75 673 GLY A N 1
ATOM 5290 C CA . GLY A 1 673 ? 17.834 -18.807 -4.375 1.00 75.75 673 GLY A CA 1
ATOM 5291 C C . GLY A 1 673 ? 17.265 -18.557 -5.774 1.00 75.75 673 GLY A C 1
ATOM 5292 O O . GLY A 1 673 ? 17.704 -19.198 -6.724 1.00 75.75 673 GLY A O 1
ATOM 5293 N N . GLU A 1 674 ? 16.338 -17.603 -5.899 1.00 77.06 674 GLU A N 1
ATOM 5294 C CA . GLU A 1 674 ? 15.609 -17.343 -7.153 1.00 77.06 674 GLU A CA 1
ATOM 5295 C C . GLU A 1 674 ? 16.325 -16.328 -8.069 1.00 77.06 674 GLU A C 1
ATOM 5297 O O . GLU A 1 674 ? 16.439 -16.539 -9.275 1.00 77.06 674 GLU A O 1
ATOM 5302 N N . TYR A 1 675 ? 16.880 -15.251 -7.497 1.00 80.06 675 TYR A N 1
ATOM 5303 C CA . TYR A 1 675 ? 17.571 -14.170 -8.217 1.00 80.06 675 TYR A CA 1
ATOM 5304 C C . TYR A 1 675 ? 18.992 -13.954 -7.663 1.00 80.06 675 TYR A C 1
ATOM 5306 O O . TYR A 1 675 ? 19.304 -12.895 -7.096 1.00 80.06 675 TYR A O 1
ATOM 5314 N N . PRO A 1 676 ? 19.895 -14.943 -7.817 1.00 74.38 676 PRO A N 1
ATOM 5315 C CA . PRO A 1 676 ? 21.203 -14.948 -7.162 1.00 74.38 676 PRO A CA 1
ATOM 5316 C C . PRO A 1 676 ? 22.057 -13.720 -7.478 1.00 74.38 676 PRO A C 1
ATOM 5318 O O . PRO A 1 676 ? 22.846 -13.316 -6.634 1.00 74.38 676 PRO A O 1
ATOM 5321 N N . LEU A 1 677 ? 21.892 -13.131 -8.667 1.00 78.31 677 LEU A N 1
ATOM 5322 C CA . LEU A 1 677 ? 22.688 -12.003 -9.157 1.00 78.31 677 LEU A CA 1
ATOM 5323 C C . LEU A 1 677 ? 21.987 -10.641 -9.007 1.00 78.31 677 LEU A C 1
ATOM 5325 O O . LEU A 1 677 ? 22.507 -9.639 -9.494 1.00 78.31 677 LEU A O 1
ATOM 5329 N N . PHE A 1 678 ? 20.829 -10.569 -8.337 1.00 86.44 678 PHE A N 1
ATOM 5330 C CA . PHE A 1 678 ? 20.091 -9.313 -8.182 1.00 86.44 678 PHE A CA 1
ATOM 5331 C C . PHE A 1 678 ? 20.943 -8.250 -7.464 1.00 86.44 678 PHE A C 1
ATOM 5333 O O . PHE A 1 678 ? 21.477 -8.500 -6.378 1.00 86.44 678 PHE A O 1
ATOM 5340 N N . LEU A 1 679 ? 21.025 -7.039 -8.013 1.00 88.69 679 LEU A N 1
ATOM 5341 C CA . LEU A 1 679 ? 21.824 -5.935 -7.468 1.00 88.69 679 LEU A CA 1
ATOM 5342 C C . LEU A 1 679 ? 21.030 -4.636 -7.493 1.00 88.69 679 LEU A C 1
ATOM 5344 O O . LEU A 1 679 ? 20.460 -4.304 -8.512 1.00 88.69 679 LEU A O 1
ATOM 5348 N N . GLY A 1 680 ? 21.044 -3.842 -6.430 1.00 89.88 680 GLY A N 1
ATOM 5349 C CA . GLY A 1 680 ? 20.399 -2.531 -6.387 1.00 89.88 680 GLY A CA 1
ATOM 5350 C C . GLY A 1 680 ? 19.030 -2.549 -5.716 1.00 89.88 680 GLY A C 1
ATOM 5351 O O . GLY A 1 680 ? 18.779 -3.368 -4.834 1.00 89.88 680 GLY A O 1
ATOM 5352 N N . TYR A 1 681 ? 18.196 -1.580 -6.080 1.00 90.69 681 TYR A N 1
ATOM 5353 C CA . TYR A 1 681 ? 16.890 -1.331 -5.472 1.00 90.69 681 TYR A CA 1
ATOM 5354 C C . TYR A 1 681 ? 15.850 -2.352 -5.953 1.00 90.69 681 TYR A C 1
ATOM 5356 O O . TYR A 1 681 ? 15.804 -2.654 -7.145 1.00 90.69 681 TYR A O 1
ATOM 5364 N N . LEU A 1 682 ? 15.057 -2.875 -5.021 1.00 93.19 682 LEU A N 1
ATOM 5365 C CA . LEU A 1 682 ? 13.922 -3.763 -5.250 1.00 93.19 682 LEU A CA 1
ATOM 5366 C C . LEU A 1 682 ? 12.695 -3.161 -4.580 1.00 93.19 682 LEU A C 1
ATOM 5368 O O . LEU A 1 682 ? 12.650 -3.107 -3.346 1.00 93.19 682 LEU A O 1
ATOM 5372 N N . ASP A 1 683 ? 11.720 -2.765 -5.385 1.00 94.19 683 ASP A N 1
ATOM 5373 C CA . ASP A 1 683 ? 10.396 -2.396 -4.905 1.00 94.19 683 ASP A CA 1
ATOM 5374 C C . ASP A 1 683 ? 9.548 -3.657 -4.692 1.00 94.19 683 ASP A C 1
ATOM 5376 O O . ASP A 1 683 ? 9.655 -4.651 -5.415 1.00 94.19 683 ASP A O 1
ATOM 5380 N N . TRP A 1 684 ? 8.728 -3.646 -3.647 1.00 94.44 684 TRP A N 1
ATOM 5381 C CA . TRP A 1 684 ? 7.855 -4.757 -3.286 1.00 94.44 684 TRP A CA 1
ATOM 5382 C C . TRP A 1 684 ? 6.505 -4.252 -2.780 1.00 94.44 684 TRP A C 1
ATOM 5384 O O . TRP A 1 684 ? 6.407 -3.170 -2.195 1.00 94.44 684 TRP A O 1
ATOM 5394 N N . LYS A 1 685 ? 5.465 -5.068 -2.969 1.00 94.69 685 LYS A N 1
ATOM 5395 C CA . LYS A 1 685 ? 4.112 -4.832 -2.448 1.00 94.69 685 LYS A CA 1
ATOM 5396 C C . LYS A 1 685 ? 3.640 -6.057 -1.686 1.00 94.69 685 LYS A C 1
ATOM 5398 O O . LYS A 1 685 ? 3.738 -7.181 -2.172 1.00 94.69 685 LYS A O 1
ATOM 5403 N N . LEU A 1 686 ? 3.098 -5.826 -0.500 1.00 93.75 686 LEU A N 1
ATOM 5404 C CA . LEU A 1 686 ? 2.478 -6.846 0.331 1.00 93.75 686 LEU A CA 1
ATOM 5405 C C . LEU A 1 686 ? 0.994 -6.524 0.453 1.00 93.75 686 LEU A C 1
ATOM 5407 O O . LEU A 1 686 ? 0.629 -5.459 0.944 1.00 93.75 686 LEU A O 1
ATOM 5411 N N . GLU A 1 687 ? 0.154 -7.424 -0.036 1.00 94.69 687 GLU A N 1
ATOM 5412 C CA . GLU A 1 687 ? -1.281 -7.221 -0.199 1.00 94.69 687 GLU A CA 1
ATOM 5413 C C . GLU A 1 687 ? -2.049 -8.286 0.580 1.00 94.69 687 GLU A C 1
ATOM 5415 O O . GLU A 1 687 ? -1.765 -9.475 0.469 1.00 94.69 687 GLU A O 1
ATOM 5420 N N . VAL A 1 688 ? -3.043 -7.855 1.345 1.00 93.06 688 VAL A N 1
ATOM 5421 C CA . VAL A 1 688 ? -4.027 -8.710 2.002 1.00 93.06 688 VAL A CA 1
ATOM 5422 C C . VAL A 1 688 ? -5.350 -8.556 1.263 1.00 93.06 688 VAL A C 1
ATOM 5424 O O . VAL A 1 688 ? -5.802 -7.434 1.040 1.00 93.06 688 VAL A O 1
ATOM 5427 N N . VAL A 1 689 ? -5.963 -9.671 0.880 1.00 93.50 689 VAL A N 1
ATOM 5428 C CA . VAL A 1 689 ? -7.211 -9.737 0.115 1.00 93.50 689 VAL A CA 1
ATOM 5429 C C . VAL A 1 689 ? -8.257 -10.484 0.933 1.00 93.50 689 VAL A C 1
ATOM 5431 O O . VAL A 1 689 ? -8.032 -11.619 1.350 1.00 93.50 689 VAL A O 1
ATOM 5434 N N . ARG A 1 690 ? -9.399 -9.838 1.156 1.00 90.81 690 ARG A N 1
ATOM 5435 C CA . ARG A 1 690 ? -10.578 -10.397 1.829 1.00 90.81 690 ARG A CA 1
ATOM 5436 C C . ARG A 1 690 ? -11.458 -11.168 0.842 1.00 90.81 690 ARG A C 1
ATOM 5438 O O . ARG A 1 690 ? -11.376 -10.939 -0.365 1.00 90.81 690 ARG A O 1
ATOM 5445 N N . ASP A 1 691 ? -12.379 -11.987 1.345 1.00 86.69 691 ASP A N 1
ATOM 5446 C CA . ASP A 1 691 ? -13.313 -12.779 0.520 1.00 86.69 691 ASP A CA 1
ATOM 5447 C C . ASP A 1 691 ? -14.169 -11.938 -0.443 1.00 86.69 691 ASP A C 1
ATOM 5449 O O . ASP A 1 691 ? -14.510 -12.368 -1.545 1.00 86.69 691 ASP A O 1
ATOM 5453 N N . ASN A 1 692 ? -14.513 -10.709 -0.055 1.00 85.06 692 ASN A N 1
ATOM 5454 C CA . ASN A 1 692 ? -15.258 -9.768 -0.896 1.00 85.06 692 ASN A CA 1
ATOM 5455 C C . ASN A 1 692 ? -14.368 -8.936 -1.837 1.00 85.06 692 ASN A C 1
ATOM 5457 O O . ASN A 1 692 ? -14.841 -7.960 -2.423 1.00 85.06 692 ASN A O 1
ATOM 5461 N N . ASN A 1 693 ? -13.095 -9.310 -1.985 1.00 89.94 693 ASN A N 1
ATOM 5462 C CA . ASN A 1 693 ? -12.095 -8.642 -2.815 1.00 89.94 693 ASN A CA 1
ATOM 5463 C C . ASN A 1 693 ? -11.752 -7.207 -2.360 1.00 89.94 693 ASN A C 1
ATOM 5465 O O . ASN A 1 693 ? -11.182 -6.434 -3.134 1.00 89.94 693 ASN A O 1
ATOM 5469 N N . ILE A 1 694 ? -12.068 -6.828 -1.114 1.00 91.75 694 ILE A N 1
ATOM 5470 C CA . ILE A 1 694 ? -11.448 -5.658 -0.479 1.00 91.75 694 ILE A CA 1
ATOM 5471 C C . ILE A 1 694 ? -9.997 -5.997 -0.177 1.00 91.75 694 ILE A C 1
ATOM 5473 O O . ILE A 1 694 ? -9.679 -7.073 0.334 1.00 91.75 694 ILE A O 1
ATOM 5477 N N . ARG A 1 695 ? -9.118 -5.066 -0.518 1.00 93.06 695 ARG A N 1
ATOM 5478 C CA . ARG A 1 695 ? -7.676 -5.223 -0.407 1.00 93.06 695 ARG A CA 1
ATOM 5479 C C . ARG A 1 695 ? -7.149 -4.266 0.639 1.00 93.06 695 ARG A C 1
ATOM 5481 O O . ARG A 1 695 ? -7.794 -3.289 1.013 1.00 93.06 695 ARG A O 1
ATOM 5488 N N . SER A 1 696 ? -5.962 -4.547 1.134 1.00 92.00 696 SER A N 1
ATOM 5489 C CA . SER A 1 696 ? -5.161 -3.636 1.947 1.00 92.00 696 SER A CA 1
ATOM 5490 C C . SER A 1 696 ? -3.717 -3.934 1.625 1.00 92.00 696 SER A C 1
ATOM 5492 O O . SER A 1 696 ? -3.328 -5.100 1.637 1.00 92.00 696 SER A O 1
ATOM 5494 N N . TYR A 1 697 ? -2.936 -2.922 1.262 1.00 93.38 697 TYR A N 1
ATOM 5495 C CA . TYR A 1 697 ? -1.563 -3.162 0.847 1.00 93.38 697 TYR A CA 1
ATOM 5496 C C . TYR A 1 697 ? -0.596 -2.126 1.394 1.00 93.38 697 TYR A C 1
ATOM 5498 O O . TYR A 1 697 ? -0.955 -1.008 1.756 1.00 93.38 697 TYR A O 1
ATOM 5506 N N . THR A 1 698 ? 0.661 -2.537 1.455 1.00 91.94 698 THR A N 1
ATOM 5507 C CA . THR A 1 698 ? 1.789 -1.697 1.828 1.00 91.94 698 THR A CA 1
ATOM 5508 C C . THR A 1 698 ? 2.909 -1.935 0.833 1.00 91.94 698 THR A C 1
ATOM 5510 O O . THR A 1 698 ? 3.170 -3.073 0.428 1.00 91.94 698 THR A O 1
ATOM 5513 N N . ASN A 1 699 ? 3.537 -0.842 0.420 1.00 92.19 699 ASN A N 1
ATOM 5514 C CA . ASN A 1 699 ? 4.665 -0.861 -0.492 1.00 92.19 699 ASN A CA 1
ATOM 5515 C C . ASN A 1 699 ? 5.930 -0.555 0.299 1.00 92.19 699 ASN A C 1
ATOM 5517 O O . ASN A 1 699 ? 5.925 0.246 1.237 1.00 92.19 699 ASN A O 1
ATOM 5521 N N . GLY A 1 700 ? 7.035 -1.136 -0.130 1.00 91.56 700 GLY A N 1
ATOM 5522 C CA . GLY A 1 700 ? 8.333 -0.777 0.390 1.00 91.56 700 GLY A CA 1
ATOM 5523 C C . GLY A 1 700 ? 9.424 -1.112 -0.597 1.00 91.56 700 GLY A C 1
ATOM 5524 O O . GLY A 1 700 ? 9.182 -1.575 -1.706 1.00 91.56 700 GLY A O 1
ATOM 5525 N N . SER A 1 701 ? 10.649 -0.866 -0.160 1.00 91.75 701 SER A N 1
ATOM 5526 C CA . SER A 1 701 ? 11.819 -1.071 -0.990 1.00 91.75 701 SER A CA 1
ATOM 5527 C C . SER A 1 701 ? 12.984 -1.574 -0.165 1.00 91.75 701 SER A C 1
ATOM 5529 O O . SER A 1 701 ? 13.156 -1.147 0.981 1.00 91.75 701 SER A O 1
ATOM 5531 N N . VAL A 1 702 ? 13.829 -2.405 -0.757 1.00 92.19 702 VAL A N 1
ATOM 5532 C CA . VAL A 1 702 ? 15.117 -2.796 -0.178 1.00 92.19 702 VAL A CA 1
ATOM 5533 C C . VAL A 1 702 ? 16.232 -2.620 -1.191 1.00 92.19 702 VAL A C 1
ATOM 5535 O O . VAL A 1 702 ? 16.004 -2.629 -2.395 1.00 92.19 702 VAL A O 1
ATOM 5538 N N . ILE A 1 703 ? 17.457 -2.455 -0.704 1.00 90.94 703 ILE A N 1
ATOM 5539 C CA . ILE A 1 703 ? 18.645 -2.425 -1.551 1.00 90.94 703 ILE A CA 1
ATOM 5540 C C . ILE A 1 703 ? 19.493 -3.663 -1.284 1.00 90.94 703 ILE A C 1
ATOM 5542 O O . ILE A 1 703 ? 19.746 -4.015 -0.132 1.00 90.94 703 ILE A O 1
ATOM 5546 N N . PHE A 1 704 ? 19.966 -4.291 -2.355 1.00 91.12 704 PHE A N 1
ATOM 5547 C CA . PHE A 1 704 ? 20.953 -5.360 -2.294 1.00 91.12 704 PHE A CA 1
ATOM 5548 C C . PHE A 1 704 ? 22.264 -4.902 -2.91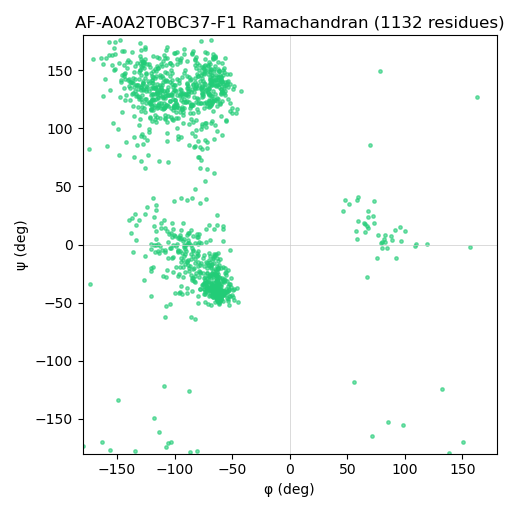6 1.00 91.12 704 PHE A C 1
ATOM 5550 O O . PHE A 1 704 ? 22.288 -4.353 -4.015 1.00 91.12 704 PHE A O 1
ATOM 5557 N N . ARG A 1 705 ? 23.374 -5.117 -2.217 1.00 90.31 705 ARG A N 1
ATOM 5558 C CA . ARG A 1 705 ? 24.717 -4.820 -2.715 1.00 90.31 705 ARG A CA 1
ATOM 5559 C C . ARG A 1 705 ? 25.329 -6.065 -3.345 1.00 90.31 705 ARG A C 1
ATOM 5561 O O . ARG A 1 705 ? 24.929 -7.200 -3.072 1.00 90.31 705 ARG A O 1
ATOM 5568 N N . LYS A 1 706 ? 26.345 -5.838 -4.172 1.00 88.19 706 LYS A N 1
ATOM 5569 C CA . LYS A 1 706 ? 27.121 -6.904 -4.808 1.00 88.19 706 LYS A CA 1
ATOM 5570 C C . LYS A 1 706 ? 27.775 -7.783 -3.741 1.00 88.19 706 LYS A C 1
ATOM 5572 O O . LYS A 1 706 ? 28.381 -7.246 -2.806 1.00 88.19 706 LYS A O 1
ATOM 5577 N N . LEU A 1 707 ? 27.691 -9.104 -3.881 1.00 84.62 707 LEU A N 1
ATOM 5578 C CA . LEU A 1 707 ? 28.405 -10.015 -2.987 1.00 84.62 707 LEU A CA 1
ATOM 5579 C C . LEU A 1 707 ? 29.915 -10.013 -3.292 1.00 84.62 707 LEU A C 1
ATOM 5581 O O . LEU A 1 707 ? 30.367 -9.581 -4.357 1.00 84.62 707 LEU A O 1
ATOM 5585 N N . LEU A 1 708 ? 30.723 -10.458 -2.325 1.00 79.44 708 LEU A N 1
ATOM 5586 C CA . LEU A 1 708 ? 32.188 -10.426 -2.430 1.00 79.44 708 LEU A CA 1
ATOM 5587 C C . LEU A 1 708 ? 32.715 -11.308 -3.573 1.00 79.44 708 LEU A C 1
ATOM 5589 O O . LEU A 1 708 ? 33.678 -10.944 -4.243 1.00 79.44 708 LEU A O 1
ATOM 5593 N N . ASP A 1 709 ? 32.080 -12.455 -3.782 1.00 72.81 709 ASP A N 1
ATOM 5594 C CA . ASP A 1 709 ? 32.428 -13.477 -4.766 1.00 72.81 709 ASP A CA 1
ATOM 5595 C C . ASP A 1 709 ? 31.827 -13.226 -6.159 1.00 72.81 709 ASP A C 1
ATOM 5597 O O . ASP A 1 709 ? 32.084 -13.986 -7.092 1.00 72.81 709 ASP A O 1
ATOM 5601 N N . GLU A 1 710 ? 31.064 -12.145 -6.328 1.00 74.50 710 GLU A N 1
ATOM 5602 C CA . GLU A 1 710 ? 30.386 -11.822 -7.581 1.00 74.50 710 GLU A CA 1
ATOM 5603 C C . GLU A 1 710 ? 31.156 -10.811 -8.433 1.00 74.50 710 GLU A C 1
ATOM 5605 O O . GLU A 1 710 ? 31.740 -9.826 -7.954 1.00 74.50 710 GLU A O 1
ATOM 5610 N N . ASN A 1 711 ? 31.105 -11.034 -9.746 1.00 81.31 711 ASN A N 1
ATOM 5611 C CA . ASN A 1 711 ? 31.585 -10.070 -10.724 1.00 81.31 711 ASN A CA 1
ATOM 5612 C C . ASN A 1 711 ? 30.612 -8.887 -10.833 1.00 81.31 711 ASN A C 1
ATOM 5614 O O . ASN A 1 711 ? 29.412 -9.070 -10.648 1.00 81.31 711 ASN A O 1
ATOM 5618 N N . PRO A 1 712 ? 31.103 -7.676 -11.153 1.00 86.94 712 PRO A N 1
ATOM 5619 C CA . PRO A 1 712 ? 30.219 -6.554 -11.435 1.00 86.94 712 PRO A CA 1
ATOM 5620 C C . PRO A 1 712 ? 29.280 -6.837 -12.616 1.00 86.94 712 PRO A C 1
ATOM 5622 O O . PRO A 1 712 ? 29.715 -7.439 -13.602 1.00 86.94 712 PRO A O 1
ATOM 5625 N N . ILE A 1 713 ? 28.041 -6.342 -12.548 1.00 88.12 713 ILE A N 1
ATOM 5626 C CA . ILE A 1 713 ? 27.044 -6.507 -13.615 1.00 88.12 713 ILE A CA 1
ATOM 5627 C C . ILE A 1 713 ? 27.452 -5.677 -14.844 1.00 88.12 713 ILE A C 1
ATOM 5629 O O . ILE A 1 713 ? 27.596 -4.453 -14.729 1.00 88.12 713 ILE A O 1
ATOM 5633 N N . PRO A 1 714 ? 27.682 -6.297 -16.017 1.00 88.38 714 PRO A N 1
ATOM 5634 C CA . PRO A 1 714 ? 28.064 -5.573 -17.222 1.00 88.38 714 PRO A CA 1
ATOM 5635 C C . PRO A 1 714 ? 26.867 -4.836 -17.835 1.00 88.38 714 PRO A C 1
ATOM 5637 O O . PRO A 1 714 ? 25.856 -5.452 -18.150 1.00 88.38 714 PRO A O 1
ATOM 5640 N N . ILE A 1 715 ? 27.021 -3.534 -18.090 1.00 93.12 715 ILE A N 1
ATOM 5641 C CA . ILE A 1 715 ? 26.017 -2.719 -18.788 1.00 93.12 715 ILE A CA 1
ATOM 5642 C C . ILE A 1 715 ? 26.644 -2.118 -20.036 1.00 93.12 715 ILE A C 1
ATOM 5644 O O . ILE A 1 715 ? 27.479 -1.213 -19.956 1.00 93.12 715 ILE A O 1
ATOM 5648 N N . ASN A 1 716 ? 26.239 -2.605 -21.204 1.00 94.25 716 ASN A N 1
ATOM 5649 C CA . ASN A 1 716 ? 26.767 -2.127 -22.477 1.00 94.25 716 ASN A CA 1
ATOM 5650 C C . ASN A 1 716 ? 25.727 -1.245 -23.168 1.00 94.25 716 ASN A C 1
ATOM 5652 O O . ASN A 1 716 ? 24.703 -1.733 -23.641 1.00 94.25 716 ASN A O 1
ATOM 5656 N N . VAL A 1 717 ? 26.005 0.053 -23.256 1.00 96.81 717 VAL A N 1
ATOM 5657 C CA . VAL A 1 717 ? 25.100 1.043 -23.852 1.00 96.81 717 VAL A CA 1
ATOM 5658 C C . VAL A 1 717 ? 25.581 1.410 -25.251 1.00 96.81 717 VAL A C 1
ATOM 5660 O O . VAL A 1 717 ? 26.742 1.788 -25.434 1.00 96.81 717 VAL A O 1
ATOM 5663 N N . LEU A 1 718 ? 24.690 1.338 -26.238 1.00 96.62 718 LEU A N 1
ATOM 5664 C CA . LEU A 1 718 ? 24.909 1.855 -27.585 1.00 96.62 718 LEU A CA 1
ATOM 5665 C C . LEU A 1 718 ? 24.183 3.191 -27.759 1.00 96.62 718 LEU A C 1
ATOM 5667 O O . LEU A 1 718 ? 22.965 3.229 -27.892 1.00 96.62 718 LEU A O 1
ATOM 5671 N N . GLN A 1 719 ? 24.931 4.289 -27.816 1.00 93.38 719 GLN A N 1
ATOM 5672 C CA . GLN A 1 719 ? 24.404 5.590 -28.217 1.00 93.38 719 GLN A CA 1
ATOM 5673 C C . GLN A 1 719 ? 24.471 5.726 -29.746 1.00 93.38 719 GLN A C 1
ATOM 5675 O O . GLN A 1 719 ? 25.562 5.724 -30.326 1.00 93.38 719 GLN A O 1
ATOM 5680 N N . ILE A 1 720 ? 23.311 5.872 -30.387 1.00 90.25 720 ILE A N 1
ATOM 5681 C CA . ILE A 1 720 ? 23.181 6.127 -31.822 1.00 90.25 720 ILE A CA 1
ATOM 5682 C C . ILE A 1 720 ? 23.042 7.632 -32.059 1.00 90.25 720 ILE A C 1
ATOM 5684 O O . ILE A 1 720 ? 22.048 8.247 -31.665 1.00 90.25 720 ILE A O 1
ATOM 5688 N N . ASP A 1 721 ? 24.036 8.225 -32.719 1.00 81.12 721 ASP A N 1
ATOM 5689 C CA . ASP A 1 721 ? 24.082 9.645 -33.070 1.00 81.12 721 ASP A CA 1
ATOM 5690 C C . ASP A 1 721 ? 23.841 9.886 -34.568 1.00 81.12 721 ASP A C 1
ATOM 5692 O O . ASP A 1 721 ? 23.805 8.971 -35.392 1.00 81.12 721 ASP A O 1
ATOM 5696 N N . THR A 1 722 ? 23.655 11.149 -34.955 1.00 73.25 722 THR A N 1
ATOM 5697 C CA . THR A 1 722 ? 23.497 11.493 -36.377 1.00 73.25 722 THR A CA 1
ATOM 5698 C C . THR A 1 722 ? 24.806 11.371 -37.156 1.00 73.25 722 THR A C 1
ATOM 5700 O O . THR A 1 722 ? 25.891 11.371 -36.584 1.00 73.25 722 THR A O 1
ATOM 5703 N N . SER A 1 723 ? 24.723 11.352 -38.487 1.00 65.44 723 SER A N 1
ATOM 5704 C CA . SER A 1 723 ? 25.893 11.297 -39.375 1.00 65.44 723 SER A CA 1
ATOM 5705 C C . SER A 1 723 ? 26.841 12.505 -39.272 1.00 65.44 723 SER A C 1
ATOM 5707 O O . SER A 1 723 ? 27.965 12.427 -39.765 1.00 65.44 723 SER A O 1
ATOM 5709 N N . ASN A 1 724 ? 26.433 13.613 -38.636 1.00 64.50 724 ASN A N 1
ATOM 5710 C CA . ASN A 1 724 ? 27.284 14.787 -38.440 1.00 64.50 724 ASN A CA 1
ATOM 5711 C C . ASN A 1 724 ? 27.941 14.792 -37.049 1.00 64.50 724 ASN A C 1
ATOM 5713 O O . ASN A 1 724 ? 27.417 15.366 -36.093 1.00 64.50 724 ASN A O 1
ATOM 5717 N N . THR A 1 725 ? 29.133 14.204 -36.955 1.00 61.72 725 THR A N 1
ATOM 5718 C CA . THR A 1 725 ? 29.875 14.066 -35.695 1.00 61.72 725 THR A CA 1
ATOM 5719 C C . THR A 1 725 ? 30.522 15.365 -35.195 1.00 61.72 725 THR A C 1
ATOM 5721 O O . THR A 1 725 ? 31.003 15.404 -34.064 1.00 61.72 725 THR A O 1
ATOM 5724 N N . THR A 1 726 ? 30.521 16.434 -36.003 1.00 59.62 726 THR A N 1
ATOM 5725 C CA . THR A 1 726 ? 31.185 17.716 -35.686 1.00 59.62 726 THR A CA 1
ATOM 5726 C C . THR A 1 726 ? 30.389 18.618 -34.737 1.00 59.62 726 THR A C 1
ATOM 5728 O O . THR A 1 726 ? 30.952 19.546 -34.166 1.00 59.62 726 THR A O 1
ATOM 5731 N N . ALA A 1 727 ? 29.097 18.332 -34.535 1.00 64.69 727 ALA A N 1
ATOM 5732 C CA . ALA A 1 727 ? 28.208 19.058 -33.621 1.00 64.69 727 ALA A CA 1
ATOM 5733 C C . ALA A 1 727 ? 28.108 18.420 -32.220 1.00 64.69 727 ALA A C 1
ATOM 5735 O O . ALA A 1 727 ? 27.303 18.855 -31.397 1.00 64.69 727 ALA A O 1
ATOM 5736 N N . LEU A 1 728 ? 28.898 17.377 -31.946 1.00 69.56 728 LEU A N 1
ATOM 5737 C CA . LEU A 1 728 ? 28.957 16.723 -30.638 1.00 69.56 728 LEU A CA 1
ATOM 5738 C C . LEU A 1 728 ? 30.009 17.387 -29.764 1.00 69.56 728 LEU A C 1
ATOM 5740 O O . LEU A 1 728 ? 31.067 17.804 -30.236 1.00 69.56 728 LEU A O 1
ATOM 5744 N N . SER A 1 729 ? 29.733 17.460 -28.469 1.00 69.75 729 SER A N 1
ATOM 5745 C CA . SER A 1 729 ? 30.705 17.963 -27.511 1.00 69.75 729 SER A CA 1
ATOM 5746 C C . SER A 1 729 ? 30.619 17.193 -26.212 1.00 69.75 729 SER A C 1
ATOM 5748 O O . SER A 1 729 ? 29.535 16.862 -25.741 1.00 69.75 729 SER A O 1
ATOM 5750 N N . SER A 1 730 ? 31.782 16.962 -25.607 1.00 67.06 730 SER A N 1
ATOM 5751 C CA . SER A 1 730 ? 31.888 16.396 -24.268 1.00 67.06 730 SER A CA 1
ATOM 5752 C C . SER A 1 730 ? 31.228 17.298 -23.228 1.00 67.06 730 SER A C 1
ATOM 5754 O O . SER A 1 730 ? 30.495 16.800 -22.389 1.00 67.06 730 SER A O 1
ATOM 5756 N N . ASN A 1 731 ? 31.430 18.617 -23.302 1.00 69.62 731 ASN A N 1
ATOM 5757 C CA . ASN A 1 731 ? 30.938 19.583 -22.305 1.00 69.62 731 ASN A CA 1
ATOM 5758 C C . ASN A 1 731 ? 30.396 20.878 -22.956 1.00 69.62 731 ASN A C 1
ATOM 5760 O O . ASN A 1 731 ? 30.390 21.949 -22.358 1.00 69.62 731 ASN A O 1
ATOM 5764 N N . GLY A 1 732 ? 30.033 20.818 -24.238 1.00 64.88 732 GLY A N 1
ATOM 5765 C CA . GLY A 1 732 ? 29.726 21.996 -25.046 1.00 64.88 732 GLY A CA 1
ATOM 5766 C C . GLY A 1 732 ? 28.304 22.504 -24.863 1.00 64.88 732 GLY A C 1
ATOM 5767 O O . GLY A 1 732 ? 27.338 21.757 -24.955 1.00 64.88 732 GLY A O 1
ATOM 5768 N N . LYS A 1 733 ? 28.194 23.822 -24.713 1.00 68.06 733 LYS A N 1
ATOM 5769 C CA . LYS A 1 733 ? 26.951 24.563 -24.477 1.00 68.06 733 LYS A CA 1
ATOM 5770 C C . LYS A 1 733 ? 25.919 24.488 -25.614 1.00 68.06 733 LYS A C 1
ATOM 5772 O O . LYS A 1 733 ? 24.736 24.561 -25.341 1.00 68.06 733 LYS A O 1
ATOM 5777 N N . ASN A 1 734 ? 26.336 24.292 -26.869 1.00 64.94 734 ASN A N 1
ATOM 5778 C CA . ASN A 1 734 ? 25.454 24.264 -28.056 1.00 64.94 734 ASN A CA 1
ATOM 5779 C C . ASN A 1 734 ? 25.594 22.962 -28.864 1.00 64.94 734 ASN A C 1
ATOM 5781 O O . ASN A 1 734 ? 25.529 22.976 -30.092 1.00 64.94 734 ASN A O 1
ATOM 5785 N N . ALA A 1 735 ? 25.883 21.852 -28.190 1.00 71.94 735 ALA A N 1
ATOM 5786 C CA . ALA A 1 735 ? 26.255 20.605 -28.840 1.00 71.94 735 ALA A CA 1
ATOM 5787 C C . ALA A 1 735 ? 25.395 19.430 -28.373 1.00 71.94 735 ALA A C 1
ATOM 5789 O O . ALA A 1 735 ? 24.839 19.446 -27.274 1.00 71.94 735 ALA A O 1
ATOM 5790 N N . TYR A 1 736 ? 25.322 18.409 -29.224 1.00 80.62 736 TYR A N 1
ATOM 5791 C CA . TYR A 1 736 ? 24.664 17.142 -28.916 1.00 80.62 736 TYR A CA 1
ATOM 5792 C C . TYR A 1 736 ? 25.441 16.420 -27.809 1.00 80.62 736 TYR A C 1
ATOM 5794 O O . TYR A 1 736 ? 26.679 16.459 -27.793 1.00 80.62 736 TYR A O 1
ATOM 5802 N N . LEU A 1 737 ? 24.721 15.777 -26.887 1.00 86.31 737 LEU A N 1
ATOM 5803 C CA . LEU A 1 737 ? 25.328 15.104 -25.742 1.00 86.31 737 LEU A CA 1
ATOM 5804 C C . LEU A 1 737 ? 26.118 13.872 -26.197 1.00 86.31 737 LEU A C 1
ATOM 5806 O O . LEU A 1 737 ? 25.571 12.981 -26.841 1.00 86.31 737 LEU A O 1
ATOM 5810 N N . ASP A 1 738 ? 27.397 13.805 -25.837 1.00 88.38 738 ASP A N 1
ATOM 5811 C CA . ASP A 1 738 ? 28.240 12.620 -26.010 1.00 88.38 738 ASP A CA 1
ATOM 5812 C C . ASP A 1 738 ? 28.478 11.972 -24.642 1.00 88.38 738 ASP A C 1
ATOM 5814 O O . ASP A 1 738 ? 29.377 12.385 -23.908 1.00 88.38 738 ASP A O 1
ATOM 5818 N N . LEU A 1 739 ? 27.680 10.957 -24.285 1.00 91.38 739 LEU A N 1
ATOM 5819 C CA . LEU A 1 739 ? 27.767 10.315 -22.967 1.00 91.38 739 LEU A CA 1
ATOM 5820 C C . LEU A 1 739 ? 29.138 9.675 -22.723 1.00 91.38 739 LEU A C 1
ATOM 5822 O O . LEU A 1 739 ? 29.633 9.680 -21.595 1.00 91.38 739 LEU A O 1
ATOM 5826 N N . LYS A 1 740 ? 29.779 9.151 -23.778 1.00 92.06 740 LYS A N 1
ATOM 5827 C CA . LYS A 1 740 ? 31.093 8.500 -23.689 1.00 92.06 740 LYS A CA 1
ATOM 5828 C C . LYS A 1 740 ? 32.180 9.482 -23.255 1.00 92.06 740 LYS A C 1
ATOM 5830 O O . LYS A 1 740 ? 33.084 9.098 -22.521 1.00 92.06 740 LYS A O 1
ATOM 5835 N N . ASN A 1 741 ? 32.096 10.730 -23.709 1.00 90.25 741 ASN A N 1
ATOM 5836 C CA . ASN A 1 741 ? 33.125 11.740 -23.463 1.00 90.25 741 ASN A CA 1
ATOM 5837 C C . ASN A 1 741 ? 32.699 12.837 -22.468 1.00 90.25 741 ASN A C 1
ATOM 5839 O O . ASN A 1 741 ? 33.534 13.665 -22.100 1.00 90.25 741 ASN A O 1
ATOM 5843 N N . ASN A 1 742 ? 31.437 12.877 -22.027 1.00 90.94 742 ASN A N 1
ATOM 5844 C CA . ASN A 1 742 ? 30.938 13.876 -21.081 1.00 90.94 742 ASN A CA 1
ATOM 5845 C C . ASN A 1 742 ? 31.502 13.666 -19.673 1.00 90.94 742 ASN A C 1
ATOM 5847 O O . ASN A 1 742 ? 31.326 12.612 -19.067 1.00 90.94 742 ASN A O 1
ATOM 5851 N N . THR A 1 743 ? 32.156 14.689 -19.121 1.00 91.88 743 THR A N 1
ATOM 5852 C CA . THR A 1 743 ? 32.886 14.551 -17.853 1.00 91.88 743 THR A CA 1
ATOM 5853 C C . THR A 1 743 ? 31.952 14.281 -16.673 1.00 91.88 743 THR A C 1
ATOM 5855 O O . THR A 1 743 ? 32.258 13.432 -15.837 1.00 91.88 743 THR A O 1
ATOM 5858 N N . LYS A 1 744 ? 30.795 14.952 -16.617 1.00 92.88 744 LYS A N 1
ATOM 5859 C CA . LYS A 1 744 ? 29.810 14.754 -15.543 1.00 92.88 744 LYS A CA 1
ATOM 5860 C C . LYS A 1 744 ? 29.266 13.328 -15.561 1.00 92.88 744 LYS A C 1
ATOM 5862 O O . LYS A 1 744 ? 29.256 12.662 -14.531 1.00 92.88 744 LYS A O 1
ATOM 5867 N N . PHE A 1 745 ? 28.896 12.833 -16.737 1.00 94.81 745 PHE A N 1
ATOM 5868 C CA . PHE A 1 745 ? 28.370 11.487 -16.902 1.00 94.81 745 PHE A CA 1
ATOM 5869 C C . PHE A 1 745 ? 29.425 10.410 -16.614 1.00 94.81 745 PHE A C 1
ATOM 5871 O O . PHE A 1 745 ? 29.139 9.452 -15.905 1.00 94.81 745 PHE A O 1
ATOM 5878 N N . GLN A 1 746 ? 30.673 10.585 -17.066 1.00 95.56 746 GLN A N 1
ATOM 5879 C CA . GLN A 1 746 ? 31.762 9.646 -16.757 1.00 95.56 746 GLN A CA 1
ATOM 5880 C C . GLN A 1 746 ? 32.097 9.588 -15.252 1.00 95.56 746 GLN A C 1
ATOM 5882 O O . GLN A 1 746 ? 32.483 8.531 -14.741 1.00 95.56 746 GLN A O 1
ATOM 5887 N N . ASN A 1 747 ? 31.886 10.679 -14.507 1.00 95.31 747 ASN A N 1
ATOM 5888 C CA . ASN A 1 747 ? 31.966 10.646 -13.045 1.00 95.31 747 ASN A CA 1
ATOM 5889 C C . ASN A 1 747 ? 30.846 9.785 -12.438 1.00 95.31 747 ASN A C 1
ATOM 5891 O O . ASN A 1 747 ? 31.125 8.984 -11.546 1.00 95.31 747 ASN A O 1
ATOM 5895 N N . LEU A 1 748 ? 29.613 9.880 -12.953 1.00 96.19 748 LEU A N 1
ATOM 5896 C CA . LEU A 1 748 ? 28.504 9.009 -12.535 1.00 96.19 748 LEU A CA 1
ATOM 5897 C C . LEU A 1 748 ? 28.760 7.541 -12.903 1.00 96.19 748 LEU A C 1
ATOM 5899 O O . LEU A 1 748 ? 28.447 6.657 -12.112 1.00 96.19 748 LEU A O 1
ATOM 5903 N N . VAL A 1 749 ? 29.369 7.264 -14.063 1.00 95.69 749 VAL A N 1
ATOM 5904 C CA . VAL A 1 749 ? 29.814 5.911 -14.448 1.00 95.69 749 VAL A CA 1
ATOM 5905 C C . VAL A 1 749 ? 30.822 5.376 -13.435 1.00 95.69 749 VAL A C 1
ATOM 5907 O O . VAL A 1 749 ? 30.695 4.249 -12.965 1.00 95.69 749 VAL A O 1
ATOM 5910 N N . THR A 1 750 ? 31.809 6.191 -13.060 1.00 93.75 750 THR A N 1
ATOM 5911 C CA . THR A 1 750 ? 32.829 5.803 -12.079 1.00 93.75 750 THR A CA 1
ATOM 5912 C C . THR A 1 750 ? 32.212 5.526 -10.708 1.00 93.75 750 THR A C 1
ATOM 5914 O O . THR A 1 750 ? 32.559 4.528 -10.081 1.00 93.75 750 THR A O 1
ATOM 5917 N N . ASP A 1 751 ? 31.287 6.373 -10.251 1.00 91.50 751 ASP A N 1
ATOM 5918 C CA . ASP A 1 751 ? 30.543 6.171 -9.003 1.00 91.50 751 ASP A CA 1
ATOM 5919 C C . ASP A 1 751 ? 29.686 4.897 -9.047 1.00 91.50 751 ASP A C 1
ATOM 5921 O O . ASP A 1 751 ? 29.766 4.046 -8.166 1.00 91.50 751 ASP A O 1
ATOM 5925 N N . THR A 1 752 ? 28.930 4.704 -10.124 1.00 91.12 752 THR A N 1
ATOM 5926 C CA . THR A 1 752 ? 28.054 3.539 -10.307 1.00 91.12 752 THR A CA 1
ATOM 5927 C C . THR A 1 752 ? 28.854 2.240 -10.423 1.00 91.12 752 THR A C 1
ATOM 5929 O O . THR A 1 752 ? 28.442 1.214 -9.887 1.00 91.12 752 THR A O 1
ATOM 5932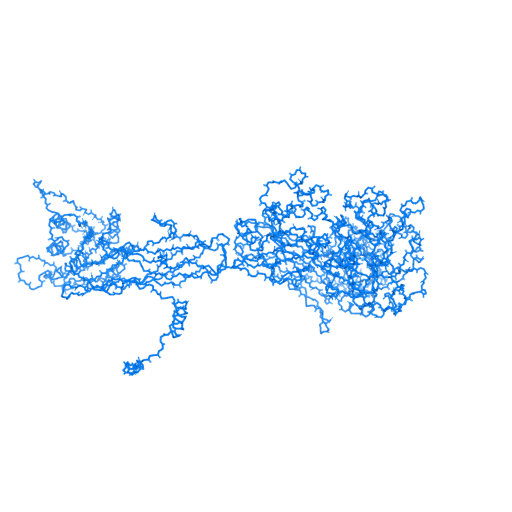 N N . ASN A 1 753 ? 30.056 2.275 -11.006 1.00 90.44 753 ASN A N 1
ATOM 5933 C CA . ASN A 1 753 ? 30.934 1.107 -11.042 1.00 90.44 753 ASN A CA 1
ATOM 5934 C C . ASN A 1 753 ? 31.380 0.658 -9.636 1.00 90.44 753 ASN A C 1
ATOM 5936 O O . ASN A 1 753 ? 31.546 -0.537 -9.390 1.00 90.44 753 ASN A O 1
ATOM 5940 N N . LYS A 1 754 ? 31.514 1.586 -8.675 1.00 86.75 754 LYS A N 1
ATOM 5941 C CA . LYS A 1 754 ? 31.769 1.232 -7.265 1.00 86.75 754 LYS A CA 1
ATOM 5942 C C . LYS A 1 754 ? 30.571 0.536 -6.615 1.00 86.75 754 LYS A C 1
ATOM 5944 O O . LYS A 1 754 ? 30.755 -0.262 -5.705 1.00 86.75 754 LYS A O 1
ATOM 5949 N N . LYS A 1 755 ? 29.355 0.783 -7.114 1.00 88.75 755 LYS A N 1
ATOM 5950 C CA . LYS A 1 755 ? 28.107 0.151 -6.651 1.00 88.75 755 LYS A CA 1
ATOM 5951 C C . LYS A 1 755 ? 27.898 -1.265 -7.208 1.00 88.75 755 LYS A C 1
ATOM 5953 O O . LYS A 1 755 ? 26.859 -1.863 -6.965 1.00 88.75 755 LYS A O 1
ATOM 5958 N N . GLY A 1 756 ? 28.883 -1.825 -7.917 1.00 88.69 756 GLY A N 1
ATOM 5959 C CA . GLY A 1 756 ? 28.849 -3.206 -8.404 1.00 88.69 756 GLY A CA 1
ATOM 5960 C C . GLY A 1 756 ? 28.460 -3.368 -9.870 1.00 88.69 756 GLY A C 1
ATOM 5961 O O . GLY A 1 756 ? 28.255 -4.495 -10.306 1.00 88.69 756 GLY A O 1
ATOM 5962 N N . TYR A 1 757 ? 28.418 -2.283 -10.641 1.00 92.25 757 TYR A N 1
ATOM 5963 C CA . TYR A 1 757 ? 28.197 -2.323 -12.087 1.00 92.25 757 TYR A CA 1
ATOM 5964 C C . TYR A 1 757 ? 29.513 -2.192 -12.867 1.00 92.25 757 TYR A C 1
ATOM 5966 O O . TYR A 1 757 ? 30.553 -1.801 -12.333 1.00 92.25 757 TYR A O 1
ATOM 5974 N N . LYS A 1 758 ? 29.484 -2.520 -14.157 1.00 93.06 758 LYS A N 1
ATOM 5975 C CA . LYS A 1 758 ? 30.565 -2.251 -15.108 1.00 93.06 758 LYS A CA 1
ATOM 5976 C C . LYS A 1 758 ? 29.975 -1.705 -16.397 1.00 93.06 758 LYS A C 1
ATOM 5978 O O . LYS A 1 758 ? 29.622 -2.461 -17.301 1.00 93.06 758 LYS A O 1
ATOM 5983 N N . MET A 1 759 ? 29.898 -0.383 -16.486 1.00 94.81 759 MET A N 1
ATOM 5984 C CA . MET A 1 759 ? 29.297 0.282 -17.636 1.00 94.81 759 MET A CA 1
ATOM 5985 C C . MET A 1 759 ? 30.306 0.554 -18.757 1.00 94.81 759 MET A C 1
ATOM 5987 O O . MET A 1 759 ? 31.397 1.073 -18.518 1.00 94.81 759 MET A O 1
ATOM 5991 N N . THR A 1 760 ? 29.907 0.256 -19.995 1.00 95.00 760 THR A N 1
ATOM 5992 C CA . THR A 1 760 ? 30.645 0.593 -21.218 1.00 95.00 760 THR A CA 1
ATOM 5993 C C . THR A 1 760 ? 29.730 1.317 -22.197 1.00 95.00 760 THR A C 1
ATOM 5995 O O . THR A 1 760 ? 28.666 0.813 -22.543 1.00 95.00 760 THR A O 1
ATOM 5998 N N . ILE A 1 761 ? 30.165 2.477 -22.696 1.00 95.31 761 ILE A N 1
ATOM 5999 C CA . ILE A 1 761 ? 29.404 3.274 -23.667 1.00 95.31 761 ILE A CA 1
ATOM 6000 C C . ILE A 1 761 ? 30.079 3.186 -25.032 1.00 95.31 761 ILE A C 1
ATOM 6002 O O . ILE A 1 761 ? 31.227 3.608 -25.218 1.00 95.31 761 ILE A O 1
ATOM 6006 N N . THR A 1 762 ? 29.349 2.653 -26.003 1.00 95.62 762 THR A N 1
ATOM 6007 C CA . THR A 1 762 ? 29.725 2.661 -27.414 1.00 95.62 762 THR A CA 1
ATOM 6008 C C . THR A 1 762 ? 28.902 3.701 -28.147 1.00 95.62 762 THR A C 1
ATOM 6010 O O . THR A 1 762 ? 27.706 3.832 -27.917 1.00 95.62 762 THR A O 1
ATOM 6013 N N . ARG A 1 763 ? 29.541 4.419 -29.065 1.00 90.25 763 ARG A N 1
ATOM 6014 C CA . ARG A 1 763 ? 28.888 5.406 -29.917 1.00 90.25 763 ARG A CA 1
ATOM 6015 C C . ARG A 1 763 ? 29.006 4.973 -31.374 1.00 90.25 763 ARG A C 1
ATOM 6017 O O . ARG A 1 763 ? 30.091 4.545 -31.775 1.00 90.25 763 ARG A O 1
ATOM 6024 N N . LYS A 1 764 ? 27.911 5.062 -32.130 1.00 90.56 764 LYS A N 1
ATOM 6025 C CA . LYS A 1 764 ? 27.864 4.781 -33.573 1.00 90.56 764 LYS A CA 1
ATOM 6026 C C . LYS A 1 764 ? 26.897 5.730 -34.267 1.00 90.56 764 LYS A C 1
ATOM 6028 O O . LYS A 1 764 ? 25.753 5.854 -33.842 1.00 90.56 764 LYS A O 1
ATOM 6033 N N . SER A 1 765 ? 27.318 6.287 -35.392 1.00 87.31 765 SER A N 1
ATOM 6034 C CA . SER A 1 765 ? 26.443 7.089 -36.242 1.00 87.31 765 SER A CA 1
ATOM 6035 C C . SER A 1 765 ? 25.394 6.224 -36.940 1.00 87.31 765 SER A C 1
ATOM 6037 O O . SER A 1 765 ? 25.616 5.036 -37.188 1.00 87.31 765 SER A O 1
ATOM 6039 N N . ILE A 1 766 ? 24.272 6.825 -37.350 1.00 85.38 766 ILE A N 1
ATOM 6040 C CA . ILE A 1 766 ? 23.251 6.150 -38.179 1.00 85.38 766 ILE A CA 1
ATOM 6041 C C . ILE A 1 766 ? 23.881 5.454 -39.400 1.00 85.38 766 ILE A C 1
ATOM 6043 O O . ILE A 1 766 ? 23.494 4.341 -39.745 1.00 85.38 766 ILE A O 1
ATOM 6047 N N . THR A 1 767 ? 24.880 6.072 -40.040 1.00 87.88 767 THR A N 1
ATOM 6048 C CA . THR A 1 767 ? 25.578 5.488 -41.197 1.00 87.88 767 THR A CA 1
ATOM 6049 C C . THR A 1 767 ? 26.289 4.185 -40.835 1.00 87.88 767 THR A C 1
ATOM 6051 O O . THR A 1 767 ? 26.214 3.212 -41.583 1.00 87.88 767 THR A O 1
ATOM 6054 N N . GLU A 1 768 ? 26.958 4.143 -39.682 1.00 90.75 768 GLU A N 1
ATOM 6055 C CA . GLU A 1 768 ? 27.612 2.929 -39.190 1.00 90.75 768 GLU A CA 1
ATOM 6056 C C . GLU A 1 768 ? 26.589 1.857 -38.814 1.00 90.75 768 GLU A C 1
ATOM 6058 O O . GLU A 1 768 ? 26.814 0.685 -39.111 1.00 90.75 768 GLU A O 1
ATOM 6063 N N . ILE A 1 769 ? 25.458 2.246 -38.217 1.00 90.81 769 ILE A N 1
ATOM 6064 C CA . ILE A 1 769 ? 24.359 1.324 -37.910 1.00 90.81 769 ILE A CA 1
ATOM 6065 C C . ILE A 1 769 ? 23.795 0.711 -39.193 1.00 90.81 769 ILE A C 1
ATOM 6067 O O . ILE A 1 769 ? 23.763 -0.508 -39.321 1.00 90.81 769 ILE A O 1
ATOM 6071 N N . ASN A 1 770 ? 23.459 1.528 -40.190 1.00 90.00 770 ASN A N 1
ATOM 6072 C CA . ASN A 1 770 ? 22.987 1.040 -41.486 1.00 90.00 770 ASN A CA 1
ATOM 6073 C C . ASN A 1 770 ? 23.976 0.066 -42.141 1.00 90.00 770 ASN A C 1
ATOM 6075 O O . ASN A 1 770 ? 23.559 -0.915 -42.754 1.00 90.00 770 ASN A O 1
ATOM 6079 N N . ALA A 1 771 ? 25.281 0.322 -42.009 1.00 91.25 771 ALA A N 1
ATOM 6080 C CA . ALA A 1 771 ? 26.313 -0.547 -42.559 1.00 91.25 771 ALA A CA 1
ATOM 6081 C C . ALA A 1 771 ? 26.370 -1.912 -41.851 1.00 91.25 771 ALA A C 1
ATOM 6083 O O . ALA A 1 771 ? 26.438 -2.938 -42.529 1.00 91.25 771 ALA A O 1
ATOM 6084 N N . ILE A 1 772 ? 26.309 -1.955 -40.513 1.00 91.00 772 ILE A N 1
ATOM 6085 C CA . ILE A 1 772 ? 26.353 -3.229 -39.771 1.00 91.00 772 ILE A CA 1
ATOM 6086 C C . ILE A 1 772 ? 25.059 -4.038 -39.921 1.00 91.00 772 ILE A C 1
ATOM 6088 O O . ILE A 1 772 ? 25.108 -5.265 -39.888 1.00 91.00 772 ILE A O 1
ATOM 6092 N N . THR A 1 773 ? 23.914 -3.380 -40.128 1.00 90.62 773 THR A N 1
ATOM 6093 C CA . THR A 1 773 ? 22.611 -4.051 -40.264 1.00 90.62 773 THR A CA 1
ATOM 6094 C C . THR A 1 773 ? 22.254 -4.410 -41.705 1.00 90.62 773 THR A C 1
ATOM 6096 O O . THR A 1 773 ? 21.230 -5.051 -41.926 1.00 90.62 773 THR A O 1
ATOM 6099 N N . ALA A 1 774 ? 23.068 -4.028 -42.697 1.00 88.19 774 ALA A N 1
ATOM 6100 C CA . ALA A 1 774 ? 22.745 -4.173 -44.119 1.00 88.19 774 ALA A CA 1
ATOM 6101 C C . ALA A 1 774 ? 22.361 -5.609 -44.526 1.00 88.19 774 ALA A C 1
ATOM 6103 O O . ALA A 1 774 ? 21.464 -5.783 -45.345 1.00 88.19 774 ALA A O 1
ATOM 6104 N N . ASN A 1 775 ? 22.993 -6.618 -43.915 1.00 83.62 775 ASN A N 1
ATOM 6105 C CA . ASN A 1 775 ? 22.765 -8.040 -44.197 1.00 83.62 775 ASN A CA 1
ATOM 6106 C C . ASN A 1 775 ? 22.094 -8.789 -43.031 1.00 83.62 775 ASN A C 1
ATOM 6108 O O . ASN A 1 775 ? 22.195 -10.015 -42.961 1.00 83.62 775 ASN A O 1
ATOM 6112 N N . SER A 1 776 ? 21.462 -8.079 -42.087 1.00 80.81 776 SER A N 1
ATOM 6113 C CA . SER A 1 776 ? 20.775 -8.737 -40.970 1.00 80.81 776 SER A CA 1
ATOM 6114 C C . SER A 1 776 ? 19.564 -9.527 -41.494 1.00 80.81 776 SER A C 1
ATOM 6116 O O . SER A 1 776 ? 18.716 -8.941 -42.170 1.00 80.81 776 SER A O 1
ATOM 6118 N N . PRO A 1 777 ? 19.461 -10.844 -41.234 1.00 76.50 777 PRO A N 1
ATOM 6119 C CA . PRO A 1 777 ? 18.330 -11.646 -41.694 1.00 76.50 777 PRO A CA 1
ATOM 6120 C C . PRO A 1 777 ? 17.028 -11.229 -40.992 1.00 76.50 777 PRO A C 1
ATOM 6122 O O . PRO A 1 777 ? 17.011 -11.052 -39.771 1.00 76.50 777 PRO A O 1
ATOM 6125 N N . ASP A 1 778 ? 15.925 -11.145 -41.746 1.00 72.50 778 ASP A N 1
ATOM 6126 C CA . ASP A 1 778 ? 14.606 -10.729 -41.231 1.00 72.50 778 ASP A CA 1
ATOM 6127 C C . ASP A 1 778 ? 14.119 -11.613 -40.062 1.00 72.50 778 ASP A C 1
ATOM 6129 O O . ASP A 1 778 ? 13.606 -11.097 -39.075 1.00 72.50 778 ASP A O 1
ATOM 6133 N N . ASN A 1 779 ? 14.335 -12.934 -40.142 1.00 70.81 779 ASN A N 1
ATOM 6134 C CA . ASN A 1 779 ? 13.871 -13.919 -39.148 1.00 70.81 779 ASN A CA 1
ATOM 6135 C C . ASN A 1 779 ? 14.990 -14.463 -38.235 1.00 70.81 779 ASN A C 1
ATOM 6137 O O . ASN A 1 779 ? 14.785 -15.456 -37.539 1.00 70.81 779 ASN A O 1
ATOM 6141 N N . GLY A 1 780 ? 16.196 -13.889 -38.284 1.00 68.94 780 GLY A N 1
ATOM 6142 C CA . GLY A 1 780 ? 17.305 -14.310 -37.419 1.00 68.94 780 GLY A CA 1
ATOM 6143 C C . GLY A 1 780 ? 17.368 -13.515 -36.111 1.00 68.94 780 GLY A C 1
ATOM 6144 O O . GLY A 1 780 ? 16.772 -12.436 -36.034 1.00 68.94 780 GLY A O 1
ATOM 6145 N N . PRO A 1 781 ? 18.113 -14.006 -35.099 1.00 73.56 781 PRO A N 1
ATOM 6146 C CA . PRO A 1 781 ? 18.309 -13.277 -33.849 1.00 73.56 781 PRO A CA 1
ATOM 6147 C C . PRO A 1 781 ? 18.920 -11.899 -34.120 1.00 73.56 781 PRO A C 1
ATOM 6149 O O . PRO A 1 781 ? 19.624 -11.702 -35.116 1.00 73.56 781 PRO A O 1
ATOM 6152 N N . SER A 1 782 ? 18.640 -10.937 -33.241 1.00 82.44 782 SER A N 1
ATOM 6153 C CA . SER A 1 782 ? 19.271 -9.622 -33.325 1.00 82.44 782 SER A CA 1
ATOM 6154 C C . SER A 1 782 ? 20.795 -9.755 -33.203 1.00 82.44 782 SER A C 1
ATOM 6156 O O . SER A 1 782 ? 21.295 -10.450 -32.322 1.00 82.44 782 SER A O 1
ATOM 6158 N N . ILE A 1 783 ? 21.529 -9.073 -34.083 1.00 85.25 783 ILE A N 1
ATOM 6159 C CA . ILE A 1 783 ? 22.991 -8.956 -34.029 1.00 85.25 783 ILE A CA 1
ATOM 6160 C C . ILE A 1 783 ? 23.451 -7.937 -32.978 1.00 85.25 783 ILE A C 1
ATOM 6162 O O . ILE A 1 783 ? 24.626 -7.928 -32.610 1.00 85.25 783 ILE A O 1
ATOM 6166 N N . LEU A 1 784 ? 22.544 -7.062 -32.527 1.00 87.12 784 LEU A N 1
ATOM 6167 C CA . LEU A 1 784 ? 22.781 -6.100 -31.449 1.00 87.12 784 LEU A CA 1
ATOM 6168 C C . LEU A 1 784 ? 22.532 -6.729 -30.067 1.00 87.12 784 LEU A C 1
ATOM 6170 O O . LEU A 1 784 ? 23.205 -6.362 -29.100 1.00 87.12 784 LEU A O 1
ATOM 6174 N N . ASN A 1 785 ? 21.611 -7.697 -29.980 1.00 82.62 785 ASN A N 1
ATOM 6175 C CA . ASN A 1 785 ? 21.355 -8.465 -28.761 1.00 82.62 785 ASN A CA 1
ATOM 6176 C C . ASN A 1 785 ? 22.590 -9.301 -28.369 1.00 82.62 785 ASN A C 1
ATOM 6178 O O . ASN A 1 785 ? 23.337 -9.779 -29.223 1.00 82.62 785 ASN A O 1
ATOM 6182 N N . GLY A 1 786 ? 22.840 -9.435 -27.065 1.00 75.00 786 GLY A N 1
ATOM 6183 C CA . GLY A 1 786 ? 24.045 -10.064 -26.511 1.00 75.00 786 GLY A CA 1
ATOM 6184 C C . GLY A 1 786 ? 25.314 -9.199 -26.572 1.00 75.00 786 GLY A C 1
ATOM 6185 O O . GLY A 1 786 ? 26.303 -9.533 -25.923 1.00 75.00 786 GLY A O 1
ATOM 6186 N N . GLN A 1 787 ? 25.304 -8.077 -27.305 1.00 83.06 787 GLN A N 1
ATOM 6187 C CA . GLN A 1 787 ? 26.376 -7.071 -27.265 1.00 83.06 787 GLN A CA 1
ATOM 6188 C C . GLN A 1 787 ? 26.007 -5.878 -26.387 1.00 83.06 787 GLN A C 1
ATOM 6190 O O . GLN A 1 787 ? 26.854 -5.380 -25.642 1.00 83.06 787 GLN A O 1
ATOM 6195 N N . TYR A 1 788 ? 24.757 -5.426 -26.484 1.00 91.00 788 TYR A N 1
ATOM 6196 C CA . TYR A 1 788 ? 24.255 -4.241 -25.801 1.00 91.00 788 TYR A CA 1
ATOM 6197 C C . TYR A 1 788 ? 23.064 -4.587 -24.913 1.00 91.00 788 TYR A C 1
ATOM 6199 O O . TYR A 1 788 ? 22.191 -5.343 -25.324 1.00 91.00 788 TYR A O 1
ATOM 6207 N N . THR A 1 789 ? 23.043 -3.991 -23.724 1.00 91.69 789 THR A N 1
ATOM 6208 C CA . THR A 1 789 ? 21.920 -4.007 -22.776 1.00 91.69 789 THR A CA 1
ATOM 6209 C C . THR A 1 789 ? 20.880 -2.948 -23.152 1.00 91.69 789 THR A C 1
ATOM 6211 O O . THR A 1 789 ? 19.683 -3.086 -22.923 1.00 91.69 789 THR A O 1
ATOM 6214 N N . MET A 1 790 ? 21.354 -1.839 -23.730 1.00 95.19 790 MET A N 1
ATOM 6215 C CA . MET A 1 790 ? 20.514 -0.691 -24.037 1.00 95.19 790 MET A CA 1
ATOM 6216 C C . MET A 1 790 ? 20.967 0.023 -25.306 1.00 95.19 790 MET A C 1
ATOM 6218 O O . MET A 1 790 ? 22.165 0.226 -25.524 1.00 95.19 790 MET A O 1
ATOM 6222 N N . ILE A 1 791 ? 20.001 0.479 -26.102 1.00 95.75 791 ILE A N 1
ATOM 6223 C CA . ILE A 1 791 ? 20.211 1.427 -27.198 1.00 95.75 791 ILE A CA 1
ATOM 6224 C C . ILE A 1 791 ? 19.607 2.779 -26.816 1.00 95.75 791 ILE A C 1
ATOM 6226 O O . ILE A 1 791 ? 18.460 2.853 -26.390 1.00 95.75 791 ILE A O 1
ATOM 6230 N N . ILE A 1 792 ? 20.357 3.862 -27.012 1.00 94.12 792 ILE A N 1
ATOM 6231 C CA . ILE A 1 792 ? 19.865 5.238 -26.887 1.00 94.12 792 ILE A CA 1
ATOM 6232 C C . ILE A 1 792 ? 19.898 5.883 -28.269 1.00 94.12 792 ILE A C 1
ATOM 6234 O O . ILE A 1 792 ? 20.956 5.968 -28.890 1.00 94.12 792 ILE A O 1
ATOM 6238 N N . ILE A 1 793 ? 18.751 6.353 -28.748 1.00 89.94 793 ILE A N 1
ATOM 6239 C CA . ILE A 1 793 ? 18.596 6.990 -30.054 1.00 89.94 793 ILE A CA 1
ATOM 6240 C C . ILE A 1 793 ? 18.365 8.482 -29.827 1.00 89.94 793 ILE A C 1
ATOM 6242 O O . ILE A 1 793 ? 17.286 8.873 -29.382 1.00 89.94 793 ILE A O 1
ATOM 6246 N N . GLY A 1 794 ? 19.360 9.316 -30.159 1.00 79.56 794 GLY A N 1
ATOM 6247 C CA . GLY A 1 794 ? 19.165 10.766 -30.245 1.00 79.56 794 GLY A CA 1
ATOM 6248 C C . GLY A 1 794 ? 20.196 11.656 -29.541 1.00 79.56 794 GLY A C 1
ATOM 6249 O O . GLY A 1 794 ? 21.374 11.625 -29.892 1.00 79.56 794 GLY A O 1
ATOM 6250 N N . PHE A 1 795 ? 19.716 12.530 -28.647 1.00 82.19 795 PHE A N 1
ATOM 6251 C CA . PHE A 1 795 ? 20.342 13.762 -28.116 1.00 82.19 795 PHE A CA 1
ATOM 6252 C C . PHE A 1 795 ? 20.514 14.920 -29.115 1.00 82.19 795 PHE A C 1
ATOM 6254 O O . PHE A 1 795 ? 21.355 15.808 -28.926 1.00 82.19 795 PHE A O 1
ATOM 6261 N N . LYS A 1 796 ? 19.691 14.939 -30.165 1.00 77.50 796 LYS A N 1
ATOM 6262 C CA . LYS A 1 796 ? 19.595 16.030 -31.140 1.00 77.50 796 LYS A CA 1
ATOM 6263 C C . LYS A 1 796 ? 18.151 16.521 -31.230 1.00 77.50 796 LYS A C 1
ATOM 6265 O O . LYS A 1 796 ? 17.237 15.716 -31.151 1.00 77.50 796 LYS A O 1
ATOM 6270 N N . ASP A 1 797 ? 18.006 17.818 -31.496 1.00 71.62 797 ASP A N 1
ATOM 6271 C CA . ASP A 1 797 ? 16.731 18.536 -31.548 1.00 71.62 797 ASP A CA 1
ATOM 6272 C C . ASP A 1 797 ? 15.751 17.984 -32.589 1.00 71.62 797 ASP A C 1
ATOM 6274 O O . ASP A 1 797 ? 14.569 17.937 -32.336 1.00 71.62 797 ASP A O 1
ATOM 6278 N N . SER A 1 798 ? 16.233 17.485 -33.730 1.00 71.38 798 SER A N 1
ATOM 6279 C CA . SER A 1 798 ? 15.447 16.613 -34.608 1.00 71.38 798 SER A CA 1
ATOM 6280 C C . SER A 1 798 ? 16.302 15.455 -35.093 1.00 71.38 798 SER A C 1
ATOM 6282 O O . SER A 1 798 ? 17.420 15.643 -35.604 1.00 71.38 798 SER A O 1
ATOM 6284 N N . PHE A 1 799 ? 15.779 14.240 -34.942 1.00 67.75 799 PHE A N 1
ATOM 6285 C CA . PHE A 1 799 ? 16.437 13.038 -35.431 1.00 67.75 799 PHE A CA 1
ATOM 6286 C C . PHE A 1 799 ? 15.820 12.652 -36.785 1.00 67.75 799 PHE A C 1
ATOM 6288 O O . PHE A 1 799 ? 14.711 12.120 -36.821 1.00 67.75 799 PHE A O 1
ATOM 6295 N N . PRO A 1 800 ? 16.470 12.963 -37.926 1.00 61.31 800 PRO A N 1
ATOM 6296 C CA . PRO A 1 800 ? 15.872 12.761 -39.244 1.00 61.31 800 PRO A CA 1
ATOM 6297 C C . PRO A 1 800 ? 15.657 11.266 -39.511 1.00 61.31 800 PRO A C 1
ATOM 6299 O O . PRO A 1 800 ? 16.593 10.531 -39.831 1.00 61.31 800 PRO A O 1
ATOM 6302 N N . ALA A 1 801 ? 14.401 10.831 -39.382 1.00 54.72 801 ALA A N 1
ATOM 6303 C CA . ALA A 1 801 ? 13.953 9.452 -39.579 1.00 54.72 801 ALA A CA 1
ATOM 6304 C C . ALA A 1 801 ? 14.304 8.886 -40.969 1.00 54.72 801 ALA A C 1
ATOM 6306 O O . ALA A 1 801 ? 14.449 7.679 -41.122 1.00 54.72 801 ALA A O 1
ATOM 6307 N N . GLU A 1 802 ? 14.481 9.760 -41.963 1.00 57.19 802 GLU A N 1
ATOM 6308 C CA . GLU A 1 802 ? 14.867 9.443 -43.346 1.00 57.19 802 GLU A CA 1
ATOM 6309 C C . GLU A 1 802 ? 16.278 8.851 -43.502 1.00 57.19 802 GLU A C 1
ATOM 6311 O O . GLU A 1 802 ? 16.610 8.349 -44.572 1.00 57.19 802 GLU A O 1
ATOM 6316 N N . ASN A 1 803 ? 17.095 8.860 -42.443 1.00 71.44 803 ASN A N 1
ATOM 6317 C CA . ASN A 1 803 ? 18.451 8.319 -42.489 1.00 71.44 803 ASN A CA 1
ATOM 6318 C C . ASN A 1 803 ? 18.562 6.860 -42.027 1.00 71.44 803 ASN A C 1
ATOM 6320 O O . ASN A 1 803 ? 19.595 6.246 -42.288 1.00 71.44 803 ASN A O 1
ATOM 6324 N N . PHE A 1 804 ? 17.555 6.288 -41.357 1.00 81.25 804 PHE A N 1
ATOM 6325 C CA . PHE A 1 804 ? 17.560 4.857 -41.035 1.00 81.25 804 PHE A CA 1
ATOM 6326 C C . PHE A 1 804 ? 17.090 4.025 -42.233 1.00 81.25 804 PHE A C 1
ATOM 6328 O O . PHE A 1 804 ? 16.120 4.359 -42.909 1.00 81.25 804 PHE A O 1
ATOM 6335 N N . THR A 1 805 ? 17.764 2.905 -42.479 1.00 84.44 805 THR A N 1
ATOM 6336 C CA . THR A 1 805 ? 17.309 1.892 -43.443 1.00 84.44 805 THR A CA 1
ATOM 6337 C C . THR A 1 805 ? 16.230 0.996 -42.830 1.00 84.44 805 THR A C 1
ATOM 6339 O O . THR A 1 805 ? 16.206 0.797 -41.614 1.00 84.44 805 THR A O 1
ATOM 6342 N N . GLU A 1 806 ? 15.387 0.370 -43.658 1.00 84.12 806 GLU A N 1
ATOM 6343 C CA . GLU A 1 806 ? 14.409 -0.633 -43.194 1.00 84.12 806 GLU A CA 1
ATOM 6344 C C . GLU A 1 806 ? 15.077 -1.729 -42.344 1.00 84.12 806 GLU A C 1
ATOM 6346 O O . GLU A 1 806 ? 14.592 -2.050 -41.261 1.00 84.12 806 GLU A O 1
ATOM 6351 N N . ASN A 1 807 ? 16.237 -2.234 -42.781 1.00 87.88 807 ASN A N 1
ATOM 6352 C CA . ASN A 1 807 ? 16.983 -3.263 -42.053 1.00 87.88 807 ASN A CA 1
ATOM 6353 C C . ASN A 1 807 ? 17.446 -2.778 -40.675 1.00 87.88 807 ASN A C 1
ATOM 6355 O O . ASN A 1 807 ? 17.376 -3.535 -39.713 1.00 87.88 807 ASN A O 1
ATOM 6359 N N . SER A 1 808 ? 17.888 -1.521 -40.557 1.00 88.88 808 SER A N 1
ATOM 6360 C CA . SER A 1 808 ? 18.294 -0.964 -39.260 1.00 88.88 808 SER A CA 1
ATOM 6361 C C . SER A 1 808 ? 17.125 -0.822 -38.285 1.00 88.88 808 SER A C 1
ATOM 6363 O O . SER A 1 808 ? 17.272 -1.148 -37.112 1.00 88.88 808 SER A O 1
ATOM 6365 N N . LEU A 1 809 ? 15.947 -0.406 -38.759 1.00 88.06 809 LEU A N 1
ATOM 6366 C CA . LEU A 1 809 ? 14.770 -0.280 -37.901 1.00 88.06 809 LEU A CA 1
ATOM 6367 C C . LEU A 1 809 ? 14.246 -1.652 -37.480 1.00 88.06 809 LEU A C 1
ATOM 6369 O O . LEU A 1 809 ? 14.003 -1.858 -36.295 1.00 88.06 809 LEU A O 1
ATOM 6373 N N . LYS A 1 810 ? 14.155 -2.612 -38.412 1.00 88.69 810 LYS A N 1
ATOM 6374 C CA . LYS A 1 810 ? 13.839 -4.018 -38.103 1.00 88.69 810 LYS A CA 1
ATOM 6375 C C . LYS A 1 810 ? 14.807 -4.607 -37.087 1.00 88.69 810 LYS A C 1
ATOM 6377 O O . LYS A 1 810 ? 14.390 -5.336 -36.196 1.00 88.69 810 LYS A O 1
ATOM 6382 N N . GLU A 1 811 ? 16.093 -4.289 -37.195 1.00 91.50 811 GLU A N 1
ATOM 6383 C CA . GLU A 1 811 ? 17.091 -4.733 -36.228 1.00 91.50 811 GLU A CA 1
ATOM 6384 C C . GLU A 1 811 ? 16.849 -4.145 -34.829 1.00 91.50 811 GLU A C 1
ATOM 6386 O O . GLU A 1 811 ? 16.932 -4.881 -33.849 1.00 91.50 811 GLU A O 1
ATOM 6391 N N . ILE A 1 812 ? 16.484 -2.862 -34.731 1.00 90.88 812 ILE A N 1
ATOM 6392 C CA . ILE A 1 812 ? 16.115 -2.215 -33.461 1.00 90.88 812 ILE A CA 1
ATOM 6393 C C . ILE A 1 812 ? 14.809 -2.803 -32.893 1.00 90.88 812 ILE A C 1
ATOM 6395 O O . ILE A 1 812 ? 14.725 -3.029 -31.690 1.00 90.88 812 ILE A O 1
ATOM 6399 N N . GLU A 1 813 ? 13.808 -3.116 -33.727 1.00 89.62 813 GLU A N 1
ATOM 6400 C CA . GLU A 1 813 ? 12.601 -3.836 -33.280 1.00 89.62 813 GLU A CA 1
ATOM 6401 C C . GLU A 1 813 ? 12.967 -5.217 -32.745 1.00 89.62 813 GLU A C 1
ATOM 6403 O O . GLU A 1 813 ? 12.593 -5.531 -31.621 1.00 89.62 813 GLU A O 1
ATOM 6408 N N . LYS A 1 814 ? 13.746 -6.018 -33.485 1.00 89.00 814 LYS A N 1
ATOM 6409 C CA . LYS A 1 814 ? 14.211 -7.334 -33.014 1.00 89.00 814 LYS A CA 1
ATOM 6410 C C . LYS A 1 814 ? 14.953 -7.237 -31.682 1.00 89.00 814 LYS A C 1
ATOM 6412 O O . LYS A 1 814 ? 14.738 -8.080 -30.821 1.00 89.00 814 LYS A O 1
ATOM 6417 N N . PHE A 1 815 ? 15.794 -6.219 -31.511 1.00 90.69 815 PHE A N 1
ATOM 6418 C CA . PHE A 1 815 ? 16.494 -5.950 -30.257 1.00 90.69 815 PHE A CA 1
ATOM 6419 C C . PHE A 1 815 ? 15.522 -5.658 -29.100 1.00 90.69 815 PHE A C 1
ATOM 6421 O O . PHE A 1 815 ? 15.633 -6.251 -28.031 1.00 90.69 815 PHE A O 1
ATOM 6428 N N . GLY A 1 816 ? 14.513 -4.811 -29.322 1.00 90.38 816 GLY A N 1
ATOM 6429 C CA . GLY A 1 816 ? 13.473 -4.551 -28.322 1.00 90.38 816 GLY A CA 1
ATOM 6430 C C . GLY A 1 816 ? 12.627 -5.788 -28.000 1.00 90.38 816 GLY A C 1
ATOM 6431 O O . GLY A 1 816 ? 12.311 -6.028 -26.838 1.00 90.38 816 GLY A O 1
ATOM 6432 N N . LYS A 1 817 ? 12.302 -6.620 -29.001 1.00 88.12 817 LYS A N 1
ATOM 6433 C CA . LYS A 1 817 ? 11.536 -7.871 -28.821 1.00 88.12 817 LYS A CA 1
ATOM 6434 C C . LYS A 1 817 ? 12.237 -8.889 -27.930 1.00 88.12 817 LYS A C 1
ATOM 6436 O O . LYS A 1 817 ? 11.568 -9.704 -27.310 1.00 88.12 817 LYS A O 1
ATOM 6441 N N . THR A 1 818 ? 13.564 -8.832 -27.829 1.00 85.12 818 THR A N 1
ATOM 6442 C CA . THR A 1 818 ? 14.312 -9.661 -26.875 1.00 85.12 818 THR A CA 1
ATOM 6443 C C . THR A 1 818 ? 14.290 -9.094 -25.458 1.00 85.12 818 THR A C 1
ATOM 6445 O O . THR A 1 818 ? 15.040 -9.570 -24.626 1.00 85.12 818 THR A O 1
ATOM 6448 N N . GLY A 1 819 ? 13.494 -8.061 -25.172 1.00 87.81 819 GLY A N 1
ATOM 6449 C CA . GLY A 1 819 ? 13.408 -7.429 -23.857 1.00 87.81 819 GLY A CA 1
ATOM 6450 C C . GLY A 1 819 ? 14.503 -6.402 -23.577 1.00 87.81 819 GLY A C 1
ATOM 6451 O O . GLY A 1 819 ? 14.515 -5.845 -22.494 1.00 87.81 819 GLY A O 1
ATOM 6452 N N . GLN A 1 820 ? 15.408 -6.102 -24.511 1.00 90.75 820 GLN A N 1
ATOM 6453 C CA . GLN A 1 820 ? 16.478 -5.129 -24.265 1.00 90.75 820 GLN A CA 1
ATOM 6454 C C . GLN A 1 820 ? 15.952 -3.687 -24.195 1.00 90.75 820 GLN A C 1
ATOM 6456 O O . GLN A 1 820 ? 14.944 -3.343 -24.819 1.00 90.75 820 GLN A O 1
ATOM 6461 N N . GLY A 1 821 ? 16.667 -2.821 -23.474 1.00 93.75 821 GLY A N 1
ATOM 6462 C CA . GLY A 1 821 ? 16.249 -1.439 -23.257 1.00 93.75 821 GLY A CA 1
ATOM 6463 C C . GLY A 1 821 ? 16.411 -0.541 -24.486 1.00 93.75 821 GLY A C 1
ATOM 6464 O O . GLY A 1 821 ? 17.462 -0.534 -25.131 1.00 93.75 821 GLY A O 1
ATOM 6465 N N . ILE A 1 822 ? 15.413 0.289 -24.792 1.00 95.31 822 ILE A N 1
ATOM 6466 C CA . ILE A 1 822 ? 15.514 1.300 -25.859 1.00 95.31 822 ILE A CA 1
ATOM 6467 C C . ILE A 1 822 ? 15.087 2.657 -25.315 1.00 95.31 822 ILE A C 1
ATOM 6469 O O . ILE A 1 822 ? 13.974 2.806 -24.825 1.00 95.31 822 ILE A O 1
ATOM 6473 N N . MET A 1 823 ? 15.940 3.669 -25.446 1.00 95.19 823 MET A N 1
ATOM 6474 C CA . MET A 1 823 ? 15.587 5.047 -25.126 1.00 95.19 823 MET A CA 1
ATOM 6475 C C . MET A 1 823 ? 15.489 5.902 -26.379 1.00 95.19 823 MET A C 1
ATOM 6477 O O . MET A 1 823 ? 16.442 6.013 -27.151 1.00 95.19 823 MET A O 1
ATOM 6481 N N . PHE A 1 824 ? 14.348 6.558 -26.530 1.00 92.25 824 PHE A N 1
ATOM 6482 C CA . PHE A 1 824 ? 14.107 7.588 -27.530 1.00 92.25 824 PHE A CA 1
ATOM 6483 C C . PHE A 1 824 ? 14.218 8.965 -26.876 1.00 92.25 824 PHE A C 1
ATOM 6485 O O . PHE A 1 824 ? 13.713 9.174 -25.772 1.00 92.25 824 PHE A O 1
ATOM 6492 N N . THR A 1 825 ? 14.874 9.911 -27.545 1.00 89.50 825 THR A N 1
ATOM 6493 C CA . THR A 1 825 ? 14.997 11.288 -27.042 1.00 89.50 825 THR A CA 1
ATOM 6494 C C . THR A 1 825 ? 14.123 12.279 -27.829 1.00 89.50 825 THR A C 1
ATOM 6496 O O . THR A 1 825 ? 13.375 11.866 -28.720 1.00 89.50 825 THR A O 1
ATOM 6499 N N . HIS A 1 826 ? 14.242 13.582 -27.540 1.00 85.81 826 HIS A N 1
ATOM 6500 C CA . HIS A 1 826 ? 13.490 14.679 -28.166 1.00 85.81 826 HIS A CA 1
ATOM 6501 C C . HIS A 1 826 ? 13.348 14.533 -29.686 1.00 85.81 826 HIS A C 1
ATOM 6503 O O . HIS A 1 826 ? 14.332 14.236 -30.369 1.00 85.81 826 HIS A O 1
ATOM 6509 N N . ASP A 1 827 ? 12.121 14.712 -30.194 1.00 76.75 827 ASP A N 1
ATOM 6510 C CA . ASP A 1 827 ? 11.765 14.735 -31.624 1.00 76.75 827 ASP A CA 1
ATOM 6511 C C . ASP A 1 827 ? 12.371 13.596 -32.472 1.00 76.75 827 ASP A C 1
ATOM 6513 O O . ASP A 1 827 ? 12.581 13.711 -33.685 1.00 76.75 827 ASP A O 1
ATOM 6517 N N . THR A 1 828 ? 12.614 12.442 -31.843 1.00 79.38 828 THR A N 1
ATOM 6518 C CA . THR A 1 828 ? 12.838 11.171 -32.548 1.00 79.38 828 THR A CA 1
ATOM 6519 C C . THR A 1 828 ? 11.551 10.676 -33.200 1.00 79.38 828 THR A C 1
ATOM 6521 O O . THR A 1 828 ? 11.587 10.097 -34.285 1.00 79.38 828 THR A O 1
ATOM 6524 N N . ILE A 1 829 ? 10.409 10.964 -32.573 1.00 76.94 829 ILE A N 1
ATOM 6525 C CA . ILE A 1 829 ? 9.061 10.709 -33.073 1.00 76.94 829 ILE A CA 1
ATOM 6526 C C . ILE A 1 829 ? 8.336 12.058 -33.107 1.00 76.94 829 ILE A C 1
ATOM 6528 O O . ILE A 1 829 ? 7.875 12.555 -32.086 1.00 76.94 829 ILE A O 1
ATOM 6532 N N . TRP A 1 830 ? 8.262 12.676 -34.286 1.00 70.00 830 TRP A N 1
ATOM 6533 C CA . TRP A 1 830 ? 7.633 13.987 -34.476 1.00 70.00 830 TRP A CA 1
ATOM 6534 C C . TRP A 1 830 ? 6.575 13.935 -35.583 1.00 70.00 830 TRP A C 1
ATOM 6536 O O . TRP A 1 830 ? 6.650 13.128 -36.515 1.00 70.00 830 TRP A O 1
ATOM 6546 N N . TYR A 1 831 ? 5.569 14.807 -35.480 1.00 64.50 831 TYR A N 1
ATOM 6547 C CA . TYR A 1 831 ? 4.415 14.836 -36.377 1.00 64.50 831 TYR A CA 1
ATOM 6548 C C . TYR A 1 831 ? 4.302 16.179 -37.111 1.00 64.50 831 TYR A C 1
ATOM 6550 O O . TYR A 1 831 ? 4.046 17.219 -36.505 1.00 64.50 831 TYR A O 1
ATOM 6558 N N . THR A 1 832 ? 4.375 16.153 -38.446 1.00 57.62 832 THR A N 1
ATOM 6559 C CA . THR A 1 832 ? 3.792 17.205 -39.295 1.00 57.62 832 THR A CA 1
ATOM 6560 C C . THR A 1 832 ? 2.588 16.651 -40.028 1.00 57.62 832 THR A C 1
ATOM 6562 O O . THR A 1 832 ? 2.614 15.516 -40.502 1.00 57.62 832 THR A O 1
ATOM 6565 N N . GLY A 1 833 ? 1.531 17.463 -40.133 1.00 52.00 833 GLY A N 1
ATOM 6566 C CA . GLY A 1 833 ? 0.181 17.093 -40.584 1.00 52.00 833 GLY A CA 1
ATOM 6567 C C . GLY A 1 833 ? 0.021 16.479 -41.984 1.00 52.00 833 GLY A C 1
ATOM 6568 O O . GLY A 1 833 ? -1.102 16.398 -42.463 1.00 52.00 833 GLY A O 1
ATOM 6569 N N . GLY A 1 834 ? 1.105 16.046 -42.638 1.00 52.06 834 GLY A N 1
ATOM 6570 C CA . GLY A 1 834 ? 1.105 15.302 -43.899 1.00 52.06 834 GLY A CA 1
ATOM 6571 C C . GLY A 1 834 ? 1.876 13.968 -43.898 1.00 52.06 834 GLY A C 1
ATOM 6572 O O . GLY A 1 834 ? 1.732 13.216 -44.858 1.00 52.06 834 GLY A O 1
ATOM 6573 N N . ILE A 1 835 ? 2.664 13.623 -42.866 1.00 52.66 835 ILE A N 1
ATOM 6574 C CA . ILE A 1 835 ? 3.608 12.477 -42.929 1.00 52.66 835 ILE A CA 1
ATOM 6575 C C . ILE A 1 835 ? 2.925 11.103 -42.753 1.00 52.66 835 ILE A C 1
ATOM 6577 O O . ILE A 1 835 ? 3.399 10.099 -43.289 1.00 52.66 835 ILE A O 1
ATOM 6581 N N . ILE A 1 836 ? 1.763 11.030 -42.096 1.00 53.75 836 ILE A N 1
ATOM 6582 C CA . ILE A 1 836 ? 1.037 9.755 -41.921 1.00 53.75 836 ILE A CA 1
ATOM 6583 C C . ILE A 1 836 ? 0.285 9.339 -43.208 1.00 53.75 836 ILE A C 1
ATOM 6585 O O . ILE A 1 836 ? -0.033 8.160 -43.378 1.00 53.75 836 ILE A O 1
ATOM 6589 N N . ASN A 1 837 ? 0.075 10.246 -44.174 1.00 48.69 837 ASN A N 1
ATOM 6590 C CA . ASN A 1 837 ? -0.881 10.032 -45.274 1.00 48.69 837 ASN A CA 1
ATOM 6591 C C . ASN A 1 837 ? -0.309 9.962 -46.705 1.00 48.69 837 ASN A C 1
ATOM 6593 O O . ASN A 1 837 ? -1.084 9.758 -47.637 1.00 48.69 837 ASN A O 1
ATOM 6597 N N . THR A 1 838 ? 1.005 10.095 -46.932 1.00 47.78 838 THR A N 1
ATOM 6598 C CA . THR A 1 838 ? 1.575 10.018 -48.295 1.00 47.78 838 THR A CA 1
ATOM 6599 C C . THR A 1 838 ? 2.253 8.674 -48.589 1.00 47.78 838 THR A C 1
ATOM 6601 O O . THR A 1 838 ? 2.912 8.061 -47.749 1.00 47.78 838 THR A O 1
ATOM 6604 N N . SER A 1 839 ? 2.007 8.186 -49.803 1.00 47.34 839 SER A N 1
ATOM 6605 C CA . SER A 1 839 ? 2.108 6.810 -50.293 1.00 47.34 839 SER A CA 1
ATOM 6606 C C . SER A 1 839 ? 3.509 6.170 -50.354 1.00 47.34 839 SER A C 1
ATOM 6608 O O . SER A 1 839 ? 4.470 6.746 -50.855 1.00 47.34 839 SER A O 1
ATOM 6610 N N . THR A 1 840 ? 3.539 4.883 -49.988 1.00 47.84 840 THR A N 1
ATOM 6611 C CA . THR A 1 840 ? 4.382 3.765 -50.483 1.00 47.84 840 THR A CA 1
ATOM 6612 C C . THR A 1 840 ? 5.900 3.718 -50.249 1.00 47.84 840 THR A C 1
ATOM 6614 O O . THR A 1 840 ? 6.394 2.603 -50.118 1.00 47.84 840 THR A O 1
ATOM 6617 N N . SER A 1 841 ? 6.650 4.816 -50.110 1.00 46.94 841 SER A N 1
ATOM 6618 C CA . SER A 1 841 ? 8.080 4.761 -49.695 1.00 46.94 841 SER A CA 1
ATOM 6619 C C . SER A 1 841 ? 8.283 4.923 -48.178 1.00 46.94 841 SER A C 1
ATOM 6621 O O . SER A 1 841 ? 9.378 4.745 -47.657 1.00 46.94 841 SER A O 1
ATOM 6623 N N . SER A 1 842 ? 7.192 5.233 -47.477 1.00 51.44 842 SER A N 1
ATOM 6624 C CA . SER A 1 842 ? 7.078 5.770 -46.119 1.00 51.44 842 SER A CA 1
ATOM 6625 C C . SER A 1 842 ? 6.586 4.753 -45.073 1.00 51.44 842 SER A C 1
ATOM 6627 O O . SER A 1 842 ? 6.228 5.155 -43.966 1.00 51.44 842 SER A O 1
ATOM 6629 N N . LYS A 1 843 ? 6.526 3.450 -45.405 1.00 48.34 843 LYS A N 1
ATOM 6630 C CA . LYS A 1 843 ? 6.005 2.379 -44.521 1.00 48.34 843 LYS A CA 1
ATOM 6631 C C . LYS A 1 843 ? 6.851 2.132 -43.266 1.00 48.34 843 LYS A C 1
ATOM 6633 O O . LYS A 1 843 ? 6.305 1.683 -42.268 1.00 48.34 843 LYS A O 1
ATOM 6638 N N . TYR A 1 844 ? 8.142 2.453 -43.315 1.00 53.03 844 TYR A N 1
ATOM 6639 C CA . TYR A 1 844 ? 9.111 2.181 -42.250 1.00 53.03 844 TYR A CA 1
ATOM 6640 C C . TYR A 1 844 ? 9.727 3.467 -41.699 1.00 53.03 844 TYR A C 1
ATOM 6642 O O . TYR A 1 844 ? 10.925 3.536 -41.470 1.00 53.03 844 TYR A O 1
ATOM 6650 N N . SER A 1 845 ? 8.941 4.531 -41.526 1.00 71.56 845 SER A N 1
ATOM 6651 C CA . SER A 1 845 ? 9.416 5.643 -40.702 1.00 71.56 845 SER A CA 1
ATOM 6652 C C . SER A 1 845 ? 9.433 5.213 -39.233 1.00 71.56 845 SER A C 1
ATOM 6654 O O . SER A 1 845 ? 8.574 4.444 -38.797 1.00 71.56 845 SER A O 1
ATOM 6656 N N . ILE A 1 846 ? 10.388 5.736 -38.459 1.00 79.44 846 ILE A N 1
ATOM 6657 C CA . ILE A 1 846 ? 10.506 5.480 -37.013 1.00 79.44 846 ILE A CA 1
ATOM 6658 C C . ILE A 1 846 ? 9.163 5.668 -36.282 1.00 79.44 846 ILE A C 1
ATOM 6660 O O . ILE A 1 846 ? 8.801 4.846 -35.450 1.00 79.44 846 ILE A O 1
ATOM 6664 N N . ILE A 1 847 ? 8.364 6.668 -36.680 1.00 79.12 847 ILE A N 1
ATOM 6665 C CA . ILE A 1 847 ? 7.020 6.915 -36.143 1.00 79.12 847 ILE A CA 1
ATOM 6666 C C . ILE A 1 847 ? 6.032 5.782 -36.463 1.00 79.12 847 ILE A C 1
ATOM 6668 O O . ILE A 1 847 ? 5.418 5.265 -35.543 1.00 79.12 847 ILE A O 1
ATOM 6672 N N . ARG A 1 848 ? 5.903 5.310 -37.713 1.00 76.81 848 ARG A N 1
ATOM 6673 C CA . ARG A 1 848 ? 4.954 4.216 -38.036 1.00 76.81 848 ARG A CA 1
ATOM 6674 C C . ARG A 1 848 ? 5.293 2.906 -37.333 1.00 76.81 848 ARG A C 1
ATOM 6676 O O . ARG A 1 848 ? 4.416 2.087 -37.084 1.00 76.81 848 ARG A O 1
ATOM 6683 N N . MET A 1 849 ? 6.578 2.693 -37.079 1.00 81.56 849 MET A N 1
ATOM 6684 C CA . MET A 1 849 ? 7.073 1.445 -36.529 1.00 81.56 849 MET A CA 1
ATOM 6685 C C . MET A 1 849 ? 7.079 1.430 -34.999 1.00 81.56 849 MET A C 1
ATOM 6687 O O . MET A 1 849 ? 6.778 0.397 -34.418 1.00 81.56 849 MET A O 1
ATOM 6691 N N . PHE A 1 850 ? 7.396 2.557 -34.354 1.00 86.00 850 PHE A N 1
ATOM 6692 C CA . PHE A 1 850 ? 7.596 2.615 -32.904 1.00 86.00 850 PHE A CA 1
ATOM 6693 C C . PHE A 1 850 ? 6.558 3.445 -32.141 1.00 86.00 850 PHE A C 1
ATOM 6695 O O . PHE A 1 850 ? 6.586 3.397 -30.918 1.00 86.00 850 PHE A O 1
ATOM 6702 N N . GLN A 1 851 ? 5.637 4.171 -32.790 1.00 85.81 851 GLN A N 1
ATOM 6703 C CA . GLN A 1 851 ? 4.645 4.997 -32.075 1.00 85.81 851 GLN A CA 1
ATOM 6704 C C . GLN A 1 851 ? 3.801 4.183 -31.077 1.00 85.81 851 GLN A C 1
ATOM 6706 O O . GLN A 1 851 ? 3.590 4.632 -29.951 1.00 85.81 851 GLN A O 1
ATOM 6711 N N . ASP A 1 852 ? 3.369 2.981 -31.466 1.00 88.31 852 ASP A N 1
ATOM 6712 C CA . ASP A 1 852 ? 2.644 2.065 -30.577 1.00 88.31 852 ASP A CA 1
ATOM 6713 C C . ASP A 1 852 ? 3.568 1.429 -29.534 1.00 88.31 852 ASP A C 1
ATOM 6715 O O . ASP A 1 852 ? 3.242 1.388 -28.350 1.00 88.31 852 ASP A O 1
ATOM 6719 N N . TYR A 1 853 ? 4.770 1.011 -29.942 1.00 89.69 853 TYR A N 1
ATOM 6720 C CA . TYR A 1 853 ? 5.742 0.404 -29.033 1.00 89.69 853 TYR A CA 1
ATOM 6721 C C . TYR A 1 853 ? 6.188 1.341 -27.918 1.00 89.69 853 TYR A C 1
ATOM 6723 O O . TYR A 1 853 ? 6.378 0.875 -26.797 1.00 89.69 853 TYR A O 1
ATOM 6731 N N . ILE A 1 854 ? 6.331 2.633 -28.214 1.00 90.69 854 ILE A N 1
ATOM 6732 C CA . ILE A 1 854 ? 6.759 3.634 -27.245 1.00 90.69 854 ILE A CA 1
ATOM 6733 C C . ILE A 1 854 ? 5.606 4.107 -26.355 1.00 90.69 854 ILE A C 1
ATOM 6735 O O . ILE A 1 854 ? 5.878 4.529 -25.247 1.00 90.69 854 ILE A O 1
ATOM 6739 N N . GLY A 1 855 ? 4.340 4.012 -26.787 1.00 92.56 855 GLY A N 1
ATOM 6740 C CA . GLY A 1 855 ? 3.173 4.467 -26.013 1.00 92.56 855 GLY A CA 1
ATOM 6741 C C . GLY A 1 855 ? 2.660 5.876 -26.351 1.00 92.56 855 GLY A C 1
ATOM 6742 O O . GLY A 1 855 ? 1.852 6.430 -25.607 1.00 92.56 855 GLY A O 1
ATOM 6743 N N . GLN A 1 856 ? 3.083 6.454 -27.481 1.00 91.25 856 GLN A N 1
ATOM 6744 C CA . GLN A 1 856 ? 2.638 7.766 -27.995 1.00 91.25 856 GLN A CA 1
ATOM 6745 C C . GLN A 1 856 ? 1.484 7.642 -29.006 1.00 91.25 856 GLN A C 1
ATOM 6747 O O . GLN A 1 856 ? 1.435 8.322 -30.039 1.00 91.25 856 GLN A O 1
ATOM 6752 N N . SER A 1 857 ? 0.548 6.739 -28.727 1.00 89.12 857 SER A N 1
ATOM 6753 C CA . SER A 1 857 ? -0.607 6.445 -29.577 1.00 89.12 857 SER A CA 1
ATOM 6754 C C . SER A 1 857 ? -1.885 6.335 -28.759 1.00 89.12 857 SER A C 1
ATOM 6756 O O . SER A 1 857 ? -2.426 5.256 -28.539 1.00 89.12 857 SER A O 1
ATOM 6758 N N . ARG A 1 858 ? -2.422 7.475 -28.316 1.00 89.44 858 ARG A N 1
ATOM 6759 C CA . ARG A 1 858 ? -3.719 7.496 -27.620 1.00 89.44 858 ARG A CA 1
ATOM 6760 C C . ARG A 1 858 ? -4.809 6.727 -28.379 1.00 89.44 858 ARG A C 1
ATOM 6762 O O . ARG A 1 858 ? -5.562 5.982 -27.767 1.00 89.44 858 ARG A O 1
ATOM 6769 N N . TYR A 1 859 ? -4.882 6.903 -29.698 1.00 88.94 859 TYR A N 1
ATOM 6770 C CA . TYR A 1 859 ? -5.881 6.258 -30.548 1.00 88.94 859 TYR A CA 1
ATOM 6771 C C . TYR A 1 859 ? -5.244 5.221 -31.467 1.00 88.94 859 TYR A C 1
ATOM 6773 O O . TYR A 1 859 ? -4.175 5.460 -32.029 1.00 88.94 859 TYR A O 1
ATOM 6781 N N . ASN A 1 860 ? -5.975 4.136 -31.724 1.00 87.44 860 ASN A N 1
ATOM 6782 C CA . ASN A 1 860 ? -5.573 3.133 -32.704 1.00 87.44 860 ASN A CA 1
ATOM 6783 C C . ASN A 1 860 ? -5.430 3.765 -34.107 1.00 87.44 860 ASN A C 1
ATOM 6785 O O . ASN A 1 860 ? -6.339 4.450 -34.614 1.00 87.44 860 ASN A O 1
ATOM 6789 N N . ASN A 1 861 ? -4.288 3.512 -34.745 1.00 79.75 861 ASN A N 1
ATOM 6790 C CA . ASN A 1 861 ? -4.006 3.874 -36.125 1.00 79.75 861 ASN A CA 1
ATOM 6791 C C . ASN A 1 861 ? -3.952 2.613 -36.993 1.00 79.75 861 ASN A C 1
ATOM 6793 O O . ASN A 1 861 ? -3.047 1.798 -36.865 1.00 79.75 861 ASN A O 1
ATOM 6797 N N . ALA A 1 862 ? -4.872 2.496 -37.955 1.00 74.50 862 ALA A N 1
ATOM 6798 C CA . ALA A 1 862 ? -4.964 1.339 -38.850 1.00 74.50 862 ALA A CA 1
ATOM 6799 C C . ALA A 1 862 ? -3.707 1.091 -39.715 1.00 74.50 862 ALA A C 1
ATOM 6801 O O . ALA A 1 862 ? -3.617 0.056 -40.371 1.00 74.50 862 ALA A O 1
ATOM 6802 N N . GLN A 1 863 ? -2.770 2.044 -39.774 1.00 73.00 863 GLN A N 1
ATOM 6803 C CA . GLN A 1 863 ? -1.493 1.896 -40.480 1.00 73.00 863 GLN A CA 1
ATOM 6804 C C . GLN A 1 863 ? -0.370 1.316 -39.610 1.00 73.00 863 GLN A C 1
ATOM 6806 O O . GLN A 1 863 ? 0.655 0.914 -40.164 1.00 73.00 863 GLN A O 1
ATOM 6811 N N . ASN A 1 864 ? -0.546 1.278 -38.290 1.00 76.44 864 ASN A N 1
ATOM 6812 C CA . ASN A 1 864 ? 0.416 0.711 -37.357 1.00 76.44 864 ASN A CA 1
ATOM 6813 C C . ASN A 1 864 ? 0.001 -0.718 -36.983 1.00 76.44 864 ASN A C 1
ATOM 6815 O O . ASN A 1 864 ? -1.156 -1.127 -37.130 1.00 76.44 864 ASN A O 1
ATOM 6819 N N . LYS A 1 865 ? 0.961 -1.506 -36.498 1.00 68.62 865 LYS A N 1
ATOM 6820 C CA . LYS A 1 865 ? 0.653 -2.784 -35.863 1.00 68.62 865 LYS A CA 1
ATOM 6821 C C . LYS A 1 865 ? 0.117 -2.443 -34.471 1.00 68.62 865 LYS A C 1
ATOM 6823 O O . LYS A 1 865 ? 0.917 -2.098 -33.618 1.00 68.62 865 LYS A O 1
ATOM 6828 N N . ASN A 1 866 ? -1.199 -2.533 -34.261 1.00 84.00 866 ASN A N 1
ATOM 6829 C CA . ASN A 1 866 ? -1.862 -2.376 -32.954 1.00 84.00 866 ASN A CA 1
ATOM 6830 C C . ASN A 1 866 ? -1.467 -3.516 -31.987 1.00 84.00 866 ASN A C 1
ATOM 6832 O O . ASN A 1 866 ? -2.280 -4.373 -31.626 1.00 84.00 866 ASN A O 1
ATOM 6836 N N . LYS A 1 867 ? -0.175 -3.605 -31.688 1.00 84.00 867 LYS A N 1
ATOM 6837 C CA . LYS A 1 867 ? 0.462 -4.646 -30.904 1.00 84.00 867 LYS A CA 1
ATOM 6838 C C . LYS A 1 867 ? 1.716 -4.112 -30.234 1.00 84.00 867 LYS A C 1
ATOM 6840 O O . LYS A 1 867 ? 2.385 -3.243 -30.786 1.00 84.00 867 LYS A O 1
ATOM 6845 N N . ASP A 1 868 ? 2.063 -4.667 -29.083 1.00 83.69 868 ASP A N 1
ATOM 6846 C CA . ASP A 1 868 ? 3.326 -4.406 -28.405 1.00 83.69 868 ASP A CA 1
ATOM 6847 C C . ASP A 1 868 ? 4.489 -5.231 -29.001 1.00 83.69 868 ASP A C 1
ATOM 6849 O O . ASP A 1 868 ? 4.332 -5.956 -29.989 1.00 83.69 868 ASP A O 1
ATOM 6853 N N . LEU A 1 869 ? 5.687 -5.105 -28.418 1.00 82.69 869 LEU A N 1
ATOM 6854 C CA . LEU A 1 869 ? 6.862 -5.869 -28.852 1.00 82.69 869 LEU A CA 1
ATOM 6855 C C . LEU A 1 869 ? 6.723 -7.384 -28.597 1.00 82.69 869 LEU A C 1
ATOM 6857 O O . LEU A 1 869 ? 7.357 -8.173 -29.294 1.00 82.69 869 LEU A O 1
ATOM 6861 N N . GLN A 1 870 ? 5.873 -7.788 -27.655 1.00 77.94 870 GLN A N 1
ATOM 6862 C CA . GLN A 1 870 ? 5.555 -9.182 -27.326 1.00 77.94 870 GLN A CA 1
ATOM 6863 C C . GLN A 1 870 ? 4.368 -9.718 -28.159 1.00 77.94 870 GLN A C 1
ATOM 6865 O O . GLN A 1 870 ? 3.908 -10.834 -27.940 1.00 77.94 870 GLN A O 1
ATOM 6870 N N . GLU A 1 871 ? 3.896 -8.950 -29.151 1.00 83.00 871 GLU A N 1
ATOM 6871 C CA . GLU A 1 871 ? 2.769 -9.254 -30.041 1.00 83.00 871 GLU A CA 1
ATOM 6872 C C . GLU A 1 871 ? 1.373 -9.271 -29.381 1.00 83.00 871 GLU A C 1
ATOM 6874 O O . GLU A 1 871 ? 0.404 -9.699 -30.029 1.00 83.00 871 GLU A O 1
ATOM 6879 N N . ASN A 1 872 ? 1.243 -8.745 -28.157 1.00 85.50 872 ASN A N 1
ATOM 6880 C CA . ASN A 1 872 ? -0.034 -8.537 -27.469 1.00 85.50 872 ASN A CA 1
ATOM 6881 C C . ASN A 1 872 ? -0.756 -7.312 -28.030 1.00 85.50 872 ASN A C 1
ATOM 6883 O O . ASN A 1 872 ? -0.115 -6.332 -28.396 1.00 85.50 872 ASN A O 1
ATOM 6887 N N . VAL A 1 873 ? -2.089 -7.342 -28.085 1.00 88.81 873 VAL A N 1
ATOM 6888 C CA . VAL A 1 873 ? -2.896 -6.199 -28.549 1.00 88.81 873 VAL A CA 1
ATOM 6889 C C . VAL A 1 873 ? -2.791 -5.042 -27.555 1.00 88.81 873 VAL A C 1
ATOM 6891 O O . VAL A 1 873 ? -2.889 -5.261 -26.351 1.00 88.81 873 VAL A O 1
ATOM 6894 N N . ILE A 1 874 ? -2.634 -3.817 -28.061 1.00 91.00 874 ILE A N 1
ATOM 6895 C CA . ILE A 1 874 ? -2.589 -2.611 -27.230 1.00 91.00 874 ILE A CA 1
ATOM 6896 C C . ILE A 1 874 ? -4.007 -2.076 -27.036 1.00 91.00 874 ILE A C 1
ATOM 6898 O O . ILE A 1 874 ? -4.782 -1.922 -27.987 1.00 91.00 874 ILE A O 1
ATOM 6902 N N . THR A 1 875 ? -4.353 -1.774 -25.789 1.00 92.56 875 THR A N 1
ATOM 6903 C CA . THR A 1 875 ? -5.597 -1.074 -25.467 1.00 92.56 875 THR A CA 1
ATOM 6904 C C . THR A 1 875 ? -5.427 0.404 -25.789 1.00 92.56 875 THR A C 1
ATOM 6906 O O . THR A 1 875 ? -4.530 1.055 -25.262 1.00 92.56 875 THR A O 1
ATOM 6909 N N . HIS A 1 876 ? -6.282 0.938 -26.657 1.00 92.25 876 HIS A N 1
ATOM 6910 C CA . HIS A 1 876 ? -6.301 2.352 -27.031 1.00 92.25 876 HIS A CA 1
ATOM 6911 C C . HIS A 1 876 ? -7.598 3.015 -26.576 1.00 92.25 876 HIS A C 1
ATOM 6913 O O . HIS A 1 876 ? -8.611 2.347 -26.367 1.00 92.25 876 HIS A O 1
ATOM 6919 N N . ASP A 1 877 ? -7.582 4.343 -26.512 1.00 90.62 877 ASP A N 1
ATOM 6920 C CA . ASP A 1 877 ? -8.772 5.143 -26.250 1.00 90.62 877 ASP A CA 1
ATOM 6921 C C . ASP A 1 877 ? -9.780 4.985 -27.402 1.00 90.62 877 ASP A C 1
ATOM 6923 O O . ASP A 1 877 ? -9.461 5.216 -28.574 1.00 90.62 877 ASP A O 1
ATOM 6927 N N . ASN A 1 878 ? -11.006 4.575 -27.074 1.00 87.94 878 ASN A N 1
ATOM 6928 C CA . ASN A 1 878 ? -12.069 4.366 -28.056 1.00 87.94 878 ASN A CA 1
ATOM 6929 C C . ASN A 1 878 ? -12.796 5.663 -28.436 1.00 87.94 878 ASN A C 1
ATOM 6931 O O . ASN A 1 878 ? -13.437 5.713 -29.489 1.00 87.94 878 ASN A O 1
ATOM 6935 N N . ASP A 1 879 ? -12.654 6.735 -27.650 1.00 83.62 879 ASP A N 1
ATOM 6936 C CA . ASP A 1 879 ? -13.321 8.022 -27.879 1.00 83.62 879 ASP A CA 1
ATOM 6937 C C . ASP A 1 879 ? -12.571 8.882 -28.919 1.00 83.62 879 ASP A C 1
ATOM 6939 O O . ASP A 1 879 ? -12.321 10.077 -28.742 1.00 83.62 879 ASP A O 1
ATOM 6943 N N . LYS A 1 880 ? -12.209 8.260 -30.052 1.00 84.88 880 LYS A N 1
ATOM 6944 C CA . LYS A 1 880 ? -11.476 8.894 -31.155 1.00 84.88 880 LYS A CA 1
ATOM 6945 C C . LYS A 1 880 ? -12.299 10.029 -31.795 1.00 84.88 880 LYS A C 1
ATOM 6947 O O . LYS A 1 880 ? -13.389 9.771 -32.314 1.00 84.88 880 LYS A O 1
ATOM 6952 N N . PRO A 1 881 ? -11.782 11.275 -31.855 1.00 78.81 881 PRO A N 1
ATOM 6953 C CA . PRO A 1 881 ? -12.483 12.397 -32.474 1.00 78.81 881 PRO A CA 1
ATOM 6954 C C . PRO A 1 881 ? -12.802 12.159 -33.956 1.00 78.81 881 PRO A C 1
ATOM 6956 O O . PRO A 1 881 ? -11.982 11.637 -34.709 1.00 78.81 881 PRO A O 1
ATOM 6959 N N . THR A 1 882 ? -13.971 12.615 -34.413 1.00 72.56 882 THR A N 1
ATOM 6960 C CA . THR A 1 882 ? -14.422 12.468 -35.813 1.00 72.56 882 THR A CA 1
ATOM 6961 C C . THR A 1 882 ? -13.919 13.576 -36.755 1.00 72.56 882 THR A C 1
ATOM 6963 O O . THR A 1 882 ? -14.089 13.478 -37.970 1.00 72.56 882 THR A O 1
ATOM 6966 N N . ILE A 1 883 ? -13.285 14.630 -36.226 1.00 67.12 883 ILE A N 1
ATOM 6967 C CA . ILE A 1 883 ? -12.802 15.806 -36.981 1.00 67.12 883 ILE A CA 1
ATOM 6968 C C . ILE A 1 883 ? -11.525 15.527 -37.786 1.00 67.12 883 ILE A C 1
ATOM 6970 O O . ILE A 1 883 ? -10.714 14.695 -37.397 1.00 67.12 883 ILE A O 1
ATOM 6974 N N . THR A 1 884 ? -11.301 16.235 -38.905 1.00 56.75 884 THR A N 1
ATOM 6975 C CA . THR A 1 884 ? -10.231 15.922 -39.875 1.00 56.75 884 THR A CA 1
ATOM 6976 C C . THR A 1 884 ? -8.786 16.356 -39.535 1.00 56.75 884 THR A C 1
ATOM 6978 O O . THR A 1 884 ? -7.896 16.106 -40.348 1.00 56.75 884 THR A O 1
ATOM 6981 N N . ASP A 1 885 ? -8.517 16.823 -38.313 1.00 66.50 885 ASP A N 1
ATOM 6982 C CA . ASP A 1 885 ? -7.250 17.466 -37.909 1.00 66.50 885 ASP A CA 1
ATOM 6983 C C . ASP A 1 885 ? -6.290 16.580 -37.083 1.00 66.50 885 ASP A C 1
ATOM 6985 O O . ASP A 1 885 ? -6.498 15.380 -36.927 1.00 66.50 885 ASP A O 1
ATOM 6989 N N . LYS A 1 886 ? -5.230 17.183 -36.515 1.00 71.88 886 LYS A N 1
ATOM 6990 C CA . LYS A 1 886 ? -4.218 16.531 -35.657 1.00 71.88 886 LYS A CA 1
ATOM 6991 C C . LYS A 1 886 ? -4.806 15.798 -34.432 1.00 71.88 886 LYS A C 1
ATOM 6993 O O . LYS A 1 886 ? -4.197 14.864 -33.924 1.00 71.88 886 LYS A O 1
ATOM 6998 N N . TYR A 1 887 ? -5.997 16.194 -33.981 1.00 74.56 887 TYR A N 1
ATOM 6999 C CA . TYR A 1 887 ? -6.687 15.636 -32.812 1.00 74.56 887 TYR A CA 1
ATOM 7000 C C . TYR A 1 887 ? -6.943 14.128 -32.895 1.00 74.56 887 TYR A C 1
ATOM 7002 O O . TYR A 1 887 ? -6.713 13.408 -31.932 1.00 74.56 887 TYR A O 1
ATOM 7010 N N . LYS A 1 888 ? -7.383 13.625 -34.049 1.00 77.44 888 LYS A N 1
ATOM 7011 C CA . LYS A 1 888 ? -7.675 12.192 -34.245 1.00 77.44 888 LYS A CA 1
ATOM 7012 C C . LYS A 1 888 ? -6.425 11.323 -34.381 1.00 77.44 888 LYS A C 1
ATOM 7014 O O . LYS A 1 888 ? -6.531 10.107 -34.289 1.00 77.44 888 LYS A O 1
ATOM 7019 N N . GLU A 1 889 ? -5.256 11.931 -34.552 1.00 77.56 889 GLU A N 1
ATOM 7020 C CA . GLU A 1 889 ? -3.965 11.237 -34.471 1.00 77.56 889 GLU A CA 1
ATOM 7021 C C . GLU A 1 889 ? -3.383 11.282 -33.046 1.00 77.56 889 GLU A C 1
ATOM 7023 O O . GLU A 1 889 ? -2.267 10.825 -32.822 1.00 77.56 889 GLU A O 1
ATOM 7028 N N . GLY A 1 890 ? -4.128 11.834 -32.076 1.00 84.06 890 GLY A N 1
ATOM 7029 C CA . GLY A 1 890 ? -3.685 11.955 -30.690 1.00 84.06 890 GLY A CA 1
ATOM 7030 C C . GLY A 1 890 ? -2.617 13.027 -30.506 1.00 84.06 890 GLY A C 1
ATOM 7031 O O . GLY A 1 890 ? -1.685 12.820 -29.747 1.00 84.06 890 GLY A O 1
ATOM 7032 N N . ALA A 1 891 ? -2.692 14.155 -31.215 1.00 83.88 891 ALA A N 1
ATOM 7033 C CA . ALA A 1 891 ? -1.752 15.254 -31.011 1.00 83.88 891 ALA A CA 1
ATOM 7034 C C . ALA A 1 891 ? -1.955 15.947 -29.653 1.00 83.88 891 ALA A C 1
ATOM 7036 O O . ALA A 1 891 ? -3.092 16.158 -29.231 1.00 83.88 891 ALA A O 1
ATOM 7037 N N . THR A 1 892 ? -0.864 16.352 -28.997 1.00 85.00 892 THR A N 1
ATOM 7038 C CA . THR A 1 892 ? -0.940 17.143 -27.755 1.00 85.00 892 THR A CA 1
ATOM 7039 C C . THR A 1 892 ? -1.547 18.521 -27.998 1.00 85.00 892 THR A C 1
ATOM 7041 O O . THR A 1 892 ? -1.500 19.058 -29.114 1.00 85.00 892 THR A O 1
ATOM 7044 N N . THR A 1 893 ? -2.032 19.155 -26.929 1.00 75.69 893 THR A N 1
ATOM 7045 C CA . THR A 1 893 ? -2.534 20.539 -26.961 1.00 75.69 893 THR A CA 1
ATOM 7046 C C . THR A 1 893 ? -1.514 21.533 -27.536 1.00 75.69 893 THR A C 1
ATOM 7048 O O . THR A 1 893 ? -1.892 22.463 -28.256 1.00 75.69 893 THR A O 1
ATOM 7051 N N . TRP A 1 894 ? -0.218 21.282 -27.344 1.00 78.50 894 TRP A N 1
ATOM 7052 C CA . TRP A 1 894 ? 0.883 22.073 -27.901 1.00 78.50 894 TRP A CA 1
ATOM 7053 C C . TRP A 1 894 ? 1.082 21.900 -29.402 1.00 78.50 894 TRP A C 1
ATOM 7055 O O . TRP A 1 894 ? 1.310 22.881 -30.110 1.00 78.50 894 TRP A O 1
ATOM 7065 N N . SER A 1 895 ? 0.959 20.669 -29.901 1.00 76.19 895 SER A N 1
ATOM 7066 C CA . SER A 1 895 ? 1.068 20.347 -31.330 1.00 76.19 895 SER A CA 1
ATOM 7067 C C . SER A 1 895 ? -0.028 21.013 -32.157 1.00 76.19 895 SER A C 1
ATOM 7069 O O . SER A 1 895 ? 0.174 21.351 -33.328 1.00 76.19 895 SER A O 1
ATOM 7071 N N . ILE A 1 896 ? -1.198 21.220 -31.554 1.00 71.75 896 ILE A N 1
ATOM 7072 C CA . ILE A 1 896 ? -2.310 21.943 -32.173 1.00 71.75 896 ILE A CA 1
ATOM 7073 C C . ILE A 1 896 ? -2.045 23.455 -32.201 1.00 71.75 896 ILE A C 1
ATOM 7075 O O . ILE A 1 896 ? -2.393 24.114 -33.180 1.00 71.75 896 ILE A O 1
ATOM 7079 N N . GLY A 1 897 ? -1.434 23.991 -31.142 1.00 69.81 897 GLY A N 1
ATOM 7080 C CA . GLY A 1 897 ? -0.977 25.376 -31.065 1.00 69.81 897 GLY A CA 1
ATOM 7081 C C . GLY A 1 897 ? 0.439 25.557 -31.618 1.00 69.81 897 GLY A C 1
ATOM 7082 O O . GLY A 1 897 ? 0.737 25.205 -32.759 1.00 69.81 897 GLY A O 1
ATOM 7083 N N . ASN A 1 898 ? 1.313 26.145 -30.799 1.00 73.56 898 ASN A N 1
ATOM 7084 C CA . ASN A 1 898 ? 2.735 26.277 -31.089 1.00 73.56 898 ASN A CA 1
ATOM 7085 C C . ASN A 1 898 ? 3.535 25.564 -29.997 1.00 73.56 898 ASN A C 1
ATOM 7087 O O . ASN A 1 898 ? 3.665 26.081 -28.893 1.00 73.56 898 ASN A O 1
ATOM 7091 N N . VAL A 1 899 ? 4.110 24.406 -30.321 1.00 76.94 899 VAL A N 1
ATOM 7092 C CA . VAL A 1 899 ? 4.923 23.618 -29.381 1.00 76.94 899 VAL A CA 1
ATOM 7093 C C . VAL A 1 899 ? 6.031 24.454 -28.737 1.00 76.94 899 VAL A C 1
ATOM 7095 O O . VAL A 1 899 ? 6.285 24.349 -27.541 1.00 76.94 899 VAL A O 1
ATOM 7098 N N . ASN A 1 900 ? 6.583 25.413 -29.478 1.00 75.50 900 ASN A N 1
ATOM 7099 C CA . ASN A 1 900 ? 7.642 26.301 -29.006 1.00 75.50 900 ASN A CA 1
ATOM 7100 C C . ASN A 1 900 ? 7.231 27.247 -27.863 1.00 75.50 900 ASN A C 1
ATOM 7102 O O . ASN A 1 900 ? 8.092 27.930 -27.323 1.00 75.50 900 ASN A O 1
ATOM 7106 N N . THR A 1 901 ? 5.946 27.344 -27.504 1.00 75.25 901 THR A N 1
ATOM 7107 C CA . THR A 1 901 ? 5.499 28.150 -26.352 1.00 75.25 901 THR A CA 1
ATOM 7108 C C . THR A 1 901 ? 5.463 27.358 -25.044 1.00 75.25 901 THR A C 1
ATOM 7110 O O . THR A 1 901 ? 5.207 27.936 -23.995 1.00 75.25 901 THR A O 1
ATOM 7113 N N . SER A 1 902 ? 5.722 26.049 -25.090 1.00 79.56 902 SER A N 1
ATOM 7114 C CA . SER A 1 902 ? 5.694 25.143 -23.932 1.00 79.56 902 SER A CA 1
ATOM 7115 C C . SER A 1 902 ? 7.082 24.840 -23.374 1.00 79.56 902 SER A C 1
ATOM 7117 O O . SER A 1 902 ? 7.373 23.714 -22.983 1.00 79.56 902 SER A O 1
ATOM 7119 N N . GLU A 1 903 ? 7.965 25.839 -23.375 1.00 82.81 903 GLU A N 1
ATOM 7120 C CA . GLU A 1 903 ? 9.330 25.649 -22.886 1.00 82.81 903 GLU A CA 1
ATOM 7121 C C . GLU A 1 903 ? 9.349 25.364 -21.373 1.00 82.81 903 GLU A C 1
ATOM 7123 O O . GLU A 1 903 ? 8.489 25.891 -20.676 1.00 82.81 903 GLU A O 1
ATOM 7128 N N . SER A 1 904 ? 10.316 24.593 -20.863 1.00 87.06 904 SER A N 1
ATOM 7129 C CA . SER A 1 904 ? 10.528 24.378 -19.419 1.00 87.06 904 SER A CA 1
ATOM 7130 C C . SER A 1 904 ? 11.981 24.014 -19.090 1.00 87.06 904 SER A C 1
ATOM 7132 O O . SER A 1 904 ? 12.690 23.481 -19.947 1.00 87.06 904 SER A O 1
ATOM 7134 N N . LYS A 1 905 ? 12.429 24.303 -17.858 1.00 90.00 905 LYS A N 1
ATOM 7135 C CA . LYS A 1 905 ? 13.730 23.860 -17.296 1.00 90.00 905 LYS A CA 1
ATOM 7136 C C . LYS A 1 905 ? 13.598 23.014 -16.029 1.00 90.00 905 LYS A C 1
ATOM 7138 O O . LYS A 1 905 ? 14.599 22.566 -15.477 1.00 90.00 905 LYS A O 1
ATOM 7143 N N . ILE A 1 906 ? 12.378 22.838 -15.536 1.00 91.69 906 ILE A N 1
ATOM 7144 C CA . ILE A 1 906 ? 12.099 22.078 -14.321 1.00 91.69 906 ILE A CA 1
ATOM 7145 C C . ILE A 1 906 ? 11.003 21.085 -14.649 1.00 91.69 906 ILE A C 1
ATOM 7147 O O . ILE A 1 906 ? 10.001 21.448 -15.269 1.00 91.69 906 ILE A O 1
ATOM 7151 N N . VAL A 1 907 ? 11.182 19.849 -14.204 1.00 95.06 907 VAL A N 1
ATOM 7152 C CA . VAL A 1 907 ? 10.186 18.794 -14.377 1.00 95.06 907 VAL A CA 1
ATOM 7153 C C . VAL A 1 907 ? 9.723 18.250 -13.031 1.00 95.06 907 VAL A C 1
ATOM 7155 O O . VAL A 1 907 ? 10.504 18.193 -12.084 1.00 95.06 907 VAL A O 1
ATOM 7158 N N . TYR A 1 908 ? 8.446 17.884 -12.959 1.00 94.94 908 TYR A N 1
ATOM 7159 C CA . TYR A 1 908 ? 7.723 17.407 -11.783 1.00 94.94 908 TYR A CA 1
ATOM 7160 C C . TYR A 1 908 ? 7.580 15.887 -11.802 1.00 94.94 908 TYR A C 1
ATOM 7162 O O . TYR A 1 908 ? 7.166 15.328 -12.817 1.00 94.94 908 TYR A O 1
ATOM 7170 N N . ASN A 1 909 ? 7.907 15.238 -10.689 1.00 96.38 909 ASN A N 1
ATOM 7171 C CA . ASN A 1 909 ? 7.825 13.795 -10.509 1.00 96.38 909 ASN A CA 1
ATOM 7172 C C . ASN A 1 909 ? 6.373 13.340 -10.264 1.00 96.38 909 ASN A C 1
ATOM 7174 O O . ASN A 1 909 ? 5.744 13.769 -9.301 1.00 96.38 909 ASN A O 1
ATOM 7178 N N . THR A 1 910 ? 5.853 12.454 -11.118 1.00 95.50 910 THR A N 1
ATOM 7179 C CA . THR A 1 910 ? 4.479 11.923 -11.027 1.00 95.50 910 THR A CA 1
ATOM 7180 C C . THR A 1 910 ? 4.398 10.591 -10.282 1.00 95.50 910 THR A C 1
ATOM 7182 O O . THR A 1 910 ? 3.459 10.388 -9.513 1.00 95.50 910 THR A O 1
ATOM 7185 N N . ASN A 1 911 ? 5.347 9.680 -10.506 1.00 96.19 911 ASN A N 1
ATOM 7186 C CA . ASN A 1 911 ? 5.345 8.320 -9.960 1.00 96.19 911 ASN A CA 1
ATOM 7187 C C . ASN A 1 911 ? 6.742 7.971 -9.437 1.00 96.19 911 ASN A C 1
ATOM 7189 O O . ASN A 1 911 ? 7.739 8.344 -10.050 1.00 96.19 911 ASN A O 1
ATOM 7193 N N . LYS A 1 912 ? 6.817 7.228 -8.328 1.00 93.12 912 LYS A N 1
ATOM 7194 C CA . LYS A 1 912 ? 8.087 6.809 -7.715 1.00 93.12 912 LYS A CA 1
ATOM 7195 C C . LYS A 1 912 ? 8.372 5.341 -8.029 1.00 93.12 912 LYS A C 1
ATOM 7197 O O . LYS A 1 912 ? 7.497 4.510 -7.828 1.00 93.12 912 LYS A O 1
ATOM 7202 N N . ALA A 1 913 ? 9.575 5.056 -8.520 1.00 93.69 913 ALA A N 1
ATOM 7203 C CA . ALA A 1 913 ? 10.080 3.716 -8.823 1.00 93.69 913 ALA A CA 1
ATOM 7204 C C . ALA A 1 913 ? 11.616 3.743 -8.958 1.00 93.69 913 ALA A C 1
ATOM 7206 O O . ALA A 1 913 ? 12.268 4.770 -8.729 1.00 93.69 913 ALA A O 1
ATOM 7207 N N . LEU A 1 914 ? 12.204 2.642 -9.435 1.00 93.81 914 LEU A N 1
ATOM 7208 C CA . LEU A 1 914 ? 13.635 2.516 -9.726 1.00 93.81 914 LEU A CA 1
ATOM 7209 C C . LEU A 1 914 ? 14.220 3.732 -10.478 1.00 93.81 914 LEU A C 1
ATOM 7211 O O . LEU A 1 914 ? 15.220 4.303 -10.042 1.00 93.81 914 LEU A O 1
ATOM 7215 N N . ILE A 1 915 ? 13.576 4.185 -11.563 1.00 95.50 915 ILE A N 1
ATOM 7216 C CA . ILE A 1 915 ? 14.067 5.296 -12.404 1.00 95.50 915 ILE A CA 1
ATOM 7217 C C . ILE A 1 915 ? 14.134 6.649 -11.670 1.00 95.50 915 ILE A C 1
ATOM 7219 O O . ILE A 1 915 ? 14.952 7.503 -12.020 1.00 95.50 915 ILE A O 1
ATOM 7223 N N . THR A 1 916 ? 13.318 6.865 -10.637 1.00 96.00 916 THR A N 1
ATOM 7224 C CA . THR A 1 916 ? 13.304 8.117 -9.863 1.00 96.00 916 THR A CA 1
ATOM 7225 C C . THR A 1 916 ? 14.167 8.057 -8.606 1.00 96.00 916 THR A C 1
ATOM 7227 O O . THR A 1 916 ? 14.545 9.107 -8.089 1.00 96.00 916 THR A O 1
ATOM 7230 N N . ASN A 1 917 ? 14.500 6.855 -8.126 1.00 94.00 917 ASN A N 1
ATOM 7231 C CA . ASN A 1 917 ? 15.083 6.658 -6.798 1.00 94.00 917 ASN A CA 1
ATOM 7232 C C . ASN A 1 917 ? 16.484 6.021 -6.796 1.00 94.00 917 ASN A C 1
ATOM 7234 O O . ASN A 1 917 ? 17.196 6.149 -5.797 1.00 94.00 917 ASN A O 1
ATOM 7238 N N . TYR A 1 918 ? 16.917 5.353 -7.873 1.00 94.00 918 TYR A N 1
ATOM 7239 C CA . TYR A 1 918 ? 18.178 4.607 -7.872 1.00 94.00 918 TYR A CA 1
ATOM 7240 C C . TYR A 1 918 ? 18.902 4.615 -9.235 1.00 94.00 918 TYR A C 1
ATOM 7242 O O . TYR A 1 918 ? 18.266 4.446 -10.273 1.00 94.00 918 TYR A O 1
ATOM 7250 N N . PRO A 1 919 ? 20.246 4.749 -9.266 1.00 93.19 919 PRO A N 1
ATOM 7251 C CA . PRO A 1 919 ? 21.180 4.824 -8.135 1.00 93.19 919 PRO A CA 1
ATOM 7252 C C . PRO A 1 919 ? 21.251 6.188 -7.440 1.00 93.19 919 PRO A C 1
ATOM 7254 O O . PRO A 1 919 ? 22.061 6.346 -6.516 1.00 93.19 919 PRO A O 1
ATOM 7257 N N . TYR A 1 920 ? 20.438 7.151 -7.878 1.00 94.06 920 TYR A N 1
ATOM 7258 C CA . TYR A 1 920 ? 20.308 8.469 -7.270 1.00 94.06 920 TYR A CA 1
ATOM 7259 C C . TYR A 1 920 ? 18.841 8.801 -7.001 1.00 94.06 920 TYR A C 1
ATOM 7261 O O . TYR A 1 920 ? 18.011 8.682 -7.898 1.00 94.06 920 TYR A O 1
ATOM 7269 N N . ASP A 1 921 ? 18.549 9.288 -5.798 1.00 94.12 921 ASP A N 1
ATOM 7270 C CA . ASP A 1 921 ? 17.255 9.889 -5.485 1.00 94.12 921 ASP A CA 1
ATOM 7271 C C . ASP A 1 921 ? 17.145 11.259 -6.169 1.00 94.12 921 ASP A C 1
ATOM 7273 O O . ASP A 1 921 ? 17.987 12.142 -5.960 1.00 94.12 921 ASP A O 1
ATOM 7277 N N . LEU A 1 922 ? 16.149 11.400 -7.044 1.00 95.94 922 LEU A N 1
ATOM 7278 C CA . LEU A 1 922 ? 15.915 12.603 -7.840 1.00 95.94 922 LEU A CA 1
ATOM 7279 C C . LEU A 1 922 ? 14.978 13.605 -7.146 1.00 95.94 922 LEU A C 1
ATOM 7281 O O . LEU A 1 922 ? 14.971 14.774 -7.526 1.00 95.94 922 LEU A O 1
ATOM 7285 N N . GLY A 1 923 ? 14.228 13.188 -6.121 1.00 94.00 923 GLY A N 1
ATOM 7286 C CA . GLY A 1 923 ? 13.239 14.030 -5.444 1.00 94.00 923 GLY A CA 1
ATOM 7287 C C . GLY A 1 923 ? 11.980 14.328 -6.273 1.00 94.00 923 GLY A C 1
ATOM 7288 O O . GLY A 1 923 ? 11.680 13.663 -7.269 1.00 94.00 923 GLY A O 1
ATOM 7289 N N . ASP A 1 924 ? 11.212 15.331 -5.835 1.00 92.44 924 ASP A N 1
ATOM 7290 C CA . ASP A 1 924 ? 9.897 15.655 -6.416 1.00 92.44 924 ASP A CA 1
ATOM 7291 C C . ASP A 1 924 ? 9.987 16.560 -7.661 1.00 92.44 924 ASP A C 1
ATOM 7293 O O . ASP A 1 924 ? 9.075 16.589 -8.486 1.00 92.44 924 ASP A O 1
ATOM 7297 N N . THR A 1 925 ? 11.094 17.289 -7.830 1.00 94.81 925 THR A N 1
ATOM 7298 C CA . THR A 1 925 ? 11.377 18.078 -9.037 1.00 94.81 925 THR A CA 1
ATOM 7299 C C . THR A 1 925 ? 12.860 18.058 -9.363 1.00 94.81 925 THR A C 1
ATOM 7301 O O . THR A 1 925 ? 13.680 18.156 -8.449 1.00 94.81 925 THR A O 1
ATOM 7304 N N . ILE A 1 926 ? 13.209 18.052 -10.649 1.00 95.62 926 ILE A N 1
ATOM 7305 C CA . ILE A 1 926 ? 14.603 18.160 -11.098 1.00 95.62 926 ILE A CA 1
ATOM 7306 C C . ILE A 1 926 ? 14.794 19.254 -12.144 1.00 95.62 926 ILE A C 1
ATOM 7308 O O . ILE A 1 926 ? 13.881 19.573 -12.906 1.00 95.62 926 ILE A O 1
ATOM 7312 N N . GLU A 1 927 ? 16.011 19.798 -12.198 1.00 93.69 927 GLU A N 1
ATOM 7313 C CA . GLU A 1 927 ? 16.443 20.681 -13.279 1.00 93.69 927 GLU A CA 1
ATOM 7314 C C . GLU A 1 927 ? 16.817 19.850 -14.514 1.00 93.69 927 GLU A C 1
ATOM 7316 O O . GLU A 1 927 ? 17.495 18.820 -14.413 1.00 93.69 927 GLU A O 1
ATOM 7321 N N . VAL A 1 928 ? 16.383 20.320 -15.678 1.00 91.69 928 VAL A N 1
ATOM 7322 C CA . VAL A 1 928 ? 16.703 19.761 -16.993 1.00 91.69 928 VAL A CA 1
ATOM 7323 C C . VAL A 1 928 ? 17.126 20.884 -17.926 1.00 91.69 928 VAL A C 1
ATOM 7325 O O . VAL A 1 928 ? 16.772 22.054 -17.736 1.00 91.69 928 VAL A O 1
ATOM 7328 N N . ARG A 1 929 ? 17.893 20.548 -18.960 1.00 87.69 929 ARG A N 1
ATOM 7329 C CA . ARG A 1 929 ? 18.178 21.495 -20.031 1.00 87.69 929 ARG A CA 1
ATOM 7330 C C . ARG A 1 929 ? 16.866 21.929 -20.690 1.00 87.69 929 ARG A C 1
ATOM 7332 O O . ARG A 1 929 ? 15.935 21.135 -20.815 1.00 87.69 929 ARG A O 1
ATOM 7339 N N . ARG A 1 930 ? 16.787 23.202 -21.106 1.00 87.00 930 ARG A N 1
ATOM 7340 C CA . ARG A 1 930 ? 15.547 23.765 -21.662 1.00 87.00 930 ARG A CA 1
ATOM 7341 C C . ARG A 1 930 ? 15.023 22.911 -22.816 1.00 87.00 930 ARG A C 1
ATOM 7343 O O . ARG A 1 930 ? 15.732 22.717 -23.797 1.00 87.00 930 ARG A O 1
ATOM 7350 N N . THR A 1 931 ? 13.773 22.485 -22.705 1.00 87.44 931 THR A N 1
ATOM 7351 C CA . THR A 1 931 ? 13.049 21.704 -23.719 1.00 87.44 931 THR A CA 1
ATOM 7352 C C . THR A 1 931 ? 11.642 22.271 -23.910 1.00 87.44 931 THR A C 1
ATOM 7354 O O . THR A 1 931 ? 11.319 23.271 -23.268 1.00 87.44 931 THR A O 1
ATOM 7357 N N . HIS A 1 932 ? 10.814 21.659 -24.759 1.00 87.31 932 HIS A N 1
ATOM 7358 C CA . HIS A 1 932 ? 9.401 21.990 -24.940 1.00 87.31 932 HIS A CA 1
ATOM 7359 C C . HIS A 1 932 ? 8.477 20.758 -24.881 1.00 87.31 932 HIS A C 1
ATOM 7361 O O . HIS A 1 932 ? 8.927 19.613 -24.823 1.00 87.31 932 HIS A O 1
ATOM 7367 N N . GLY A 1 933 ? 7.163 20.991 -24.895 1.00 85.56 933 GLY A N 1
ATOM 7368 C CA . GLY A 1 933 ? 6.124 19.964 -24.977 1.00 85.56 933 GLY A CA 1
ATOM 7369 C C . GLY A 1 933 ? 6.267 19.060 -26.201 1.00 85.56 933 GLY A C 1
ATOM 7370 O O . GLY A 1 933 ? 6.942 19.389 -27.172 1.00 85.56 933 GLY A O 1
ATOM 7371 N N . GLN A 1 934 ? 5.646 17.889 -26.148 1.00 87.38 934 GLN A N 1
ATOM 7372 C CA . GLN A 1 934 ? 5.808 16.851 -27.170 1.00 87.38 934 GLN A CA 1
ATOM 7373 C C . GLN A 1 934 ? 4.666 16.879 -28.186 1.00 87.38 934 GLN A C 1
ATOM 7375 O O . GLN A 1 934 ? 3.659 17.543 -27.960 1.00 87.38 934 GLN A O 1
ATOM 7380 N N . TYR A 1 935 ? 4.803 16.200 -29.329 1.00 85.19 935 TYR A N 1
ATOM 7381 C CA . TYR A 1 935 ? 3.821 16.298 -30.422 1.00 85.19 935 TYR A CA 1
ATOM 7382 C C . TYR A 1 935 ? 2.598 15.382 -30.277 1.00 85.19 935 TYR A C 1
ATOM 7384 O O . TYR A 1 935 ? 1.533 15.717 -30.806 1.00 85.19 935 TYR A O 1
ATOM 7392 N N . LEU A 1 936 ? 2.749 14.239 -29.605 1.00 88.44 936 LEU A N 1
ATOM 7393 C CA . LEU A 1 936 ? 1.750 13.171 -29.492 1.00 88.44 936 LEU A CA 1
ATOM 7394 C C . LEU A 1 936 ? 1.377 12.929 -28.027 1.00 88.44 936 LEU A C 1
ATOM 7396 O O . LEU A 1 936 ? 2.197 13.114 -27.144 1.00 88.44 936 LEU A O 1
ATOM 7400 N N . GLN A 1 937 ? 0.138 12.544 -27.764 1.00 91.19 937 GLN A N 1
ATOM 7401 C CA . GLN A 1 937 ? -0.379 12.238 -26.435 1.00 91.19 937 GLN A CA 1
ATOM 7402 C C . GLN A 1 937 ? 0.022 10.827 -26.009 1.00 91.19 937 GLN A C 1
ATOM 7404 O O . GLN A 1 937 ? 0.051 9.907 -26.833 1.00 91.19 937 GLN A O 1
ATOM 7409 N N . LEU A 1 938 ? 0.240 10.647 -24.705 1.00 94.81 938 LEU A N 1
ATOM 7410 C CA . LEU A 1 938 ? 0.415 9.317 -24.124 1.00 94.81 938 LEU A CA 1
ATOM 7411 C C . LEU A 1 938 ? -0.876 8.494 -24.185 1.00 94.81 938 LEU A C 1
ATOM 7413 O O . LEU A 1 938 ? -1.986 9.009 -23.988 1.00 94.81 938 LEU A O 1
ATOM 7417 N N . ASN A 1 939 ? -0.714 7.193 -24.417 1.00 94.44 939 ASN A N 1
ATOM 7418 C CA . ASN A 1 939 ? -1.784 6.213 -24.316 1.00 94.44 939 ASN A CA 1
ATOM 7419 C C . ASN A 1 939 ? -1.924 5.681 -22.883 1.00 94.44 939 ASN A C 1
ATOM 7421 O O . ASN A 1 939 ? -1.373 4.643 -22.545 1.00 94.44 939 ASN A O 1
ATOM 7425 N N . LEU A 1 940 ? -2.682 6.386 -22.048 1.00 95.50 940 LEU A N 1
ATOM 7426 C CA . LEU A 1 940 ? -2.872 6.025 -20.635 1.00 95.50 940 LEU A CA 1
ATOM 7427 C C . LEU A 1 940 ? -3.951 4.943 -20.402 1.00 95.50 940 LEU A C 1
ATOM 7429 O O . LEU A 1 940 ? -4.232 4.587 -19.252 1.00 95.50 940 LEU A O 1
ATOM 7433 N N . GLU A 1 941 ? -4.564 4.433 -21.480 1.00 94.62 941 GLU A N 1
ATOM 7434 C CA . GLU A 1 941 ? -5.365 3.199 -21.438 1.00 94.62 941 GLU A CA 1
ATOM 7435 C C . GLU A 1 941 ? -4.471 1.950 -21.361 1.00 94.62 941 GLU A C 1
ATOM 7437 O O . GLU A 1 941 ? -4.900 0.918 -20.849 1.00 94.62 941 GLU A O 1
ATOM 7442 N N . ASP A 1 942 ? -3.220 2.046 -21.824 1.00 94.50 942 ASP A N 1
ATOM 7443 C CA . ASP A 1 942 ? -2.201 1.015 -21.641 1.00 94.50 942 ASP A CA 1
ATOM 7444 C C . ASP A 1 942 ? -1.497 1.234 -20.297 1.00 94.50 942 ASP A C 1
ATOM 7446 O O . ASP A 1 942 ? -0.786 2.221 -20.105 1.00 94.50 942 ASP A O 1
ATOM 7450 N N . GLU A 1 943 ? -1.690 0.309 -19.356 1.00 92.88 943 GLU A N 1
ATOM 7451 C CA . GLU A 1 943 ? -1.098 0.406 -18.018 1.00 92.88 943 GLU A CA 1
ATOM 7452 C C . GLU A 1 943 ? 0.431 0.388 -18.018 1.00 92.88 943 GLU A C 1
ATOM 7454 O O . GLU A 1 943 ? 1.037 0.881 -17.072 1.00 92.88 943 GLU A O 1
ATOM 7459 N N . ASN A 1 944 ? 1.056 -0.131 -19.082 1.00 93.56 944 ASN A N 1
ATOM 7460 C CA . ASN A 1 944 ? 2.507 -0.152 -19.201 1.00 93.56 944 ASN A CA 1
ATOM 7461 C C . ASN A 1 944 ? 3.085 1.242 -19.448 1.00 93.56 944 ASN A C 1
ATOM 7463 O O . ASN A 1 944 ? 4.285 1.419 -19.270 1.00 93.56 944 ASN A O 1
ATOM 7467 N N . VAL A 1 945 ? 2.276 2.218 -19.881 1.00 97.06 945 VAL A N 1
ATOM 7468 C CA . VAL A 1 945 ? 2.715 3.599 -20.113 1.00 97.06 945 VAL A CA 1
ATOM 7469 C C . VAL A 1 945 ? 2.734 4.355 -18.788 1.00 97.06 945 VAL A C 1
ATOM 7471 O O . VAL A 1 945 ? 1.715 4.868 -18.327 1.00 97.06 945 VAL A O 1
ATOM 7474 N N . VAL A 1 946 ? 3.922 4.458 -18.195 1.00 97.81 946 VAL A N 1
ATOM 7475 C CA . VAL A 1 946 ? 4.129 5.079 -16.886 1.00 97.81 946 VAL A CA 1
ATOM 7476 C C . VAL A 1 946 ? 4.843 6.427 -17.028 1.00 97.81 946 VAL A C 1
ATOM 7478 O O . VAL A 1 946 ? 6.037 6.456 -17.347 1.00 97.81 946 VAL A O 1
ATOM 7481 N N . PRO A 1 947 ? 4.148 7.561 -16.807 1.00 97.75 947 PRO A N 1
ATOM 7482 C CA . PRO A 1 947 ? 4.770 8.881 -16.767 1.00 97.75 947 PRO A CA 1
ATOM 7483 C C . PRO A 1 947 ? 5.614 9.050 -15.500 1.00 97.75 947 PRO A C 1
ATOM 7485 O O . PRO A 1 947 ? 5.138 8.815 -14.392 1.00 97.75 947 PRO A O 1
ATOM 7488 N N . TRP A 1 948 ? 6.861 9.495 -15.656 1.00 97.81 948 TRP A N 1
ATOM 7489 C CA . TRP A 1 948 ? 7.786 9.713 -14.538 1.00 97.81 948 TRP A CA 1
ATOM 7490 C C . TRP A 1 948 ? 7.926 11.191 -14.212 1.00 97.81 948 TRP A C 1
ATOM 7492 O O . TRP A 1 948 ? 7.747 11.595 -13.069 1.00 97.81 948 TRP A O 1
ATOM 7502 N N . PHE A 1 949 ? 8.209 12.005 -15.228 1.00 97.75 949 PHE A N 1
ATOM 7503 C CA . PHE A 1 949 ? 8.437 13.436 -15.078 1.00 97.75 949 PHE A CA 1
ATOM 7504 C C . PHE A 1 949 ? 7.639 14.231 -16.106 1.00 97.75 949 PHE A C 1
ATOM 7506 O O . PHE A 1 949 ? 7.680 13.879 -17.284 1.00 97.75 949 PHE A O 1
ATOM 7513 N N . ASN A 1 950 ? 7.012 15.336 -15.692 1.00 94.81 950 ASN A N 1
ATOM 7514 C CA . ASN A 1 950 ? 6.277 16.268 -16.560 1.00 94.81 950 ASN A CA 1
ATOM 7515 C C . ASN A 1 950 ? 6.891 17.669 -16.533 1.00 94.81 950 ASN A C 1
ATOM 7517 O O . ASN A 1 950 ? 7.413 18.101 -15.513 1.00 94.81 950 ASN A O 1
ATOM 7521 N N . LEU A 1 951 ? 6.786 18.412 -17.629 1.00 92.06 951 LEU A N 1
ATOM 7522 C CA . LEU A 1 951 ? 7.180 19.814 -17.725 1.00 92.06 951 LEU A CA 1
ATOM 7523 C C . LEU A 1 951 ? 6.393 20.681 -16.734 1.00 92.06 951 LEU A C 1
ATOM 7525 O O . LEU A 1 951 ? 5.189 20.505 -16.553 1.00 92.06 951 LEU A O 1
ATOM 7529 N N . THR A 1 952 ? 7.066 21.662 -16.137 1.00 88.25 952 THR A N 1
ATOM 7530 C CA . THR A 1 952 ? 6.441 22.674 -15.270 1.00 88.25 952 THR A CA 1
ATOM 7531 C C . THR A 1 952 ? 6.380 24.033 -15.967 1.00 88.25 952 THR A C 1
ATOM 7533 O O . THR A 1 952 ? 7.058 24.260 -16.968 1.00 88.25 952 THR A O 1
ATOM 7536 N N . ASN A 1 953 ? 5.616 24.978 -15.417 1.00 78.56 953 ASN A N 1
ATOM 7537 C CA . ASN A 1 953 ? 5.518 26.351 -15.931 1.00 78.56 953 ASN A CA 1
ATOM 7538 C C . ASN A 1 953 ? 6.763 27.231 -15.667 1.00 78.56 953 ASN A C 1
ATOM 7540 O O . ASN A 1 953 ? 6.757 28.416 -16.014 1.00 78.56 953 ASN A O 1
ATOM 7544 N N . ASN A 1 954 ? 7.820 26.693 -15.046 1.00 71.31 954 ASN A N 1
ATOM 7545 C CA . ASN A 1 954 ? 8.971 27.470 -14.597 1.00 71.31 954 ASN A CA 1
ATOM 7546 C C . ASN A 1 954 ? 10.108 27.514 -15.641 1.00 71.31 954 ASN A C 1
ATOM 7548 O O . ASN A 1 954 ? 10.800 26.523 -15.888 1.00 71.31 954 ASN A O 1
ATOM 7552 N N . ASN A 1 955 ? 10.324 28.707 -16.216 1.00 63.22 955 ASN A N 1
ATOM 7553 C CA . ASN A 1 955 ? 11.205 28.919 -17.377 1.00 63.22 955 ASN A CA 1
ATOM 7554 C C . ASN A 1 955 ? 12.449 29.771 -17.122 1.00 63.22 955 ASN A C 1
ATOM 7556 O O . ASN A 1 955 ? 13.221 30.027 -18.047 1.00 63.22 955 ASN A O 1
ATOM 7560 N N . GLY A 1 956 ? 12.663 30.243 -15.897 1.00 54.34 956 GLY A N 1
ATOM 7561 C CA . GLY A 1 956 ? 13.899 30.935 -15.532 1.00 54.34 956 GLY A CA 1
ATOM 7562 C C . GLY A 1 956 ? 14.255 32.209 -16.322 1.00 54.34 956 GLY A C 1
ATOM 7563 O O . GLY A 1 956 ? 15.434 32.540 -16.303 1.00 54.34 956 GLY A O 1
ATOM 7564 N N . SER A 1 957 ? 13.314 32.903 -17.004 1.00 47.31 957 SER A N 1
ATOM 7565 C CA . SER A 1 957 ? 13.329 34.370 -17.303 1.00 47.31 957 SER A CA 1
ATOM 7566 C C . SER A 1 957 ? 12.495 34.830 -18.533 1.00 47.31 957 SER A C 1
ATOM 7568 O O . SER A 1 957 ? 12.444 36.036 -18.786 1.00 47.31 957 SER A O 1
ATOM 7570 N N . THR A 1 958 ? 11.831 33.977 -19.325 1.00 45.88 958 THR A N 1
ATOM 7571 C CA . THR A 1 958 ? 11.019 34.447 -20.479 1.00 45.88 958 THR A CA 1
ATOM 7572 C C . THR A 1 958 ? 9.510 34.361 -20.212 1.00 45.88 958 THR A C 1
ATOM 7574 O O . THR A 1 958 ? 8.994 33.323 -19.820 1.00 45.88 958 THR A O 1
ATOM 7577 N N . ASN A 1 959 ? 8.793 35.469 -20.444 1.00 46.31 959 ASN A N 1
ATOM 7578 C CA . ASN A 1 959 ? 7.341 35.675 -20.251 1.00 46.31 959 ASN A CA 1
ATOM 7579 C C . ASN A 1 959 ? 6.418 34.790 -21.138 1.00 46.31 959 ASN A C 1
ATOM 7581 O O . ASN A 1 959 ? 5.303 35.197 -21.455 1.00 46.31 959 ASN A O 1
ATOM 7585 N N . THR A 1 960 ? 6.855 33.618 -21.609 1.00 50.06 960 THR A N 1
ATOM 7586 C CA . THR A 1 960 ? 6.167 32.863 -22.676 1.00 50.06 960 THR A CA 1
ATOM 7587 C C . THR A 1 960 ? 5.493 31.556 -22.242 1.00 50.06 960 THR A C 1
ATOM 7589 O O . THR A 1 960 ? 4.812 30.966 -23.072 1.00 50.06 960 THR A O 1
ATOM 7592 N N . SER A 1 961 ? 5.627 31.105 -20.987 1.00 55.00 961 SER A N 1
ATOM 7593 C CA . SER A 1 961 ? 5.179 29.767 -20.534 1.00 55.00 961 SER A CA 1
ATOM 7594 C C . SER A 1 961 ? 4.078 29.754 -19.479 1.00 55.00 961 SER A C 1
ATOM 7596 O O . SER A 1 961 ? 4.001 28.822 -18.678 1.00 55.00 961 SER A O 1
ATOM 7598 N N . SER A 1 962 ? 3.197 30.755 -19.464 1.00 56.34 962 SER A N 1
ATOM 7599 C CA . SER A 1 962 ? 2.155 30.826 -18.437 1.00 56.34 962 SER A CA 1
ATOM 7600 C C . SER A 1 962 ? 1.266 29.573 -18.383 1.00 56.34 962 SER A C 1
ATOM 7602 O O . SER A 1 962 ? 0.710 29.300 -17.343 1.00 56.34 962 SER A O 1
ATOM 7604 N N . ASN A 1 963 ? 1.169 28.731 -19.416 1.00 67.75 963 ASN A N 1
ATOM 7605 C CA . ASN A 1 963 ? 0.065 27.765 -19.514 1.00 67.75 963 ASN A CA 1
ATOM 7606 C C . ASN A 1 963 ? 0.441 26.273 -19.365 1.00 67.75 963 ASN A C 1
ATOM 7608 O O . ASN A 1 963 ? -0.380 25.430 -19.713 1.00 67.75 963 ASN A O 1
ATOM 7612 N N . ILE A 1 964 ? 1.643 25.915 -18.887 1.00 80.56 964 ILE A N 1
ATOM 7613 C CA . ILE A 1 964 ? 2.011 24.496 -18.672 1.00 80.56 964 ILE A CA 1
ATOM 7614 C C . ILE A 1 964 ? 1.420 23.986 -17.356 1.00 80.56 964 ILE A C 1
ATOM 7616 O O . ILE A 1 964 ? 1.659 24.564 -16.295 1.00 80.56 964 ILE A O 1
ATOM 7620 N N . ASN A 1 965 ? 0.680 22.881 -17.421 1.00 82.81 965 ASN A N 1
ATOM 7621 C CA . ASN A 1 965 ? 0.149 22.193 -16.253 1.00 82.81 965 ASN A CA 1
ATOM 7622 C C . ASN A 1 965 ? 1.001 20.961 -15.921 1.00 82.81 965 ASN A C 1
ATOM 7624 O O . ASN A 1 965 ? 0.893 19.940 -16.596 1.00 82.81 965 ASN A O 1
ATOM 7628 N N . GLN A 1 966 ? 1.794 21.023 -14.852 1.00 88.50 966 GLN A N 1
ATOM 7629 C CA . GLN A 1 966 ? 2.667 19.909 -14.449 1.00 88.50 966 GLN A CA 1
ATOM 7630 C C . GLN A 1 966 ? 1.920 18.608 -14.107 1.00 88.50 966 GLN A C 1
ATOM 7632 O O . GLN A 1 966 ? 2.524 17.539 -14.088 1.00 88.50 966 GLN A O 1
ATOM 7637 N N . TYR A 1 967 ? 0.615 18.701 -13.850 1.00 90.81 967 TYR A N 1
ATOM 7638 C CA . TYR A 1 967 ? -0.250 17.570 -13.533 1.00 90.81 967 TYR A CA 1
ATOM 7639 C C . TYR A 1 967 ? -0.866 16.911 -14.773 1.00 90.81 967 TYR A C 1
ATOM 7641 O O . TYR A 1 967 ? -1.388 15.810 -14.676 1.00 90.81 967 TYR A O 1
ATOM 7649 N N . ASP A 1 968 ? -0.802 17.545 -15.947 1.00 89.94 968 ASP A N 1
ATOM 7650 C CA . ASP A 1 968 ? -1.260 16.934 -17.197 1.00 89.94 968 ASP A CA 1
ATOM 7651 C C . ASP A 1 968 ? -0.173 16.017 -17.769 1.00 89.94 968 ASP A C 1
ATOM 7653 O O . ASP A 1 968 ? 0.625 16.389 -18.633 1.00 89.94 968 ASP A O 1
ATOM 7657 N N . VAL A 1 969 ? -0.171 14.786 -17.269 1.00 92.94 969 VAL A N 1
ATOM 7658 C CA . VAL A 1 969 ? 0.750 13.717 -17.672 1.00 92.94 969 VAL A CA 1
ATOM 7659 C C . VAL A 1 969 ? 0.579 13.310 -19.141 1.00 92.94 969 VAL A C 1
ATOM 7661 O O . VAL A 1 969 ? 1.505 12.777 -19.746 1.00 92.94 969 VAL A O 1
ATOM 7664 N N . ARG A 1 970 ? -0.590 13.551 -19.750 1.00 92.50 970 ARG A N 1
ATOM 7665 C CA . ARG A 1 970 ? -0.886 13.125 -21.124 1.00 92.50 970 ARG A CA 1
ATOM 7666 C C . ARG A 1 970 ? -0.237 14.048 -22.152 1.00 92.50 970 ARG A C 1
ATOM 7668 O O . ARG A 1 970 ? 0.217 13.565 -23.191 1.00 92.50 970 ARG A O 1
ATOM 7675 N N . ASN A 1 971 ? -0.217 15.354 -21.881 1.00 88.88 971 ASN A N 1
ATOM 7676 C CA . ASN A 1 971 ? 0.258 16.384 -22.811 1.00 88.88 971 ASN A CA 1
ATOM 7677 C C . ASN A 1 971 ? 1.610 17.000 -22.421 1.00 88.88 971 ASN A C 1
ATOM 7679 O O . ASN A 1 971 ? 2.333 17.459 -23.308 1.00 88.88 971 ASN A O 1
ATOM 7683 N N . ASN A 1 972 ? 1.953 17.023 -21.128 1.00 90.88 972 ASN A N 1
ATOM 7684 C CA . ASN A 1 972 ? 3.138 17.714 -20.603 1.00 90.88 972 ASN A CA 1
ATOM 7685 C C . ASN A 1 972 ? 4.247 16.763 -20.153 1.00 90.88 972 ASN A C 1
ATOM 7687 O O . ASN A 1 972 ? 5.167 17.199 -19.470 1.00 90.88 972 ASN A O 1
ATOM 7691 N N . TYR A 1 973 ? 4.202 15.484 -20.520 1.00 94.31 973 TYR A N 1
ATOM 7692 C CA . TYR A 1 973 ? 5.255 14.541 -20.154 1.00 94.31 973 TYR A CA 1
ATOM 7693 C C . TYR A 1 973 ? 6.632 14.973 -20.687 1.00 94.31 973 TYR A C 1
ATOM 7695 O O . TYR A 1 973 ? 6.789 15.451 -21.812 1.00 94.31 973 TYR A O 1
ATOM 7703 N N . TYR A 1 974 ? 7.649 14.760 -19.860 1.00 95.75 974 TYR A N 1
ATOM 7704 C CA . TYR A 1 974 ? 9.060 14.897 -20.197 1.00 95.75 974 TYR A CA 1
ATOM 7705 C C . TYR A 1 974 ? 9.727 13.530 -20.310 1.00 95.75 974 TYR A C 1
ATOM 7707 O O . TYR A 1 974 ? 10.353 13.242 -21.323 1.00 95.75 974 TYR A O 1
ATOM 7715 N N . THR A 1 975 ? 9.604 12.681 -19.287 1.00 97.38 975 THR A N 1
ATOM 7716 C CA . THR A 1 975 ? 10.168 11.323 -19.277 1.00 97.38 975 THR A CA 1
ATOM 7717 C C . THR A 1 975 ? 9.105 10.333 -18.824 1.00 97.38 975 THR A C 1
ATOM 7719 O O . THR A 1 975 ? 8.406 10.584 -17.845 1.00 97.38 975 THR A O 1
ATOM 7722 N N . TYR A 1 976 ? 8.975 9.221 -19.541 1.00 98.06 976 TYR A N 1
ATOM 7723 C CA . TYR A 1 976 ? 8.042 8.132 -19.243 1.00 98.06 976 TYR A CA 1
ATOM 7724 C C . TYR A 1 976 ? 8.615 6.817 -19.790 1.00 98.06 976 TYR A C 1
ATOM 7726 O O . TYR A 1 976 ? 9.529 6.844 -20.621 1.00 98.06 976 TYR A O 1
ATOM 7734 N N . SER A 1 977 ? 8.099 5.675 -19.346 1.00 96.75 977 SER A N 1
ATOM 7735 C CA . SER A 1 977 ? 8.448 4.376 -19.932 1.00 96.75 977 SER A CA 1
ATOM 7736 C C . SER A 1 977 ? 7.224 3.575 -20.337 1.00 96.75 977 SER A C 1
ATOM 7738 O O . SER A 1 977 ? 6.142 3.771 -19.795 1.00 96.75 977 SER A O 1
ATOM 7740 N N . ARG A 1 978 ? 7.436 2.649 -21.269 1.00 94.00 978 ARG A N 1
ATOM 7741 C CA . ARG A 1 978 ? 6.536 1.563 -21.624 1.00 94.00 978 ARG A CA 1
ATOM 7742 C C . ARG A 1 978 ? 7.310 0.250 -21.584 1.00 94.00 978 ARG A C 1
ATOM 7744 O O . ARG A 1 978 ? 8.026 -0.079 -22.532 1.00 94.00 978 ARG A O 1
ATOM 7751 N N . GLY A 1 979 ? 7.238 -0.451 -20.452 1.00 89.50 979 GLY A N 1
ATOM 7752 C CA . GLY A 1 979 ? 8.122 -1.586 -20.157 1.00 89.50 979 GLY A CA 1
ATOM 7753 C C . GLY A 1 979 ? 9.602 -1.184 -20.246 1.00 89.50 979 GLY A C 1
ATOM 7754 O O . GLY A 1 979 ? 10.057 -0.277 -19.541 1.00 89.50 979 GLY A O 1
ATOM 7755 N N . ASN A 1 980 ? 10.347 -1.816 -21.157 1.00 89.62 980 ASN A N 1
ATOM 7756 C CA . ASN A 1 980 ? 11.782 -1.559 -21.370 1.00 89.62 980 ASN A CA 1
ATOM 7757 C C . ASN A 1 980 ? 12.082 -0.441 -22.376 1.00 89.62 980 ASN A C 1
ATOM 7759 O O . ASN A 1 980 ? 13.247 -0.144 -22.651 1.00 89.62 980 ASN A O 1
ATOM 7763 N N . ILE A 1 981 ? 11.050 0.200 -22.925 1.00 94.56 981 ILE A N 1
ATOM 7764 C CA . ILE A 1 981 ? 11.221 1.389 -23.752 1.00 94.56 981 ILE A CA 1
ATOM 7765 C C . ILE A 1 981 ? 11.051 2.628 -22.876 1.00 94.56 981 ILE A C 1
ATOM 7767 O O . ILE A 1 981 ? 10.054 2.762 -22.175 1.00 94.56 981 ILE A O 1
ATOM 7771 N N . THR A 1 982 ? 11.988 3.565 -22.959 1.00 96.44 982 THR A N 1
ATOM 77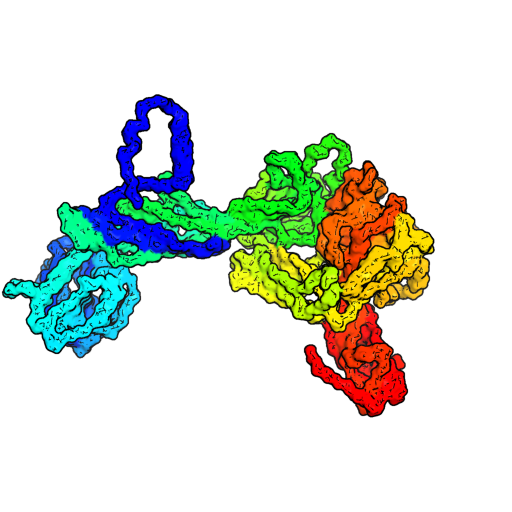72 C CA . THR A 1 982 ? 11.918 4.857 -22.271 1.00 96.44 982 THR A CA 1
ATOM 7773 C C . THR A 1 982 ? 11.907 5.983 -23.295 1.00 96.44 982 THR A C 1
ATOM 7775 O O . THR A 1 982 ? 12.589 5.934 -24.317 1.00 96.44 982 THR A O 1
ATOM 7778 N N . PHE A 1 983 ? 11.160 7.040 -23.015 1.00 96.00 983 PHE A N 1
ATOM 7779 C CA . PHE A 1 983 ? 11.243 8.290 -23.756 1.00 96.00 983 PHE A CA 1
ATOM 7780 C C . PHE A 1 983 ? 11.734 9.405 -22.839 1.00 96.00 983 PHE A C 1
ATOM 7782 O O . PHE A 1 983 ? 11.348 9.450 -21.673 1.00 96.00 983 PHE A O 1
ATOM 7789 N N . SER A 1 984 ? 12.520 10.338 -23.373 1.00 94.44 984 SER A N 1
ATOM 7790 C CA . SER A 1 984 ? 12.874 11.578 -22.682 1.00 94.44 984 SER A CA 1
ATOM 7791 C C . SER A 1 984 ? 12.862 12.775 -23.630 1.00 94.44 984 SER A C 1
ATOM 7793 O O . SER A 1 984 ? 13.429 12.719 -24.717 1.00 94.44 984 SER A O 1
ATOM 7795 N N . GLY A 1 985 ? 12.297 13.900 -23.200 1.00 91.00 985 GLY A N 1
ATOM 7796 C CA . GLY A 1 985 ? 12.276 15.167 -23.940 1.00 91.00 985 GLY A CA 1
ATOM 7797 C C . GLY A 1 985 ? 13.637 15.870 -24.046 1.00 91.00 985 GLY A C 1
ATOM 7798 O O . GLY A 1 985 ? 13.688 17.066 -24.318 1.00 91.00 985 GLY A O 1
ATOM 7799 N N . THR A 1 986 ? 14.743 15.173 -23.800 1.00 89.25 986 THR A N 1
ATOM 7800 C CA . THR A 1 986 ? 16.106 15.715 -23.852 1.00 89.25 986 THR A CA 1
ATOM 7801 C C . THR A 1 986 ? 16.652 15.812 -25.281 1.00 89.25 986 THR A C 1
ATOM 7803 O O . THR A 1 986 ? 16.397 14.937 -26.108 1.00 89.25 986 THR A O 1
ATOM 7806 N N . GLY A 1 987 ? 17.455 16.836 -25.583 1.00 80.12 987 GLY A N 1
ATOM 7807 C CA . GLY A 1 987 ? 18.114 16.993 -26.890 1.00 80.12 987 GLY A CA 1
ATOM 7808 C C . GLY A 1 987 ? 17.749 18.254 -27.680 1.00 80.12 987 GLY A C 1
ATOM 7809 O O . GLY A 1 987 ? 18.316 18.462 -28.752 1.00 80.12 987 GLY A O 1
ATOM 7810 N N . GLU A 1 988 ? 16.889 19.130 -27.162 1.00 77.75 988 GLU A N 1
ATOM 7811 C CA . GLU A 1 988 ? 16.631 20.466 -27.723 1.00 77.75 988 GLU A CA 1
ATOM 7812 C C . GLU A 1 988 ? 17.824 21.402 -27.439 1.00 77.75 988 GLU A C 1
ATOM 7814 O O . GLU A 1 988 ? 17.951 22.051 -26.399 1.00 77.75 988 GLU A O 1
ATOM 7819 N N . ASN A 1 989 ? 18.784 21.412 -28.363 1.00 72.00 989 ASN A N 1
ATOM 7820 C CA . ASN A 1 989 ? 20.063 22.101 -28.182 1.00 72.00 989 ASN A CA 1
ATOM 7821 C C . ASN A 1 989 ? 20.079 23.520 -28.785 1.00 72.00 989 ASN A C 1
ATOM 7823 O O . ASN A 1 989 ? 21.076 24.226 -28.632 1.00 72.00 989 ASN A O 1
ATOM 7827 N N . SER A 1 990 ? 19.020 23.940 -29.490 1.00 69.81 990 SER A N 1
ATOM 7828 C CA . SER A 1 990 ? 18.961 25.246 -30.170 1.00 69.81 990 SER A CA 1
ATOM 7829 C C . SER A 1 990 ? 18.558 26.387 -29.233 1.00 69.81 990 SER A C 1
ATOM 7831 O O . SER A 1 990 ? 18.813 27.563 -29.504 1.00 69.81 990 SER A O 1
ATOM 7833 N N . ARG A 1 991 ? 17.932 26.030 -28.111 1.00 70.69 991 ARG A N 1
ATOM 7834 C CA . ARG A 1 991 ? 17.251 26.959 -27.216 1.00 70.69 991 ARG A CA 1
ATOM 7835 C C . ARG A 1 991 ? 18.134 27.452 -26.088 1.00 70.69 991 ARG A C 1
ATOM 7837 O O . ARG A 1 991 ? 18.108 28.644 -25.780 1.00 70.69 991 ARG A O 1
ATOM 7844 N N . ASP A 1 992 ? 18.916 26.581 -25.470 1.00 73.56 992 ASP A N 1
ATOM 7845 C CA . ASP A 1 992 ? 19.709 26.927 -24.295 1.00 73.56 992 ASP A CA 1
ATOM 7846 C C . ASP A 1 992 ? 21.182 26.605 -24.502 1.00 73.56 992 ASP A C 1
ATOM 7848 O O . ASP A 1 992 ? 21.534 25.464 -24.793 1.00 73.56 992 ASP A O 1
ATOM 7852 N N . ALA A 1 993 ? 22.028 27.618 -24.311 1.00 74.00 993 ALA A N 1
ATOM 7853 C CA . ALA A 1 993 ? 23.480 27.523 -24.387 1.00 74.00 993 ALA A CA 1
ATOM 7854 C C . ALA A 1 993 ? 24.091 27.165 -23.019 1.00 74.00 993 ALA A C 1
ATOM 7856 O O . ALA A 1 993 ? 25.122 27.715 -22.615 1.00 74.00 993 ALA A O 1
ATOM 7857 N N . SER A 1 994 ? 23.424 26.291 -22.269 1.00 79.56 994 SER A N 1
ATOM 7858 C CA . SER A 1 994 ? 23.853 25.797 -20.963 1.00 79.56 994 SER A CA 1
ATOM 7859 C C . SER A 1 994 ? 24.400 24.374 -21.079 1.00 79.56 994 SER A C 1
ATOM 7861 O O . SER A 1 994 ? 24.116 23.641 -22.027 1.00 79.56 994 SER A O 1
ATOM 7863 N N . GLU A 1 995 ? 25.250 23.995 -20.128 1.00 83.94 995 GLU A N 1
ATOM 7864 C CA . GLU A 1 995 ? 25.619 22.591 -19.963 1.00 83.94 995 GLU A CA 1
ATOM 7865 C C . GLU A 1 995 ? 24.427 21.807 -19.410 1.00 83.94 995 GLU A C 1
ATOM 7867 O O . GLU A 1 995 ? 23.591 22.367 -18.701 1.00 83.94 995 GLU A O 1
ATOM 7872 N N . TYR A 1 996 ? 24.385 20.503 -19.681 1.00 87.50 996 TYR A N 1
ATOM 7873 C CA . TYR A 1 996 ? 23.377 19.634 -19.086 1.00 87.50 996 TYR A CA 1
ATOM 7874 C C . TYR A 1 996 ? 23.463 19.669 -17.539 1.00 87.50 996 TYR A C 1
ATOM 7876 O O . TYR A 1 996 ? 24.570 19.528 -16.985 1.00 87.50 996 TYR A O 1
ATOM 7884 N N . PRO A 1 997 ? 22.329 19.863 -16.836 1.00 91.06 997 PRO A N 1
ATOM 7885 C CA . PRO A 1 997 ? 22.272 19.835 -15.377 1.00 91.06 997 PRO A CA 1
ATOM 7886 C C . PRO A 1 997 ? 22.664 18.476 -14.795 1.00 91.06 997 PRO A C 1
ATOM 7888 O O . PRO A 1 997 ? 22.440 17.423 -15.395 1.00 91.06 997 PRO A O 1
ATOM 7891 N N . ASP A 1 998 ? 23.217 18.493 -13.582 1.00 93.81 998 ASP A N 1
ATOM 7892 C CA . ASP A 1 998 ? 23.664 17.274 -12.898 1.00 93.81 998 ASP A CA 1
ATOM 7893 C C . ASP A 1 998 ? 22.489 16.331 -12.597 1.00 93.81 998 ASP A C 1
ATOM 7895 O O . ASP A 1 998 ? 22.638 15.111 -12.668 1.00 93.81 998 ASP A O 1
ATOM 7899 N N . SER A 1 999 ? 21.309 16.879 -12.294 1.00 95.50 999 SER A N 1
ATOM 7900 C CA . SER A 1 999 ? 20.087 16.103 -12.062 1.00 95.50 999 SER A CA 1
ATOM 7901 C C . SER A 1 999 ? 19.588 15.377 -13.312 1.00 95.50 999 SER A C 1
ATOM 7903 O O . SER A 1 999 ? 19.159 14.231 -13.213 1.00 95.50 999 SER A O 1
ATOM 7905 N N . GLU A 1 1000 ? 19.715 15.981 -14.494 1.00 94.25 1000 GLU A N 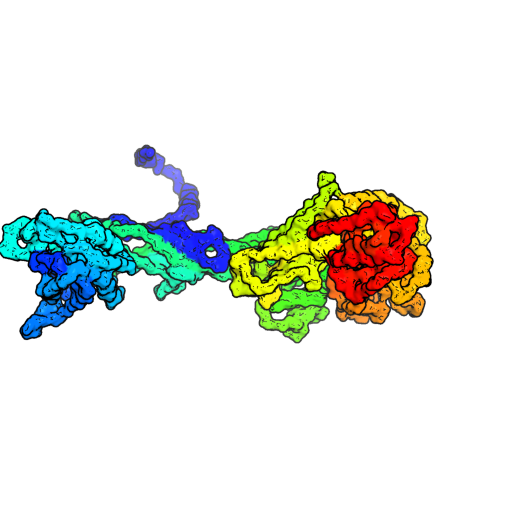1
ATOM 7906 C CA . GLU A 1 1000 ? 19.368 15.331 -15.763 1.00 94.25 1000 GLU A CA 1
ATOM 7907 C C . GLU A 1 1000 ? 20.357 14.200 -16.109 1.00 94.25 1000 GLU A C 1
ATOM 7909 O O . GLU A 1 1000 ? 19.950 13.124 -16.542 1.00 94.25 1000 GLU A O 1
ATOM 7914 N N . MET A 1 1001 ? 21.656 14.382 -15.829 1.00 95.50 1001 MET A N 1
ATOM 7915 C CA . MET A 1 1001 ? 22.648 13.301 -15.972 1.00 95.50 1001 MET A CA 1
ATOM 7916 C C . MET A 1 1001 ? 22.358 12.125 -15.029 1.00 95.50 1001 MET A C 1
ATOM 7918 O O . MET A 1 1001 ? 22.517 10.967 -15.422 1.00 95.50 1001 MET A O 1
ATOM 7922 N N . LYS A 1 1002 ? 21.911 12.406 -13.796 1.00 97.56 1002 LYS A N 1
ATOM 7923 C CA . LYS A 1 1002 ? 21.476 11.373 -12.843 1.00 97.56 1002 LYS A CA 1
ATOM 7924 C C . LYS A 1 1002 ? 20.236 10.632 -13.340 1.00 97.56 1002 LYS A C 1
ATOM 7926 O O . LYS A 1 1002 ? 20.223 9.409 -13.263 1.00 97.56 1002 LYS A O 1
ATOM 7931 N N . LEU A 1 1003 ? 19.260 11.330 -13.927 1.00 97.62 1003 LEU A N 1
ATOM 7932 C CA . LEU A 1 1003 ? 18.106 10.694 -14.571 1.00 97.62 1003 LEU A CA 1
ATOM 7933 C C . LEU A 1 1003 ? 18.535 9.721 -15.680 1.00 97.62 1003 LEU A C 1
ATOM 7935 O O . LEU A 1 1003 ? 18.006 8.614 -15.753 1.00 97.62 1003 LEU A O 1
ATOM 7939 N N . PHE A 1 1004 ? 19.517 10.078 -16.515 1.00 96.31 1004 PHE A N 1
ATOM 7940 C CA . PHE A 1 1004 ? 20.022 9.158 -17.546 1.00 96.31 1004 PHE A CA 1
ATOM 7941 C C . PHE A 1 1004 ? 20.719 7.940 -16.950 1.00 96.31 1004 PHE A C 1
ATOM 7943 O O . PHE A 1 1004 ? 20.531 6.834 -17.449 1.00 96.31 1004 PHE A O 1
ATOM 7950 N N . MET A 1 1005 ? 21.476 8.115 -15.863 1.00 97.19 1005 MET A N 1
ATOM 7951 C CA . MET A 1 1005 ? 22.070 6.981 -15.156 1.00 97.19 1005 MET A CA 1
ATOM 7952 C C . MET A 1 1005 ? 20.991 6.057 -14.576 1.00 97.19 1005 MET A C 1
ATOM 7954 O O . MET A 1 1005 ? 21.035 4.856 -14.826 1.00 97.19 1005 MET A O 1
ATOM 7958 N N . ASN A 1 1006 ? 19.992 6.604 -13.877 1.00 97.00 1006 ASN A N 1
ATOM 7959 C CA . ASN A 1 1006 ? 18.858 5.826 -13.372 1.00 97.00 1006 ASN A CA 1
ATOM 7960 C C . ASN A 1 1006 ? 18.109 5.111 -14.510 1.00 97.00 1006 ASN A C 1
ATOM 7962 O O . ASN A 1 1006 ? 17.754 3.945 -14.380 1.00 97.00 1006 ASN A O 1
ATOM 7966 N N . THR A 1 1007 ? 17.929 5.772 -15.659 1.00 96.62 1007 THR A N 1
ATOM 7967 C CA . THR A 1 1007 ? 17.294 5.181 -16.849 1.00 96.62 1007 THR A CA 1
ATOM 7968 C C . THR A 1 1007 ? 18.087 3.993 -17.391 1.00 96.62 1007 THR A C 1
ATOM 7970 O O . THR A 1 1007 ? 17.492 2.987 -17.762 1.00 96.62 1007 THR A O 1
ATOM 7973 N N . ILE A 1 1008 ? 19.421 4.082 -17.422 1.00 96.44 1008 ILE A N 1
ATOM 7974 C CA . ILE A 1 1008 ? 20.284 2.980 -17.867 1.00 96.44 1008 ILE A CA 1
ATOM 7975 C C . ILE A 1 1008 ? 20.228 1.803 -16.888 1.00 96.44 1008 ILE A C 1
ATOM 7977 O O . ILE A 1 1008 ? 20.182 0.661 -17.332 1.00 96.44 1008 ILE A O 1
ATOM 7981 N N . ILE A 1 1009 ? 20.188 2.062 -15.576 1.00 95.12 1009 ILE A N 1
ATOM 7982 C CA . ILE A 1 1009 ? 20.017 0.999 -14.574 1.00 95.12 1009 ILE A CA 1
ATOM 7983 C C . ILE A 1 1009 ? 18.626 0.360 -14.674 1.00 95.12 1009 ILE A C 1
ATOM 7985 O O . ILE A 1 1009 ? 18.518 -0.858 -14.623 1.00 95.12 1009 ILE A O 1
ATOM 7989 N N . LYS A 1 1010 ? 17.564 1.144 -14.903 1.00 94.25 1010 LYS A N 1
ATOM 7990 C CA . LYS A 1 1010 ? 16.225 0.600 -15.185 1.00 94.25 1010 LYS A CA 1
ATOM 7991 C C . LYS A 1 1010 ? 16.216 -0.272 -16.442 1.00 94.25 1010 LYS A C 1
ATOM 7993 O O . LYS A 1 1010 ? 15.607 -1.335 -16.455 1.00 94.25 1010 LYS A O 1
ATOM 7998 N N . ALA A 1 1011 ? 16.883 0.183 -17.500 1.00 92.69 1011 ALA A N 1
ATOM 7999 C CA . ALA A 1 1011 ? 16.985 -0.557 -18.749 1.00 92.69 1011 ALA A CA 1
ATOM 8000 C C . ALA A 1 1011 ? 17.750 -1.872 -18.577 1.00 92.69 1011 ALA A C 1
ATOM 8002 O O . ALA A 1 1011 ? 17.352 -2.861 -19.173 1.00 92.69 1011 ALA A O 1
ATOM 8003 N N . GLU A 1 1012 ? 18.813 -1.888 -17.766 1.00 91.12 1012 GLU A N 1
ATOM 8004 C CA . GLU A 1 1012 ? 19.480 -3.130 -17.375 1.00 91.12 1012 GLU A CA 1
ATOM 8005 C C . GLU A 1 1012 ? 18.530 -4.035 -16.606 1.00 91.12 1012 GLU A C 1
ATOM 8007 O O . GLU A 1 1012 ? 18.360 -5.173 -17.009 1.00 91.12 1012 GLU A O 1
ATOM 8012 N N . ARG A 1 1013 ? 17.828 -3.525 -15.594 1.00 88.12 1013 ARG A N 1
ATOM 8013 C CA . ARG A 1 1013 ? 16.952 -4.348 -14.759 1.00 88.12 1013 ARG A CA 1
ATOM 8014 C C . ARG A 1 1013 ? 15.913 -5.149 -15.543 1.00 88.12 1013 ARG A C 1
ATOM 8016 O O . ARG A 1 1013 ? 15.709 -6.325 -15.266 1.00 88.12 1013 ARG A O 1
ATOM 8023 N N . GLY A 1 1014 ? 15.249 -4.495 -16.491 1.00 84.12 1014 GLY A N 1
ATOM 8024 C CA . GLY A 1 1014 ? 14.239 -5.134 -17.326 1.00 84.12 1014 GLY A CA 1
ATOM 8025 C C . GLY A 1 1014 ? 14.811 -5.870 -18.542 1.00 84.12 1014 GLY A C 1
ATOM 8026 O O . GLY A 1 1014 ? 14.062 -6.576 -19.218 1.00 84.12 1014 GLY A O 1
ATOM 8027 N N . ALA A 1 1015 ? 16.101 -5.702 -18.856 1.00 86.69 1015 ALA A N 1
ATOM 8028 C CA . ALA A 1 1015 ? 16.723 -6.342 -20.007 1.00 86.69 1015 ALA A CA 1
ATOM 8029 C C . ALA A 1 1015 ? 16.806 -7.858 -19.840 1.00 86.69 1015 ALA A C 1
ATOM 8031 O O . ALA A 1 1015 ? 17.076 -8.372 -18.761 1.00 86.69 1015 ALA A O 1
ATOM 8032 N N . ASN A 1 1016 ? 16.660 -8.570 -20.956 1.00 85.44 1016 ASN A N 1
ATOM 8033 C CA . ASN A 1 1016 ? 17.021 -9.979 -21.001 1.00 85.44 1016 ASN A CA 1
ATOM 8034 C C . ASN A 1 1016 ? 18.539 -10.137 -20.919 1.00 85.44 1016 ASN A C 1
ATOM 8036 O O . ASN A 1 1016 ? 19.268 -9.538 -21.723 1.00 85.44 1016 ASN A O 1
ATOM 8040 N N . HIS A 1 1017 ? 19.025 -10.986 -20.025 1.00 82.00 1017 HIS A N 1
ATOM 8041 C CA . HIS A 1 1017 ? 20.451 -11.246 -19.909 1.00 82.00 1017 HIS A CA 1
ATOM 8042 C C . HIS A 1 1017 ? 20.833 -12.588 -20.506 1.00 82.00 1017 HIS A C 1
ATOM 8044 O O . HIS A 1 1017 ? 20.119 -13.570 -20.422 1.00 82.00 1017 HIS A O 1
ATOM 8050 N N . ALA A 1 1018 ? 22.020 -12.649 -21.113 1.00 82.06 1018 ALA A N 1
ATOM 8051 C CA . ALA A 1 1018 ? 22.571 -13.943 -21.483 1.00 82.06 1018 ALA A CA 1
ATOM 8052 C C . ALA A 1 1018 ? 22.967 -14.719 -20.209 1.00 82.06 1018 ALA A C 1
ATOM 8054 O O . ALA A 1 1018 ? 23.589 -14.126 -19.317 1.00 82.06 1018 ALA A O 1
ATOM 8055 N N . PRO A 1 1019 ? 22.757 -16.047 -20.160 1.00 85.69 1019 PRO A N 1
ATOM 8056 C CA . PRO A 1 1019 ? 23.084 -16.830 -18.975 1.00 85.69 1019 PRO A CA 1
ATOM 8057 C C . PRO A 1 1019 ? 24.564 -16.745 -18.589 1.00 85.69 1019 PRO A C 1
ATOM 8059 O O . PRO A 1 1019 ? 25.455 -16.846 -19.428 1.00 85.69 1019 PRO A O 1
ATOM 8062 N N . THR A 1 1020 ? 24.880 -16.662 -17.306 1.00 86.25 1020 THR A N 1
ATOM 8063 C CA . THR A 1 1020 ? 26.241 -16.795 -16.785 1.00 86.25 1020 THR A CA 1
ATOM 8064 C C . THR A 1 1020 ? 26.593 -18.265 -16.555 1.00 86.25 1020 THR A C 1
ATOM 8066 O O . THR A 1 1020 ? 25.993 -18.946 -15.727 1.00 86.25 1020 THR A O 1
ATOM 8069 N N . ILE A 1 1021 ? 27.622 -18.748 -17.258 1.00 87.69 1021 ILE A N 1
ATOM 8070 C CA . ILE A 1 1021 ? 28.191 -20.092 -17.077 1.00 87.69 1021 ILE A CA 1
ATOM 8071 C C . ILE A 1 1021 ? 29.309 -20.015 -16.032 1.00 87.69 1021 ILE A C 1
ATOM 8073 O O . ILE A 1 1021 ? 30.284 -19.278 -16.212 1.00 87.69 1021 ILE A O 1
ATOM 8077 N N . ILE A 1 1022 ? 29.189 -20.789 -14.959 1.00 86.38 1022 ILE A N 1
ATOM 8078 C CA . ILE A 1 1022 ? 30.158 -20.885 -13.864 1.00 86.38 1022 ILE A CA 1
ATOM 8079 C C . ILE A 1 1022 ? 30.648 -22.327 -13.799 1.00 86.38 1022 ILE A C 1
ATOM 8081 O O . ILE A 1 1022 ? 29.847 -23.242 -13.655 1.00 86.38 1022 ILE A O 1
ATOM 8085 N N . THR A 1 1023 ? 31.957 -22.542 -13.872 1.00 86.94 1023 THR A N 1
ATOM 8086 C CA . THR A 1 1023 ? 32.552 -23.873 -13.685 1.00 86.94 1023 THR A CA 1
ATOM 8087 C C . THR A 1 1023 ? 33.630 -23.760 -12.609 1.00 86.94 1023 THR A C 1
ATOM 8089 O O . THR A 1 1023 ? 34.765 -23.394 -12.935 1.00 86.94 1023 THR A O 1
ATOM 8092 N N . PRO A 1 1024 ? 33.311 -24.001 -11.324 1.00 83.25 1024 PRO A N 1
ATOM 8093 C CA . PRO A 1 1024 ? 34.179 -23.627 -10.204 1.00 83.25 1024 PRO A CA 1
ATOM 8094 C C . PRO A 1 1024 ? 35.635 -24.095 -10.327 1.00 83.25 1024 PRO A C 1
ATOM 8096 O O . PRO A 1 1024 ? 36.555 -23.367 -9.954 1.00 83.25 1024 PRO A O 1
ATOM 8099 N N . ASP A 1 1025 ? 35.869 -25.283 -10.889 1.00 79.62 1025 ASP A N 1
ATOM 8100 C CA . ASP A 1 1025 ? 37.219 -25.834 -11.023 1.00 79.62 1025 ASP A CA 1
ATOM 8101 C C . ASP A 1 1025 ? 38.031 -25.243 -12.172 1.00 79.62 1025 ASP A C 1
ATOM 8103 O O . ASP A 1 1025 ? 39.227 -24.994 -12.008 1.00 79.62 1025 ASP A O 1
ATOM 8107 N N . LEU A 1 1026 ? 37.399 -24.971 -13.315 1.00 84.75 1026 LEU A N 1
ATOM 8108 C CA . LEU A 1 1026 ? 38.086 -24.350 -14.450 1.00 84.75 1026 LEU A CA 1
ATOM 8109 C C . LEU A 1 1026 ? 38.179 -22.825 -14.295 1.00 84.75 1026 LEU A C 1
ATOM 8111 O O . LEU A 1 1026 ? 39.121 -22.211 -14.795 1.00 84.75 1026 LEU A O 1
ATOM 8115 N N . ASP A 1 1027 ? 37.249 -22.205 -13.561 1.00 82.12 1027 ASP A N 1
ATOM 8116 C CA . ASP A 1 1027 ? 37.219 -20.756 -13.346 1.00 82.12 1027 ASP A CA 1
ATOM 8117 C C . ASP A 1 1027 ? 38.411 -20.265 -12.505 1.00 82.12 1027 ASP A C 1
ATOM 8119 O O . ASP A 1 1027 ? 38.878 -19.145 -12.712 1.00 82.12 1027 ASP A O 1
ATOM 8123 N N . LYS A 1 1028 ? 38.992 -21.120 -11.645 1.00 77.94 1028 LYS A N 1
ATOM 8124 C CA . LYS A 1 1028 ? 40.228 -20.829 -10.883 1.00 77.94 1028 LYS A CA 1
ATOM 8125 C C . LYS A 1 1028 ? 41.415 -20.450 -11.776 1.00 77.94 1028 LYS A C 1
ATOM 8127 O O . LYS A 1 1028 ? 42.270 -19.678 -11.356 1.00 77.94 1028 LYS A O 1
ATOM 8132 N N . ASN A 1 1029 ? 41.467 -20.990 -12.994 1.00 77.00 1029 ASN A N 1
ATOM 8133 C CA . ASN A 1 1029 ? 42.531 -20.745 -13.970 1.00 77.00 1029 ASN A CA 1
ATOM 8134 C C . ASN A 1 1029 ? 41.987 -20.072 -15.240 1.00 77.00 1029 ASN A C 1
ATOM 8136 O O . ASN A 1 1029 ? 42.578 -20.212 -16.311 1.00 77.00 1029 ASN A O 1
ATOM 8140 N N . TYR A 1 1030 ? 40.850 -19.372 -15.158 1.00 77.69 1030 TYR A N 1
ATOM 8141 C CA . TYR A 1 1030 ? 40.223 -18.758 -16.327 1.00 77.69 1030 TYR A CA 1
ATOM 8142 C C . TYR A 1 1030 ? 41.189 -17.813 -17.061 1.00 77.69 1030 TYR A C 1
ATOM 8144 O O . TYR A 1 1030 ? 41.866 -16.986 -16.452 1.00 77.69 1030 TYR A O 1
ATOM 8152 N N . GLY A 1 1031 ? 41.271 -17.947 -18.389 1.00 74.69 1031 GLY A N 1
ATOM 8153 C CA . GLY A 1 1031 ? 42.235 -17.213 -19.220 1.00 74.69 1031 GLY A CA 1
ATOM 8154 C C . GLY A 1 1031 ? 43.663 -17.779 -19.212 1.00 74.69 1031 GLY A C 1
ATOM 8155 O O . GLY A 1 1031 ? 44.531 -17.230 -19.885 1.00 74.69 1031 GLY A O 1
ATOM 8156 N N . SER A 1 1032 ? 43.910 -18.874 -18.490 1.00 82.25 1032 SER A N 1
ATOM 8157 C CA . SER A 1 1032 ? 45.160 -19.642 -18.488 1.00 82.25 1032 SER A CA 1
ATOM 8158 C C . SER A 1 1032 ? 44.892 -21.120 -18.794 1.00 82.25 1032 SER A C 1
ATOM 8160 O O . SER A 1 1032 ? 43.752 -21.583 -18.801 1.00 82.25 1032 SER A O 1
ATOM 8162 N N . THR A 1 1033 ? 45.951 -21.882 -19.061 1.00 86.44 1033 THR A N 1
ATOM 8163 C CA . THR A 1 1033 ? 45.844 -23.319 -19.337 1.00 86.44 1033 THR A CA 1
ATOM 8164 C C . THR A 1 1033 ? 45.709 -24.120 -18.040 1.00 86.44 1033 THR A C 1
ATOM 8166 O O . THR A 1 1033 ? 46.601 -24.090 -17.192 1.00 86.44 1033 THR A O 1
ATOM 8169 N N . THR A 1 1034 ? 44.627 -24.891 -17.902 1.00 87.75 1034 THR A N 1
ATOM 8170 C CA . THR A 1 1034 ? 44.413 -25.817 -16.775 1.00 87.75 1034 THR A CA 1
ATOM 8171 C C . THR A 1 1034 ? 44.992 -27.192 -17.090 1.00 87.75 1034 THR A C 1
ATOM 8173 O O . THR A 1 1034 ? 44.604 -27.819 -18.072 1.00 87.75 1034 THR A O 1
ATOM 8176 N N . LYS A 1 1035 ? 45.897 -27.708 -16.256 1.00 87.81 1035 LYS A N 1
ATOM 8177 C CA . LYS A 1 1035 ? 46.401 -29.081 -16.414 1.00 87.81 1035 LYS A CA 1
ATOM 8178 C C . LYS A 1 1035 ? 45.373 -30.101 -15.923 1.00 87.81 1035 LYS A C 1
ATOM 8180 O O . LYS A 1 1035 ? 44.861 -29.947 -14.819 1.00 87.81 1035 LYS A O 1
ATOM 8185 N N . VAL A 1 1036 ? 45.112 -31.145 -16.709 1.00 88.81 1036 VAL A N 1
ATOM 8186 C CA . VAL A 1 1036 ? 44.140 -32.206 -16.372 1.00 88.81 1036 VAL A CA 1
ATOM 8187 C C . VAL A 1 1036 ? 44.749 -33.601 -16.562 1.00 88.81 1036 VAL A C 1
ATOM 8189 O O . VAL A 1 1036 ? 45.607 -33.767 -17.430 1.00 88.81 1036 VAL A O 1
ATOM 8192 N N . PRO A 1 1037 ? 44.361 -34.619 -15.773 1.00 86.44 1037 PRO A N 1
ATOM 8193 C CA . PRO A 1 1037 ? 44.908 -35.967 -15.919 1.00 86.44 1037 PRO A CA 1
ATOM 8194 C C . PRO A 1 1037 ? 44.434 -36.623 -17.221 1.00 86.44 1037 PRO A C 1
ATOM 8196 O O . PRO A 1 1037 ? 43.239 -36.691 -17.486 1.00 86.44 1037 PRO A O 1
ATOM 8199 N N . ILE A 1 1038 ? 45.362 -37.165 -18.015 1.00 88.88 1038 ILE A N 1
ATOM 8200 C CA . ILE A 1 1038 ? 45.024 -37.908 -19.248 1.00 88.88 1038 ILE A CA 1
ATOM 8201 C C . ILE A 1 1038 ? 44.582 -39.360 -18.987 1.00 88.88 1038 ILE A C 1
ATOM 8203 O O . ILE A 1 1038 ? 43.985 -40.016 -19.835 1.00 88.88 1038 ILE A O 1
ATOM 8207 N N . THR A 1 1039 ? 44.898 -39.903 -17.813 1.00 86.44 1039 THR A N 1
ATOM 8208 C CA . THR A 1 1039 ? 44.720 -41.330 -17.501 1.00 86.44 1039 THR A CA 1
ATOM 8209 C C . THR A 1 1039 ? 43.283 -41.715 -17.138 1.00 86.44 1039 THR A C 1
ATOM 8211 O O . THR A 1 1039 ? 42.981 -42.907 -17.042 1.00 86.44 1039 THR A O 1
ATOM 8214 N N . GLN A 1 1040 ? 42.390 -40.740 -16.962 1.00 88.19 1040 GLN A N 1
ATOM 8215 C CA . GLN A 1 1040 ? 41.011 -40.927 -16.513 1.00 88.19 1040 GLN A CA 1
ATOM 8216 C C . GLN A 1 1040 ? 40.060 -39.925 -17.175 1.00 88.19 1040 GLN A C 1
ATOM 8218 O O . GLN A 1 1040 ? 40.500 -38.951 -17.781 1.00 88.19 1040 GLN A O 1
ATOM 8223 N N . ASP A 1 1041 ? 38.755 -40.176 -17.055 1.00 89.12 1041 ASP A N 1
ATOM 8224 C CA . ASP A 1 1041 ? 37.736 -39.212 -17.468 1.00 89.12 1041 ASP A CA 1
ATOM 8225 C C . ASP A 1 1041 ? 37.893 -37.914 -16.661 1.00 89.12 1041 ASP A C 1
ATOM 8227 O O . ASP A 1 1041 ? 38.143 -37.936 -15.449 1.00 89.12 1041 ASP A O 1
ATOM 8231 N N . PHE A 1 1042 ? 37.748 -36.784 -17.346 1.00 88.44 1042 PHE A N 1
ATOM 8232 C CA . PHE A 1 1042 ? 37.805 -35.467 -16.735 1.00 88.44 1042 PHE A CA 1
ATOM 8233 C C . PHE A 1 1042 ? 36.384 -34.975 -16.458 1.00 88.44 1042 PHE A C 1
ATOM 8235 O O . PHE A 1 1042 ? 35.640 -34.673 -17.390 1.00 88.44 1042 PHE A O 1
ATOM 8242 N N . ASN A 1 1043 ? 36.015 -34.926 -15.179 1.00 88.62 1043 ASN A N 1
ATOM 8243 C CA . ASN A 1 1043 ? 34.708 -34.462 -14.719 1.00 88.62 1043 ASN A CA 1
ATOM 8244 C C . ASN A 1 1043 ? 34.846 -33.091 -14.067 1.00 88.62 1043 ASN A C 1
ATOM 8246 O O . ASN A 1 1043 ? 35.802 -32.864 -13.326 1.00 88.62 1043 ASN A O 1
ATOM 8250 N N . PHE A 1 1044 ? 33.884 -32.211 -14.314 1.00 87.94 1044 PHE A N 1
ATOM 8251 C CA . PHE A 1 1044 ? 33.797 -30.921 -13.644 1.00 87.94 1044 PHE A CA 1
ATOM 8252 C C . PHE A 1 1044 ? 32.349 -30.447 -13.571 1.00 87.94 1044 PHE A C 1
ATOM 8254 O O . PHE A 1 1044 ? 31.527 -30.744 -14.441 1.00 87.94 1044 PHE A O 1
ATOM 8261 N N . ASP A 1 1045 ? 32.058 -29.677 -12.532 1.00 88.62 1045 ASP A N 1
ATOM 8262 C CA . ASP A 1 1045 ? 30.736 -29.118 -12.304 1.00 88.62 1045 ASP A CA 1
ATOM 8263 C C . ASP A 1 1045 ? 30.544 -27.802 -13.052 1.00 88.62 1045 ASP A C 1
ATOM 8265 O O . ASP A 1 1045 ? 31.455 -26.977 -13.174 1.00 88.62 1045 ASP A O 1
ATOM 8269 N N . THR A 1 1046 ? 29.333 -27.617 -13.566 1.00 88.75 1046 THR A N 1
ATOM 8270 C CA . THR A 1 1046 ? 28.893 -26.416 -14.269 1.00 88.75 1046 THR A CA 1
ATOM 8271 C C . THR A 1 1046 ? 27.567 -25.951 -13.696 1.00 88.75 1046 THR A C 1
ATOM 8273 O O . THR A 1 1046 ? 26.611 -26.715 -13.620 1.00 88.75 1046 THR A O 1
ATOM 8276 N N . ILE A 1 1047 ? 27.513 -24.684 -13.311 1.00 88.25 1047 ILE A N 1
ATOM 8277 C CA . ILE A 1 1047 ? 26.319 -23.997 -12.838 1.00 88.25 1047 ILE A CA 1
ATOM 8278 C C . ILE A 1 1047 ? 25.971 -22.945 -13.884 1.00 88.25 1047 ILE A C 1
ATOM 8280 O O . ILE A 1 1047 ? 26.830 -22.149 -14.272 1.00 88.25 1047 ILE A O 1
ATOM 8284 N N . VAL A 1 1048 ? 24.724 -22.928 -14.341 1.00 87.12 1048 VAL A N 1
ATOM 8285 C CA . VAL A 1 1048 ? 24.240 -21.901 -15.269 1.00 87.12 1048 VAL A CA 1
ATOM 8286 C C . VAL A 1 1048 ? 23.230 -21.033 -14.538 1.00 87.12 1048 VAL A C 1
ATOM 8288 O O . VAL A 1 1048 ? 22.204 -21.527 -14.087 1.00 87.12 1048 VAL A O 1
ATOM 8291 N N . LYS A 1 1049 ? 23.541 -19.747 -14.400 1.00 86.19 1049 LYS A N 1
ATOM 8292 C CA . LYS A 1 1049 ? 22.684 -18.739 -13.764 1.00 86.19 1049 LYS A CA 1
ATOM 8293 C C . LYS A 1 1049 ? 22.196 -17.746 -14.796 1.00 86.19 1049 LYS A C 1
ATOM 8295 O O . LYS A 1 1049 ? 22.880 -17.511 -15.780 1.00 86.19 1049 LYS A O 1
ATOM 8300 N N . ASP A 1 1050 ? 21.080 -17.118 -14.518 1.00 82.94 1050 ASP A N 1
ATOM 8301 C CA . ASP A 1 1050 ? 20.532 -16.011 -15.280 1.00 82.94 1050 ASP A CA 1
ATOM 8302 C C . ASP A 1 1050 ? 20.270 -14.821 -14.349 1.00 82.94 1050 ASP A C 1
ATOM 8304 O O . ASP A 1 1050 ? 19.953 -15.031 -13.173 1.00 82.94 1050 ASP A O 1
ATOM 8308 N N . ILE A 1 1051 ? 20.500 -13.593 -14.827 1.00 78.62 1051 ILE A N 1
ATOM 8309 C CA . ILE A 1 1051 ? 20.421 -12.382 -13.990 1.00 78.62 1051 ILE A CA 1
ATOM 8310 C C . ILE A 1 1051 ? 18.960 -12.037 -13.695 1.00 78.62 1051 ILE A C 1
ATOM 8312 O O . ILE A 1 1051 ? 18.640 -11.741 -12.543 1.00 78.62 1051 ILE A O 1
ATOM 8316 N N . ASP A 1 1052 ? 18.088 -12.129 -14.702 1.00 75.31 1052 ASP A N 1
ATOM 8317 C CA . ASP A 1 1052 ? 16.644 -11.910 -14.589 1.00 75.31 1052 ASP A CA 1
ATOM 8318 C C . ASP A 1 1052 ? 15.870 -13.183 -14.201 1.00 75.31 1052 ASP A C 1
ATOM 8320 O O . ASP A 1 1052 ? 14.644 -13.181 -14.162 1.00 75.31 1052 ASP A O 1
ATOM 8324 N N . GLY A 1 1053 ? 16.583 -14.253 -13.828 1.00 75.44 1053 GLY A N 1
ATOM 8325 C CA . GLY A 1 1053 ? 15.994 -15.480 -13.285 1.00 75.44 1053 GLY A CA 1
ATOM 8326 C C . GLY A 1 1053 ? 15.339 -16.371 -14.340 1.00 75.44 1053 GLY A C 1
ATOM 8327 O O . GLY A 1 1053 ? 14.711 -17.371 -13.986 1.00 75.44 1053 GLY A O 1
ATOM 8328 N N . ASP A 1 1054 ? 15.510 -16.054 -15.627 1.00 82.69 1054 ASP A N 1
ATOM 8329 C CA . ASP A 1 1054 ? 14.944 -16.837 -16.715 1.00 82.69 1054 ASP A CA 1
ATOM 8330 C C . ASP A 1 1054 ? 15.432 -18.288 -16.659 1.00 82.69 1054 ASP A C 1
ATOM 8332 O O . ASP A 1 1054 ? 16.575 -18.596 -16.305 1.00 82.69 1054 ASP A O 1
ATOM 8336 N N . ASN A 1 1055 ? 14.566 -19.220 -17.061 1.00 86.19 1055 ASN A N 1
ATOM 8337 C CA . ASN A 1 1055 ? 15.007 -20.596 -17.206 1.00 86.19 1055 ASN A CA 1
ATOM 8338 C C . ASN A 1 1055 ? 16.054 -20.704 -18.323 1.00 86.19 1055 ASN A C 1
ATOM 8340 O O . ASN A 1 1055 ? 15.911 -20.141 -19.411 1.00 86.19 1055 ASN A O 1
ATOM 8344 N N . VAL A 1 1056 ? 17.052 -21.546 -18.086 1.00 88.44 1056 VAL A N 1
ATOM 8345 C CA . VAL A 1 1056 ? 18.254 -21.692 -18.904 1.00 88.44 1056 VAL A CA 1
ATOM 8346 C C . VAL A 1 1056 ? 18.473 -23.133 -19.340 1.00 88.44 1056 VAL A C 1
ATOM 8348 O O . VAL A 1 1056 ? 17.965 -24.080 -18.744 1.00 88.44 1056 VAL A O 1
ATOM 8351 N N . LYS A 1 1057 ? 19.259 -23.317 -20.395 1.00 90.62 1057 LYS A N 1
ATOM 8352 C CA . LYS A 1 1057 ? 19.726 -24.633 -20.845 1.00 90.62 1057 LYS A CA 1
ATOM 8353 C C . LYS A 1 1057 ? 21.143 -24.551 -21.385 1.00 90.62 1057 LYS A C 1
ATOM 8355 O O . LYS A 1 1057 ? 21.544 -23.504 -21.895 1.00 90.62 1057 LYS A O 1
ATOM 8360 N N . ILE A 1 1058 ? 21.879 -25.660 -21.348 1.00 90.25 1058 ILE A N 1
ATOM 8361 C CA . ILE A 1 1058 ? 23.127 -25.790 -22.108 1.00 90.25 1058 ILE A CA 1
ATOM 8362 C C . ILE A 1 1058 ? 22.768 -26.262 -23.518 1.00 90.25 1058 ILE A C 1
ATOM 8364 O O . ILE A 1 1058 ? 22.148 -27.303 -23.715 1.00 90.25 1058 ILE A O 1
ATOM 8368 N N . THR A 1 1059 ? 23.129 -25.464 -24.519 1.00 88.56 1059 THR A N 1
ATOM 8369 C CA . THR A 1 1059 ? 22.787 -25.728 -25.923 1.00 88.56 1059 THR A CA 1
ATOM 8370 C C . THR A 1 1059 ? 23.868 -26.497 -26.657 1.00 88.56 1059 THR A C 1
ATOM 8372 O O . THR A 1 1059 ? 23.572 -27.192 -27.628 1.00 88.56 1059 THR A O 1
ATOM 8375 N N . ASN A 1 1060 ? 25.126 -26.360 -26.236 1.00 88.75 1060 ASN A N 1
ATOM 8376 C CA . ASN A 1 1060 ? 26.237 -27.024 -26.898 1.00 88.75 1060 ASN A CA 1
ATOM 8377 C C . ASN A 1 1060 ? 27.475 -27.111 -26.001 1.00 88.75 1060 ASN A C 1
ATOM 8379 O O . ASN A 1 1060 ? 27.820 -26.149 -25.312 1.00 88.75 1060 ASN A O 1
ATOM 8383 N N . ILE A 1 1061 ? 28.193 -28.233 -26.089 1.00 91.62 1061 ILE A N 1
ATOM 8384 C CA . ILE A 1 1061 ? 29.524 -28.408 -25.506 1.00 91.62 1061 ILE A CA 1
ATOM 8385 C C . ILE A 1 1061 ? 30.441 -28.994 -26.579 1.00 91.62 1061 ILE A C 1
ATOM 8387 O O . ILE A 1 1061 ? 30.147 -30.049 -27.142 1.00 91.62 1061 ILE A O 1
ATOM 8391 N N . THR A 1 1062 ? 31.573 -28.340 -26.850 1.00 90.81 1062 THR A N 1
ATOM 8392 C CA . THR A 1 1062 ? 32.561 -28.828 -27.827 1.00 90.81 1062 THR A CA 1
ATOM 8393 C C . THR A 1 1062 ? 33.968 -28.861 -27.250 1.00 90.81 1062 THR A C 1
ATOM 8395 O O . THR A 1 1062 ? 34.341 -27.955 -26.507 1.00 90.81 1062 THR A O 1
ATOM 8398 N N . VAL A 1 1063 ? 34.771 -29.835 -27.672 1.00 89.69 1063 VAL A N 1
ATOM 8399 C CA . VAL A 1 1063 ? 36.211 -29.922 -27.405 1.00 89.69 1063 VAL A CA 1
ATOM 8400 C C . VAL A 1 1063 ? 36.950 -29.777 -28.736 1.00 89.69 1063 VAL A C 1
ATOM 8402 O O . VAL A 1 1063 ? 36.706 -30.542 -29.666 1.00 89.69 1063 VAL A O 1
ATOM 8405 N N . ASN A 1 1064 ? 37.813 -28.764 -28.864 1.00 88.44 1064 ASN A N 1
ATOM 8406 C CA . ASN A 1 1064 ? 38.506 -28.411 -30.115 1.00 88.44 1064 ASN A CA 1
ATOM 8407 C C . ASN A 1 1064 ? 37.565 -28.254 -31.327 1.00 88.44 1064 ASN A C 1
ATOM 8409 O O . ASN A 1 1064 ? 37.912 -28.596 -32.455 1.00 88.44 1064 ASN A O 1
ATOM 8413 N N . GLY A 1 1065 ? 36.356 -27.735 -31.092 1.00 82.56 1065 GLY A N 1
ATOM 8414 C CA . GLY A 1 1065 ? 35.345 -27.521 -32.132 1.00 82.56 1065 GLY A CA 1
ATOM 8415 C C . GLY A 1 1065 ? 34.553 -28.770 -32.536 1.00 82.56 1065 GLY A C 1
ATOM 8416 O O . GLY A 1 1065 ? 33.685 -28.667 -33.399 1.00 82.56 1065 GLY A O 1
ATOM 8417 N N . VAL A 1 1066 ? 34.802 -29.924 -31.909 1.00 85.44 1066 VAL A N 1
ATOM 8418 C CA . VAL A 1 1066 ? 34.019 -31.155 -32.094 1.00 85.44 1066 VAL A CA 1
ATOM 8419 C C . VAL A 1 1066 ? 33.040 -31.307 -30.933 1.00 85.44 1066 VAL A C 1
ATOM 8421 O O . VAL A 1 1066 ? 33.433 -31.145 -29.778 1.00 85.44 1066 VAL A O 1
ATOM 8424 N N . ASN A 1 1067 ? 31.770 -31.610 -31.217 1.00 86.19 1067 ASN A N 1
ATOM 8425 C CA . ASN A 1 1067 ? 30.760 -31.842 -30.178 1.00 86.19 1067 ASN A CA 1
ATOM 8426 C C . ASN A 1 1067 ? 31.218 -32.934 -29.204 1.00 86.19 1067 ASN A C 1
ATOM 8428 O O . ASN A 1 1067 ? 31.757 -33.962 -29.620 1.00 86.19 1067 ASN A O 1
ATOM 8432 N N . LEU A 1 1068 ? 30.995 -32.704 -27.910 1.00 85.44 1068 LEU A N 1
ATOM 8433 C CA . LEU A 1 1068 ? 31.378 -33.639 -26.861 1.00 85.44 1068 LEU A CA 1
ATOM 8434 C C . LEU A 1 1068 ? 30.689 -34.997 -27.082 1.00 85.44 1068 LEU A C 1
ATOM 8436 O O . LEU A 1 1068 ? 29.464 -35.086 -27.173 1.00 85.44 1068 LEU A O 1
ATOM 8440 N N . LEU A 1 1069 ? 31.485 -36.063 -27.185 1.00 71.25 1069 LEU A N 1
ATOM 8441 C CA . LEU A 1 1069 ? 30.988 -37.413 -27.454 1.00 71.25 1069 LEU A CA 1
ATOM 8442 C C . LEU A 1 1069 ? 30.024 -37.873 -26.352 1.00 71.25 1069 LEU A C 1
ATOM 8444 O O . LEU A 1 1069 ? 30.398 -37.955 -25.185 1.00 71.25 1069 LEU A O 1
ATOM 8448 N N . GLY A 1 1070 ? 28.793 -38.210 -26.744 1.00 66.38 1070 GLY A N 1
ATOM 8449 C CA . GLY A 1 1070 ? 27.743 -38.673 -25.832 1.00 66.38 1070 GLY A CA 1
ATOM 8450 C C . GLY A 1 1070 ? 26.942 -37.561 -25.147 1.00 66.38 1070 GLY A C 1
ATOM 8451 O O . GLY A 1 1070 ? 25.982 -37.879 -24.452 1.00 66.38 1070 GLY A O 1
ATOM 8452 N N . TYR A 1 1071 ? 27.280 -36.285 -25.361 1.00 74.31 1071 TYR A N 1
ATOM 8453 C CA . TYR A 1 1071 ? 26.462 -35.169 -24.892 1.00 74.31 1071 TYR A CA 1
ATOM 8454 C C . TYR A 1 1071 ? 25.275 -34.940 -25.837 1.00 74.31 1071 TYR A C 1
ATOM 8456 O O . TYR A 1 1071 ? 25.452 -34.758 -27.044 1.00 74.31 1071 TYR A O 1
ATOM 8464 N N . VAL A 1 1072 ? 24.064 -34.943 -25.282 1.00 69.44 1072 VAL A N 1
ATOM 8465 C CA . VAL A 1 1072 ? 22.831 -34.575 -25.985 1.00 69.44 1072 VAL A CA 1
ATOM 8466 C C . VAL A 1 1072 ? 22.418 -33.204 -25.452 1.00 69.44 1072 VAL A C 1
ATOM 8468 O O . VAL A 1 1072 ? 22.210 -33.103 -24.246 1.00 69.44 1072 VAL A O 1
ATOM 8471 N N . PRO A 1 1073 ? 22.326 -32.159 -26.299 1.00 69.75 1073 PRO A N 1
ATOM 8472 C CA . PRO A 1 1073 ? 21.842 -30.850 -25.873 1.00 69.75 1073 PRO A CA 1
ATOM 8473 C C . PRO A 1 1073 ? 20.495 -30.951 -25.163 1.00 69.75 1073 PRO A C 1
ATOM 8475 O O . PRO A 1 1073 ? 19.606 -31.676 -25.622 1.00 69.75 1073 PRO A O 1
ATOM 8478 N N . ASP A 1 1074 ? 20.333 -30.197 -24.080 1.00 67.69 1074 ASP A N 1
ATOM 8479 C CA . ASP A 1 1074 ? 19.075 -30.191 -23.347 1.00 67.69 1074 ASP A CA 1
ATOM 8480 C C . ASP A 1 1074 ? 17.975 -29.567 -24.215 1.00 67.69 1074 ASP A C 1
ATOM 8482 O O . ASP A 1 1074 ? 18.066 -28.425 -24.673 1.00 67.69 1074 ASP A O 1
ATOM 8486 N N . ASN A 1 1075 ? 16.895 -30.318 -24.434 1.00 73.12 1075 ASN A N 1
ATOM 8487 C CA . ASN A 1 1075 ? 15.688 -29.794 -25.082 1.00 73.12 1075 ASN A CA 1
ATOM 8488 C C . ASN A 1 1075 ? 14.749 -29.093 -24.084 1.00 73.12 1075 ASN A C 1
ATOM 8490 O O . ASN A 1 1075 ? 13.713 -28.568 -24.489 1.00 73.12 1075 ASN A O 1
ATOM 8494 N N . ILE A 1 1076 ? 15.088 -29.100 -22.792 1.00 82.69 1076 ILE A N 1
ATOM 8495 C CA . ILE A 1 1076 ? 14.264 -28.590 -21.695 1.00 82.69 1076 ILE A CA 1
ATOM 8496 C C . ILE A 1 1076 ? 14.996 -27.423 -21.028 1.00 82.69 1076 ILE A C 1
ATOM 8498 O O . ILE A 1 1076 ? 16.216 -27.416 -20.914 1.00 82.69 1076 ILE A O 1
ATOM 8502 N N . TYR A 1 1077 ? 14.230 -26.420 -20.613 1.00 87.19 1077 TYR A N 1
ATOM 8503 C CA . TYR A 1 1077 ? 14.714 -25.264 -19.869 1.00 87.19 1077 TYR A CA 1
ATOM 8504 C C . TYR A 1 1077 ? 14.636 -25.526 -18.359 1.00 87.19 1077 TYR A C 1
ATOM 8506 O O . TYR A 1 1077 ? 13.547 -25.774 -17.838 1.00 87.19 1077 TYR A O 1
ATOM 8514 N N . HIS A 1 1078 ? 15.767 -25.429 -17.667 1.00 86.31 1078 HIS A N 1
ATOM 8515 C CA . HIS A 1 1078 ? 15.923 -25.610 -16.221 1.00 86.31 1078 HIS A CA 1
ATOM 8516 C C . HIS A 1 1078 ? 15.861 -24.270 -15.482 1.00 86.31 1078 HIS A C 1
ATOM 8518 O O . HIS A 1 1078 ? 16.108 -23.231 -16.084 1.00 86.31 1078 HIS A O 1
ATOM 8524 N N . ASN A 1 1079 ? 15.555 -24.275 -14.184 1.00 84.25 1079 ASN A N 1
ATOM 8525 C CA . ASN A 1 1079 ? 15.591 -23.050 -13.378 1.00 84.25 1079 ASN A CA 1
ATOM 8526 C C . ASN A 1 1079 ? 17.013 -22.459 -13.340 1.00 84.25 1079 ASN A C 1
ATOM 8528 O O . ASN A 1 1079 ? 18.004 -23.196 -13.404 1.00 84.25 1079 ASN A O 1
ATOM 8532 N N . SER A 1 1080 ? 17.106 -21.133 -13.224 1.00 82.50 1080 SER A N 1
ATOM 8533 C CA . SER A 1 1080 ? 18.373 -20.424 -13.021 1.00 82.50 1080 SER A CA 1
ATOM 8534 C C . SER A 1 1080 ? 19.134 -20.998 -11.817 1.00 82.50 1080 SER A C 1
ATOM 8536 O O . SER A 1 1080 ? 18.558 -21.292 -10.774 1.00 82.50 1080 SER A O 1
ATOM 8538 N N . GLY A 1 1081 ? 20.443 -21.208 -11.969 1.00 78.56 1081 GLY A N 1
ATOM 8539 C CA . GLY A 1 1081 ? 21.309 -21.773 -10.933 1.00 78.56 1081 GLY A CA 1
ATOM 8540 C C . GLY A 1 1081 ? 21.393 -23.297 -10.905 1.00 78.56 1081 GLY A C 1
ATOM 8541 O O . GLY A 1 1081 ? 22.026 -23.832 -9.994 1.00 78.56 1081 GLY A O 1
ATOM 8542 N N . PHE A 1 1082 ? 20.823 -24.006 -11.887 1.00 83.50 1082 PHE A N 1
ATOM 8543 C CA . PHE A 1 1082 ? 20.935 -25.464 -11.940 1.00 83.50 1082 PHE A CA 1
ATOM 8544 C C . PHE A 1 1082 ? 22.394 -25.931 -12.085 1.00 83.50 1082 PHE A C 1
ATOM 8546 O O . PHE A 1 1082 ? 23.200 -25.332 -12.803 1.00 83.50 1082 PHE A O 1
ATOM 8553 N N . LEU A 1 1083 ? 22.709 -27.029 -11.395 1.00 85.44 1083 LEU A N 1
ATOM 8554 C CA . LEU A 1 1083 ? 24.008 -27.694 -11.399 1.00 85.44 1083 LEU A CA 1
ATOM 8555 C C . LEU A 1 1083 ? 23.980 -28.888 -12.357 1.00 85.44 1083 LEU A C 1
ATOM 8557 O O . LEU A 1 1083 ? 23.084 -29.729 -12.283 1.00 85.44 1083 LEU A O 1
ATOM 8561 N N . THR A 1 1084 ? 24.993 -29.000 -13.211 1.00 87.00 1084 THR A N 1
ATOM 8562 C CA . THR A 1 1084 ? 25.212 -30.167 -14.068 1.00 87.00 1084 THR A CA 1
ATOM 8563 C C . THR A 1 1084 ? 26.678 -30.577 -14.077 1.00 87.00 1084 THR A C 1
ATOM 8565 O O . THR A 1 1084 ? 27.576 -29.738 -14.157 1.00 87.00 1084 THR A O 1
ATOM 8568 N N . ASN A 1 1085 ? 26.929 -31.884 -14.029 1.00 88.69 1085 ASN A N 1
ATOM 8569 C CA . ASN A 1 1085 ? 28.269 -32.448 -14.140 1.00 88.69 1085 ASN A CA 1
ATOM 8570 C C . ASN A 1 1085 ? 28.591 -32.733 -15.615 1.00 88.69 1085 ASN A C 1
ATOM 8572 O O . ASN A 1 1085 ? 27.799 -33.367 -16.314 1.00 88.69 1085 ASN A O 1
ATOM 8576 N N . ILE A 1 1086 ? 29.737 -32.255 -16.101 1.00 89.19 1086 ILE A N 1
ATOM 8577 C CA . ILE A 1 1086 ? 30.202 -32.476 -17.474 1.00 89.19 1086 ILE A CA 1
ATOM 8578 C C . ILE A 1 1086 ? 31.383 -33.448 -17.451 1.00 89.19 1086 ILE A C 1
ATOM 8580 O O . ILE A 1 1086 ? 32.376 -33.213 -16.763 1.00 89.19 1086 ILE A O 1
ATOM 8584 N N . THR A 1 1087 ? 31.300 -34.506 -18.263 1.00 89.50 1087 THR A N 1
ATOM 8585 C CA . THR A 1 1087 ? 32.347 -35.529 -18.406 1.00 89.50 1087 THR A CA 1
ATOM 8586 C C . THR A 1 1087 ? 33.015 -35.459 -19.778 1.00 89.50 1087 THR A C 1
ATOM 8588 O O . THR A 1 1087 ? 32.381 -35.721 -20.800 1.00 89.50 1087 THR A O 1
ATOM 8591 N N . ILE A 1 1088 ? 34.325 -35.212 -19.810 1.00 89.50 1088 ILE A N 1
ATOM 8592 C CA . ILE A 1 1088 ? 35.165 -35.410 -20.997 1.00 89.50 1088 ILE A CA 1
ATOM 8593 C C . ILE A 1 1088 ? 35.834 -36.778 -20.902 1.00 89.50 1088 ILE A C 1
ATOM 8595 O O . ILE A 1 1088 ? 36.620 -37.043 -19.990 1.00 89.50 1088 ILE A O 1
ATOM 8599 N N . LYS A 1 1089 ? 35.525 -37.660 -21.858 1.00 88.19 1089 LYS A N 1
ATOM 8600 C CA . LYS A 1 1089 ? 36.100 -39.008 -21.908 1.00 88.19 1089 LYS A CA 1
ATOM 8601 C C . LYS A 1 1089 ? 37.599 -38.953 -22.145 1.00 88.19 1089 LYS A C 1
ATOM 8603 O O . LYS A 1 1089 ? 38.050 -38.227 -23.031 1.00 88.19 1089 LYS A O 1
ATOM 8608 N N . LYS A 1 1090 ? 38.355 -39.779 -21.416 1.00 87.25 1090 LYS A N 1
ATOM 8609 C CA . LYS A 1 1090 ? 39.823 -39.850 -21.538 1.00 87.25 1090 LYS A CA 1
ATOM 8610 C C . LYS A 1 1090 ? 40.301 -40.044 -22.983 1.00 87.25 1090 LYS A C 1
ATOM 8612 O O . LYS A 1 1090 ? 41.299 -39.461 -23.378 1.00 87.25 1090 LYS A O 1
ATOM 8617 N N . ASP A 1 1091 ? 39.541 -40.787 -23.793 1.00 85.75 1091 ASP A N 1
ATOM 8618 C CA . ASP A 1 1091 ? 39.874 -41.080 -25.195 1.00 85.75 1091 ASP A CA 1
ATOM 8619 C C . ASP A 1 1091 ? 39.747 -39.842 -26.109 1.00 85.75 1091 ASP A C 1
ATOM 8621 O O . ASP A 1 1091 ? 40.220 -39.850 -27.241 1.00 85.75 1091 ASP A O 1
ATOM 8625 N N . THR A 1 1092 ? 39.113 -38.767 -25.622 1.00 85.50 1092 THR A N 1
ATOM 8626 C CA . THR A 1 1092 ? 39.043 -37.459 -26.298 1.00 85.50 1092 THR A CA 1
ATOM 8627 C C . THR A 1 1092 ? 40.260 -36.589 -25.964 1.00 85.50 1092 THR A C 1
ATOM 8629 O O . THR A 1 1092 ? 40.547 -35.636 -26.684 1.00 85.50 1092 THR A O 1
ATOM 8632 N N . LEU A 1 1093 ? 40.987 -36.894 -24.883 1.00 86.88 1093 LEU A N 1
ATOM 8633 C CA . LEU A 1 1093 ? 42.126 -36.109 -24.410 1.00 86.88 1093 LEU A CA 1
ATOM 8634 C C . LEU A 1 1093 ? 43.400 -36.479 -25.180 1.00 86.88 1093 LEU A C 1
ATOM 8636 O O . LEU A 1 1093 ? 43.712 -37.652 -25.370 1.00 86.88 1093 LEU A O 1
ATOM 8640 N N . THR A 1 1094 ? 44.165 -35.472 -25.605 1.00 84.94 1094 THR A N 1
ATOM 8641 C CA . THR A 1 1094 ? 45.448 -35.658 -26.306 1.00 84.94 1094 THR A CA 1
ATOM 8642 C C . THR A 1 1094 ? 46.593 -35.122 -25.453 1.00 84.94 1094 THR A C 1
ATOM 8644 O O . THR A 1 1094 ? 46.552 -33.970 -25.023 1.00 84.94 1094 THR A O 1
ATOM 8647 N N . GLU A 1 1095 ? 47.608 -35.954 -25.198 1.00 83.62 1095 GLU A N 1
ATOM 8648 C CA . GLU A 1 1095 ? 48.746 -35.607 -24.334 1.00 83.62 1095 GLU A CA 1
ATOM 8649 C C . GLU A 1 1095 ? 49.478 -34.363 -24.843 1.00 83.62 1095 GLU A C 1
ATOM 8651 O O . GLU A 1 1095 ? 49.687 -34.195 -26.046 1.00 83.62 1095 GLU A O 1
ATOM 8656 N N . ASP A 1 1096 ? 49.856 -33.490 -23.909 1.00 75.81 1096 ASP A N 1
ATOM 8657 C CA . ASP A 1 1096 ? 50.692 -32.308 -24.131 1.00 75.81 1096 ASP A CA 1
ATOM 8658 C C . ASP A 1 1096 ? 50.182 -31.276 -25.152 1.00 75.81 1096 ASP A C 1
ATOM 8660 O O . ASP A 1 1096 ? 50.894 -30.319 -25.473 1.00 75.81 1096 ASP A O 1
ATOM 8664 N N . THR A 1 1097 ? 48.929 -31.397 -25.590 1.00 86.12 1097 THR A N 1
ATOM 8665 C CA . THR A 1 1097 ? 48.290 -30.465 -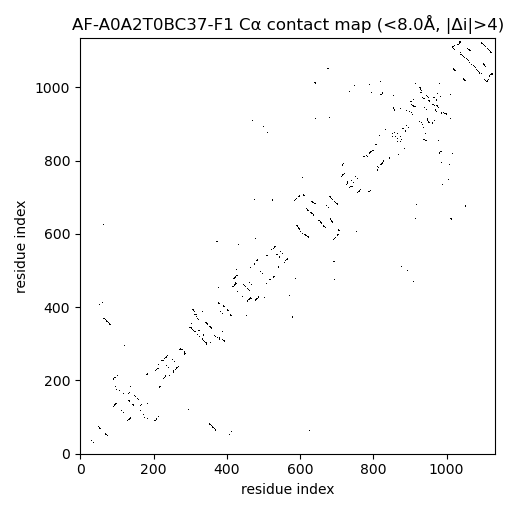26.523 1.00 86.12 1097 THR A CA 1
ATOM 8666 C C . THR A 1 1097 ? 47.281 -29.597 -25.782 1.00 86.12 1097 THR A C 1
ATOM 8668 O O . THR A 1 1097 ? 46.466 -30.109 -25.017 1.00 86.12 1097 THR A O 1
ATOM 8671 N N . ASP A 1 1098 ? 47.313 -28.285 -26.019 1.00 89.81 1098 ASP A N 1
ATOM 8672 C CA . ASP A 1 1098 ? 46.270 -27.393 -25.515 1.00 89.81 1098 ASP A CA 1
ATOM 8673 C C . ASP A 1 1098 ? 44.950 -27.708 -26.231 1.00 89.81 1098 ASP A C 1
ATOM 8675 O O . ASP A 1 1098 ? 44.879 -27.756 -27.462 1.00 89.81 1098 ASP A O 1
ATOM 8679 N N . MET A 1 1099 ? 43.897 -27.935 -25.454 1.00 91.50 1099 MET A N 1
ATOM 8680 C CA . MET A 1 1099 ? 42.557 -28.222 -25.947 1.00 91.50 1099 MET A CA 1
ATOM 8681 C C . MET A 1 1099 ? 41.576 -27.164 -25.449 1.00 91.50 1099 MET A C 1
ATOM 8683 O O . MET A 1 1099 ? 41.625 -26.754 -24.291 1.00 91.50 1099 MET A O 1
ATOM 8687 N N . ILE A 1 1100 ? 40.663 -26.741 -26.320 1.00 92.44 1100 ILE A N 1
ATOM 8688 C CA . ILE A 1 1100 ? 39.661 -25.717 -26.027 1.00 92.44 1100 ILE A CA 1
ATOM 8689 C C . ILE A 1 1100 ? 38.322 -26.392 -25.753 1.00 92.44 1100 ILE A C 1
ATOM 8691 O O . ILE A 1 1100 ? 37.726 -26.987 -26.653 1.00 92.44 1100 ILE A O 1
ATOM 8695 N N . ILE A 1 1101 ? 37.830 -26.254 -24.527 1.00 92.88 1101 ILE A N 1
ATOM 8696 C CA . ILE A 1 1101 ? 36.453 -26.577 -24.159 1.00 92.88 1101 ILE A CA 1
ATOM 8697 C C . ILE A 1 1101 ? 35.607 -25.330 -24.407 1.00 92.88 1101 ILE A C 1
ATOM 8699 O O . ILE A 1 1101 ? 35.925 -24.250 -23.915 1.00 92.88 1101 ILE A O 1
ATOM 8703 N N . ARG A 1 1102 ? 34.510 -25.481 -25.145 1.00 93.00 1102 ARG A N 1
ATOM 8704 C CA . ARG A 1 1102 ? 33.486 -24.452 -25.337 1.00 93.00 1102 ARG A CA 1
ATOM 8705 C C . ARG A 1 1102 ? 32.181 -24.943 -24.741 1.00 93.00 1102 ARG A C 1
ATOM 8707 O O . ARG A 1 1102 ? 31.703 -25.992 -25.156 1.00 93.00 1102 ARG A O 1
ATOM 8714 N N . ILE A 1 1103 ? 31.598 -24.160 -23.845 1.00 92.50 1103 ILE A N 1
ATOM 8715 C CA . ILE A 1 1103 ? 30.270 -24.400 -23.269 1.00 92.50 1103 ILE A CA 1
ATOM 8716 C C . ILE A 1 1103 ? 29.365 -23.253 -23.712 1.00 92.50 1103 ILE A C 1
ATOM 8718 O O . ILE A 1 1103 ? 29.767 -22.092 -23.618 1.00 92.50 1103 ILE A O 1
ATOM 8722 N N . GLN A 1 1104 ? 28.174 -23.564 -24.221 1.00 90.88 1104 GLN A N 1
ATOM 8723 C CA . GLN A 1 1104 ? 27.166 -22.582 -24.615 1.00 90.88 1104 GLN A CA 1
ATOM 8724 C C . GLN A 1 1104 ? 25.875 -22.793 -23.836 1.00 90.88 1104 GLN A C 1
ATOM 8726 O O . GLN A 1 1104 ? 25.396 -23.921 -23.743 1.00 90.88 1104 GLN A O 1
ATOM 8731 N N . ALA A 1 1105 ? 25.295 -21.707 -23.338 1.00 89.81 1105 ALA A N 1
ATOM 8732 C CA . ALA A 1 1105 ? 24.011 -21.716 -22.653 1.00 89.81 1105 ALA A CA 1
ATOM 8733 C C . ALA A 1 1105 ? 23.065 -20.683 -23.267 1.00 89.81 1105 ALA A C 1
ATOM 8735 O O . ALA A 1 1105 ? 23.526 -19.724 -23.887 1.00 89.81 1105 ALA A O 1
ATOM 8736 N N . GLN A 1 1106 ? 21.759 -20.906 -23.136 1.00 87.38 1106 GLN A N 1
ATOM 8737 C CA . GLN A 1 1106 ? 20.714 -20.044 -23.687 1.00 87.38 1106 GLN A CA 1
ATOM 8738 C C . GLN A 1 1106 ? 19.540 -19.902 -22.711 1.00 87.38 1106 GLN A C 1
ATOM 8740 O O . GLN A 1 1106 ? 19.158 -20.895 -22.087 1.00 87.38 1106 GLN A O 1
ATOM 8745 N N . ASP A 1 1107 ? 18.962 -18.705 -22.624 1.00 87.12 1107 ASP A N 1
ATOM 8746 C CA . ASP A 1 1107 ? 17.723 -18.412 -21.886 1.00 87.12 1107 ASP A CA 1
ATOM 8747 C C . ASP A 1 1107 ? 16.451 -18.661 -22.740 1.00 87.12 1107 ASP A C 1
ATOM 8749 O O . ASP A 1 1107 ? 16.511 -19.104 -23.900 1.00 87.12 1107 ASP A O 1
ATOM 8753 N N . ARG A 1 1108 ? 15.266 -18.402 -22.173 1.00 82.69 1108 ARG A N 1
ATOM 8754 C CA . ARG A 1 1108 ? 13.980 -18.553 -22.882 1.00 82.69 1108 ARG A CA 1
ATOM 8755 C C . ARG A 1 1108 ? 13.705 -17.468 -23.924 1.00 82.69 1108 ARG A C 1
ATOM 8757 O O . ARG A 1 1108 ? 13.003 -17.751 -24.896 1.00 82.69 1108 ARG A O 1
ATOM 8764 N N . LYS A 1 1109 ? 14.239 -16.262 -23.748 1.00 78.25 1109 LYS A N 1
ATOM 8765 C CA . LYS A 1 1109 ? 14.061 -15.108 -24.648 1.00 78.25 1109 LYS A CA 1
ATOM 8766 C C . LYS A 1 1109 ? 15.102 -15.068 -25.781 1.00 78.25 1109 LYS A C 1
ATOM 8768 O O . LYS A 1 1109 ? 15.060 -14.208 -26.661 1.00 78.25 1109 LYS A O 1
ATOM 8773 N N . GLY A 1 1110 ? 15.986 -16.060 -25.824 1.00 77.75 1110 GLY A N 1
ATOM 8774 C CA . GLY A 1 1110 ? 16.916 -16.355 -26.895 1.00 77.75 1110 GLY A CA 1
ATOM 8775 C C . GLY A 1 1110 ? 18.338 -15.819 -26.726 1.00 77.75 1110 GLY A C 1
ATOM 8776 O O . GLY A 1 1110 ? 19.114 -16.031 -27.665 1.00 77.75 1110 GLY A O 1
ATOM 8777 N N . ALA A 1 1111 ? 18.727 -15.171 -25.616 1.00 80.62 1111 ALA A N 1
ATOM 8778 C CA . ALA A 1 1111 ? 20.122 -14.749 -25.465 1.00 80.62 1111 ALA A CA 1
ATOM 8779 C C . ALA A 1 1111 ? 21.028 -15.933 -25.118 1.00 80.62 1111 ALA A C 1
ATOM 8781 O O . ALA A 1 1111 ? 20.647 -16.895 -24.453 1.00 80.62 1111 ALA A O 1
ATOM 8782 N N . VAL A 1 1112 ? 22.240 -15.890 -25.672 1.00 83.56 1112 VAL A N 1
ATOM 8783 C CA . VAL A 1 1112 ? 23.201 -16.993 -25.645 1.00 83.56 1112 VAL A CA 1
ATOM 8784 C C . VAL A 1 1112 ? 24.500 -16.499 -25.043 1.00 83.56 1112 VAL A C 1
ATOM 8786 O O . VAL A 1 1112 ? 25.038 -15.476 -25.465 1.00 83.56 1112 VAL A O 1
ATOM 8789 N N . SER A 1 1113 ? 25.061 -17.278 -24.127 1.00 86.25 1113 SER A N 1
ATOM 8790 C CA . SER A 1 1113 ? 26.420 -17.087 -23.641 1.00 86.25 1113 SER A CA 1
ATOM 8791 C C . SER A 1 1113 ? 27.339 -18.203 -24.114 1.00 86.25 1113 SER A C 1
ATOM 8793 O O . SER A 1 1113 ? 26.921 -19.286 -24.532 1.00 86.25 1113 SER A O 1
ATOM 8795 N N . THR A 1 1114 ? 28.637 -17.922 -24.133 1.00 88.69 1114 THR A N 1
ATOM 8796 C CA . THR A 1 1114 ? 29.658 -18.905 -24.488 1.00 88.69 1114 THR A CA 1
ATOM 8797 C C . THR A 1 1114 ? 30.874 -18.699 -23.608 1.00 88.69 1114 THR A C 1
ATOM 8799 O O . THR A 1 1114 ? 31.397 -17.588 -23.535 1.00 88.69 1114 THR A O 1
ATOM 8802 N N . LYS A 1 1115 ? 31.347 -19.774 -22.978 1.00 90.25 1115 LYS A N 1
ATOM 8803 C CA . LYS A 1 1115 ? 32.559 -19.763 -22.160 1.00 90.25 1115 LYS A CA 1
ATOM 8804 C C . LYS A 1 1115 ? 33.594 -20.719 -22.735 1.00 90.25 1115 LYS A C 1
ATOM 8806 O O . LYS A 1 1115 ? 33.253 -21.824 -23.162 1.00 90.25 1115 LYS A O 1
ATOM 8811 N N . LEU A 1 1116 ? 34.837 -20.247 -22.805 1.00 92.06 1116 LEU A N 1
ATOM 8812 C CA . LEU A 1 1116 ? 35.972 -20.970 -23.373 1.00 92.06 1116 LEU A CA 1
ATOM 8813 C C . LEU A 1 1116 ? 36.993 -21.265 -22.275 1.00 92.06 1116 LEU A C 1
ATOM 8815 O O . LEU A 1 1116 ? 37.411 -20.352 -21.566 1.00 92.06 1116 LEU A O 1
ATOM 8819 N N . TYR A 1 1117 ? 37.422 -22.520 -22.182 1.00 92.56 1117 TYR A N 1
ATOM 8820 C CA . TYR A 1 1117 ? 38.470 -22.965 -21.269 1.00 92.56 1117 TYR A CA 1
ATOM 8821 C C . TYR A 1 1117 ? 39.581 -23.654 -22.044 1.00 92.56 1117 TYR A C 1
ATOM 8823 O O . TYR A 1 1117 ? 39.306 -24.497 -22.897 1.00 92.56 1117 TYR A O 1
ATOM 8831 N N . THR A 1 1118 ? 40.830 -23.337 -21.714 1.00 91.94 1118 THR A N 1
ATOM 8832 C CA . THR A 1 1118 ? 41.995 -24.045 -22.248 1.00 91.94 1118 THR A CA 1
ATOM 8833 C C . THR A 1 1118 ? 42.449 -25.080 -21.228 1.00 91.94 1118 THR A C 1
ATOM 8835 O O . THR A 1 1118 ? 42.804 -24.729 -20.102 1.00 91.94 1118 THR A O 1
ATOM 8838 N N . ILE A 1 1119 ? 42.454 -26.355 -21.610 1.00 92.00 1119 ILE A N 1
ATOM 8839 C CA . ILE A 1 1119 ? 42.986 -27.457 -20.801 1.00 92.00 1119 ILE A CA 1
ATOM 8840 C C . ILE A 1 1119 ? 44.213 -28.075 -21.475 1.00 92.00 1119 ILE A C 1
ATOM 8842 O O . ILE A 1 1119 ? 44.320 -28.062 -22.697 1.00 92.00 1119 ILE A O 1
ATOM 8846 N N . LYS A 1 1120 ? 45.123 -28.650 -20.690 1.00 91.56 1120 LYS A N 1
ATOM 8847 C CA . LYS A 1 1120 ? 46.274 -29.414 -21.182 1.00 91.56 1120 LYS A CA 1
ATOM 8848 C C . LYS A 1 1120 ? 46.358 -30.765 -20.469 1.00 91.56 1120 LYS A C 1
ATOM 8850 O O . LYS A 1 1120 ? 46.688 -30.793 -19.279 1.00 91.56 1120 LYS A O 1
ATOM 8855 N N . PRO A 1 1121 ? 46.052 -31.875 -21.159 1.00 89.94 1121 PRO A N 1
ATOM 8856 C CA . PRO A 1 1121 ? 46.185 -33.212 -20.595 1.00 89.94 1121 PRO A CA 1
ATOM 8857 C C . PRO A 1 1121 ? 47.651 -33.576 -20.314 1.00 89.94 1121 PRO A C 1
ATOM 8859 O O . PRO A 1 1121 ? 48.492 -33.512 -21.210 1.00 89.94 1121 PRO A O 1
ATOM 8862 N N . ASP A 1 1122 ? 47.956 -33.968 -19.076 1.00 86.56 1122 ASP A N 1
ATOM 8863 C CA . ASP A 1 1122 ? 49.309 -34.262 -18.578 1.00 86.56 1122 ASP A CA 1
ATOM 8864 C C . ASP A 1 1122 ? 49.264 -35.521 -17.686 1.00 86.56 1122 ASP A C 1
ATOM 8866 O O . ASP A 1 1122 ? 48.375 -35.670 -16.843 1.00 86.56 1122 ASP A O 1
ATOM 8870 N N . LYS A 1 1123 ? 50.210 -36.455 -17.860 1.00 80.56 1123 LYS A N 1
ATOM 8871 C CA . LYS A 1 1123 ? 50.309 -37.674 -17.031 1.00 80.56 1123 LYS A CA 1
ATOM 8872 C C . LYS A 1 1123 ? 50.631 -37.380 -15.564 1.00 80.56 1123 LYS A C 1
ATOM 8874 O O . LYS A 1 1123 ? 50.309 -38.199 -14.709 1.00 80.56 1123 LYS A O 1
ATOM 8879 N N . ALA A 1 1124 ? 51.274 -36.249 -15.277 1.00 76.25 1124 ALA A N 1
ATOM 8880 C CA . ALA A 1 1124 ? 51.636 -35.825 -13.926 1.00 76.25 1124 ALA A CA 1
ATOM 8881 C C . ALA A 1 1124 ? 50.565 -34.944 -13.255 1.00 76.25 1124 ALA A C 1
ATOM 8883 O O . ALA A 1 1124 ? 50.749 -34.533 -12.108 1.00 76.25 1124 ALA A O 1
ATOM 8884 N N . ALA A 1 1125 ? 49.463 -34.626 -13.947 1.00 77.44 1125 ALA A N 1
ATOM 8885 C CA . ALA A 1 1125 ? 48.381 -33.830 -13.379 1.00 77.44 1125 ALA A CA 1
ATOM 8886 C C . ALA A 1 1125 ? 47.557 -34.640 -12.366 1.00 77.44 1125 ALA A C 1
ATOM 8888 O O . ALA A 1 1125 ? 47.225 -35.803 -12.589 1.00 77.44 1125 ALA A O 1
ATOM 8889 N N . ILE A 1 1126 ? 47.208 -34.000 -11.251 1.00 71.25 1126 ILE A N 1
ATOM 8890 C CA . ILE A 1 1126 ? 46.343 -34.571 -10.214 1.00 71.25 1126 ILE A CA 1
ATOM 8891 C C . ILE A 1 1126 ? 44.880 -34.288 -10.603 1.00 71.25 1126 ILE A C 1
ATOM 8893 O O . ILE A 1 1126 ? 44.605 -33.197 -11.110 1.00 71.25 1126 ILE A O 1
ATOM 8897 N N . PRO A 1 1127 ? 43.936 -35.224 -10.383 1.00 66.62 1127 PRO A N 1
ATOM 8898 C CA . PRO A 1 1127 ? 42.512 -34.953 -10.560 1.00 66.62 1127 PRO A CA 1
ATOM 8899 C C . PRO A 1 1127 ? 42.066 -33.738 -9.742 1.00 66.62 1127 PRO A C 1
ATOM 8901 O O . PRO A 1 1127 ? 42.478 -33.578 -8.593 1.00 66.62 1127 PRO A O 1
ATOM 8904 N N . LEU A 1 1128 ? 41.203 -32.902 -10.319 1.00 65.75 1128 LEU A N 1
ATOM 8905 C CA . LEU A 1 1128 ? 40.511 -31.868 -9.554 1.00 65.75 1128 LEU A CA 1
ATOM 8906 C C . LEU A 1 1128 ? 39.627 -32.580 -8.518 1.00 65.75 1128 LEU A C 1
ATOM 8908 O O . LEU A 1 1128 ? 38.805 -33.426 -8.867 1.00 65.75 1128 LEU A O 1
ATOM 8912 N N . ILE A 1 1129 ? 39.891 -32.324 -7.236 1.00 53.72 1129 ILE A N 1
ATOM 8913 C CA . ILE A 1 1129 ? 39.126 -32.903 -6.131 1.00 53.72 1129 ILE A CA 1
ATOM 8914 C C . ILE A 1 1129 ? 37.766 -32.205 -6.125 1.00 53.72 1129 ILE A C 1
ATOM 8916 O O . ILE A 1 1129 ? 37.730 -30.980 -6.008 1.00 53.72 1129 ILE A O 1
ATOM 8920 N N . LEU A 1 1130 ? 36.686 -32.986 -6.240 1.00 45.72 1130 LEU A N 1
ATOM 8921 C CA . LEU A 1 1130 ? 35.315 -32.522 -6.018 1.00 45.72 1130 LEU A CA 1
ATOM 8922 C C . LEU A 1 1130 ? 35.269 -31.792 -4.668 1.00 45.72 1130 LEU A C 1
ATOM 8924 O O . LEU A 1 1130 ? 35.572 -32.417 -3.648 1.00 45.72 1130 LEU A O 1
ATOM 8928 N N . PRO A 1 1131 ? 34.943 -30.492 -4.622 1.00 41.12 1131 PRO A N 1
ATOM 8929 C CA . PRO A 1 1131 ? 34.596 -29.881 -3.356 1.00 41.12 1131 PRO A CA 1
ATOM 8930 C C . PRO A 1 1131 ? 33.309 -30.550 -2.868 1.00 41.12 1131 PRO A C 1
ATOM 8932 O O . PRO A 1 1131 ? 32.337 -30.624 -3.618 1.00 41.12 1131 PRO A O 1
ATOM 8935 N N . ASP A 1 1132 ? 33.288 -31.013 -1.618 1.00 37.00 1132 ASP A N 1
ATOM 8936 C CA . ASP A 1 1132 ? 32.027 -31.219 -0.907 1.00 37.00 1132 ASP A CA 1
ATOM 8937 C C . ASP A 1 1132 ? 31.276 -29.872 -0.955 1.00 37.00 1132 ASP A C 1
ATOM 8939 O O . ASP A 1 1132 ? 31.738 -28.883 -0.378 1.00 37.00 1132 ASP A O 1
ATOM 8943 N N . LEU A 1 1133 ? 30.211 -29.777 -1.755 1.00 39.00 1133 LEU A N 1
ATOM 8944 C CA . LEU A 1 1133 ? 29.546 -28.506 -2.060 1.00 39.00 1133 LEU A CA 1
ATOM 8945 C C . LEU A 1 1133 ? 28.430 -28.180 -1.054 1.00 39.00 1133 LEU A C 1
ATOM 8947 O O . LEU A 1 1133 ? 27.685 -29.057 -0.616 1.00 39.00 1133 LEU A O 1
ATOM 8951 N N . PHE A 1 1134 ? 28.415 -26.887 -0.718 1.00 36.53 1134 PHE A N 1
ATOM 8952 C CA . PHE A 1 1134 ? 27.558 -26.113 0.184 1.00 36.53 1134 PHE A CA 1
ATOM 8953 C C . PHE A 1 1134 ? 26.083 -26.057 -0.212 1.00 36.53 1134 PHE A C 1
ATOM 8955 O O . PHE A 1 1134 ? 25.803 -26.061 -1.433 1.00 36.53 1134 PHE A O 1
#

Mean predicted aligned error: 16.77 Å